Protein AF-0000000078835966 (afdb_homodimer)

Sequence (1156 aa):
MAERTQTQDAAPQRQFDAIAMEVFSNRMLSITENMAIHMMRSSYSAQIKERRDFSVGIFDAQGRLIAQGTHIPIHLGSLLGSVEALLARYRITDMVEGDAFICNDPYLAGGTHMPDVSIVTPVFIDGQVAAFAANIGHHSDLGGAVPGSISPDARSIFEEGLRLPIIRIARGGEIDEDLLNLIAANSRMPEERRLDLRVQVAVNVRGGDETRALFKRMGLANAQAAVEDVFAYTAERLRRRISALPAGEHTFRTWLDDDGAGSGPVPIVVTAKTGGNALHLDLEGTGPQAGGAFNVPASALRATVYYCVKALLDPELMPNSGMFEAVTISAPKGSIANPNYPAATGVRSNTCQKIAGAVFGAFRGLVPTDRQIASSHDLLPSFFFSGVNPETGRFYVCAETVGGGSGARENDDGADAIHVHITNSLNLPTEAMENEYPLLCEGYSLAVDSGGAGRQRGGLGIVRHVRALQDNTVFSARSDAYIHGAEGIYGGRTGGLSSVIRNAGRADEQVLPTKVPNLVLAAGESIRVQTPGGGGFGPCDERPLGEIARDLRDGIITQSAAERDYGAARVREALNLLMAERTQTQDAAPQRQFDAIAMEVFSNRMLSITENMAIHMMRSSYSAQIKERRDFSVGIFDAQGRLIAQGTHIPIHLGSLLGSVEALLARYRITDMVEGDAFICNDPYLAGGTHMPDVSIVTPVFIDGQVAAFAANIGHHSDLGGAVPGSISPDARSIFEEGLRLPIIRIARGGEIDEDLLNLIAANSRMPEERRLDLRVQVAVNVRGGDETRALFKRMGLANAQAAVEDVFAYTAERLRRRISALPAGEHTFRTWLDDDGAGSGPVPIVVTAKTGGNALHLDLEGTGPQAGGAFNVPASALRATVYYCVKALLDPELMPNSGMFEAVTISAPKGSIANPNYPAATGVRSNTCQKIAGAVFGAFRGLVPTDRQIASSHDLLPSFFFSGVNPETGRFYVCAETVGGGSGARENDDGADAIHVHITNSLNLPTEAMENEYPLLCEGYSLAVDSGGAGRQRGGLGIVRHVRALQDNTVFSARSDAYIHGAEGIYGGRTGGLSSVIRNAGRADEQVLPTKVPNLVLAAGESIRVQTPGGGGFGPCDERPLGEIARDLRDGIITQSAAERDYGAARVREALNLL

Structure (mmCIF, N/CA/C/O backbone):
data_AF-0000000078835966-model_v1
#
loop_
_entity.id
_entity.type
_entity.pdbx_description
1 polymer 'N-methylhydantoinase B/acetone carboxylase, alpha subunit'
#
loop_
_atom_site.group_PDB
_atom_site.id
_atom_site.type_symbol
_atom_site.label_atom_id
_atom_site.label_alt_id
_atom_site.label_comp_id
_atom_site.label_asym_id
_atom_site.label_entity_id
_atom_site.label_seq_id
_atom_site.pdbx_PDB_ins_code
_atom_site.Cartn_x
_atom_site.Cartn_y
_atom_site.Cartn_z
_atom_site.occupancy
_atom_site.B_iso_or_equiv
_atom_site.auth_seq_id
_atom_site.auth_comp_id
_atom_site.auth_asym_id
_atom_site.auth_atom_id
_atom_site.pdbx_PDB_model_num
ATOM 1 N N . MET A 1 1 ? -21.25 74.375 -13.195 1 23.72 1 MET A N 1
ATOM 2 C CA . MET A 1 1 ? -20.531 73.125 -13.086 1 23.72 1 MET A CA 1
ATOM 3 C C . MET A 1 1 ? -20.625 72.562 -11.672 1 23.72 1 MET A C 1
ATOM 5 O O . MET A 1 1 ? -19.844 72.938 -10.797 1 23.72 1 MET A O 1
ATOM 9 N N . ALA A 1 2 ? -21.953 72.375 -11.141 1 30.97 2 ALA A N 1
ATOM 10 C CA . ALA A 1 2 ? -22.5 71.938 -9.844 1 30.97 2 ALA A CA 1
ATOM 11 C C . ALA A 1 2 ? -21.969 70.625 -9.422 1 30.97 2 ALA A C 1
ATOM 13 O O . ALA A 1 2 ? -22.078 69.625 -10.156 1 30.97 2 ALA A O 1
ATOM 14 N N . GLU A 1 3 ? -20.906 70.562 -8.617 1 25.08 3 GLU A N 1
ATOM 15 C CA . GLU A 1 3 ? -20.172 69.5 -8.031 1 25.08 3 GLU A CA 1
ATOM 16 C C . GLU A 1 3 ? -21.078 68.625 -7.168 1 25.08 3 GLU A C 1
ATOM 18 O O . GLU A 1 3 ? -21.516 69 -6.102 1 25.08 3 GLU A O 1
ATOM 23 N N . ARG A 1 4 ? -22.094 67.875 -7.73 1 34.22 4 ARG A N 1
ATOM 24 C CA . ARG A 1 4 ? -22.906 66.875 -7.027 1 34.22 4 ARG A CA 1
ATOM 25 C C . ARG A 1 4 ? -22.031 65.938 -6.234 1 34.22 4 ARG A C 1
ATOM 27 O O . ARG A 1 4 ? -21.25 65.188 -6.816 1 34.22 4 ARG A O 1
ATOM 34 N N . THR A 1 5 ? -21.672 66.312 -5.055 1 30.84 5 THR A N 1
ATOM 35 C CA . THR A 1 5 ? -21.016 65.5 -4.039 1 30.84 5 THR A CA 1
ATOM 36 C C . THR A 1 5 ? -21.812 64.25 -3.764 1 30.84 5 THR A C 1
ATOM 38 O O . THR A 1 5 ? -22.938 64.312 -3.242 1 30.84 5 THR A O 1
ATOM 41 N N . GLN A 1 6 ? -21.891 63.281 -4.625 1 35.16 6 GLN A N 1
ATOM 42 C CA . GLN A 1 6 ? -22.484 61.969 -4.395 1 35.16 6 GLN A CA 1
ATOM 43 C C . GLN A 1 6 ? -21.969 61.375 -3.092 1 35.16 6 GLN A C 1
ATOM 45 O O . GLN A 1 6 ? -20.781 61.062 -2.969 1 35.16 6 GLN A O 1
ATOM 50 N N . THR A 1 7 ? -22.547 61.781 -1.972 1 33.16 7 THR A N 1
ATOM 51 C CA . THR A 1 7 ? -22.359 61.094 -0.689 1 33.16 7 THR A CA 1
ATOM 52 C C . THR A 1 7 ? -22.594 59.594 -0.823 1 33.16 7 THR A C 1
ATOM 54 O O . THR A 1 7 ? -23.672 59.156 -1.218 1 33.16 7 THR A O 1
ATOM 57 N N . GLN A 1 8 ? -21.609 58.875 -1.236 1 33.5 8 GLN A N 1
ATOM 58 C CA . GLN A 1 8 ? -21.578 57.406 -1.189 1 33.5 8 GLN A CA 1
ATOM 59 C C . GLN A 1 8 ? -22.109 56.906 0.147 1 33.5 8 GLN A C 1
ATOM 61 O O . GLN A 1 8 ? -21.516 57.188 1.197 1 33.5 8 GLN A O 1
ATOM 66 N N . ASP A 1 9 ? -23.375 56.844 0.334 1 35.56 9 ASP A N 1
ATOM 67 C CA . ASP A 1 9 ? -24.047 56.219 1.464 1 35.56 9 ASP A CA 1
ATOM 68 C C . ASP A 1 9 ? -23.391 54.906 1.844 1 35.56 9 ASP A C 1
ATOM 70 O O . ASP A 1 9 ? -23.266 54 1.014 1 35.56 9 ASP A O 1
ATOM 74 N N . ALA A 1 10 ? -22.5 54.906 2.746 1 37.78 10 ALA A N 1
ATOM 75 C CA . ALA A 1 10 ? -21.922 53.719 3.383 1 37.78 10 ALA A CA 1
ATOM 76 C C . ALA A 1 10 ? -22.969 52.656 3.65 1 37.78 10 ALA A C 1
ATOM 78 O O . ALA A 1 10 ? -24.047 52.969 4.168 1 37.78 10 ALA A O 1
ATOM 79 N N . ALA A 1 11 ? -22.953 51.688 3.062 1 45.34 11 ALA A N 1
ATOM 80 C CA . ALA A 1 11 ? -23.797 50.531 3.277 1 45.34 11 ALA A CA 1
ATOM 81 C C . ALA A 1 11 ? -24.125 50.344 4.758 1 45.34 11 ALA A C 1
ATOM 83 O O . ALA A 1 11 ? -23.25 50.469 5.609 1 45.34 11 ALA A O 1
ATOM 84 N N . PRO A 1 12 ? -25.359 50.375 5.34 1 41.16 12 PRO A N 1
ATOM 85 C CA . PRO A 1 12 ? -25.703 50.25 6.758 1 41.16 12 PRO A CA 1
ATOM 86 C C . PRO A 1 12 ? -24.891 49.188 7.484 1 41.16 12 PRO A C 1
ATOM 88 O O . PRO A 1 12 ? -24.625 48.125 6.926 1 41.16 12 PRO A O 1
ATOM 91 N N . GLN A 1 13 ? -23.984 49.531 8.469 1 46.75 13 GLN A N 1
ATOM 92 C CA . GLN A 1 13 ? -23.266 48.594 9.336 1 46.75 13 GLN A CA 1
ATOM 93 C C . GLN A 1 13 ? -24.219 47.625 10 1 46.75 13 GLN A C 1
ATOM 95 O O . GLN A 1 13 ? -25.219 48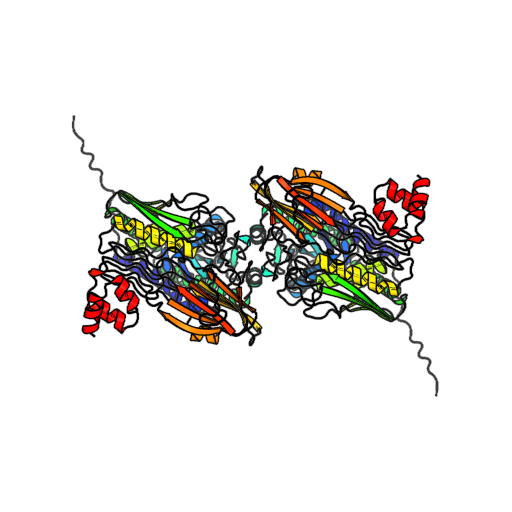 10.602 1 46.75 13 GLN A O 1
ATOM 100 N N . ARG A 1 14 ? -24.406 46.438 9.383 1 57.19 14 ARG A N 1
ATOM 101 C CA . ARG A 1 14 ? -25.219 45.406 10.016 1 57.19 14 ARG A CA 1
ATOM 102 C C . ARG A 1 14 ? -25.078 45.438 11.531 1 57.19 14 ARG A C 1
ATOM 104 O O . ARG A 1 14 ? -23.969 45.469 12.062 1 57.19 14 ARG A O 1
ATOM 111 N N . GLN A 1 15 ? -26 45.969 12.273 1 63.97 15 GLN A N 1
ATOM 112 C CA . GLN A 1 15 ? -26.031 46 13.727 1 63.97 15 GLN A CA 1
ATOM 113 C C . GLN A 1 15 ? -26.125 44.562 14.297 1 63.97 15 GLN A C 1
ATOM 115 O O . GLN A 1 15 ? -27.031 43.812 13.953 1 63.97 15 GLN A O 1
ATOM 120 N N . PHE A 1 16 ? -24.922 44.062 14.742 1 72.38 16 PHE A N 1
ATOM 121 C CA . PHE A 1 16 ? -24.859 42.719 15.352 1 72.38 16 PHE A CA 1
ATOM 122 C C . PHE A 1 16 ? -25.297 42.75 16.812 1 72.38 16 PHE A C 1
ATOM 124 O O . PHE A 1 16 ? -24.953 43.688 17.531 1 72.38 16 PHE A O 1
ATOM 131 N N . ASP A 1 17 ? -26.281 41.938 17.125 1 79.88 17 ASP A N 1
ATOM 132 C CA . ASP A 1 17 ? -26.469 41.688 18.562 1 79.88 17 ASP A CA 1
ATOM 133 C C . ASP A 1 17 ? -25.312 40.906 19.156 1 79.88 17 ASP A C 1
ATOM 135 O O . ASP A 1 17 ? -25.297 39.688 19.109 1 79.88 17 ASP A O 1
ATOM 139 N N . ALA A 1 18 ? -24.359 41.594 19.672 1 81.19 18 ALA A N 1
ATOM 140 C CA . ALA A 1 18 ? -23.109 41.031 20.141 1 81.19 18 ALA A CA 1
ATOM 141 C C . ALA A 1 18 ? -23.344 40 21.219 1 81.19 18 ALA A C 1
ATOM 143 O O . ALA A 1 18 ? -22.656 38.969 21.281 1 81.19 18 ALA A O 1
ATOM 144 N N . ILE A 1 19 ? -24.312 40.219 22 1 85 19 ILE A N 1
ATOM 145 C CA . ILE A 1 19 ? -24.594 39.312 23.109 1 85 19 ILE A CA 1
ATOM 146 C C . ILE A 1 19 ? -25.172 38 22.562 1 85 19 ILE A C 1
ATOM 148 O O . ILE A 1 19 ? -24.734 36.938 22.953 1 85 19 ILE A O 1
ATOM 152 N N . ALA A 1 20 ? -26.094 38.156 21.688 1 86.5 20 ALA A N 1
ATOM 153 C CA . ALA A 1 20 ? -26.703 36.969 21.094 1 86.5 20 ALA A CA 1
ATOM 154 C C . ALA A 1 20 ? -25.656 36.156 20.344 1 86.5 20 ALA A C 1
ATOM 156 O O . ALA A 1 20 ? -25.688 34.906 20.391 1 86.5 20 ALA A O 1
ATOM 157 N N . MET A 1 21 ? -24.828 36.781 19.75 1 88.19 21 MET A N 1
ATOM 158 C CA . MET A 1 21 ? -23.766 36.094 18.984 1 88.19 21 MET A CA 1
ATOM 159 C C . MET A 1 21 ? -22.812 35.375 19.906 1 88.19 21 MET A C 1
ATOM 161 O O . MET A 1 21 ? -22.406 34.25 19.609 1 88.19 21 MET A O 1
ATOM 165 N N . GLU A 1 22 ? -22.469 36.031 20.953 1 88.75 22 GLU A N 1
ATOM 166 C CA . GLU A 1 22 ? -21.562 35.406 21.922 1 88.75 22 GLU A CA 1
ATOM 167 C C . GLU A 1 22 ? -22.188 34.156 22.562 1 88.75 22 GLU A C 1
ATOM 169 O O . GLU A 1 22 ? -21.5 33.156 22.781 1 88.75 22 GLU A O 1
ATOM 174 N N . VAL A 1 23 ? -23.422 34.312 22.859 1 91.38 23 VAL A N 1
ATOM 175 C CA . VAL A 1 23 ? -24.125 33.188 23.469 1 91.38 23 VAL A CA 1
ATOM 176 C C . VAL A 1 23 ? -24.188 32.031 22.484 1 91.38 23 VAL A C 1
ATOM 178 O O . VAL A 1 23 ? -23.953 30.875 22.844 1 91.38 23 VAL A O 1
ATOM 181 N N . PHE A 1 24 ? -24.578 32.344 21.25 1 94.19 24 PHE A N 1
ATOM 182 C CA . PHE A 1 24 ? -24.641 31.328 20.219 1 94.19 24 PHE A CA 1
ATOM 183 C C . PHE A 1 24 ? -23.281 30.672 20.016 1 94.19 24 PHE A C 1
ATOM 185 O O . PHE A 1 24 ? -23.172 29.438 19.969 1 94.19 24 PHE A O 1
ATOM 192 N N . SER A 1 25 ? -22.25 31.406 19.938 1 92.69 25 SER A N 1
ATOM 193 C CA . SER A 1 25 ? -20.891 30.922 19.75 1 92.69 25 SER A CA 1
ATOM 194 C C . SER A 1 25 ? -20.469 30.016 20.891 1 92.69 25 SER A C 1
ATOM 196 O O . SER A 1 25 ? -19.859 28.953 20.656 1 92.69 25 SER A O 1
ATOM 198 N N . ASN A 1 26 ? -20.766 30.406 22.031 1 93.19 26 ASN A N 1
ATOM 199 C CA . ASN A 1 26 ? -20.391 29.609 23.203 1 93.19 26 ASN A CA 1
ATOM 200 C C . ASN A 1 26 ? -21.141 28.281 23.234 1 93.19 26 ASN A C 1
ATOM 202 O O . ASN A 1 26 ? -20.578 27.266 23.656 1 93.19 26 ASN A O 1
ATOM 206 N N . ARG A 1 27 ? -22.344 28.344 22.828 1 95.56 27 ARG A N 1
ATOM 207 C CA . ARG A 1 27 ? -23.109 27.094 22.766 1 95.56 27 ARG A CA 1
ATOM 208 C C . ARG A 1 27 ? -22.531 26.141 21.734 1 95.56 27 ARG A C 1
ATOM 210 O O . ARG A 1 27 ? -22.438 24.938 21.953 1 95.56 27 ARG A O 1
ATOM 217 N N . MET A 1 28 ? -22.188 26.688 20.609 1 95.56 28 MET A N 1
ATOM 218 C CA . MET A 1 28 ? -21.578 25.875 19.547 1 95.56 28 MET A CA 1
ATOM 219 C C . MET A 1 28 ? -20.25 25.297 20.016 1 95.56 28 MET A C 1
ATOM 221 O O . MET A 1 28 ? -19.969 24.125 19.75 1 95.56 28 MET A O 1
ATOM 225 N N . LEU A 1 29 ? -19.484 26.031 20.703 1 93.94 29 LEU A N 1
ATOM 226 C CA . LEU A 1 29 ? -18.203 25.578 21.234 1 93.94 29 LEU A CA 1
ATOM 227 C C . LEU A 1 29 ? -18.406 24.484 22.281 1 93.94 29 LEU A C 1
ATOM 229 O O . LEU A 1 29 ? -17.609 23.547 22.375 1 93.94 29 LEU A O 1
ATOM 233 N N . SER A 1 30 ? -19.391 24.672 23.047 1 95.56 30 SER A N 1
ATOM 234 C CA . SER A 1 30 ? -19.719 23.656 24.047 1 95.56 30 SER A CA 1
ATOM 235 C C . SER A 1 30 ? -20.047 22.312 23.391 1 95.56 30 SER A C 1
ATOM 237 O O . SER A 1 30 ? -19.688 21.266 23.922 1 95.56 30 SER A O 1
ATOM 239 N N . ILE A 1 31 ? -20.781 22.375 22.344 1 97.25 31 ILE A N 1
ATOM 240 C CA . ILE A 1 31 ? -21.109 21.156 21.609 1 97.25 31 ILE A CA 1
ATOM 241 C C . ILE A 1 31 ? -19.844 20.484 21.109 1 97.25 31 ILE A C 1
ATOM 243 O O . ILE A 1 31 ? -19.672 19.266 21.281 1 97.25 31 ILE A O 1
ATOM 247 N N . THR A 1 32 ? -18.938 21.219 20.547 1 96.19 32 THR A N 1
ATOM 248 C CA . THR A 1 32 ? -17.703 20.641 20.031 1 96.19 32 THR A CA 1
ATOM 249 C C . THR A 1 32 ? -16.828 20.125 21.172 1 96.19 32 THR A C 1
ATOM 251 O O . THR A 1 32 ? -16.141 19.109 21.016 1 96.19 32 THR A O 1
ATOM 254 N N . GLU A 1 33 ? -16.844 20.781 22.281 1 94.69 33 GLU A N 1
ATOM 255 C CA . GLU A 1 33 ? -16.125 20.297 23.453 1 94.69 33 GLU A CA 1
ATOM 256 C C . GLU A 1 33 ? -16.656 18.953 23.938 1 94.69 33 GLU A C 1
ATOM 258 O O . GLU A 1 33 ? -15.898 18.094 24.359 1 94.69 33 GLU A O 1
ATOM 263 N N . ASN A 1 34 ? -17.938 18.891 23.938 1 96.19 34 ASN A N 1
ATOM 264 C CA . ASN A 1 34 ? -18.562 17.625 24.312 1 96.19 34 ASN A CA 1
ATOM 265 C C . ASN A 1 34 ? -18.188 16.5 23.344 1 96.19 34 ASN A C 1
ATOM 267 O O . ASN A 1 34 ? -17.953 15.367 23.766 1 96.19 34 ASN A O 1
ATOM 271 N N . MET A 1 35 ? -18.219 16.797 22.094 1 96.81 35 MET A N 1
ATOM 272 C CA . MET A 1 35 ? -17.781 15.844 21.094 1 96.81 35 MET A CA 1
ATOM 273 C C . MET A 1 35 ? -16.344 15.383 21.375 1 96.81 35 MET A C 1
ATOM 275 O O . MET A 1 35 ? -16.047 14.188 21.328 1 96.81 35 MET A O 1
ATOM 279 N N . ALA A 1 36 ? -15.484 16.312 21.703 1 94.88 36 ALA A N 1
ATOM 280 C CA . ALA A 1 36 ? -14.07 16.016 21.953 1 94.88 36 ALA A CA 1
ATOM 281 C C . ALA A 1 36 ? -13.906 15.117 23.188 1 94.88 36 ALA A C 1
ATOM 283 O O . ALA A 1 36 ? -13.094 14.188 23.172 1 94.88 36 ALA A O 1
ATOM 284 N N . ILE A 1 37 ? -14.641 15.406 24.188 1 94.31 37 ILE A N 1
ATOM 285 C CA . ILE A 1 37 ? -14.586 14.617 25.422 1 94.31 37 ILE A CA 1
ATOM 286 C C . ILE A 1 37 ? -14.992 13.172 25.125 1 94.31 37 ILE A C 1
ATOM 288 O O . ILE A 1 37 ? -14.359 12.227 25.594 1 94.31 37 ILE A O 1
ATOM 292 N N . HIS A 1 38 ? -15.977 13.039 24.328 1 94.56 38 HIS A N 1
ATOM 293 C CA . HIS A 1 38 ? -16.438 11.703 23.984 1 94.56 38 HIS A CA 1
ATOM 294 C C . HIS A 1 38 ? -15.391 10.961 23.141 1 94.56 38 HIS A C 1
ATOM 296 O O . HIS A 1 38 ? -15.227 9.75 23.281 1 94.56 38 HIS A O 1
ATOM 302 N N . MET A 1 39 ? -14.766 11.672 22.25 1 93.81 39 MET A N 1
ATOM 303 C CA . MET A 1 39 ? -13.688 11.078 21.469 1 93.81 39 MET A CA 1
ATOM 304 C C . MET A 1 39 ? -12.586 10.539 22.391 1 93.81 39 MET A C 1
ATOM 306 O O . MET A 1 39 ? -12.117 9.414 22.203 1 93.81 39 MET A O 1
ATOM 310 N N . MET A 1 40 ? -12.172 11.266 23.359 1 90.75 40 MET A N 1
ATOM 311 C CA . MET A 1 40 ? -11.086 10.922 24.266 1 90.75 40 MET A CA 1
ATOM 312 C C . MET A 1 40 ? -11.469 9.742 25.141 1 90.75 40 MET A C 1
ATOM 314 O O . MET A 1 40 ? -10.664 8.828 25.359 1 90.75 40 MET A O 1
ATOM 318 N N . ARG A 1 41 ? -12.648 9.695 25.562 1 91.62 41 ARG A N 1
ATOM 319 C CA . ARG A 1 41 ? -13.062 8.719 26.562 1 91.62 41 ARG A CA 1
ATOM 320 C C . ARG A 1 41 ? -13.398 7.379 25.922 1 91.62 41 ARG A C 1
ATOM 322 O O . ARG A 1 41 ? -13.25 6.328 26.547 1 91.62 41 ARG A O 1
ATOM 329 N N . SER A 1 42 ? -13.789 7.473 24.719 1 91.19 42 SER A N 1
ATOM 330 C CA . SER A 1 42 ? -14.375 6.27 24.141 1 91.19 42 SER A CA 1
ATOM 331 C C . SER A 1 42 ? -13.414 5.605 23.156 1 91.19 42 SER A C 1
ATOM 333 O O . SER A 1 42 ? -13.594 4.441 22.781 1 91.19 42 SER A O 1
ATOM 335 N N . SER A 1 43 ? -12.438 6.316 22.719 1 89.56 43 SER A N 1
ATOM 336 C CA . SER A 1 43 ? -11.523 5.754 21.734 1 89.56 43 SER A CA 1
ATOM 337 C C . SER A 1 43 ? -10.617 4.699 22.359 1 89.56 43 SER A C 1
ATOM 339 O O . SER A 1 43 ? -10.438 4.664 23.578 1 89.56 43 SER A O 1
ATOM 341 N N . TYR A 1 44 ? -10.086 3.893 21.516 1 85.31 44 TYR A N 1
ATOM 342 C CA . TYR A 1 44 ? -9.281 2.76 21.953 1 85.31 44 TYR A CA 1
ATOM 343 C C . TYR A 1 44 ? -7.793 3.062 21.828 1 85.31 44 TYR A C 1
ATOM 345 O O . TYR A 1 44 ? -6.996 2.693 22.688 1 85.31 44 TYR A O 1
ATOM 353 N N . SER A 1 45 ? -7.426 3.652 20.797 1 83.38 45 SER A N 1
ATOM 354 C CA . SER A 1 45 ? -6.016 3.85 20.484 1 83.38 45 SER A CA 1
ATOM 355 C C . SER A 1 45 ? -5.402 4.934 21.375 1 83.38 45 SER A C 1
ATOM 357 O O . SER A 1 45 ? -6.035 5.957 21.641 1 83.38 45 SER A O 1
ATOM 359 N N . ALA A 1 46 ? -4.16 4.727 21.672 1 79.12 46 ALA A N 1
ATOM 360 C CA . ALA A 1 46 ? -3.414 5.707 22.453 1 79.12 46 ALA A CA 1
ATOM 361 C C . ALA A 1 46 ? -3.234 7.008 21.672 1 79.12 46 ALA A C 1
ATOM 363 O O . ALA A 1 46 ? -3.188 8.086 22.266 1 79.12 46 ALA A O 1
ATOM 364 N N . GLN A 1 47 ? -3.238 6.91 20.453 1 80.69 47 GLN A N 1
ATOM 365 C CA . GLN A 1 47 ? -3.061 8.086 19.609 1 80.69 47 GLN A CA 1
ATOM 366 C C . GLN A 1 47 ? -4.211 9.07 19.781 1 80.69 47 GLN A C 1
ATOM 368 O O . GLN A 1 47 ? -3.994 10.289 19.812 1 80.69 47 GLN A O 1
ATOM 373 N N . ILE A 1 48 ? -5.352 8.539 19.875 1 83.06 48 ILE A N 1
ATOM 374 C CA . ILE A 1 48 ? -6.527 9.398 20.016 1 83.06 48 ILE A CA 1
ATOM 375 C C . ILE A 1 48 ? -6.816 9.633 21.5 1 83.06 48 ILE A C 1
ATOM 377 O O . ILE A 1 48 ? -6.973 10.773 21.938 1 83.06 48 ILE A O 1
ATOM 381 N N . LYS A 1 49 ? -6.699 8.617 22.25 1 83.56 49 LYS A N 1
ATOM 382 C CA . LYS A 1 49 ? -7.102 8.664 23.656 1 83.56 49 LYS A CA 1
ATOM 383 C C . LYS A 1 49 ? -6.094 9.453 24.484 1 83.56 49 LYS A C 1
ATOM 385 O O . LYS A 1 49 ? -6.473 10.336 25.25 1 83.56 49 LYS A O 1
ATOM 390 N N . GLU A 1 50 ? -4.793 9.172 24.328 1 79.69 50 GLU A N 1
ATOM 391 C CA . GLU A 1 50 ? -3.754 9.734 25.188 1 79.69 50 GLU A CA 1
ATOM 392 C C . GLU A 1 50 ? -3.121 10.969 24.562 1 79.69 50 GLU A C 1
ATOM 394 O O . GLU A 1 50 ? -2.969 12 25.219 1 79.69 50 GLU A O 1
ATOM 399 N N . ARG A 1 51 ? -2.92 10.875 23.297 1 81.31 51 ARG A N 1
ATOM 400 C CA . ARG A 1 51 ? -2.184 11.953 22.656 1 81.31 51 ARG A CA 1
ATOM 401 C C . ARG A 1 51 ? -3.133 13.023 22.125 1 81.31 51 ARG A C 1
ATOM 403 O O . ARG A 1 51 ? -2.703 14.125 21.766 1 81.31 51 ARG A O 1
ATOM 410 N N . ARG A 1 52 ? -4.434 12.703 22.016 1 86.62 52 ARG A N 1
ATOM 411 C CA . ARG A 1 52 ? -5.484 13.617 21.578 1 86.62 52 ARG A CA 1
ATOM 412 C C . ARG A 1 52 ? -5.238 14.086 20.141 1 86.62 52 ARG A C 1
ATOM 414 O O . ARG A 1 52 ? -5.34 15.281 19.859 1 86.62 52 ARG A O 1
ATOM 421 N N . ASP A 1 53 ? -4.844 13.156 19.359 1 89.19 53 ASP A N 1
ATOM 422 C CA . ASP A 1 53 ? -4.586 13.438 17.953 1 89.19 53 ASP A CA 1
ATOM 423 C C . ASP A 1 53 ? -5.859 13.297 17.125 1 89.19 53 ASP A C 1
ATOM 425 O O . ASP A 1 53 ? -5.961 12.414 16.266 1 89.19 53 ASP A O 1
ATOM 429 N N . PHE A 1 54 ? -6.805 14.203 17.422 1 93.88 54 PHE A N 1
ATOM 430 C CA . PHE A 1 54 ? -8.102 14.258 16.75 1 93.88 54 PHE A CA 1
ATOM 431 C C . PHE A 1 54 ? -8.664 15.672 16.781 1 93.88 54 PHE A C 1
ATOM 433 O O . PHE A 1 54 ? -8.148 16.531 17.5 1 93.88 54 PHE A O 1
ATOM 440 N N . SER A 1 55 ? -9.617 15.961 15.938 1 95.38 55 SER A N 1
ATOM 441 C CA . SER A 1 55 ? -10.375 17.203 15.953 1 95.38 55 SER A CA 1
ATOM 442 C C . SER A 1 55 ? -11.836 16.969 15.586 1 95.38 55 SER A C 1
ATOM 444 O O . SER A 1 55 ? -12.18 15.938 15.016 1 95.38 55 SER A O 1
ATOM 446 N N . VAL A 1 56 ? -12.664 17.938 15.992 1 96.44 56 VAL A N 1
ATOM 447 C CA . VAL A 1 56 ? -14.094 17.859 15.711 1 96.44 56 VAL A CA 1
ATOM 448 C C . VAL A 1 56 ? -14.602 19.203 15.195 1 96.44 56 VAL A C 1
ATOM 450 O O . VAL A 1 56 ? -13.953 20.234 15.391 1 96.44 56 VAL A O 1
ATOM 453 N N . GLY A 1 57 ? -15.695 19.141 14.477 1 96.69 57 GLY A N 1
ATOM 454 C CA . GLY A 1 57 ? -16.266 20.375 13.953 1 96.69 57 GLY A CA 1
ATOM 455 C C . GLY A 1 57 ? -17.719 20.25 13.555 1 96.69 57 GLY A C 1
ATOM 456 O O . GLY A 1 57 ? -18.203 19.141 13.289 1 96.69 57 GLY A O 1
ATOM 457 N N . ILE A 1 58 ? -18.422 21.391 13.633 1 98.12 58 ILE A N 1
ATOM 458 C CA . ILE A 1 58 ? -19.781 21.516 13.148 1 98.12 58 ILE A CA 1
ATOM 459 C C . ILE A 1 58 ? -19.828 22.469 11.953 1 98.12 58 ILE A C 1
ATOM 461 O O . ILE A 1 58 ? -19.25 23.562 12.008 1 98.12 58 ILE A O 1
ATOM 465 N N . PHE A 1 59 ? -20.469 22.016 10.945 1 98.25 59 PHE A N 1
ATOM 466 C CA . PHE A 1 59 ? -20.594 22.781 9.703 1 98.25 59 PHE A CA 1
ATOM 467 C C . PHE A 1 59 ? -22.047 23.109 9.414 1 98.25 59 PHE A C 1
ATOM 469 O O . PHE A 1 59 ? -22.953 22.391 9.859 1 98.25 59 PHE A O 1
ATOM 476 N N . ASP A 1 60 ? -22.266 24.141 8.703 1 97.75 60 ASP A N 1
ATOM 477 C CA . ASP A 1 60 ? -23.641 24.422 8.273 1 97.75 60 ASP A CA 1
ATOM 478 C C . ASP A 1 60 ? -24 23.594 7.043 1 97.75 60 ASP A C 1
ATOM 480 O O . ASP A 1 60 ? -23.219 22.766 6.586 1 97.75 60 ASP A O 1
ATOM 484 N N . ALA A 1 61 ? -25.156 23.812 6.516 1 96.88 61 ALA A N 1
ATOM 485 C CA . ALA A 1 61 ? -25.688 22.969 5.434 1 96.88 61 ALA A CA 1
ATOM 486 C C . ALA A 1 61 ? -24.953 23.25 4.129 1 96.88 61 ALA A C 1
ATOM 4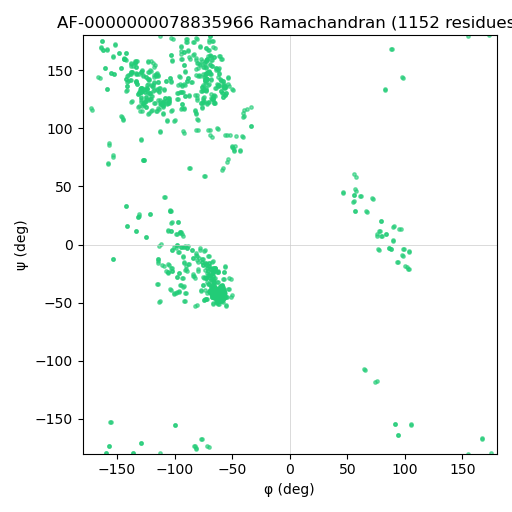88 O O . ALA A 1 61 ? -25.016 22.438 3.193 1 96.88 61 ALA A O 1
ATOM 489 N N . GLN A 1 62 ? -24.266 24.359 4.094 1 95.94 62 GLN A N 1
ATOM 490 C CA . GLN A 1 62 ? -23.516 24.719 2.896 1 95.94 62 GLN A CA 1
ATOM 491 C C . GLN A 1 62 ? -22.062 24.25 2.998 1 95.94 62 GLN A C 1
ATOM 493 O O . GLN A 1 62 ? -21.281 24.422 2.064 1 95.94 62 GLN A O 1
ATOM 498 N N . GLY A 1 63 ? -21.734 23.656 4.125 1 96.94 63 GLY A N 1
ATOM 499 C CA . GLY A 1 63 ? -20.406 23.125 4.301 1 96.94 63 GLY A CA 1
ATOM 500 C C . GLY A 1 63 ? -19.422 24.109 4.895 1 96.94 63 GLY A C 1
ATOM 501 O O . GLY A 1 63 ? -18.203 23.922 4.816 1 96.94 63 GLY A O 1
ATOM 502 N N . ARG A 1 64 ? -19.938 25.156 5.441 1 96.75 64 ARG A N 1
ATOM 503 C CA . ARG A 1 64 ? -19.078 26.141 6.078 1 96.75 64 ARG A CA 1
ATOM 504 C C . ARG A 1 64 ? -18.891 25.828 7.562 1 96.75 64 ARG A C 1
ATOM 506 O O . ARG A 1 64 ? -19.844 25.453 8.242 1 96.75 64 ARG A O 1
ATOM 513 N N . LEU A 1 65 ? -17.625 25.969 7.996 1 96.69 65 LEU A N 1
ATOM 514 C CA . LEU A 1 65 ? -17.297 25.641 9.375 1 96.69 65 LEU A CA 1
ATOM 515 C C . LEU A 1 65 ? -17.891 26.656 10.344 1 96.69 65 LEU A C 1
ATOM 517 O O . LEU A 1 65 ? -17.609 27.844 10.25 1 96.69 65 LEU A O 1
ATOM 521 N N . ILE A 1 66 ? -18.703 26.188 11.289 1 96.38 66 ILE A N 1
ATOM 522 C CA . ILE A 1 66 ? -19.312 27.047 12.305 1 96.38 66 ILE A CA 1
ATOM 523 C C . ILE A 1 66 ? -18.406 27.109 13.531 1 96.38 66 ILE A C 1
ATOM 525 O O . ILE A 1 66 ? -18.109 28.188 14.039 1 96.38 66 ILE A O 1
ATOM 529 N N . ALA A 1 67 ? -18 25.938 13.945 1 94.31 67 ALA A N 1
ATOM 530 C CA . ALA A 1 67 ? -17.172 25.828 15.148 1 94.31 67 ALA A CA 1
ATOM 531 C C . ALA A 1 67 ? -16.281 24.594 15.094 1 94.31 67 ALA A C 1
ATOM 533 O O . ALA A 1 67 ? -16.656 23.578 14.523 1 94.31 67 ALA A O 1
ATOM 534 N N . GLN A 1 68 ? -15.188 24.781 15.664 1 91.94 68 GLN A N 1
ATOM 535 C CA . GLN A 1 68 ? -14.219 23.688 15.727 1 91.94 68 GLN A CA 1
ATOM 536 C C . GLN A 1 68 ? -13.727 23.469 17.156 1 91.94 68 GLN A C 1
ATOM 538 O O . GLN A 1 68 ? -13.5 24.422 17.891 1 91.94 68 GLN A O 1
ATOM 543 N N . GLY A 1 69 ? -13.758 22.234 17.562 1 80.94 69 GLY A N 1
ATOM 544 C CA . GLY A 1 69 ? -13.07 21.875 18.781 1 80.94 69 GLY A CA 1
ATOM 545 C C . GLY A 1 69 ? -11.641 21.406 18.562 1 80.94 69 GLY A C 1
ATOM 546 O O . GLY A 1 69 ? -11.422 20.328 18 1 80.94 69 GLY A O 1
ATOM 547 N N . THR A 1 70 ? -10.789 22.516 18.766 1 63.69 70 THR A N 1
ATOM 548 C CA . THR A 1 70 ? -9.469 22.375 18.172 1 63.69 70 THR A CA 1
ATOM 549 C C . THR A 1 70 ? -8.469 21.812 19.188 1 63.69 70 THR A C 1
ATOM 551 O O . THR A 1 70 ? -8.234 22.422 20.234 1 63.69 70 THR A O 1
ATOM 554 N N . HIS A 1 71 ? -8.039 20.656 18.75 1 65.81 71 HIS A N 1
ATOM 555 C CA . HIS A 1 71 ? -6.82 20.25 19.438 1 65.81 71 HIS A CA 1
ATOM 556 C C . HIS A 1 71 ? -5.621 20.297 18.5 1 65.81 71 HIS A C 1
ATOM 558 O O . HIS A 1 71 ? -4.492 20.531 18.938 1 65.81 71 HIS A O 1
ATOM 564 N N . ILE A 1 72 ? -5.855 20.328 17.188 1 85 72 ILE A N 1
ATOM 565 C CA . ILE A 1 72 ? -4.75 20.266 16.234 1 85 72 ILE A CA 1
ATOM 566 C C . ILE A 1 72 ? -5.078 21.094 15 1 85 72 ILE A C 1
ATOM 568 O O . ILE A 1 72 ? -5.871 20.688 14.148 1 85 72 ILE A O 1
ATOM 572 N N . PRO A 1 73 ? -4.461 22.188 14.75 1 87.44 73 PRO A N 1
ATOM 573 C CA . PRO A 1 73 ? -4.82 23.141 13.695 1 87.44 73 PRO A CA 1
ATOM 574 C C . PRO A 1 73 ? -4.766 22.516 12.297 1 87.44 73 PRO A C 1
ATOM 576 O O . PRO A 1 73 ? -5.609 22.828 11.453 1 87.44 73 PRO A O 1
ATOM 579 N N . ILE A 1 74 ? -3.834 21.672 12.031 1 90.56 74 ILE A N 1
ATOM 580 C CA . ILE A 1 74 ? -3.676 21.141 10.688 1 90.56 74 ILE A CA 1
ATOM 581 C C . ILE A 1 74 ? -4.879 20.266 10.336 1 90.56 74 ILE A C 1
ATOM 583 O O . ILE A 1 74 ? -5.18 20.062 9.156 1 90.56 74 ILE A O 1
ATOM 587 N N . HIS A 1 75 ? -5.582 19.781 11.305 1 91.31 75 HIS A N 1
ATOM 588 C CA . HIS A 1 75 ? -6.754 18.953 11.078 1 91.31 75 HIS A CA 1
ATOM 589 C C . HIS A 1 75 ? -7.879 19.75 10.43 1 91.31 75 HIS A C 1
ATOM 591 O O . HIS A 1 75 ? -8.789 19.172 9.828 1 91.31 75 HIS A O 1
ATOM 597 N N . LEU A 1 76 ? -7.816 21.062 10.641 1 88.5 76 LEU A N 1
ATOM 598 C CA . LEU A 1 76 ? -8.805 21.922 10 1 88.5 76 LEU A CA 1
ATOM 599 C C . LEU A 1 76 ? -8.844 21.656 8.492 1 88.5 76 LEU A C 1
ATOM 601 O O . LEU A 1 76 ? -9.914 21.703 7.883 1 88.5 76 LEU A O 1
ATOM 605 N N . GLY A 1 77 ? -7.672 21.438 7.969 1 88 77 GLY A N 1
ATOM 606 C CA . GLY A 1 77 ? -7.605 21.141 6.543 1 88 77 GLY A CA 1
ATOM 607 C C . GLY A 1 77 ? -8.406 19.922 6.145 1 88 77 GLY A C 1
ATOM 608 O O . GLY A 1 77 ? -9.164 19.953 5.176 1 88 77 GLY A O 1
ATOM 609 N N . SER A 1 78 ? -8.234 18.922 6.879 1 91.44 78 SER A N 1
ATOM 610 C CA . SER A 1 78 ? -8.938 17.672 6.582 1 91.44 78 SER A CA 1
ATOM 611 C C . SER A 1 78 ? -10.438 17.828 6.809 1 91.44 78 SER A C 1
ATOM 613 O O . SER A 1 78 ? -11.242 17.25 6.062 1 91.44 78 SER A O 1
ATOM 615 N N . LEU A 1 79 ? -10.812 18.516 7.84 1 94.38 79 LEU A N 1
ATOM 616 C CA . LEU A 1 79 ? -12.227 18.719 8.125 1 94.38 79 LEU A CA 1
ATOM 617 C C . LEU A 1 79 ? -12.898 19.5 7 1 94.38 79 LEU A C 1
ATOM 619 O O . LEU A 1 79 ? -13.914 19.062 6.457 1 94.38 79 LEU A O 1
ATOM 623 N N . LEU A 1 80 ? -12.281 20.609 6.66 1 94.94 80 LEU A N 1
ATOM 624 C CA . LEU A 1 80 ? -12.812 21.422 5.57 1 94.94 80 LEU A CA 1
ATOM 625 C C . LEU A 1 80 ? -12.852 20.641 4.266 1 94.94 80 LEU A C 1
ATOM 627 O O . LEU A 1 80 ? -13.867 20.625 3.572 1 94.94 80 LEU A O 1
ATOM 631 N N . GLY A 1 81 ? -11.734 19.984 4.023 1 96.44 81 GLY A N 1
ATOM 632 C CA . GLY A 1 81 ? -11.617 19.234 2.785 1 96.44 81 GLY A CA 1
ATOM 633 C C . GLY A 1 81 ? -12.625 18.094 2.674 1 96.44 81 GLY A C 1
ATOM 634 O O . GLY A 1 81 ? -13.164 17.844 1.595 1 96.44 81 GLY A O 1
ATOM 635 N N . SER A 1 82 ? -12.875 17.422 3.711 1 97.88 82 SER A N 1
ATOM 636 C CA . SER A 1 82 ? -13.789 16.281 3.695 1 97.88 82 SER A CA 1
ATOM 637 C C . SER A 1 82 ? -15.219 16.719 3.414 1 97.88 82 SER A C 1
ATOM 639 O O . SER A 1 82 ? -15.938 16.062 2.652 1 97.88 82 SER A O 1
ATOM 641 N N . VAL A 1 83 ? -15.664 17.797 4.039 1 98.19 83 VAL A N 1
ATOM 642 C CA . VAL A 1 83 ? -17.031 18.281 3.832 1 98.19 83 VAL A CA 1
ATOM 643 C C . VAL A 1 83 ? -17.172 18.812 2.404 1 98.19 83 VAL A C 1
ATOM 645 O O . VAL A 1 83 ? -18.203 18.562 1.754 1 98.19 83 VAL A O 1
ATOM 648 N N . GLU A 1 84 ? -16.141 19.484 1.968 1 97.31 84 GLU A N 1
ATOM 649 C CA . GLU A 1 84 ? -16.141 19.938 0.582 1 97.31 84 GLU A CA 1
ATOM 650 C C . GLU A 1 84 ? -16.25 18.766 -0.388 1 97.31 84 GLU A C 1
ATOM 652 O O . GLU A 1 84 ? -17.016 18.812 -1.354 1 97.31 84 GLU A O 1
ATOM 657 N N . ALA A 1 85 ? -15.461 17.766 -0.124 1 97.19 85 ALA A N 1
ATOM 658 C CA . ALA A 1 85 ? -15.469 16.578 -0.971 1 97.19 85 ALA A CA 1
ATOM 659 C C . ALA A 1 85 ? -16.828 15.883 -0.936 1 97.19 85 ALA A C 1
ATOM 661 O O . ALA A 1 85 ? -17.312 15.391 -1.959 1 97.19 85 ALA A O 1
ATOM 662 N N . LEU A 1 86 ? -17.422 15.82 0.218 1 98.06 86 LEU A N 1
ATOM 663 C CA . LEU A 1 86 ? -18.734 15.203 0.378 1 98.06 86 LEU A CA 1
ATOM 664 C C . LEU A 1 86 ? -19.766 15.914 -0.481 1 98.06 86 LEU A C 1
ATOM 666 O O . LEU A 1 86 ? -20.5 15.273 -1.229 1 98.06 86 LEU A O 1
ATOM 670 N N . LEU A 1 87 ? -19.781 17.203 -0.386 1 98.12 87 LEU A N 1
ATOM 671 C CA . LEU A 1 87 ? -20.797 18 -1.07 1 98.12 87 LEU A CA 1
ATOM 672 C C . LEU A 1 87 ? -20.547 18.016 -2.574 1 98.12 87 LEU A C 1
ATOM 674 O O . LEU A 1 87 ? -21.484 18.234 -3.357 1 98.12 87 LEU A O 1
ATOM 678 N N . ALA A 1 88 ? -19.328 17.797 -2.965 1 96.94 88 ALA A N 1
ATOM 679 C CA . ALA A 1 88 ? -19.016 17.703 -4.387 1 96.94 88 ALA A CA 1
ATOM 680 C C . ALA A 1 88 ? -19.484 16.375 -4.969 1 96.94 88 ALA A C 1
ATOM 682 O O . ALA A 1 88 ? -19.859 16.297 -6.141 1 96.94 88 ALA A O 1
ATOM 683 N N . ARG A 1 89 ? -19.516 15.391 -4.137 1 95.88 89 ARG A N 1
ATOM 684 C CA . ARG A 1 89 ? -19.781 14.039 -4.637 1 95.88 89 ARG A CA 1
ATOM 685 C C . ARG A 1 89 ? -21.25 13.664 -4.465 1 95.88 89 ARG A C 1
ATOM 687 O O . ARG A 1 89 ? -21.812 12.969 -5.305 1 95.88 89 ARG A O 1
ATOM 694 N N . TYR A 1 90 ? -21.797 14.023 -3.344 1 96.25 90 TYR A N 1
ATOM 695 C CA . TYR A 1 90 ? -23.156 13.633 -3.021 1 96.25 90 TYR A CA 1
ATOM 696 C C . TYR A 1 90 ? -24.078 14.852 -2.979 1 96.25 90 TYR A C 1
ATOM 698 O O . TYR A 1 90 ? -23.766 15.852 -2.338 1 96.25 90 TYR A O 1
ATOM 706 N N . ARG A 1 91 ? -25.297 14.742 -3.609 1 95.19 91 ARG A N 1
ATOM 707 C CA . ARG A 1 91 ? -26.328 15.766 -3.436 1 95.19 91 ARG A CA 1
ATOM 708 C C . ARG A 1 91 ? -26.953 15.688 -2.047 1 95.19 91 ARG A C 1
ATOM 710 O O . ARG A 1 91 ? -27.234 14.594 -1.549 1 95.19 91 ARG A O 1
ATOM 717 N N . ILE A 1 92 ? -27.047 16.797 -1.485 1 96.31 92 ILE A N 1
ATOM 718 C CA . ILE A 1 92 ? -27.625 16.875 -0.148 1 96.31 92 ILE A CA 1
ATOM 719 C C . ILE A 1 92 ? -28.969 16.156 -0.121 1 96.31 92 ILE A C 1
ATOM 721 O O . ILE A 1 92 ? -29.328 15.539 0.887 1 96.31 92 ILE A O 1
ATOM 725 N N . THR A 1 93 ? -29.719 16.094 -1.237 1 94.69 93 THR A N 1
ATOM 726 C CA . THR A 1 93 ? -31.047 15.492 -1.337 1 94.69 93 THR A CA 1
ATOM 727 C C . THR A 1 93 ? -30.953 13.969 -1.332 1 94.69 93 THR A C 1
ATOM 729 O O . THR A 1 93 ? -31.938 13.281 -1.093 1 94.69 93 THR A O 1
ATOM 732 N N . ASP A 1 94 ? -29.766 13.477 -1.599 1 94.06 94 ASP A N 1
ATOM 733 C CA . ASP A 1 94 ? -29.594 12.023 -1.66 1 94.06 94 ASP A CA 1
ATOM 734 C C . ASP A 1 94 ? -29.172 11.461 -0.3 1 94.06 94 ASP A C 1
ATOM 736 O O . ASP A 1 94 ? -29.094 10.25 -0.127 1 94.06 94 ASP A O 1
ATOM 740 N N . MET A 1 95 ? -29 12.32 0.636 1 96.94 95 MET A N 1
ATOM 741 C CA . MET A 1 95 ? -28.609 11.883 1.975 1 96.94 95 MET A CA 1
ATOM 742 C C . MET A 1 95 ? -29.828 11.555 2.82 1 96.94 95 MET A C 1
ATOM 744 O O . MET A 1 95 ? -30.891 12.156 2.646 1 96.94 95 MET A O 1
ATOM 748 N N . VAL A 1 96 ? -29.688 10.57 3.613 1 96.44 96 VAL A N 1
ATOM 749 C CA . VAL A 1 96 ? -30.766 10.195 4.523 1 96.44 96 VAL A CA 1
ATOM 750 C C . VAL A 1 96 ? -30.266 10.258 5.969 1 96.44 96 VAL A C 1
ATOM 752 O O . VAL A 1 96 ? -29.062 10.141 6.223 1 96.44 96 VAL A O 1
ATOM 755 N N . GLU A 1 97 ? -31.234 10.562 6.895 1 97.12 97 GLU A N 1
ATOM 756 C CA . GLU A 1 97 ? -30.875 10.633 8.312 1 97.12 97 GLU A CA 1
ATOM 757 C C . GLU A 1 97 ? -30.234 9.328 8.781 1 97.12 97 GLU A C 1
ATOM 759 O O . GLU A 1 97 ? -30.734 8.242 8.508 1 97.12 97 GLU A O 1
ATOM 764 N N . GLY A 1 98 ? -29.078 9.484 9.406 1 97.31 98 GLY A N 1
ATOM 765 C CA . GLY A 1 98 ? -28.344 8.32 9.875 1 97.31 98 GLY A CA 1
ATOM 766 C C . GLY A 1 98 ? -27.172 7.965 9 1 97.31 98 GLY A C 1
ATOM 767 O O . GLY A 1 98 ? -26.312 7.156 9.383 1 97.31 98 GLY A O 1
ATOM 768 N N . ASP A 1 99 ? -27.031 8.648 7.891 1 98 99 ASP A N 1
ATOM 769 C CA . ASP A 1 99 ? -25.875 8.43 7.023 1 98 99 ASP A CA 1
ATOM 770 C C . ASP A 1 99 ? -24.594 8.953 7.672 1 98 99 ASP A C 1
ATOM 772 O O . ASP A 1 99 ? -24.641 9.891 8.477 1 98 99 ASP A O 1
ATOM 776 N N . ALA A 1 100 ? -23.547 8.359 7.395 1 98.69 100 ALA A N 1
ATOM 777 C CA . ALA A 1 100 ? -22.203 8.852 7.703 1 98.69 100 ALA A CA 1
ATOM 778 C C . ALA A 1 100 ? -21.234 8.555 6.562 1 98.69 100 ALA A C 1
ATOM 780 O O . ALA A 1 100 ? -21.359 7.531 5.887 1 98.69 100 ALA A O 1
ATOM 781 N N . PHE A 1 101 ? -20.328 9.406 6.344 1 98.62 101 PHE A N 1
ATOM 782 C CA . PHE A 1 101 ? -19.375 9.305 5.246 1 98.62 101 PHE A CA 1
ATOM 783 C C . PHE A 1 101 ? -17.953 9.32 5.766 1 98.62 101 PHE A C 1
ATOM 785 O O . PHE A 1 101 ? -17.641 10.039 6.719 1 98.62 101 PHE A O 1
ATOM 792 N N . ILE A 1 102 ? -17.078 8.539 5.164 1 98.75 102 ILE A N 1
ATOM 793 C CA . ILE A 1 102 ? -15.695 8.406 5.613 1 98.75 102 ILE A CA 1
ATOM 794 C C . ILE A 1 102 ? -14.742 8.719 4.457 1 98.75 102 ILE A C 1
ATOM 796 O O . ILE A 1 102 ? -15.047 8.43 3.299 1 98.75 102 ILE A O 1
ATOM 800 N N . CYS A 1 103 ? -13.586 9.359 4.715 1 98.62 103 CYS A N 1
ATOM 801 C CA . CYS A 1 103 ? -12.555 9.617 3.711 1 98.62 103 CYS A CA 1
ATOM 802 C C . CYS A 1 103 ? -11.219 9.945 4.367 1 98.62 103 CYS A C 1
ATOM 804 O O . CYS A 1 103 ? -11.156 10.164 5.582 1 98.62 103 CYS A O 1
ATOM 806 N N . ASN A 1 104 ? -10.133 9.945 3.592 1 98.31 104 ASN A N 1
ATOM 807 C CA . ASN A 1 104 ? -8.844 10.352 4.148 1 98.31 104 ASN A CA 1
ATOM 808 C C . ASN A 1 104 ? -7.918 10.898 3.066 1 98.31 104 ASN A C 1
ATOM 810 O O . ASN A 1 104 ? -6.906 11.531 3.375 1 98.31 104 ASN A O 1
ATOM 814 N N . ASP A 1 105 ? -8.164 10.766 1.815 1 98.25 105 ASP A N 1
ATOM 815 C CA . ASP A 1 105 ? -7.207 10.953 0.729 1 98.25 105 ASP A CA 1
ATOM 816 C C . ASP A 1 105 ? -6.961 12.438 0.469 1 98.25 105 ASP A C 1
ATOM 818 O O . ASP A 1 105 ? -7.902 13.203 0.257 1 98.25 105 ASP A O 1
ATOM 822 N N . PRO A 1 106 ? -5.719 12.82 0.367 1 97.81 106 PRO A N 1
ATOM 823 C CA . PRO A 1 106 ? -5.383 14.234 0.151 1 97.81 106 PRO A CA 1
ATOM 824 C C . PRO A 1 106 ? -5.809 14.734 -1.227 1 97.81 106 PRO A C 1
ATOM 826 O O . PRO A 1 106 ? -6.113 15.922 -1.389 1 97.81 106 PRO A O 1
ATOM 829 N N . TYR A 1 107 ? -5.816 13.883 -2.211 1 97.31 107 TYR A N 1
ATOM 830 C CA . TYR A 1 107 ? -6.059 14.312 -3.584 1 97.31 107 TYR A CA 1
ATOM 831 C C . TYR A 1 107 ? -7.512 14.086 -3.979 1 97.31 107 TYR A C 1
ATOM 833 O O . TYR A 1 107 ? -8.086 14.883 -4.727 1 97.31 107 TYR A O 1
ATOM 841 N N . LEU A 1 108 ? -8.148 13.109 -3.375 1 96.25 108 LEU A N 1
ATOM 842 C CA . LEU A 1 108 ? -9.477 12.711 -3.826 1 96.25 108 LEU A CA 1
ATOM 843 C C . LEU A 1 108 ? -10.555 13.258 -2.896 1 96.25 108 LEU A C 1
ATOM 845 O O . LEU A 1 108 ? -11.711 13.406 -3.297 1 96.25 108 LEU A O 1
ATOM 849 N N . ALA A 1 109 ? -10.148 13.547 -1.656 1 97.12 109 ALA A N 1
ATOM 850 C CA . ALA A 1 109 ? -11.219 13.797 -0.692 1 97.12 109 ALA A CA 1
ATOM 851 C C . ALA A 1 109 ? -10.844 14.938 0.254 1 97.12 109 ALA A C 1
ATOM 853 O O . ALA A 1 109 ? -11.352 15.016 1.373 1 97.12 109 ALA A O 1
ATOM 854 N N . GLY A 1 110 ? -9.867 15.688 -0.108 1 95.81 110 GLY A N 1
ATOM 855 C CA . GLY A 1 110 ? -9.555 16.891 0.639 1 95.81 110 GLY A CA 1
ATOM 856 C C . GLY A 1 110 ? -8.805 16.625 1.931 1 95.81 110 GLY A C 1
ATOM 857 O O . GLY A 1 110 ? -8.68 17.5 2.781 1 95.81 110 GLY A O 1
ATOM 858 N N . GLY A 1 111 ? -8.312 15.414 2.137 1 96.88 111 GLY A N 1
ATOM 859 C CA . GLY A 1 111 ? -7.48 15.117 3.289 1 96.88 111 GLY A CA 1
ATOM 860 C C . GLY A 1 111 ? -6.117 15.781 3.229 1 96.88 111 GLY A C 1
ATOM 861 O O . GLY A 1 111 ? -5.816 16.516 2.277 1 96.88 111 GLY A O 1
ATOM 862 N N . THR A 1 112 ? -5.355 15.539 4.266 1 96.94 112 THR A N 1
ATOM 863 C CA . THR A 1 112 ? -4.012 16.109 4.285 1 96.94 112 THR A CA 1
ATOM 864 C C . THR A 1 112 ? -2.957 15.008 4.242 1 96.94 112 THR A C 1
ATOM 866 O O . THR A 1 112 ? -1.845 15.227 3.756 1 96.94 112 THR A O 1
ATOM 869 N N . HIS A 1 113 ? -3.195 13.891 4.836 1 96.94 113 HIS A N 1
ATOM 870 C CA . HIS A 1 113 ? -2.414 12.664 4.703 1 96.94 113 HIS A CA 1
ATOM 871 C C . HIS A 1 113 ? -3.234 11.445 5.102 1 96.94 113 HIS A C 1
ATOM 873 O O . HIS A 1 113 ? -4.297 11.578 5.719 1 96.94 113 HIS A O 1
ATOM 879 N N . MET A 1 114 ? -2.818 10.328 4.848 1 96.06 114 MET A N 1
ATOM 880 C CA . MET A 1 114 ? -3.619 9.109 4.816 1 96.06 114 MET A CA 1
ATOM 881 C C . MET A 1 114 ? -4.062 8.719 6.219 1 96.06 114 MET A C 1
ATOM 883 O O . MET A 1 114 ? -5.211 8.305 6.422 1 96.06 114 MET A O 1
ATOM 887 N N . PRO A 1 115 ? -3.275 8.828 7.234 1 96.19 115 PRO A N 1
ATOM 888 C CA . PRO A 1 115 ? -3.668 8.32 8.555 1 96.19 115 PRO A CA 1
ATOM 889 C C . PRO A 1 115 ? -4.777 9.148 9.195 1 96.19 115 PRO A C 1
ATOM 891 O O . PRO A 1 115 ? -5.379 8.719 10.18 1 96.19 115 PRO A O 1
ATOM 894 N N . ASP A 1 116 ? -4.949 10.344 8.711 1 96.5 116 ASP A N 1
ATOM 895 C CA . ASP A 1 116 ? -6.051 11.164 9.203 1 96.5 116 ASP A CA 1
ATOM 896 C C . ASP A 1 116 ? -7.367 10.766 8.539 1 96.5 116 ASP A C 1
ATOM 898 O O . ASP A 1 116 ? -7.641 11.148 7.402 1 96.5 116 ASP A O 1
ATOM 902 N N . VAL A 1 117 ? -8.188 10.125 9.289 1 98.12 117 VAL A N 1
ATOM 903 C CA . VAL A 1 117 ? -9.453 9.648 8.734 1 98.12 117 VAL A CA 1
ATOM 904 C C . VAL A 1 117 ? -10.602 10.539 9.227 1 98.12 117 VAL A C 1
ATOM 906 O O . VAL A 1 117 ? -10.781 10.711 10.43 1 98.12 117 VAL A O 1
ATOM 909 N N . SER A 1 118 ? -11.352 11.055 8.305 1 98.44 118 SER A N 1
ATOM 910 C CA . SER A 1 118 ? -12.477 11.938 8.617 1 98.44 118 SER A CA 1
ATOM 911 C C . SER A 1 118 ? -13.805 11.203 8.469 1 98.44 118 SER A C 1
ATOM 913 O O . SER A 1 118 ? -13.969 10.375 7.574 1 98.44 118 SER A O 1
ATOM 915 N N . ILE A 1 119 ? -14.695 11.516 9.312 1 98.75 119 ILE A N 1
ATOM 916 C CA . ILE A 1 119 ? -16.078 11.078 9.195 1 98.75 119 ILE A CA 1
ATOM 917 C C . ILE A 1 119 ? -17 12.297 9.234 1 98.75 119 ILE A C 1
ATOM 919 O O . ILE A 1 119 ? -16.844 13.172 10.086 1 98.75 119 ILE A O 1
ATOM 923 N N . VAL A 1 120 ? -17.922 12.398 8.32 1 98.81 120 VAL A N 1
ATOM 924 C CA . VAL A 1 120 ? -18.891 13.484 8.219 1 98.81 120 VAL A CA 1
ATOM 925 C C . VAL A 1 120 ? -20.297 12.93 8.289 1 98.81 120 VAL A C 1
ATOM 927 O O . VAL A 1 120 ? -20.656 12 7.551 1 98.81 120 VAL A O 1
ATOM 930 N N . THR A 1 121 ? -21.125 13.469 9.102 1 98.81 121 THR A N 1
ATOM 931 C CA . THR A 1 121 ? -22.5 13.008 9.32 1 98.81 121 THR A CA 1
ATOM 932 C C . THR A 1 121 ? -23.484 14.164 9.164 1 98.81 121 THR A C 1
ATOM 934 O O . THR A 1 121 ? -23.406 15.148 9.891 1 98.81 121 THR A O 1
ATOM 937 N N . PRO A 1 122 ? -24.422 14.031 8.25 1 98.75 122 PRO A N 1
ATOM 938 C CA . PRO A 1 122 ? -25.453 15.078 8.125 1 98.75 122 PRO A CA 1
ATOM 939 C C . PRO A 1 122 ? -26.391 15.125 9.328 1 98.75 122 PRO A C 1
ATOM 941 O O . PRO A 1 122 ? -26.75 14.078 9.867 1 98.75 122 PRO A O 1
ATOM 944 N N . VAL A 1 123 ? -26.75 16.312 9.719 1 98.62 123 VAL A N 1
ATOM 945 C CA . VAL A 1 123 ? -27.719 16.562 10.789 1 98.62 123 VAL A CA 1
ATOM 946 C C . VAL A 1 123 ? -29.047 17.016 10.203 1 98.62 123 VAL A C 1
ATOM 948 O O . VAL A 1 123 ? -29.109 18.062 9.555 1 98.62 123 VAL A O 1
ATOM 951 N N . PHE A 1 124 ? -30.062 16.281 10.508 1 98.19 124 PHE A N 1
ATOM 952 C CA . PHE A 1 124 ? -31.359 16.547 9.891 1 98.19 124 PHE A CA 1
ATOM 953 C C . PHE A 1 124 ? -32.281 17.266 10.867 1 98.19 124 PHE A C 1
ATOM 955 O O . PHE A 1 124 ? -32.281 16.953 12.062 1 98.19 124 PHE A O 1
ATOM 962 N N . ILE A 1 125 ? -33 18.188 10.383 1 97.56 125 ILE A N 1
ATOM 963 C CA . ILE A 1 125 ? -34.156 18.812 11.039 1 97.56 125 ILE A CA 1
ATOM 964 C C . ILE A 1 125 ? -35.344 18.859 10.086 1 97.56 125 ILE A C 1
ATOM 966 O O . ILE A 1 125 ? -35.25 19.453 9.008 1 97.56 125 ILE A O 1
ATOM 970 N N . ASP A 1 126 ? -36.438 18.203 10.453 1 95.06 126 ASP A N 1
ATOM 971 C CA . ASP A 1 126 ? -37.656 18.156 9.664 1 95.06 126 ASP A CA 1
ATOM 972 C C . ASP A 1 126 ? -37.375 17.641 8.25 1 95.06 126 ASP A C 1
ATOM 974 O O . ASP A 1 126 ? -37.781 18.266 7.27 1 95.06 126 ASP A O 1
ATOM 978 N N . GLY A 1 127 ? -36.5 16.703 8.102 1 94.88 127 GLY A N 1
ATOM 979 C CA . GLY A 1 127 ? -36.281 15.992 6.855 1 94.88 127 GLY A CA 1
ATOM 980 C C . GLY A 1 127 ? -35.25 16.656 5.961 1 94.88 127 GLY A C 1
ATOM 981 O O . GLY A 1 127 ? -34.938 16.156 4.875 1 94.88 127 GLY A O 1
ATOM 982 N N . GLN A 1 128 ? -34.656 17.734 6.445 1 95.88 128 GLN A N 1
ATOM 983 C CA . GLN A 1 128 ? -33.656 18.438 5.656 1 95.88 128 GLN A CA 1
ATOM 984 C C . GLN A 1 128 ? -32.344 18.516 6.41 1 95.88 128 GLN A C 1
ATOM 986 O O . GLN A 1 128 ? -32.312 18.609 7.637 1 95.88 128 GLN A O 1
ATOM 991 N N . VAL A 1 129 ? -31.281 18.516 5.621 1 98.19 129 VAL A N 1
ATOM 992 C CA . VAL A 1 129 ? -29.969 18.672 6.238 1 98.19 129 VAL A CA 1
ATOM 993 C C . VAL A 1 129 ? -29.797 20.109 6.727 1 98.19 129 VAL A C 1
ATOM 995 O O . VAL A 1 129 ? -29.891 21.062 5.945 1 98.19 129 VAL A O 1
ATOM 998 N N . ALA A 1 130 ? -29.562 20.281 7.988 1 98.06 130 ALA A N 1
ATOM 999 C CA . ALA A 1 130 ? -29.422 21.594 8.594 1 98.06 130 ALA A CA 1
ATOM 1000 C C . ALA A 1 130 ? -27.969 21.906 8.922 1 98.06 130 ALA A C 1
ATOM 1002 O O . ALA A 1 130 ? -27.578 23.078 9.039 1 98.06 130 ALA A O 1
ATOM 1003 N N . ALA A 1 131 ? -27.203 20.875 9.094 1 98.56 131 ALA A N 1
ATOM 1004 C CA . ALA A 1 131 ? -25.797 20.984 9.461 1 98.56 131 ALA A CA 1
ATOM 1005 C C . ALA A 1 131 ? -25.047 19.688 9.203 1 98.56 131 ALA A C 1
ATOM 1007 O O . ALA A 1 131 ? -25.641 18.703 8.727 1 98.56 131 ALA A O 1
ATOM 1008 N N . PHE A 1 132 ? -23.797 19.703 9.406 1 98.81 132 PHE A N 1
ATOM 1009 C CA . PHE A 1 132 ? -22.953 18.516 9.398 1 98.81 132 PHE A CA 1
ATOM 1010 C C . PHE A 1 132 ? -22.094 18.453 10.656 1 98.81 132 PHE A C 1
ATOM 1012 O O . PHE A 1 132 ? -21.562 19.469 11.102 1 98.81 132 PHE A O 1
ATOM 1019 N N . ALA A 1 133 ? -22.094 17.328 11.289 1 98.69 133 ALA A N 1
ATOM 1020 C CA . ALA A 1 133 ? -21.078 17.016 12.305 1 98.69 133 ALA A CA 1
ATOM 1021 C C . ALA A 1 133 ? -19.922 16.234 11.711 1 98.69 133 ALA A C 1
ATOM 1023 O O . ALA A 1 133 ? -20.125 15.281 10.953 1 98.69 133 ALA A O 1
ATOM 1024 N N . ALA A 1 134 ? -18.734 16.672 11.984 1 98.31 134 ALA A N 1
ATOM 1025 C CA . ALA A 1 134 ? -17.562 16.016 11.414 1 98.31 134 ALA A CA 1
ATOM 1026 C C . ALA A 1 134 ? -16.453 15.852 12.461 1 98.31 134 ALA A C 1
ATOM 1028 O O . ALA A 1 134 ? -16.391 16.625 13.422 1 98.31 134 ALA A O 1
ATOM 1029 N N . ASN A 1 135 ? -15.703 14.805 12.32 1 97.62 135 ASN A N 1
ATOM 1030 C CA . ASN A 1 135 ? -14.492 14.633 13.109 1 97.62 135 ASN A CA 1
ATOM 1031 C C . ASN A 1 135 ? -13.383 13.969 12.305 1 97.62 135 ASN A C 1
ATOM 1033 O O . ASN A 1 135 ? -13.633 13.422 11.227 1 97.62 135 ASN A O 1
ATOM 1037 N N . ILE A 1 136 ? -12.195 14.141 12.758 1 96.94 136 ILE A N 1
ATOM 1038 C CA . ILE A 1 136 ? -10.992 13.531 12.195 1 96.94 136 ILE A CA 1
ATOM 1039 C C . ILE A 1 136 ? -10.188 12.867 13.305 1 96.94 136 ILE A C 1
ATOM 1041 O O . ILE A 1 136 ? -10.062 13.406 14.406 1 96.94 136 ILE A O 1
ATOM 1045 N N . GLY A 1 137 ? -9.773 11.641 13.078 1 95.44 137 GLY A N 1
ATOM 1046 C CA . GLY A 1 137 ? -8.867 10.93 13.953 1 95.44 137 GLY A CA 1
ATOM 1047 C C . GLY A 1 137 ? -7.613 10.438 13.242 1 95.44 137 GLY A C 1
ATOM 1048 O O . GLY A 1 137 ? -7.68 9.992 12.094 1 95.44 137 GLY A O 1
ATOM 1049 N N . HIS A 1 138 ? -6.496 10.617 13.953 1 94.62 138 HIS A N 1
ATOM 1050 C CA . HIS A 1 138 ? -5.262 10.055 13.422 1 94.62 138 HIS A CA 1
ATOM 1051 C C . HIS A 1 138 ? -5.152 8.562 13.75 1 94.62 138 HIS A C 1
ATOM 1053 O O . HIS A 1 138 ? -5.027 8.188 14.914 1 94.62 138 HIS A O 1
ATOM 1059 N N . HIS A 1 139 ? -5.203 7.77 12.75 1 95.31 139 HIS A N 1
ATOM 1060 C CA . HIS A 1 139 ? -5.062 6.324 12.898 1 95.31 139 HIS A CA 1
ATOM 1061 C C . HIS A 1 139 ? -3.615 5.891 12.695 1 95.31 139 HIS A C 1
ATOM 1063 O O . HIS A 1 139 ? -2.992 6.234 11.695 1 95.31 139 HIS A O 1
ATOM 1069 N N . SER A 1 140 ? -3.092 5.094 13.594 1 90.44 140 SER A N 1
ATOM 1070 C CA . SER A 1 140 ? -1.669 4.789 13.703 1 90.44 140 SER A CA 1
ATOM 1071 C C . SER A 1 140 ? -1.188 3.959 12.516 1 90.44 140 SER A C 1
ATOM 1073 O O . SER A 1 140 ? 0.014 3.881 12.25 1 90.44 140 SER A O 1
ATOM 1075 N N . ASP A 1 141 ? -2.154 3.316 11.867 1 94.5 141 ASP A N 1
ATOM 1076 C CA . ASP A 1 141 ? -1.763 2.486 10.734 1 94.5 141 ASP A CA 1
ATOM 1077 C C . ASP A 1 141 ? -2.943 2.246 9.789 1 94.5 141 ASP A C 1
ATOM 1079 O O . ASP A 1 141 ? -4.043 1.912 10.242 1 94.5 141 ASP A O 1
ATOM 1083 N N . LEU A 1 142 ? -2.662 2.408 8.531 1 96.31 142 LEU A N 1
ATOM 1084 C CA . LEU A 1 142 ? -3.646 2.104 7.5 1 96.31 142 LEU A CA 1
ATOM 1085 C C . LEU A 1 142 ? -3.029 1.254 6.395 1 96.31 142 LEU A C 1
ATOM 1087 O O . LEU A 1 142 ? -3.473 1.308 5.242 1 96.31 142 LEU A O 1
ATOM 1091 N N . GLY A 1 143 ? -1.98 0.565 6.754 1 95.44 143 GLY A N 1
ATOM 1092 C CA . GLY A 1 143 ? -1.29 -0.269 5.785 1 95.44 143 GLY A CA 1
ATOM 1093 C C . GLY A 1 143 ? -0.169 0.456 5.066 1 95.44 143 GLY A C 1
ATOM 1094 O O . GLY A 1 143 ? 0.524 1.284 5.66 1 95.44 143 GLY A O 1
ATOM 1095 N N . GLY A 1 144 ? 0.191 0.022 3.84 1 93.75 144 GLY A N 1
ATOM 1096 C CA . GLY A 1 144 ? 1.243 0.654 3.059 1 93.75 144 GLY A CA 1
ATOM 1097 C C . GLY A 1 144 ? 2.6 0.002 3.25 1 93.75 144 GLY A C 1
ATOM 1098 O O . GLY A 1 144 ? 2.688 -1.132 3.725 1 93.75 144 GLY A O 1
ATOM 1099 N N . ALA A 1 145 ? 3.621 0.704 2.844 1 92.19 145 ALA A N 1
ATOM 1100 C CA . ALA A 1 145 ? 4.961 0.144 2.693 1 92.19 145 ALA A CA 1
ATOM 1101 C C . ALA A 1 145 ? 5.609 -0.103 4.055 1 92.19 145 ALA A C 1
ATOM 1103 O O . ALA A 1 145 ? 6.434 -1.009 4.199 1 92.19 145 ALA A O 1
ATOM 1104 N N . VAL A 1 146 ? 5.199 0.726 5.082 1 92.06 146 VAL A N 1
ATOM 1105 C CA . VAL A 1 146 ? 5.84 0.591 6.383 1 92.06 146 VAL A CA 1
ATOM 1106 C C . VAL A 1 146 ? 4.789 0.671 7.488 1 92.06 146 VAL A C 1
ATOM 1108 O O . VAL A 1 146 ? 3.727 1.268 7.301 1 92.06 146 VAL A O 1
ATOM 1111 N N . PRO A 1 147 ? 5.152 0.058 8.672 1 91.94 147 PRO A N 1
ATOM 1112 C CA . PRO A 1 147 ? 4.262 0.276 9.812 1 91.94 147 PRO A CA 1
ATOM 1113 C C . PRO A 1 147 ? 4.062 1.756 10.133 1 91.94 147 PRO A C 1
ATOM 1115 O O . PRO A 1 147 ? 5.016 2.537 10.07 1 91.94 147 PRO A O 1
ATOM 1118 N N . GLY A 1 148 ? 2.799 2.115 10.367 1 91.31 148 GLY A N 1
ATOM 1119 C CA . GLY A 1 148 ? 2.484 3.516 10.617 1 91.31 148 GLY A CA 1
ATOM 1120 C C . GLY A 1 148 ? 2.064 4.258 9.359 1 91.31 148 GLY A C 1
ATOM 1121 O O . GLY A 1 148 ? 1.554 5.379 9.438 1 91.31 148 GLY A O 1
ATOM 1122 N N . SER A 1 149 ? 2.312 3.682 8.172 1 92.81 149 SER A N 1
ATOM 1123 C CA . SER A 1 149 ? 1.821 4.113 6.867 1 92.81 149 SER A CA 1
ATOM 1124 C C . SER A 1 149 ? 2.604 5.316 6.352 1 92.81 149 SER A C 1
ATOM 1126 O O . SER A 1 149 ? 2.375 5.777 5.234 1 92.81 149 SER A O 1
ATOM 1128 N N . ILE A 1 150 ? 3.512 5.863 7.141 1 94.38 150 ILE A N 1
ATOM 1129 C CA . ILE A 1 150 ? 4.234 7.074 6.766 1 94.38 150 ILE A CA 1
ATOM 1130 C C . ILE A 1 150 ? 5.734 6.785 6.719 1 94.38 150 ILE A C 1
ATOM 1132 O O . ILE A 1 150 ? 6.34 6.441 7.734 1 94.38 150 ILE A O 1
AT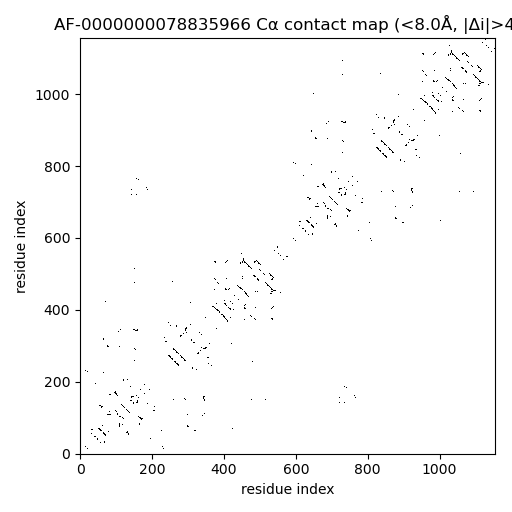OM 1136 N N . SER A 1 151 ? 6.277 6.883 5.59 1 94.44 151 SER A N 1
ATOM 1137 C CA . SER A 1 151 ? 7.719 6.797 5.391 1 94.44 151 SER A CA 1
ATOM 1138 C C . SER A 1 151 ? 8.273 8.086 4.789 1 94.44 151 SER A C 1
ATOM 1140 O O . SER A 1 151 ? 7.691 8.633 3.854 1 94.44 151 SER A O 1
ATOM 1142 N N . PRO A 1 152 ? 9.383 8.531 5.344 1 95.81 152 PRO A N 1
ATOM 1143 C CA . PRO A 1 152 ? 9.922 9.781 4.793 1 95.81 152 PRO A CA 1
ATOM 1144 C C . PRO A 1 152 ? 10.312 9.664 3.324 1 95.81 152 PRO A C 1
ATOM 1146 O O . PRO A 1 152 ? 10.289 10.656 2.592 1 95.81 152 PRO A O 1
ATOM 1149 N N . ASP A 1 153 ? 10.586 8.43 2.887 1 94.62 153 ASP A N 1
ATOM 1150 C CA . ASP A 1 153 ? 11.094 8.25 1.527 1 94.62 153 ASP A CA 1
ATOM 1151 C C . ASP A 1 153 ? 10.008 7.68 0.614 1 94.62 153 ASP A C 1
ATOM 1153 O O . ASP A 1 153 ? 10.305 7.172 -0.47 1 94.62 153 ASP A O 1
ATOM 1157 N N . ALA A 1 154 ? 8.766 7.664 1.073 1 96.12 154 ALA A N 1
ATOM 1158 C CA . ALA A 1 154 ? 7.703 7.203 0.185 1 96.12 154 ALA A CA 1
ATOM 1159 C C . ALA A 1 154 ? 7.684 8.008 -1.11 1 96.12 154 ALA A C 1
ATOM 1161 O O . ALA A 1 154 ? 7.723 9.242 -1.082 1 96.12 154 ALA A O 1
ATOM 1162 N N . ARG A 1 155 ? 7.543 7.453 -2.279 1 93.75 155 ARG A N 1
ATOM 1163 C CA . ARG A 1 155 ? 7.699 8.102 -3.576 1 93.75 155 ARG A CA 1
ATOM 1164 C C . ARG A 1 155 ? 6.352 8.555 -4.125 1 93.75 155 ARG A C 1
ATOM 1166 O O . ARG A 1 155 ? 6.289 9.461 -4.965 1 93.75 155 ARG A O 1
ATOM 1173 N N . SER A 1 156 ? 5.32 7.875 -3.652 1 95.19 156 SER A N 1
ATOM 1174 C CA . SER A 1 156 ? 3.973 8.148 -4.133 1 95.19 156 SER A CA 1
ATOM 1175 C C . SER A 1 156 ? 2.934 7.906 -3.045 1 95.19 156 SER A C 1
ATOM 1177 O O . SER A 1 156 ? 3.225 7.262 -2.035 1 95.19 156 SER A O 1
ATOM 1179 N N . ILE A 1 157 ? 1.735 8.43 -3.32 1 97.44 157 ILE A N 1
ATOM 1180 C CA . ILE A 1 157 ? 0.628 8.289 -2.379 1 97.44 157 ILE A CA 1
ATOM 1181 C C . ILE A 1 157 ? 0.243 6.82 -2.244 1 97.44 157 ILE A C 1
ATOM 1183 O O . ILE A 1 157 ? -0.304 6.406 -1.219 1 97.44 157 ILE A O 1
ATOM 1187 N N . PHE A 1 158 ? 0.58 5.926 -3.182 1 96.56 158 PHE A N 1
ATOM 1188 C CA . PHE A 1 158 ? 0.202 4.52 -3.189 1 96.56 158 PHE A CA 1
ATOM 1189 C C . PHE A 1 158 ? 1.037 3.727 -2.189 1 96.56 158 PHE A C 1
ATOM 1191 O O . PHE A 1 158 ? 0.689 2.598 -1.84 1 96.56 158 PHE A O 1
ATOM 1198 N N . GLU A 1 159 ? 2.096 4.305 -1.74 1 95.94 159 GLU A N 1
ATOM 1199 C CA . GLU A 1 159 ? 2.941 3.641 -0.752 1 95.94 159 GLU A CA 1
ATOM 1200 C C . GLU A 1 159 ? 2.486 3.961 0.668 1 95.94 159 GLU A C 1
ATOM 1202 O O . GLU A 1 159 ? 3.02 3.412 1.635 1 95.94 159 GLU A O 1
ATOM 1207 N N . GLU A 1 160 ? 1.466 4.824 0.811 1 96.81 160 GLU A N 1
ATOM 1208 C CA . GLU A 1 160 ? 1.135 5.383 2.119 1 96.81 160 GLU A CA 1
ATOM 1209 C C . GLU A 1 160 ? -0.097 4.703 2.713 1 96.81 160 GLU A C 1
ATOM 1211 O O . GLU A 1 160 ? -0.66 5.18 3.699 1 96.81 160 GLU A O 1
ATOM 1216 N N . GLY A 1 161 ? -0.52 3.605 2.119 1 96.38 161 GLY A N 1
ATOM 1217 C CA . GLY A 1 161 ? -1.596 2.826 2.713 1 96.38 161 GLY A CA 1
ATOM 1218 C C . GLY A 1 161 ? -2.916 2.982 1.985 1 96.38 161 GLY A C 1
ATOM 1219 O O . GLY A 1 161 ? -2.941 3.279 0.789 1 96.38 161 GLY A O 1
ATOM 1220 N N . LEU A 1 162 ? -4.039 2.758 2.68 1 98.12 162 LEU A N 1
ATOM 1221 C CA . LEU A 1 162 ? -5.371 2.684 2.09 1 98.12 162 LEU A CA 1
ATOM 1222 C C . LEU A 1 162 ? -5.898 4.078 1.76 1 98.12 162 LEU A C 1
ATOM 1224 O O . LEU A 1 162 ? -6.012 4.93 2.646 1 98.12 162 LEU A O 1
ATOM 1228 N N . ARG A 1 163 ? -6.203 4.266 0.545 1 98.06 163 ARG A N 1
ATOM 1229 C CA . ARG A 1 163 ? -6.801 5.512 0.078 1 98.06 163 ARG A CA 1
ATOM 1230 C C . ARG A 1 163 ? -8.328 5.438 0.112 1 98.06 163 ARG A C 1
ATOM 1232 O O . ARG A 1 163 ? -8.922 4.59 -0.551 1 98.06 163 ARG A O 1
ATOM 1239 N N . LEU A 1 164 ? -8.945 6.234 0.877 1 98.38 164 LEU A N 1
ATOM 1240 C CA . LEU A 1 164 ? -10.398 6.309 0.961 1 98.38 164 LEU A CA 1
ATOM 1241 C C . LEU A 1 164 ? -10.914 7.574 0.284 1 98.38 164 LEU A C 1
ATOM 1243 O O . LEU A 1 164 ? -10.766 8.68 0.816 1 98.38 164 LEU A O 1
ATOM 1247 N N . PRO A 1 165 ? -11.453 7.266 -0.783 1 97.44 165 PRO A N 1
ATOM 1248 C CA . PRO A 1 165 ? -12.258 8.398 -1.249 1 97.44 165 PRO A CA 1
ATOM 1249 C C . PRO A 1 165 ? -13.492 8.641 -0.389 1 97.44 165 PRO A C 1
ATOM 1251 O O . PRO A 1 165 ? -13.719 7.93 0.592 1 97.44 165 PRO A O 1
ATOM 1254 N N . ILE A 1 166 ? -14.32 9.703 -0.608 1 97.06 166 ILE A N 1
ATOM 1255 C CA . ILE A 1 166 ? -15.539 9.875 0.177 1 97.06 166 ILE A CA 1
ATOM 1256 C C . ILE A 1 166 ? -16.516 8.742 -0.13 1 97.06 166 ILE A C 1
ATOM 1258 O O . ILE A 1 166 ? -16.812 8.477 -1.296 1 97.06 166 ILE A O 1
ATOM 1262 N N . ILE A 1 167 ? -16.922 7.957 0.923 1 97.5 167 ILE A N 1
ATOM 1263 C CA . ILE A 1 167 ? -17.828 6.824 0.771 1 97.5 167 ILE A CA 1
ATOM 1264 C C . ILE A 1 167 ? -18.703 6.691 2.016 1 97.5 167 ILE A C 1
ATOM 1266 O O . ILE A 1 167 ? -18.297 7.078 3.113 1 97.5 167 ILE A O 1
ATOM 1270 N N . ARG A 1 168 ? -19.875 6.164 1.866 1 97.31 168 ARG A N 1
ATOM 1271 C CA . ARG A 1 168 ? -20.812 5.992 2.975 1 97.31 168 ARG A CA 1
ATOM 1272 C C . ARG A 1 168 ? -20.391 4.828 3.867 1 97.31 168 ARG A C 1
ATOM 1274 O O . ARG A 1 168 ? -20.281 3.693 3.402 1 97.31 168 ARG A O 1
ATOM 1281 N N . ILE A 1 169 ? -20.188 5.082 5.125 1 97.88 169 ILE A N 1
ATOM 1282 C CA . ILE A 1 169 ? -19.781 4.043 6.062 1 97.88 169 ILE A CA 1
ATOM 1283 C C . ILE A 1 169 ? -20.984 3.623 6.914 1 97.88 169 ILE A C 1
ATOM 1285 O O . ILE A 1 169 ? -20.969 2.549 7.52 1 97.88 169 ILE A O 1
ATOM 1289 N N . ALA A 1 170 ? -21.953 4.453 6.98 1 97.94 170 ALA A N 1
ATOM 1290 C CA . ALA A 1 170 ? -23.219 4.117 7.633 1 97.94 170 ALA A CA 1
ATOM 1291 C C . ALA A 1 170 ? -24.406 4.527 6.77 1 97.94 170 ALA A C 1
ATOM 1293 O O . ALA A 1 170 ? -24.375 5.582 6.125 1 97.94 170 ALA A O 1
ATOM 1294 N N . ARG A 1 171 ? -25.391 3.717 6.746 1 94.88 171 ARG A N 1
ATOM 1295 C CA . ARG A 1 171 ? -26.625 3.957 6 1 94.88 171 ARG A CA 1
ATOM 1296 C C . ARG A 1 171 ? -27.844 3.877 6.91 1 94.88 171 ARG A C 1
ATOM 1298 O O . ARG A 1 171 ? -28.156 2.816 7.461 1 94.88 171 ARG A O 1
ATOM 1305 N N . GLY A 1 172 ? -28.562 4.973 7.016 1 94.88 172 GLY A N 1
ATOM 1306 C CA . GLY A 1 172 ? -29.75 4.992 7.848 1 94.88 172 GLY A CA 1
ATOM 1307 C C . GLY A 1 172 ? -29.484 4.594 9.289 1 94.88 172 GLY A C 1
ATOM 1308 O O . GLY A 1 172 ? -30.281 3.904 9.906 1 94.88 172 GLY A O 1
ATOM 1309 N N . GLY A 1 173 ? -28.375 4.824 9.719 1 95.62 173 GLY A N 1
ATOM 1310 C CA . GLY A 1 173 ? -28.047 4.574 11.117 1 95.62 173 GLY A CA 1
ATOM 1311 C C . GLY A 1 173 ? -27.312 3.258 11.32 1 95.62 173 GLY A C 1
ATOM 1312 O O . GLY A 1 173 ? -26.812 2.982 12.414 1 95.62 173 GLY A O 1
ATOM 1313 N N . GLU A 1 174 ? -27.156 2.516 10.273 1 96.38 174 GLU A N 1
ATOM 1314 C CA . GLU A 1 174 ? -26.484 1.223 10.375 1 96.38 174 GLU A CA 1
ATOM 1315 C C . GLU A 1 174 ? -25.109 1.267 9.742 1 96.38 174 GLU A C 1
ATOM 1317 O O . GLU A 1 174 ? -24.969 1.586 8.555 1 96.38 174 GLU A O 1
ATOM 1322 N N . ILE A 1 175 ? -24.125 0.874 10.516 1 97.38 175 ILE A N 1
ATOM 1323 C CA . ILE A 1 175 ? -22.75 0.857 10.016 1 97.38 175 ILE A CA 1
ATOM 1324 C C . ILE A 1 175 ? -22.578 -0.287 9.023 1 97.38 175 ILE A C 1
ATOM 1326 O O . ILE A 1 175 ? -23.078 -1.396 9.25 1 97.38 175 ILE A O 1
ATOM 1330 N N . ASP A 1 176 ? -22.016 -0.023 7.918 1 96 176 ASP A N 1
ATOM 1331 C CA . ASP A 1 176 ? -21.656 -1.038 6.93 1 96 176 ASP A CA 1
ATOM 1332 C C . ASP A 1 176 ? -20.516 -1.914 7.426 1 96 176 ASP A C 1
ATOM 1334 O O . ASP A 1 176 ? -19.344 -1.596 7.203 1 96 176 ASP A O 1
ATOM 1338 N N . GLU A 1 177 ? -20.812 -3.059 7.941 1 95.19 177 GLU A N 1
ATOM 1339 C CA . GLU A 1 177 ? -19.828 -3.941 8.562 1 95.19 177 GLU A CA 1
ATOM 1340 C C . GLU A 1 177 ? -18.828 -4.465 7.535 1 95.19 177 GLU A C 1
ATOM 1342 O O . GLU A 1 177 ? -17.656 -4.695 7.855 1 95.19 177 GLU A O 1
ATOM 1347 N N . ASP A 1 178 ? -19.25 -4.66 6.328 1 95.12 178 ASP A N 1
ATOM 1348 C CA . ASP A 1 178 ? -18.359 -5.152 5.281 1 95.12 178 ASP A CA 1
ATOM 1349 C C . ASP A 1 178 ? -17.297 -4.117 4.93 1 95.12 178 ASP A C 1
ATOM 1351 O O . ASP A 1 178 ? -16.125 -4.453 4.777 1 95.12 178 ASP A O 1
ATOM 1355 N N . LEU A 1 179 ? -17.781 -2.922 4.793 1 96.81 179 LEU A N 1
ATOM 1356 C CA . LEU A 1 179 ? -16.828 -1.854 4.496 1 96.81 179 LEU A CA 1
ATOM 1357 C C . LEU A 1 179 ? -15.883 -1.63 5.664 1 96.81 179 LEU A C 1
ATOM 1359 O O . LEU A 1 179 ? -14.68 -1.443 5.465 1 96.81 179 LEU A O 1
ATOM 1363 N N . LEU A 1 180 ? -16.422 -1.636 6.863 1 97.75 180 LEU A N 1
ATOM 1364 C CA . LEU A 1 180 ? -15.602 -1.503 8.055 1 97.75 180 LEU A CA 1
ATOM 1365 C C . LEU A 1 180 ? -14.539 -2.6 8.109 1 97.75 180 LEU A C 1
ATOM 1367 O O . LEU A 1 180 ? -13.391 -2.338 8.461 1 97.75 180 LEU A O 1
ATOM 1371 N N . ASN A 1 181 ? -14.914 -3.781 7.766 1 96.62 181 ASN A N 1
ATOM 1372 C CA . ASN A 1 181 ? -13.992 -4.91 7.738 1 96.62 181 ASN A CA 1
ATOM 1373 C C . ASN A 1 181 ? -12.906 -4.723 6.684 1 96.62 181 ASN A C 1
ATOM 1375 O O . ASN A 1 181 ? -11.75 -5.086 6.902 1 96.62 181 ASN A O 1
ATOM 1379 N N . LEU A 1 182 ? -13.289 -4.246 5.543 1 97.88 182 LEU A N 1
ATOM 1380 C CA . LEU A 1 182 ? -12.32 -3.961 4.496 1 97.88 182 LEU A CA 1
ATOM 1381 C C . LEU A 1 182 ? -11.273 -2.963 4.984 1 97.88 182 LEU A C 1
ATOM 1383 O O . LEU A 1 182 ? -10.07 -3.182 4.812 1 97.88 182 LEU A O 1
ATOM 1387 N N . ILE A 1 183 ? -11.742 -1.898 5.605 1 98.19 183 ILE A N 1
ATOM 1388 C CA . ILE A 1 183 ? -10.836 -0.863 6.098 1 98.19 183 ILE A CA 1
ATOM 1389 C C . ILE A 1 183 ? -9.922 -1.444 7.176 1 98.19 183 ILE A C 1
ATOM 1391 O O . ILE A 1 183 ? -8.703 -1.255 7.133 1 98.19 183 ILE A O 1
ATOM 1395 N N . ALA A 1 184 ? -10.477 -2.195 8.078 1 97.44 184 ALA A N 1
ATOM 1396 C CA . ALA A 1 184 ? -9.719 -2.783 9.18 1 97.44 184 ALA A CA 1
ATOM 1397 C C . ALA A 1 184 ? -8.695 -3.791 8.664 1 97.44 184 ALA A C 1
ATOM 1399 O O . ALA A 1 184 ? -7.57 -3.861 9.172 1 97.44 184 ALA A O 1
ATOM 1400 N N . ALA A 1 185 ? -9.055 -4.547 7.648 1 96.56 185 ALA A N 1
ATOM 1401 C CA . ALA A 1 185 ? -8.195 -5.59 7.098 1 96.56 185 ALA A CA 1
ATOM 1402 C C . ALA A 1 185 ? -6.953 -4.988 6.441 1 96.56 185 ALA A C 1
ATOM 1404 O O . ALA A 1 185 ? -5.941 -5.672 6.262 1 96.56 185 ALA A O 1
ATOM 1405 N N . ASN A 1 186 ? -7.016 -3.756 6.113 1 98.12 186 ASN A N 1
ATOM 1406 C CA . ASN A 1 186 ? -5.887 -3.109 5.453 1 98.12 186 ASN A CA 1
ATOM 1407 C C . ASN A 1 186 ? -4.996 -2.379 6.453 1 98.12 186 ASN A C 1
ATOM 1409 O O . ASN A 1 186 ? -4.125 -1.599 6.059 1 98.12 186 ASN A O 1
ATOM 1413 N N . SER A 1 187 ? -5.203 -2.594 7.699 1 97.19 187 SER A N 1
ATOM 1414 C CA . SER A 1 187 ? -4.359 -2.096 8.781 1 97.19 187 SER A CA 1
ATOM 1415 C C . SER A 1 187 ? -3.68 -3.24 9.523 1 97.19 187 SER A C 1
ATOM 1417 O O . SER A 1 187 ? -4.258 -4.316 9.68 1 97.19 187 SER A O 1
ATOM 1419 N N . ARG A 1 188 ? -2.459 -3.002 9.977 1 95.5 188 ARG A N 1
ATOM 1420 C CA . ARG A 1 188 ? -1.74 -3.986 10.781 1 95.5 188 ARG A CA 1
ATOM 1421 C C . ARG A 1 188 ? -2.357 -4.121 12.172 1 95.5 188 ARG A C 1
ATOM 1423 O O . ARG A 1 188 ? -2.018 -5.039 12.922 1 95.5 188 ARG A O 1
ATOM 1430 N N . MET A 1 189 ? -3.285 -3.201 12.484 1 94 189 MET A N 1
ATOM 1431 C CA . MET A 1 189 ? -4.004 -3.199 13.75 1 94 189 MET A CA 1
ATOM 1432 C C . MET A 1 189 ? -5.512 -3.148 13.523 1 94 189 MET A C 1
ATOM 1434 O O . MET A 1 189 ? -6.168 -2.178 13.898 1 94 189 MET A O 1
ATOM 1438 N N . PRO A 1 190 ? -6.105 -4.211 13.086 1 95 190 PRO A N 1
ATOM 1439 C CA . PRO A 1 190 ? -7.492 -4.188 12.617 1 95 190 PRO A CA 1
ATOM 1440 C C . PRO A 1 190 ? -8.492 -3.941 13.742 1 95 190 PRO A C 1
ATOM 1442 O O . PRO A 1 190 ? -9.492 -3.252 13.547 1 95 190 PRO A O 1
ATOM 1445 N N . GLU A 1 191 ? -8.289 -4.445 14.898 1 94 191 GLU A N 1
ATOM 1446 C CA . GLU A 1 191 ? -9.234 -4.285 16 1 94 191 GLU A CA 1
ATOM 1447 C C . GLU A 1 191 ? -9.32 -2.828 16.438 1 94 191 GLU A C 1
ATOM 1449 O O . GLU A 1 191 ? -10.422 -2.312 16.672 1 94 191 GLU A O 1
ATOM 1454 N N . GLU A 1 192 ? -8.211 -2.229 16.516 1 92.56 192 GLU A N 1
ATOM 1455 C CA . GLU A 1 192 ? -8.18 -0.818 16.891 1 92.56 192 GLU A CA 1
ATOM 1456 C C . GLU A 1 192 ? -8.898 0.039 15.852 1 92.56 192 GLU A C 1
ATOM 1458 O O . GLU A 1 192 ? -9.602 0.991 16.203 1 92.56 192 GLU A O 1
ATOM 1463 N N . ARG A 1 193 ? -8.727 -0.272 14.617 1 94.94 193 ARG A N 1
ATOM 1464 C CA . ARG A 1 193 ? -9.398 0.462 13.539 1 94.94 193 ARG A CA 1
ATOM 1465 C C . ARG A 1 193 ? -10.914 0.353 13.664 1 94.94 193 ARG A C 1
ATOM 1467 O O . ARG A 1 193 ? -11.617 1.357 13.578 1 94.94 193 ARG A O 1
ATOM 1474 N N . ARG A 1 194 ? -11.383 -0.831 13.898 1 96.31 194 ARG A N 1
ATOM 1475 C CA . ARG A 1 194 ? -12.82 -1.068 13.984 1 96.31 194 ARG A CA 1
ATOM 1476 C C . ARG A 1 194 ? -13.438 -0.266 15.125 1 96.31 194 ARG A C 1
ATOM 1478 O O . ARG A 1 194 ? -14.477 0.368 14.945 1 96.31 194 ARG A O 1
ATOM 1485 N N . LEU A 1 195 ? -12.773 -0.283 16.188 1 95.75 195 LEU A N 1
ATOM 1486 C CA . LEU A 1 195 ? -13.32 0.345 17.391 1 95.75 195 LEU A CA 1
ATOM 1487 C C . LEU A 1 195 ? -13.266 1.865 17.281 1 95.75 195 LEU A C 1
ATOM 1489 O O . LEU A 1 195 ? -14.258 2.547 17.547 1 95.75 195 LEU A O 1
ATOM 1493 N N . ASP A 1 196 ? -12.18 2.391 16.875 1 96.69 196 ASP A N 1
ATOM 1494 C CA . ASP A 1 196 ? -12.023 3.84 16.797 1 96.69 196 ASP A CA 1
ATOM 1495 C C . ASP A 1 196 ? -12.953 4.43 15.742 1 96.69 196 ASP A C 1
ATOM 1497 O O . ASP A 1 196 ? -13.477 5.535 15.914 1 96.69 196 ASP A O 1
ATOM 1501 N N . LEU A 1 197 ? -13.164 3.736 14.641 1 98.06 197 LEU A N 1
ATOM 1502 C CA . LEU A 1 197 ? -14.055 4.238 13.594 1 98.06 197 LEU A CA 1
ATOM 1503 C C . LEU A 1 197 ? -15.5 4.254 14.078 1 98.06 197 LEU A C 1
ATOM 1505 O O . LEU A 1 197 ? -16.25 5.172 13.75 1 98.06 197 LEU A O 1
ATOM 1509 N N . ARG A 1 198 ? -15.875 3.271 14.852 1 97.81 198 ARG A N 1
ATOM 1510 C CA . ARG A 1 198 ? -17.203 3.248 15.438 1 97.81 198 ARG A CA 1
ATOM 1511 C C . ARG A 1 198 ? -17.406 4.418 16.391 1 97.81 198 ARG A C 1
ATOM 1513 O O . ARG A 1 198 ? -18.484 5.016 16.438 1 97.81 198 ARG A O 1
ATOM 1520 N N . VAL A 1 199 ? -16.359 4.68 17.141 1 97.69 199 VAL A N 1
ATOM 1521 C CA . VAL A 1 199 ? -16.422 5.801 18.078 1 97.69 199 VAL A CA 1
ATOM 1522 C C . VAL A 1 199 ? -16.594 7.105 17.297 1 97.69 199 VAL A C 1
ATOM 1524 O O . VAL A 1 199 ? -17.359 7.977 17.703 1 97.69 199 VAL A O 1
ATOM 1527 N N . GLN A 1 200 ? -15.891 7.234 16.25 1 98.19 200 GLN A N 1
ATOM 1528 C CA . GLN A 1 200 ? -15.992 8.445 15.453 1 98.19 200 GLN A CA 1
ATOM 1529 C C . GLN A 1 200 ? -17.406 8.656 14.938 1 98.19 200 GLN A C 1
ATOM 1531 O O . GLN A 1 200 ? -17.922 9.773 14.945 1 98.19 200 GLN A O 1
ATOM 1536 N N . VAL A 1 201 ? -18.031 7.594 14.461 1 98.5 201 VAL A N 1
ATOM 1537 C CA . VAL A 1 201 ? -19.406 7.688 13.992 1 98.5 201 VAL A CA 1
ATOM 1538 C C . VAL A 1 201 ? -20.312 8.094 15.148 1 98.5 201 VAL A C 1
ATOM 1540 O O . VAL A 1 201 ? -21.156 8.984 15 1 98.5 201 VAL A O 1
ATOM 1543 N N . ALA A 1 202 ? -20.141 7.5 16.266 1 98.12 202 ALA A N 1
ATOM 1544 C CA . ALA A 1 202 ? -20.969 7.754 17.438 1 98.12 202 ALA A CA 1
ATOM 1545 C C . ALA A 1 202 ? -20.812 9.203 17.922 1 98.12 202 ALA A C 1
ATOM 1547 O O . ALA A 1 202 ? -21.797 9.82 18.328 1 98.12 202 ALA A O 1
ATOM 1548 N N . VAL A 1 203 ? -19.625 9.688 17.906 1 97.88 203 VAL A N 1
ATOM 1549 C CA . VAL A 1 203 ? -19.344 11.055 18.344 1 97.88 203 VAL A CA 1
ATOM 1550 C C . VAL A 1 203 ? -20.094 12.047 17.453 1 97.88 203 VAL A C 1
ATOM 1552 O O . VAL A 1 203 ? -20.656 13.023 17.938 1 97.88 203 VAL A O 1
ATOM 1555 N N . ASN A 1 204 ? -20.078 11.812 16.156 1 98.56 204 ASN A N 1
ATOM 1556 C CA . ASN A 1 204 ? -20.812 12.688 15.234 1 98.56 204 ASN A CA 1
ATOM 1557 C C . ASN A 1 204 ? -22.312 12.641 15.492 1 98.56 204 ASN A C 1
ATOM 1559 O O . ASN A 1 204 ? -23 13.656 15.367 1 98.56 204 ASN A O 1
ATOM 1563 N N . VAL A 1 205 ? -22.828 11.453 15.812 1 98.19 205 VAL A N 1
ATOM 1564 C CA . VAL A 1 205 ? -24.25 11.328 16.109 1 98.19 205 VAL A CA 1
ATOM 1565 C C . VAL A 1 205 ? -24.594 12.164 17.344 1 98.19 205 VAL A C 1
ATOM 1567 O O . VAL A 1 205 ? -25.562 12.922 17.328 1 98.19 205 VAL A O 1
ATOM 1570 N N . ARG A 1 206 ? -23.828 12.125 18.328 1 97.5 206 ARG A N 1
ATOM 1571 C CA . ARG A 1 206 ? -24.062 12.875 19.562 1 97.5 206 ARG A CA 1
ATOM 1572 C C . ARG A 1 206 ? -23.953 14.375 19.312 1 97.5 206 ARG A C 1
ATOM 1574 O O . ARG A 1 206 ? -24.812 15.141 19.75 1 97.5 206 ARG A O 1
ATOM 1581 N N . GLY A 1 207 ? -22.859 14.781 18.688 1 98 207 GLY A N 1
ATOM 1582 C CA . GLY A 1 207 ? -22.734 16.188 18.344 1 98 207 GLY A CA 1
ATOM 1583 C C . GLY A 1 207 ? -23.859 16.703 17.469 1 98 207 GLY A C 1
ATOM 1584 O O . GLY A 1 207 ? -24.312 17.828 17.641 1 98 207 GLY A O 1
ATOM 1585 N N . GLY A 1 208 ? -24.266 15.883 16.531 1 98.38 208 GLY A N 1
ATOM 1586 C CA . GLY A 1 208 ? -25.391 16.219 15.695 1 98.38 208 GLY A CA 1
ATOM 1587 C C . GLY A 1 208 ? -26.688 16.391 16.469 1 98.38 208 GLY A C 1
ATOM 1588 O O . GLY A 1 208 ? -27.469 17.312 16.203 1 98.38 208 GLY A O 1
ATOM 1589 N N . ASP A 1 209 ? -26.938 15.531 17.422 1 98.25 209 ASP A N 1
ATOM 1590 C CA . ASP A 1 209 ? -28.125 15.617 18.25 1 98.25 209 ASP A CA 1
ATOM 1591 C C . ASP A 1 209 ? -28.156 16.922 19.047 1 98.25 209 ASP A C 1
ATOM 1593 O O . ASP A 1 209 ? -29.188 17.578 19.141 1 98.25 209 ASP A O 1
ATOM 1597 N N . GLU A 1 210 ? -27.047 17.234 19.625 1 98.44 210 GLU A N 1
ATOM 1598 C CA . GLU A 1 210 ? -26.953 18.469 20.406 1 98.44 210 GLU A CA 1
ATOM 1599 C C . GLU A 1 210 ? -27.141 19.703 19.5 1 98.44 210 GLU A C 1
ATOM 1601 O O . GLU A 1 210 ? -27.797 20.672 19.906 1 98.44 210 GLU A O 1
ATOM 1606 N N . THR A 1 211 ? -26.578 19.641 18.344 1 98.56 211 THR A N 1
ATOM 1607 C CA . THR A 1 211 ? -26.734 20.719 17.375 1 98.56 211 THR A CA 1
ATOM 1608 C C . THR A 1 211 ? -28.203 20.859 16.953 1 98.56 211 THR A C 1
ATOM 1610 O O . THR A 1 211 ? -28.734 21.969 16.906 1 98.56 211 THR A O 1
ATOM 1613 N N . ARG A 1 212 ? -28.797 19.734 16.641 1 98.31 212 ARG A N 1
ATOM 1614 C CA . ARG A 1 212 ? -30.203 19.719 16.281 1 98.31 212 ARG A CA 1
ATOM 1615 C C . ARG A 1 212 ? -31.062 20.312 17.375 1 98.31 212 ARG A C 1
ATOM 1617 O O . ARG A 1 212 ? -31.953 21.125 17.109 1 98.31 212 ARG A O 1
ATOM 1624 N N . ALA A 1 213 ? -30.812 19.953 18.562 1 98.25 213 ALA A N 1
ATOM 1625 C CA . ALA A 1 213 ? -31.578 20.453 19.703 1 98.25 213 ALA A CA 1
ATOM 1626 C C . ALA A 1 213 ? -31.438 21.969 19.812 1 98.25 213 ALA A C 1
ATOM 1628 O O . ALA A 1 213 ? -32.438 22.672 20.047 1 98.25 213 ALA A O 1
ATOM 1629 N N . LEU A 1 214 ? -30.266 22.453 19.703 1 98.06 214 LEU A N 1
ATOM 1630 C CA . LEU A 1 214 ? -30.016 23.891 19.781 1 98.06 214 LEU A CA 1
ATOM 1631 C C . LEU A 1 214 ? -30.734 24.625 18.672 1 98.06 214 LEU A C 1
ATOM 1633 O O . LEU A 1 214 ? -31.406 25.641 18.922 1 98.06 214 LEU A O 1
ATOM 1637 N N . PHE A 1 215 ? -30.625 24.156 17.422 1 98.19 215 PHE A N 1
ATOM 1638 C CA . PHE A 1 215 ? -31.234 24.797 16.266 1 98.19 215 PHE A CA 1
ATOM 1639 C C . PHE A 1 215 ? -32.75 24.797 16.359 1 98.19 215 PHE A C 1
ATOM 1641 O O . PHE A 1 215 ? -33.406 25.766 16.016 1 98.19 215 PHE A O 1
ATOM 1648 N N . LYS A 1 216 ? -33.281 23.672 16.859 1 97.62 216 LYS A N 1
ATOM 1649 C CA . LYS A 1 216 ? -34.719 23.578 17.031 1 97.62 216 LYS A CA 1
ATOM 1650 C C . LYS A 1 216 ? -35.219 24.562 18.094 1 97.62 216 LYS A C 1
ATOM 1652 O O . LYS A 1 216 ? -36.219 25.234 17.906 1 97.62 216 LYS A O 1
ATOM 1657 N N . ARG A 1 217 ? -34.531 24.609 19.188 1 96.94 217 ARG A N 1
ATOM 1658 C CA . ARG A 1 217 ? -34.875 25.516 20.266 1 96.94 217 ARG A CA 1
ATOM 1659 C C . ARG A 1 217 ? -34.875 26.953 19.797 1 96.94 217 ARG A C 1
ATOM 1661 O O . ARG A 1 217 ? -35.719 27.75 20.188 1 96.94 217 ARG A O 1
ATOM 1668 N N . MET A 1 218 ? -33.938 27.312 18.969 1 95.69 218 MET A N 1
ATOM 1669 C CA . MET A 1 218 ? -33.812 28.672 18.453 1 95.69 218 MET A CA 1
ATOM 1670 C C . MET A 1 218 ? -34.781 28.922 17.312 1 95.69 218 MET A C 1
ATOM 1672 O O . MET A 1 218 ? -35.188 30.062 17.062 1 95.69 218 MET A O 1
ATOM 1676 N N . GLY A 1 219 ? -35.25 27.906 16.688 1 96.19 219 GLY A N 1
ATOM 1677 C CA . GLY A 1 219 ? -35.844 28 15.367 1 96.19 219 GLY A CA 1
ATOM 1678 C C . GLY A 1 219 ? -34.812 28 14.25 1 96.19 219 GLY A C 1
ATOM 1679 O O . GLY A 1 219 ? -33.812 28.703 14.328 1 96.19 219 GLY A O 1
ATOM 1680 N N . LEU A 1 220 ? -35.062 27.219 13.273 1 96.06 220 LEU A N 1
ATOM 1681 C CA . LEU A 1 220 ? -34.094 27 12.227 1 96.06 220 LEU A CA 1
ATOM 1682 C C . LEU A 1 220 ? -33.688 28.312 11.555 1 96.06 220 LEU A C 1
ATOM 1684 O O . LEU A 1 220 ? -32.531 28.547 11.281 1 96.06 220 LEU A O 1
ATOM 1688 N N . ALA A 1 221 ? -34.594 29.156 11.289 1 95.5 221 ALA A N 1
ATOM 1689 C CA . ALA A 1 221 ? -34.344 30.438 10.641 1 95.5 221 ALA A CA 1
ATOM 1690 C C . ALA A 1 221 ? -33.438 31.312 11.508 1 95.5 221 ALA A C 1
ATOM 1692 O O . ALA A 1 221 ? -32.5 31.969 11 1 95.5 221 ALA A O 1
ATOM 1693 N N . ASN A 1 222 ? -33.75 31.328 12.781 1 94.75 222 ASN A N 1
ATOM 1694 C CA . ASN A 1 222 ? -32.938 32.094 13.711 1 94.75 222 ASN A CA 1
ATOM 1695 C C . ASN A 1 222 ? -31.531 31.531 13.844 1 94.75 222 ASN A C 1
ATOM 1697 O O . ASN A 1 222 ? -30.562 32.281 13.961 1 94.75 222 ASN A O 1
ATOM 1701 N N . ALA A 1 223 ? -31.484 30.25 13.859 1 95.69 223 ALA A N 1
ATOM 1702 C CA . ALA A 1 223 ? -30.188 29.609 13.922 1 95.69 223 ALA A CA 1
ATOM 1703 C C . ALA A 1 223 ? -29.328 29.953 12.711 1 95.69 223 ALA A C 1
ATOM 1705 O O . ALA A 1 223 ? -28.156 30.266 12.844 1 95.69 223 ALA A O 1
ATOM 1706 N N . GLN A 1 224 ? -29.922 29.922 11.57 1 95.75 224 GLN A N 1
ATOM 1707 C CA . GLN A 1 224 ? -29.219 30.25 10.336 1 95.75 224 GLN A CA 1
ATOM 1708 C C . GLN A 1 224 ? -28.766 31.719 10.336 1 95.75 224 GLN A C 1
ATOM 1710 O O . GLN A 1 224 ? -27.656 32.031 9.891 1 95.75 224 GLN A O 1
ATOM 1715 N N . ALA A 1 225 ? -29.594 32.531 10.812 1 94.81 225 ALA A N 1
ATOM 1716 C CA . ALA A 1 225 ? -29.234 33.938 10.914 1 94.81 225 ALA A CA 1
ATOM 1717 C C . ALA A 1 225 ? -28.062 34.125 11.875 1 94.81 225 ALA A C 1
ATOM 1719 O O . ALA A 1 225 ? -27.188 34.969 11.625 1 94.81 225 ALA A O 1
ATOM 1720 N N . ALA A 1 226 ? -28.172 33.438 12.961 1 95.12 226 ALA A N 1
ATOM 1721 C CA . ALA A 1 226 ? -27.078 33.531 13.93 1 95.12 226 ALA A CA 1
ATOM 1722 C C . ALA A 1 226 ? -25.75 33.062 13.32 1 95.12 226 ALA A C 1
ATOM 1724 O O . ALA A 1 226 ? -24.703 33.656 13.586 1 95.12 226 ALA A O 1
ATOM 1725 N N . VAL A 1 227 ? -25.75 32.062 12.508 1 96.06 227 VAL A N 1
ATOM 1726 C CA . VAL A 1 227 ? -24.562 31.547 11.828 1 96.06 227 VAL A CA 1
ATOM 1727 C C . VAL A 1 227 ? -24 32.625 10.906 1 96.06 227 VAL A C 1
ATOM 1729 O O . VAL A 1 227 ? -22.797 32.906 10.914 1 96.06 227 VAL A O 1
ATOM 1732 N N . GLU A 1 228 ? -24.891 33.25 10.172 1 95.25 228 GLU A N 1
ATOM 1733 C CA . GLU A 1 228 ? -24.469 34.312 9.266 1 95.25 228 GLU A CA 1
ATOM 1734 C C . GLU A 1 228 ? -23.844 35.469 10.031 1 95.25 228 GLU A C 1
ATOM 1736 O O . GLU A 1 228 ? -22.875 36.062 9.57 1 95.25 228 GLU A O 1
ATOM 1741 N N . ASP A 1 229 ? -24.406 35.75 11.102 1 94.19 229 ASP A N 1
ATOM 1742 C CA . ASP A 1 229 ? -23.891 36.844 11.93 1 94.19 229 ASP A CA 1
ATOM 1743 C C . ASP A 1 229 ? -22.484 36.531 12.43 1 94.19 229 ASP A C 1
ATOM 1745 O O . ASP A 1 229 ? -21.625 37.406 12.43 1 94.19 229 ASP A O 1
ATOM 1749 N N . VAL A 1 230 ? -22.328 35.344 12.859 1 93.19 230 VAL A N 1
ATOM 1750 C CA . VAL A 1 230 ? -21.031 34.938 13.375 1 93.19 230 VAL A CA 1
ATOM 1751 C C . VAL A 1 230 ? -19.984 35 12.266 1 93.19 230 VAL A C 1
ATOM 1753 O O . VAL A 1 230 ? -18.859 35.469 12.5 1 93.19 230 VAL A O 1
ATOM 1756 N N . PHE A 1 231 ? -20.328 34.562 11.047 1 95.06 231 PHE A N 1
ATOM 1757 C CA . PHE A 1 231 ? -19.406 34.625 9.922 1 95.06 231 PHE A CA 1
ATOM 1758 C C . PHE A 1 231 ? -19.047 36.062 9.586 1 95.06 231 PHE A C 1
ATOM 1760 O O . PHE A 1 231 ? -17.875 36.406 9.406 1 95.06 231 PHE A O 1
ATOM 1767 N N . ALA A 1 232 ? -20.047 36.875 9.531 1 93.44 232 ALA A N 1
ATOM 1768 C CA . ALA A 1 232 ? -19.844 38.281 9.18 1 93.44 232 ALA A CA 1
ATOM 1769 C C . ALA A 1 232 ? -18.984 39 10.219 1 93.44 232 ALA A C 1
ATOM 1771 O O . ALA A 1 232 ? -18.125 39.812 9.875 1 93.44 232 ALA A O 1
ATOM 1772 N N . TYR A 1 233 ? -19.297 38.656 11.398 1 91.75 233 TYR A N 1
ATOM 1773 C CA . TYR A 1 233 ? -18.531 39.25 12.492 1 91.75 233 TYR A CA 1
ATOM 1774 C C . TYR A 1 233 ? -17.062 38.875 12.406 1 91.75 233 TYR A C 1
ATOM 1776 O O . TYR A 1 233 ? -16.188 39.719 12.523 1 91.75 233 TYR A O 1
ATOM 1784 N N . THR A 1 234 ? -16.812 37.625 12.273 1 92.5 234 THR A N 1
ATOM 1785 C CA . THR A 1 234 ? -15.453 37.125 12.172 1 92.5 234 THR A CA 1
ATOM 1786 C C . THR A 1 234 ? -14.719 37.75 10.992 1 92.5 234 THR A C 1
ATOM 1788 O O . THR A 1 234 ? -13.562 38.125 11.109 1 92.5 234 THR A O 1
ATOM 1791 N N . ALA A 1 235 ? -15.375 37.844 9.859 1 94.12 235 ALA A N 1
ATOM 1792 C CA . ALA A 1 235 ? -14.781 38.406 8.648 1 94.12 235 ALA A CA 1
ATOM 1793 C C . ALA A 1 235 ? -14.414 39.875 8.867 1 94.12 235 ALA A C 1
ATOM 1795 O O . ALA A 1 235 ? -13.312 40.312 8.5 1 94.12 235 ALA A O 1
ATOM 1796 N N . GLU A 1 236 ? -15.312 40.594 9.438 1 93 236 GLU A N 1
ATOM 1797 C CA . GLU A 1 236 ? -15.086 42.031 9.68 1 93 236 GLU A CA 1
ATOM 1798 C C . GLU A 1 236 ? -13.953 42.219 10.68 1 93 236 GLU A C 1
ATOM 1800 O O . GLU A 1 236 ? -13.141 43.156 10.523 1 93 236 GLU A O 1
ATOM 1805 N N . ARG A 1 237 ? -14.031 41.438 11.68 1 92.12 237 ARG A N 1
ATOM 1806 C CA . ARG A 1 237 ? -13.008 41.562 12.711 1 92.12 237 ARG A CA 1
ATOM 1807 C C . ARG A 1 237 ? -11.617 41.281 12.125 1 92.12 237 ARG A C 1
ATOM 1809 O O . ARG A 1 237 ? -10.672 42 12.414 1 92.12 237 ARG A O 1
ATOM 1816 N N . LEU A 1 238 ? -11.461 40.312 11.297 1 94.12 238 LEU A N 1
ATOM 1817 C CA . LEU A 1 238 ? -10.18 40 10.688 1 94.12 238 LEU A CA 1
ATOM 1818 C C . LEU A 1 238 ? -9.75 41.062 9.703 1 94.12 238 LEU A C 1
ATOM 1820 O O . LEU A 1 238 ? -8.578 41.438 9.664 1 94.12 238 LEU A O 1
ATOM 1824 N N . ARG A 1 239 ? -10.672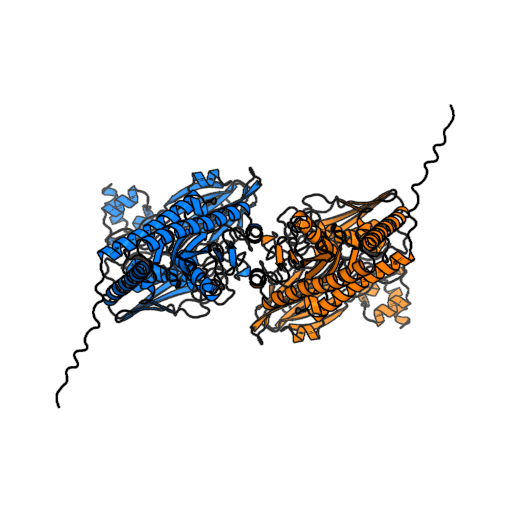 41.594 8.945 1 95 239 ARG A N 1
ATOM 1825 C CA . ARG A 1 239 ? -10.375 42.656 7.996 1 95 239 ARG A CA 1
ATOM 1826 C C . ARG A 1 239 ? -9.844 43.906 8.711 1 95 239 ARG A C 1
ATOM 1828 O O . ARG A 1 239 ? -8.953 44.562 8.203 1 95 239 ARG A O 1
ATOM 1835 N N . ARG A 1 240 ? -10.438 44.125 9.812 1 94.06 240 ARG A N 1
ATOM 1836 C CA . ARG A 1 240 ? -9.977 45.281 10.602 1 94.06 240 ARG A CA 1
ATOM 1837 C C . ARG A 1 240 ? -8.539 45.062 11.07 1 94.06 240 ARG A C 1
ATOM 1839 O O . ARG A 1 240 ? -7.73 46 11.055 1 94.06 240 ARG A O 1
ATOM 1846 N N . ARG A 1 241 ? -8.258 43.875 11.562 1 94.25 241 ARG A N 1
ATOM 1847 C CA . ARG A 1 241 ? -6.898 43.562 12 1 94.25 241 ARG A CA 1
ATOM 1848 C C . ARG A 1 241 ? -5.91 43.656 10.844 1 94.25 241 ARG A C 1
ATOM 1850 O O . ARG A 1 241 ? -4.793 44.156 11.016 1 94.25 241 ARG A O 1
ATOM 1857 N N . ILE A 1 242 ? -6.301 43.219 9.68 1 95.19 242 ILE A N 1
ATOM 1858 C CA . ILE A 1 242 ? -5.445 43.25 8.5 1 95.19 242 ILE A CA 1
ATOM 1859 C C . ILE A 1 242 ? -5.211 44.719 8.078 1 95.19 242 ILE A C 1
ATOM 1861 O O . ILE A 1 242 ? -4.094 45.094 7.727 1 95.19 242 ILE A O 1
ATOM 1865 N N . SER A 1 243 ? -6.254 45.5 8.188 1 94.94 243 SER A N 1
ATOM 1866 C CA . SER A 1 243 ? -6.18 46.906 7.77 1 94.94 243 SER A CA 1
ATOM 1867 C C . SER A 1 243 ? -5.246 47.719 8.68 1 94.94 243 SER A C 1
ATOM 1869 O O . SER A 1 243 ? -4.703 48.719 8.273 1 94.94 243 SER A O 1
ATOM 1871 N N . ALA A 1 244 ? -5.113 47.188 9.82 1 93.88 244 ALA A N 1
ATOM 1872 C CA . ALA A 1 244 ? -4.258 47.875 10.797 1 93.88 244 ALA A CA 1
ATOM 1873 C C . ALA A 1 244 ? -2.783 47.562 10.523 1 93.88 244 ALA A C 1
ATOM 1875 O O . ALA A 1 244 ? -1.903 48.25 11.039 1 93.88 244 ALA A O 1
ATOM 1876 N N . LEU A 1 245 ? -2.48 46.688 9.711 1 94.81 245 LEU A N 1
ATOM 1877 C CA . LEU A 1 245 ? -1.103 46.375 9.352 1 94.81 245 LEU A CA 1
ATOM 1878 C C . LEU A 1 245 ? -0.564 47.375 8.344 1 94.81 245 LEU A C 1
ATOM 1880 O O . LEU A 1 245 ? -1.316 47.906 7.516 1 94.81 245 LEU A O 1
ATOM 1884 N N . PRO A 1 246 ? 0.703 47.688 8.438 1 93.88 246 PRO A N 1
ATOM 1885 C CA . PRO A 1 246 ? 1.278 48.531 7.379 1 93.88 246 PRO A CA 1
ATOM 1886 C C . PRO A 1 246 ? 1.215 47.844 6.004 1 93.88 246 PRO A C 1
ATOM 1888 O O . PRO A 1 246 ? 1.381 46.625 5.891 1 93.88 246 PRO A O 1
ATOM 1891 N N . ALA A 1 247 ? 0.979 48.656 4.977 1 93.94 247 ALA A N 1
ATOM 1892 C CA . ALA A 1 247 ? 0.975 48.125 3.613 1 93.94 247 ALA A CA 1
ATOM 1893 C C . ALA A 1 247 ? 2.389 47.812 3.15 1 93.94 247 ALA A C 1
ATOM 1895 O O . ALA A 1 247 ? 3.34 48.531 3.471 1 93.94 247 ALA A O 1
ATOM 1896 N N . GLY A 1 248 ? 2.508 46.656 2.42 1 93.69 248 GLY A N 1
ATOM 1897 C CA . GLY A 1 248 ? 3.812 46.281 1.892 1 93.69 248 GLY A CA 1
ATOM 1898 C C . GLY A 1 248 ? 3.967 44.781 1.655 1 93.69 248 GLY A C 1
ATOM 1899 O O . GLY A 1 248 ? 2.988 44.031 1.712 1 93.69 248 GLY A O 1
ATOM 1900 N N . GLU A 1 249 ? 5.145 44.5 1.189 1 96.81 249 GLU A N 1
ATOM 1901 C CA . GLU A 1 249 ? 5.527 43.125 0.939 1 96.81 249 GLU A CA 1
ATOM 1902 C C . GLU A 1 249 ? 6.75 42.719 1.762 1 96.81 249 GLU A C 1
ATOM 1904 O O . GLU A 1 249 ? 7.754 43.438 1.769 1 96.81 249 GLU A O 1
ATOM 1909 N N . HIS A 1 250 ? 6.629 41.656 2.463 1 97.81 250 HIS A N 1
ATOM 1910 C CA . HIS A 1 250 ? 7.73 41.156 3.266 1 97.81 250 HIS A CA 1
ATOM 1911 C C . HIS A 1 250 ? 7.953 39.656 3.01 1 97.81 250 HIS A C 1
ATOM 1913 O O . HIS A 1 250 ? 7.004 38.875 3.033 1 97.81 250 HIS A O 1
ATOM 1919 N N . THR A 1 251 ? 9.195 39.312 2.768 1 98.25 251 THR A N 1
ATOM 1920 C CA . THR A 1 251 ? 9.539 37.938 2.41 1 98.25 251 THR A CA 1
ATOM 1921 C C . THR A 1 251 ? 10.445 37.312 3.471 1 98.25 251 THR A C 1
ATOM 1923 O O . THR A 1 251 ? 11.266 38 4.078 1 98.25 251 THR A O 1
ATOM 1926 N N . PHE A 1 252 ? 10.281 36.062 3.701 1 98.44 252 PHE A N 1
ATOM 1927 C CA . PHE A 1 252 ? 11.164 35.25 4.562 1 98.44 252 PHE A CA 1
ATOM 1928 C C . PHE A 1 252 ? 11.445 33.906 3.947 1 98.44 252 PHE A C 1
ATOM 1930 O O . PHE A 1 252 ? 10.57 33.312 3.328 1 98.44 252 PHE A O 1
ATOM 1937 N N . ARG A 1 253 ? 12.648 33.469 4.102 1 98.12 253 ARG A N 1
ATOM 1938 C CA . ARG A 1 253 ? 13.094 32.188 3.58 1 98.12 253 ARG A CA 1
ATOM 1939 C C . ARG A 1 253 ? 13.641 31.297 4.699 1 98.12 253 ARG A C 1
ATOM 1941 O O . ARG A 1 253 ? 14.359 31.766 5.578 1 98.12 253 ARG A O 1
ATOM 1948 N N . THR A 1 254 ? 13.227 30.125 4.781 1 97.81 254 THR A N 1
ATOM 1949 C CA . THR A 1 254 ? 13.805 29.062 5.605 1 97.81 254 THR A CA 1
ATOM 1950 C C . THR A 1 254 ? 14.055 27.797 4.781 1 97.81 254 THR A C 1
ATOM 1952 O O . THR A 1 254 ? 14.023 27.844 3.551 1 97.81 254 THR A O 1
ATOM 1955 N N . TRP A 1 255 ? 14.422 26.641 5.508 1 97.62 255 TRP A N 1
ATOM 1956 C CA . TRP A 1 255 ? 14.883 25.5 4.73 1 97.62 255 TRP A CA 1
ATOM 1957 C C . TRP A 1 255 ? 14.375 24.188 5.328 1 97.62 255 TRP A C 1
ATOM 1959 O O . TRP A 1 255 ? 14.352 24.031 6.551 1 97.62 255 TRP A O 1
ATOM 1969 N N . LEU A 1 256 ? 13.93 23.328 4.496 1 98 256 LEU A N 1
ATOM 1970 C CA . LEU A 1 256 ? 13.93 21.891 4.781 1 98 256 LEU A CA 1
ATOM 1971 C C . LEU A 1 256 ? 15.25 21.266 4.371 1 98 256 LEU A C 1
ATOM 1973 O O . LEU A 1 256 ? 15.688 21.406 3.225 1 98 256 LEU A O 1
ATOM 1977 N N . ASP A 1 257 ? 15.906 20.547 5.199 1 97.75 257 ASP A N 1
ATOM 1978 C CA . ASP A 1 257 ? 17.297 20.156 4.988 1 97.75 257 ASP A CA 1
ATOM 1979 C C . ASP A 1 257 ? 17.406 19.125 3.861 1 97.75 257 ASP A C 1
ATOM 1981 O O . ASP A 1 257 ? 18.484 18.969 3.268 1 97.75 257 ASP A O 1
ATOM 1985 N N . ASP A 1 258 ? 16.391 18.375 3.623 1 96.88 258 ASP A N 1
ATOM 1986 C CA . ASP A 1 258 ? 16.266 17.5 2.457 1 96.88 258 ASP A CA 1
ATOM 1987 C C . ASP A 1 258 ? 14.82 17.062 2.25 1 96.88 258 ASP A C 1
ATOM 1989 O O . ASP A 1 258 ? 13.961 17.328 3.094 1 96.88 258 ASP A O 1
ATOM 1993 N N . ASP A 1 259 ? 14.555 16.453 1.138 1 95.75 259 ASP A N 1
ATOM 1994 C CA . ASP A 1 259 ? 13.172 16.156 0.789 1 95.75 259 ASP A CA 1
ATOM 1995 C C . ASP A 1 259 ? 12.82 14.703 1.127 1 95.75 259 ASP A C 1
ATOM 1997 O O . ASP A 1 259 ? 11.82 14.172 0.649 1 95.75 259 ASP A O 1
ATOM 2001 N N . GLY A 1 260 ? 13.695 13.984 1.83 1 94.25 260 GLY A N 1
ATOM 2002 C CA . GLY A 1 260 ? 13.469 12.602 2.232 1 94.25 260 GLY A CA 1
ATOM 2003 C C . GLY A 1 260 ? 13.914 11.594 1.188 1 94.25 260 GLY A C 1
ATOM 2004 O O . GLY A 1 260 ? 13.883 10.391 1.432 1 94.25 260 GLY A O 1
ATOM 2005 N N . ALA A 1 261 ? 14.359 12.047 0.056 1 92.75 261 ALA A N 1
ATOM 2006 C CA . ALA A 1 261 ? 14.727 11.156 -1.038 1 92.75 261 ALA A CA 1
ATOM 2007 C C . ALA A 1 261 ? 16.109 11.508 -1.597 1 92.75 261 ALA A C 1
ATOM 2009 O O . ALA A 1 261 ? 16.359 11.344 -2.793 1 92.75 261 ALA A O 1
ATOM 2010 N N . GLY A 1 262 ? 16.953 12.125 -0.809 1 88.25 262 GLY A N 1
ATOM 2011 C CA . GLY A 1 262 ? 18.344 12.32 -1.172 1 88.25 262 GLY A CA 1
ATOM 2012 C C . GLY A 1 262 ? 18.609 13.68 -1.787 1 88.25 262 GLY A C 1
ATOM 2013 O O . GLY A 1 262 ? 19.672 13.891 -2.393 1 88.25 262 GLY A O 1
ATOM 2014 N N . SER A 1 263 ? 17.703 14.57 -1.686 1 91.56 263 SER A N 1
ATOM 2015 C CA . SER A 1 263 ? 17.922 15.906 -2.223 1 91.56 263 SER A CA 1
ATOM 2016 C C . SER A 1 263 ? 18.812 16.734 -1.299 1 91.56 263 SER A C 1
ATOM 2018 O O . SER A 1 263 ? 19.109 16.328 -0.179 1 91.56 263 SER A O 1
ATOM 2020 N N . GLY A 1 264 ? 19.219 17.875 -1.818 1 94.69 264 GLY A N 1
ATOM 2021 C CA . GLY A 1 264 ? 19.734 18.906 -0.937 1 94.69 264 GLY A CA 1
ATOM 2022 C C . GLY A 1 264 ? 18.656 19.734 -0.277 1 94.69 264 GLY A C 1
ATOM 2023 O O . GLY A 1 264 ? 17.469 19.422 -0.412 1 94.69 264 GLY A O 1
ATOM 2024 N N . PRO A 1 265 ? 19.078 20.766 0.427 1 97.56 265 PRO A N 1
ATOM 2025 C CA . PRO A 1 265 ? 18.094 21.594 1.115 1 97.56 265 PRO A CA 1
ATOM 2026 C C . PRO A 1 265 ? 17.062 22.188 0.167 1 97.56 265 PRO A C 1
ATOM 2028 O O . PRO A 1 265 ? 17.391 22.562 -0.958 1 97.56 265 PRO A O 1
ATOM 2031 N N . VAL A 1 266 ? 15.828 22.172 0.571 1 98.31 266 VAL A N 1
ATOM 2032 C CA . VAL A 1 266 ? 14.695 22.719 -0.181 1 98.31 266 VAL A CA 1
ATOM 2033 C C . VAL A 1 266 ? 14.234 24.031 0.451 1 98.31 266 VAL A C 1
ATOM 2035 O O . VAL A 1 266 ? 13.797 24.047 1.604 1 98.31 266 VAL A O 1
ATOM 2038 N N . PRO A 1 267 ? 14.242 25.078 -0.272 1 98.56 267 PRO A N 1
ATOM 2039 C CA . PRO A 1 267 ? 13.82 26.344 0.308 1 98.56 267 PRO A CA 1
ATOM 2040 C C . PRO A 1 267 ? 12.305 26.438 0.512 1 98.56 267 PRO A C 1
ATOM 2042 O O . PRO A 1 267 ? 11.539 25.938 -0.32 1 98.56 267 PRO A O 1
ATOM 2045 N N . ILE A 1 268 ? 11.938 27.016 1.577 1 98.75 268 ILE A N 1
ATOM 2046 C CA . ILE A 1 268 ? 10.57 27.406 1.872 1 98.75 268 ILE A CA 1
ATOM 2047 C C . ILE A 1 268 ? 10.477 28.938 1.974 1 98.75 268 ILE A C 1
ATOM 2049 O O . ILE A 1 268 ? 11.047 29.531 2.891 1 98.75 268 ILE A O 1
ATOM 2053 N N . VAL A 1 269 ? 9.734 29.5 1.031 1 98.81 269 VAL A N 1
ATOM 2054 C CA . VAL A 1 269 ? 9.695 30.953 0.934 1 98.81 269 VAL A CA 1
ATOM 2055 C C . VAL A 1 269 ? 8.25 31.438 1.026 1 98.81 269 VAL A C 1
ATOM 2057 O O . VAL A 1 269 ? 7.355 30.875 0.385 1 98.81 269 VAL A O 1
ATOM 2060 N N . VAL A 1 270 ? 8.016 32.469 1.836 1 98.75 270 VAL A N 1
ATOM 2061 C CA . VAL A 1 270 ? 6.695 33.094 1.924 1 98.75 270 VAL A CA 1
ATOM 2062 C C . VAL A 1 270 ? 6.832 34.594 1.822 1 98.75 270 VAL A C 1
ATOM 2064 O O . VAL A 1 270 ? 7.707 35.188 2.455 1 98.75 270 VAL A O 1
ATOM 2067 N N . THR A 1 271 ? 6.055 35.156 0.954 1 98.75 271 THR A N 1
ATOM 2068 C CA . THR A 1 271 ? 5.898 36.594 0.883 1 98.75 271 THR A CA 1
ATOM 2069 C C . THR A 1 271 ? 4.504 37 1.348 1 98.75 271 THR A C 1
ATOM 2071 O O . THR A 1 271 ? 3.5 36.594 0.777 1 98.75 271 THR A O 1
ATOM 2074 N N . ALA A 1 272 ? 4.461 37.812 2.389 1 98.31 272 ALA A N 1
ATOM 2075 C CA . ALA A 1 272 ? 3.205 38.375 2.873 1 98.31 272 ALA A CA 1
ATOM 2076 C C . ALA A 1 272 ? 2.947 39.75 2.248 1 98.31 272 ALA A C 1
ATOM 2078 O O . ALA A 1 272 ? 3.777 40.656 2.357 1 98.31 272 ALA A O 1
ATOM 2079 N N . LYS A 1 273 ? 1.818 39.812 1.572 1 97.19 273 LYS A N 1
ATOM 2080 C CA . LYS A 1 273 ? 1.404 41.062 0.936 1 97.19 273 LYS A CA 1
ATOM 2081 C C . LYS A 1 273 ? 0.165 41.625 1.615 1 97.19 273 LYS A C 1
ATOM 2083 O O . LYS A 1 273 ? -0.865 40.969 1.713 1 97.19 273 LYS A O 1
ATOM 2088 N N . THR A 1 274 ? 0.365 42.781 2.078 1 94.38 274 THR A N 1
ATOM 2089 C CA . THR A 1 274 ? -0.742 43.469 2.732 1 94.38 274 THR A CA 1
ATOM 2090 C C . THR A 1 274 ? -1.099 44.75 1.982 1 94.38 274 THR A C 1
ATOM 2092 O O . THR A 1 274 ? -0.232 45.375 1.374 1 94.38 274 THR A O 1
ATOM 2095 N N . GLY A 1 275 ? -2.396 45.062 1.835 1 85.69 275 GLY A N 1
ATOM 2096 C CA . GLY A 1 275 ? -2.969 46.25 1.222 1 85.69 275 GLY A CA 1
ATOM 2097 C C . GLY A 1 275 ? -4.469 46.344 1.402 1 85.69 275 GLY A C 1
ATOM 2098 O O . GLY A 1 275 ? -5.215 45.469 0.961 1 85.69 275 GLY A O 1
ATOM 2099 N N . GLY A 1 276 ? -4.859 47.344 2.062 1 87.31 276 GLY A N 1
ATOM 2100 C CA . GLY A 1 276 ? -6.281 47.5 2.328 1 87.31 276 GLY A CA 1
ATOM 2101 C C . GLY A 1 276 ? -6.789 46.531 3.398 1 87.31 276 GLY A C 1
ATOM 2102 O O . GLY A 1 276 ? -6.234 46.5 4.496 1 87.31 276 GLY A O 1
ATOM 2103 N N . ASN A 1 277 ? -7.742 45.656 2.961 1 89.75 277 ASN A N 1
ATOM 2104 C CA . ASN A 1 277 ? -8.359 44.781 3.943 1 89.75 277 ASN A CA 1
ATOM 2105 C C . ASN A 1 277 ? -8.156 43.312 3.578 1 89.75 277 ASN A C 1
ATOM 2107 O O . ASN A 1 277 ? -8.977 42.469 3.939 1 89.75 277 ASN A O 1
ATOM 2111 N N . ALA A 1 278 ? -7.035 43.156 2.824 1 93.25 278 ALA A N 1
ATOM 2112 C CA . ALA A 1 278 ? -6.781 41.781 2.406 1 93.25 278 ALA A CA 1
ATOM 2113 C C . ALA A 1 278 ? -5.32 41.375 2.635 1 93.25 278 ALA A C 1
ATOM 2115 O O . ALA A 1 278 ? -4.434 42.25 2.578 1 93.25 278 ALA A O 1
ATOM 2116 N N . LEU A 1 279 ? -5.109 40.094 2.955 1 96.88 279 LEU A N 1
ATOM 2117 C CA . LEU A 1 279 ? -3.785 39.5 3.146 1 96.88 279 LEU A CA 1
ATOM 2118 C C . LEU A 1 279 ? -3.523 38.406 2.119 1 96.88 279 LEU A C 1
ATOM 2120 O O . LEU A 1 279 ? -4.344 37.5 1.945 1 96.88 279 LEU A O 1
ATOM 2124 N N . HIS A 1 280 ? -2.49 38.562 1.36 1 97.88 280 HIS A N 1
ATOM 2125 C CA . HIS A 1 280 ? -2.096 37.531 0.402 1 97.88 280 HIS A CA 1
ATOM 2126 C C . HIS A 1 280 ? -0.771 36.906 0.798 1 97.88 280 HIS A C 1
ATOM 2128 O O . HIS A 1 280 ? 0.222 37.594 1.018 1 97.88 280 HIS A O 1
ATOM 2134 N N . LEU A 1 281 ? -0.771 35.625 0.979 1 98.44 281 LEU A N 1
ATOM 2135 C CA . LEU A 1 281 ? 0.454 34.875 1.223 1 98.44 281 LEU A CA 1
ATOM 2136 C C . LEU A 1 281 ? 0.897 34.125 -0.035 1 98.44 281 LEU A C 1
ATOM 2138 O O . LEU A 1 281 ? 0.204 33.219 -0.505 1 98.44 281 LEU A O 1
ATOM 2142 N N . ASP A 1 282 ? 2.031 34.5 -0.567 1 98.5 282 ASP A N 1
ATOM 2143 C CA . ASP A 1 282 ? 2.602 33.969 -1.811 1 98.5 282 ASP A CA 1
ATOM 2144 C C . ASP A 1 282 ? 3.826 33.094 -1.536 1 98.5 282 ASP A C 1
ATOM 2146 O O . ASP A 1 282 ? 4.805 33.562 -0.949 1 98.5 282 ASP A O 1
ATOM 2150 N N . LEU A 1 283 ? 3.793 31.891 -1.99 1 98.81 283 LEU A N 1
ATOM 2151 C CA . LEU A 1 283 ? 4.891 30.969 -1.713 1 98.81 283 LEU A CA 1
ATOM 2152 C C . LEU A 1 283 ? 5.797 30.812 -2.93 1 98.81 283 LEU A C 1
ATOM 2154 O O . LEU A 1 283 ? 6.52 29.828 -3.055 1 98.81 283 LEU A O 1
ATOM 2158 N N . GLU A 1 284 ? 5.723 31.719 -3.82 1 98.25 284 GLU A N 1
ATOM 2159 C CA . GLU A 1 284 ? 6.695 31.75 -4.91 1 98.25 284 GLU A CA 1
ATOM 2160 C C . GLU A 1 284 ? 8.125 31.719 -4.371 1 98.25 284 GLU A C 1
ATOM 2162 O O . GLU A 1 284 ? 8.445 32.406 -3.404 1 98.25 284 GLU A O 1
ATOM 2167 N N . GLY A 1 285 ? 8.938 30.906 -5.012 1 98.25 285 GLY A N 1
ATOM 2168 C CA . GLY A 1 285 ? 10.305 30.75 -4.543 1 98.25 285 GLY A CA 1
ATOM 2169 C C . GLY A 1 285 ? 10.508 29.469 -3.75 1 98.25 285 GLY A C 1
ATOM 2170 O O . GLY A 1 285 ? 11.648 29.031 -3.543 1 98.25 285 GLY A O 1
ATOM 2171 N N . THR A 1 286 ? 9.469 28.922 -3.283 1 98.62 286 THR A N 1
ATOM 2172 C CA . THR A 1 286 ? 9.539 27.625 -2.602 1 98.62 286 THR A CA 1
ATOM 2173 C C . THR A 1 286 ? 10.047 26.547 -3.547 1 98.62 286 THR A C 1
ATOM 2175 O O . THR A 1 286 ? 9.805 26.609 -4.754 1 98.62 286 THR A O 1
ATOM 2178 N N . GLY A 1 287 ? 10.781 25.578 -3.027 1 98.38 287 GLY A N 1
ATOM 2179 C CA . GLY A 1 287 ? 11.461 24.562 -3.803 1 98.38 287 GLY A CA 1
ATOM 2180 C C . GLY A 1 287 ? 10.516 23.609 -4.516 1 98.38 287 GLY A C 1
ATOM 2181 O O . GLY A 1 287 ? 9.297 23.703 -4.352 1 98.38 287 GLY A O 1
ATOM 2182 N N . PRO A 1 288 ? 11.102 22.734 -5.312 1 97.81 288 PRO A N 1
ATOM 2183 C CA . PRO A 1 288 ? 10.305 21.812 -6.117 1 97.81 288 PRO A CA 1
ATOM 2184 C C . PRO A 1 288 ? 9.633 20.734 -5.277 1 97.81 288 PRO A C 1
ATOM 2186 O O . PRO A 1 288 ? 9.953 20.578 -4.094 1 97.81 288 PRO A O 1
ATOM 2189 N N . GLN A 1 289 ? 8.727 20.078 -5.93 1 97.81 289 GLN A N 1
ATOM 2190 C CA . GLN A 1 289 ? 8.086 18.891 -5.344 1 97.81 289 GLN A CA 1
ATOM 2191 C C . GLN A 1 289 ? 9.125 17.922 -4.797 1 97.81 289 GLN A C 1
ATOM 2193 O O . GLN A 1 289 ? 10.141 17.656 -5.449 1 97.81 289 GLN A O 1
ATOM 2198 N N . ALA A 1 290 ? 8.875 17.469 -3.578 1 98.19 290 ALA A N 1
ATOM 2199 C CA . ALA A 1 290 ? 9.773 16.516 -2.945 1 98.19 290 ALA A CA 1
ATOM 2200 C C . ALA A 1 290 ? 9.648 15.133 -3.586 1 98.19 290 ALA A C 1
ATOM 2202 O O . ALA A 1 290 ? 8.539 14.695 -3.924 1 98.19 290 ALA A O 1
ATOM 2203 N N . GLY A 1 291 ? 10.805 14.445 -3.727 1 96.19 291 GLY A N 1
ATOM 2204 C CA . GLY A 1 291 ? 10.773 13.047 -4.117 1 96.19 291 GLY A CA 1
ATOM 2205 C C . GLY A 1 291 ? 10.25 12.133 -3.029 1 96.19 291 GLY A C 1
ATOM 2206 O O . GLY A 1 291 ? 9.742 11.047 -3.316 1 96.19 291 GLY A O 1
ATOM 2207 N N . GLY A 1 292 ? 10.359 12.625 -1.822 1 97.06 292 GLY A N 1
ATOM 2208 C CA . GLY A 1 292 ? 9.844 11.891 -0.675 1 97.06 292 GLY A CA 1
ATOM 2209 C C . GLY A 1 292 ? 8.484 12.383 -0.212 1 97.06 292 GLY A C 1
ATOM 2210 O O . GLY A 1 292 ? 7.73 12.961 -0.996 1 97.06 292 GLY A O 1
ATOM 2211 N N . ALA A 1 293 ? 8.156 12.172 1.033 1 97.81 293 ALA A N 1
ATOM 2212 C CA . ALA A 1 293 ? 6.781 12.281 1.513 1 97.81 293 ALA A CA 1
ATOM 2213 C C . ALA A 1 293 ? 6.523 13.648 2.139 1 97.81 293 ALA A C 1
ATOM 2215 O O . ALA A 1 293 ? 5.539 13.836 2.857 1 97.81 293 ALA A O 1
ATOM 2216 N N . PHE A 1 294 ? 7.297 14.664 1.891 1 98.44 294 PHE A N 1
ATOM 2217 C CA . PHE A 1 294 ? 7.25 15.93 2.609 1 98.44 294 PHE A CA 1
ATOM 2218 C C . PHE A 1 294 ? 6.371 16.938 1.876 1 98.44 294 PHE A C 1
ATOM 2220 O O . PHE A 1 294 ? 6.387 18.125 2.191 1 98.44 294 PHE A O 1
ATOM 2227 N N . ASN A 1 295 ? 5.617 16.484 0.863 1 98.75 295 ASN A N 1
ATOM 2228 C CA . ASN A 1 295 ? 4.781 17.359 0.058 1 98.75 295 ASN A CA 1
ATOM 2229 C C . ASN A 1 295 ? 3.529 17.797 0.817 1 98.75 295 ASN A C 1
ATOM 2231 O O . ASN A 1 295 ? 2.955 17.016 1.573 1 98.75 295 ASN A O 1
ATOM 2235 N N . VAL A 1 296 ? 3.135 19.016 0.579 1 98.62 296 VAL A N 1
ATOM 2236 C CA . VAL A 1 296 ? 2.004 19.609 1.291 1 98.62 296 VAL A CA 1
ATOM 2237 C C . VAL A 1 296 ? 0.822 19.781 0.339 1 98.62 296 VAL A C 1
ATOM 2239 O O . VAL A 1 296 ? 0.841 20.641 -0.542 1 98.62 296 VAL A O 1
ATOM 2242 N N . PRO A 1 297 ? -0.233 19.031 0.553 1 97.94 297 PRO A N 1
ATOM 2243 C CA . PRO A 1 297 ? -1.417 19.219 -0.286 1 97.94 297 PRO A CA 1
ATOM 2244 C C . PRO A 1 297 ? -2.158 20.516 0.037 1 97.94 297 PRO A C 1
ATOM 2246 O O . PRO A 1 297 ? -1.886 21.156 1.062 1 97.94 297 PRO A O 1
ATOM 2249 N N . ALA A 1 298 ? -3.07 20.859 -0.783 1 97.06 298 ALA A N 1
ATOM 2250 C CA . ALA A 1 298 ? -3.754 22.156 -0.727 1 97.06 298 ALA A CA 1
ATOM 2251 C C . ALA A 1 298 ? -4.469 22.344 0.608 1 97.06 298 ALA A C 1
ATOM 2253 O O . ALA A 1 298 ? -4.438 23.422 1.189 1 97.06 298 ALA A O 1
ATOM 2254 N N . SER A 1 299 ? -5.148 21.328 1.051 1 96.56 299 SER A N 1
ATOM 2255 C CA . SER A 1 299 ? -5.898 21.422 2.299 1 96.56 299 SER A CA 1
ATOM 2256 C C . SER A 1 299 ? -4.969 21.688 3.482 1 96.56 299 SER A C 1
ATOM 2258 O O . SER A 1 299 ? -5.305 22.453 4.379 1 96.56 299 SER A O 1
ATOM 2260 N N . ALA A 1 300 ? -3.816 21.094 3.506 1 97.75 300 ALA A N 1
ATOM 2261 C CA . ALA A 1 300 ? -2.848 21.297 4.578 1 97.75 300 ALA A CA 1
ATOM 2262 C C . ALA A 1 300 ? -2.254 22.703 4.531 1 97.75 300 ALA A C 1
ATOM 2264 O O . ALA A 1 300 ? -2.012 23.312 5.574 1 97.75 300 ALA A O 1
ATOM 2265 N N . LEU A 1 301 ? -1.996 23.156 3.34 1 98.19 301 LEU A N 1
ATOM 2266 C CA . LEU A 1 301 ? -1.47 24.516 3.191 1 98.19 301 LEU A CA 1
ATOM 2267 C C . LEU A 1 301 ? -2.459 25.547 3.723 1 98.19 301 LEU A C 1
ATOM 2269 O O . LEU A 1 301 ? -2.078 26.453 4.469 1 98.19 301 LEU A O 1
ATOM 2273 N N . ARG A 1 302 ? -3.689 25.375 3.355 1 96.12 302 ARG A N 1
ATOM 2274 C CA . ARG A 1 302 ? -4.73 26.281 3.826 1 96.12 302 ARG A CA 1
ATOM 2275 C C . ARG A 1 302 ? -4.812 26.281 5.348 1 96.12 302 ARG A C 1
ATOM 2277 O O . ARG A 1 302 ? -4.863 27.344 5.973 1 96.12 302 ARG A O 1
ATOM 2284 N N . ALA A 1 303 ? -4.852 25.094 5.875 1 95.75 303 ALA A N 1
ATOM 2285 C CA . ALA A 1 303 ? -4.938 24.984 7.328 1 95.75 303 ALA A CA 1
ATOM 2286 C C . ALA A 1 303 ? -3.752 25.656 8.008 1 95.75 303 ALA A C 1
ATOM 2288 O O . ALA A 1 303 ? -3.91 26.312 9.039 1 95.75 303 ALA A O 1
ATOM 2289 N N . THR A 1 304 ? -2.557 25.5 7.465 1 97.31 304 THR A N 1
ATOM 2290 C CA . THR A 1 304 ? -1.343 26.078 8.031 1 97.31 304 THR A CA 1
ATOM 2291 C C . THR A 1 304 ? -1.415 27.594 8 1 97.31 304 THR A C 1
ATOM 2293 O O . THR A 1 304 ? -1.097 28.266 8.992 1 97.31 304 THR A O 1
ATOM 2296 N N . VAL A 1 305 ? -1.882 28.125 6.926 1 96.69 305 VAL A N 1
ATOM 2297 C CA . VAL A 1 305 ? -1.982 29.578 6.758 1 96.69 305 VAL A CA 1
ATOM 2298 C C . VAL A 1 305 ? -3.031 30.141 7.719 1 96.69 305 VAL A C 1
ATOM 2300 O O . VAL A 1 305 ? -2.799 31.156 8.375 1 96.69 305 VAL A O 1
ATOM 2303 N N . TYR A 1 306 ? -4.109 29.469 7.801 1 94.5 306 TYR A N 1
ATOM 2304 C CA . TYR A 1 306 ? -5.18 29.953 8.664 1 94.5 306 TYR A CA 1
ATOM 2305 C C . TYR A 1 306 ? -4.75 29.938 10.125 1 94.5 306 TYR A C 1
ATOM 2307 O O . TYR A 1 306 ? -5.098 30.828 10.898 1 94.5 306 TYR A O 1
ATOM 2315 N N . TYR A 1 307 ? -4.051 28.953 10.477 1 94.81 307 TYR A N 1
ATOM 2316 C CA . TYR A 1 307 ? -3.465 28.938 11.812 1 94.81 307 TYR A CA 1
ATOM 2317 C C . TYR A 1 307 ? -2.611 30.188 12.047 1 94.81 307 TYR A C 1
ATOM 2319 O O . TYR A 1 307 ? -2.748 30.859 13.07 1 94.81 307 TYR A O 1
ATOM 2327 N N . CYS A 1 308 ? -1.716 30.422 11.141 1 96 308 CYS A N 1
ATOM 2328 C CA . CYS A 1 308 ? -0.785 31.531 11.289 1 96 308 CYS A CA 1
ATOM 2329 C C . CYS A 1 308 ? -1.533 32.875 11.422 1 96 308 CYS A C 1
ATOM 2331 O O . CYS A 1 308 ? -1.191 33.688 12.266 1 96 308 CYS A O 1
ATOM 2333 N N . VAL A 1 309 ? -2.537 33 10.586 1 92.75 309 VAL A N 1
ATOM 2334 C CA . VAL A 1 309 ? -3.314 34.25 10.578 1 92.75 309 VAL A CA 1
ATOM 2335 C C . VAL A 1 309 ? -4.012 34.438 11.922 1 92.75 309 VAL A C 1
ATOM 2337 O O . VAL A 1 309 ? -3.992 35.531 12.492 1 92.75 309 VAL A O 1
ATOM 2340 N N . LYS A 1 310 ? -4.566 33.375 12.367 1 93.12 310 LYS A N 1
ATOM 2341 C CA . LYS A 1 310 ? -5.227 33.438 13.672 1 93.12 310 LYS A CA 1
ATOM 2342 C C . LYS A 1 310 ? -4.223 33.75 14.781 1 93.12 310 LYS A C 1
ATOM 2344 O O . LYS A 1 310 ? -4.465 34.625 15.625 1 93.12 310 LYS A O 1
ATOM 2349 N N . ALA A 1 311 ? -3.117 33.094 14.797 1 93 311 ALA A N 1
ATOM 2350 C CA . ALA A 1 311 ? -2.109 33.219 15.852 1 93 311 ALA A CA 1
ATOM 2351 C C . ALA A 1 311 ? -1.485 34.594 15.852 1 93 311 ALA A C 1
ATOM 2353 O O . ALA A 1 311 ? -1.201 35.156 16.906 1 93 311 ALA A O 1
ATOM 2354 N N . LEU A 1 312 ? -1.335 35.188 14.688 1 93.94 312 LEU A N 1
ATOM 2355 C CA . LEU A 1 312 ? -0.589 36.438 14.547 1 93.94 312 LEU A CA 1
ATOM 2356 C C . LEU A 1 312 ? -1.516 37.625 14.664 1 93.94 312 LEU A C 1
ATOM 2358 O O . LEU A 1 312 ? -1.127 38.656 15.219 1 93.94 312 LEU A O 1
ATOM 2362 N N . LEU A 1 313 ? -2.709 37.469 14.156 1 92.81 313 LEU A N 1
ATOM 2363 C CA . LEU A 1 313 ? -3.547 38.656 14.008 1 92.81 313 LEU A CA 1
ATOM 2364 C C . LEU A 1 313 ? -4.621 38.719 15.094 1 92.81 313 LEU A C 1
ATOM 2366 O O . LEU A 1 313 ? -4.984 39.781 15.57 1 92.81 313 LEU A O 1
ATOM 2370 N N . ASP A 1 314 ? -5.188 37.5 15.406 1 91.75 314 ASP A N 1
ATOM 2371 C CA . ASP A 1 314 ? -6.258 37.469 16.406 1 91.75 314 ASP A CA 1
ATOM 2372 C C . ASP A 1 314 ? -6.387 36.094 17.047 1 91.75 314 ASP A C 1
ATOM 2374 O O . ASP A 1 314 ? -7.27 35.312 16.688 1 91.75 314 ASP A O 1
ATOM 2378 N N . PRO A 1 315 ? -5.613 35.844 18.109 1 89.12 315 PRO A N 1
ATOM 2379 C CA . PRO A 1 315 ? -5.625 34.531 18.75 1 89.12 315 PRO A CA 1
ATOM 2380 C C . PRO A 1 315 ? -6.953 34.219 19.438 1 89.12 315 PRO A C 1
ATOM 2382 O O . PRO A 1 315 ? -7.25 33.062 19.719 1 89.12 315 PRO A O 1
ATOM 2385 N N . GLU A 1 316 ? -7.797 35.188 19.656 1 84.94 316 GLU A N 1
ATOM 2386 C CA . GLU A 1 316 ? -9.047 34.969 20.375 1 84.94 316 GLU A CA 1
ATOM 2387 C C . GLU A 1 316 ? -10.211 34.75 19.422 1 84.94 316 GLU A C 1
ATOM 2389 O O . GLU A 1 316 ? -11.312 34.375 19.844 1 84.94 316 GLU A O 1
ATOM 2394 N N . LEU A 1 317 ? -9.961 34.906 18.234 1 83.56 317 LEU A N 1
ATOM 2395 C CA . LEU A 1 317 ? -10.992 34.688 17.219 1 83.56 317 LEU A CA 1
ATOM 2396 C C . LEU A 1 317 ? -11.438 33.25 17.172 1 83.56 317 LEU A C 1
ATOM 2398 O O . LEU A 1 317 ? -10.602 32.344 17.188 1 83.56 317 LEU A O 1
ATOM 2402 N N . MET A 1 318 ? -12.719 33.062 17.25 1 83.12 318 MET A N 1
ATOM 2403 C CA . MET A 1 318 ? -13.227 31.703 17.031 1 83.12 318 MET A CA 1
ATOM 2404 C C . MET A 1 318 ? -13.031 31.281 15.578 1 83.12 318 MET A C 1
ATOM 2406 O O . MET A 1 318 ? -13.477 31.953 14.656 1 83.12 318 MET A O 1
ATOM 2410 N N . PRO A 1 319 ? -12.383 30.141 15.445 1 86.56 319 PRO A N 1
ATOM 2411 C CA . PRO A 1 319 ? -12.164 29.703 14.055 1 86.56 319 PRO A CA 1
ATOM 2412 C C . PRO A 1 319 ? -13.461 29.328 13.352 1 86.56 319 PRO A C 1
ATOM 2414 O O . PRO A 1 319 ? -14.234 28.516 13.867 1 86.56 319 PRO A O 1
ATOM 2417 N N . ASN A 1 320 ? -13.742 29.906 12.25 1 91.5 320 ASN A N 1
ATOM 2418 C CA . ASN A 1 320 ? -14.867 29.594 11.375 1 91.5 320 ASN A CA 1
ATOM 2419 C C . ASN A 1 320 ? -14.633 30.109 9.953 1 91.5 320 ASN A C 1
ATOM 2421 O O . ASN A 1 320 ? -13.555 30.625 9.648 1 91.5 320 ASN A O 1
ATOM 2425 N N . SER A 1 321 ? -15.547 29.906 9.125 1 92.44 321 SER A N 1
ATOM 2426 C CA . SER A 1 321 ? -15.352 30.156 7.699 1 92.44 321 SER A CA 1
ATOM 2427 C C . SER A 1 321 ? -15.25 31.641 7.41 1 92.44 321 SER A C 1
ATOM 2429 O O . SER A 1 321 ? -14.781 32.031 6.34 1 92.44 321 SER A O 1
ATOM 2431 N N . GLY A 1 322 ? -15.625 32.5 8.266 1 90.69 322 GLY A N 1
ATOM 2432 C CA . GLY A 1 322 ? -15.492 33.938 8.078 1 90.69 322 GLY A CA 1
ATOM 2433 C C . GLY A 1 322 ? -14.047 34.375 7.957 1 90.69 322 GLY A C 1
ATOM 2434 O O . GLY A 1 322 ? -13.766 35.438 7.391 1 90.69 322 GLY A O 1
ATOM 2435 N N . MET A 1 323 ? -13.188 33.562 8.484 1 88.88 323 MET A N 1
ATOM 2436 C CA . MET A 1 323 ? -11.766 33.906 8.508 1 88.88 323 MET A CA 1
ATOM 2437 C C . MET A 1 323 ? -11.148 33.781 7.117 1 88.88 323 MET A C 1
ATOM 2439 O O . MET A 1 323 ? -10.094 34.344 6.844 1 88.88 323 MET A O 1
ATOM 2443 N N . PHE A 1 324 ? -11.766 33.125 6.172 1 89.81 324 PHE A N 1
ATOM 2444 C CA . PHE A 1 324 ? -11.109 32.656 4.953 1 89.81 324 PHE A CA 1
ATOM 2445 C C . PHE A 1 324 ? -11.227 33.719 3.85 1 89.81 324 PHE A C 1
ATOM 2447 O O . PHE A 1 324 ? -10.406 33.75 2.932 1 89.81 324 PHE A O 1
ATOM 2454 N N . GLU A 1 325 ? -12.172 34.562 3.994 1 88.44 325 GLU A N 1
ATOM 2455 C CA . GLU A 1 325 ? -12.5 35.469 2.902 1 88.44 325 GLU A CA 1
ATOM 2456 C C . GLU A 1 325 ? -11.406 36.531 2.709 1 88.44 325 GLU A C 1
ATOM 2458 O O . GLU A 1 325 ? -11.125 36.938 1.58 1 88.44 325 GLU A O 1
ATOM 2463 N N . ALA A 1 326 ? -10.828 36.906 3.752 1 93.31 326 ALA A N 1
ATOM 2464 C CA . ALA A 1 326 ? -9.883 38 3.695 1 93.31 326 ALA A CA 1
ATOM 2465 C C . ALA A 1 326 ? -8.469 37.531 3.391 1 93.31 326 ALA A C 1
ATOM 2467 O O . ALA A 1 326 ? -7.551 38.344 3.232 1 93.31 326 ALA A O 1
ATOM 2468 N N . VAL A 1 327 ? -8.266 36.25 3.248 1 95.94 327 VAL A N 1
ATOM 2469 C CA . VAL A 1 327 ? -6.93 35.688 3.082 1 95.94 327 VAL A CA 1
ATOM 2470 C C . VAL A 1 327 ? -6.855 34.906 1.77 1 95.94 327 VAL A C 1
ATOM 2472 O O . VAL A 1 327 ? -7.699 34.062 1.499 1 95.94 327 VAL A O 1
ATOM 2475 N N . THR A 1 328 ? -5.941 35.219 0.924 1 96.81 328 THR A N 1
ATOM 2476 C CA . THR A 1 328 ? -5.688 34.438 -0.293 1 96.81 328 THR A CA 1
ATOM 2477 C C . THR A 1 328 ? -4.297 33.812 -0.257 1 96.81 328 THR A C 1
ATOM 2479 O O . THR A 1 328 ? -3.381 34.344 0.366 1 96.81 328 THR A O 1
ATOM 2482 N N . ILE A 1 329 ? -4.145 32.656 -0.847 1 98 329 ILE A N 1
ATOM 2483 C CA . ILE A 1 329 ? -2.916 31.859 -0.814 1 98 329 ILE A CA 1
ATOM 2484 C C . ILE A 1 329 ? -2.525 31.453 -2.234 1 98 329 ILE A C 1
ATOM 2486 O O . ILE A 1 329 ? -3.381 31.062 -3.033 1 98 329 ILE A O 1
ATOM 2490 N N . SER A 1 330 ? -1.294 31.578 -2.6 1 98.19 330 SER A N 1
ATOM 2491 C CA . SER A 1 330 ? -0.788 31.062 -3.863 1 98.19 330 SER A CA 1
ATOM 2492 C C . SER A 1 330 ? 0.514 30.297 -3.662 1 98.19 330 SER A C 1
ATOM 2494 O O . SER A 1 330 ? 1.343 30.672 -2.832 1 98.19 330 SER A O 1
ATOM 2496 N N . ALA A 1 331 ? 0.682 29.25 -4.258 1 98.56 331 ALA A N 1
ATOM 2497 C CA . ALA A 1 331 ? 1.881 28.422 -4.297 1 98.56 331 ALA A CA 1
ATOM 2498 C C . ALA A 1 331 ? 2.104 27.844 -5.691 1 98.56 331 ALA A C 1
ATOM 2500 O O . ALA A 1 331 ? 1.15 27.438 -6.363 1 98.56 331 ALA A O 1
ATOM 2501 N N . PRO A 1 332 ? 3.332 27.781 -6.18 1 98.38 332 PRO A N 1
ATOM 2502 C CA . PRO A 1 332 ? 3.574 27.266 -7.527 1 98.38 332 PRO A CA 1
ATOM 2503 C C . PRO A 1 332 ? 3.191 25.781 -7.672 1 98.38 332 PRO A C 1
ATOM 2505 O O . PRO A 1 332 ? 3.527 24.969 -6.809 1 98.38 332 PRO A O 1
ATOM 2508 N N . LYS A 1 333 ? 2.512 25.5 -8.758 1 97.75 333 LYS A N 1
ATOM 2509 C CA . LYS A 1 333 ? 2.195 24.094 -9.039 1 97.75 333 LYS A CA 1
ATOM 2510 C C . LYS A 1 333 ? 3.467 23.266 -9.234 1 97.75 333 LYS A C 1
ATOM 2512 O O . LYS A 1 333 ? 4.406 23.719 -9.898 1 97.75 333 LYS A O 1
ATOM 2517 N N . GLY A 1 334 ? 3.529 22.078 -8.672 1 97.69 334 GLY A N 1
ATOM 2518 C CA . GLY A 1 334 ? 4.707 21.234 -8.773 1 97.69 334 GLY A CA 1
ATOM 2519 C C . GLY A 1 334 ? 5.77 21.562 -7.746 1 97.69 334 GLY A C 1
ATOM 2520 O O . GLY A 1 334 ? 6.895 21.078 -7.828 1 97.69 334 GLY A O 1
ATOM 2521 N N . SER A 1 335 ? 5.414 22.406 -6.832 1 98.62 335 SER A N 1
ATOM 2522 C CA . SER A 1 335 ? 6.312 22.703 -5.715 1 98.62 335 SER A CA 1
ATOM 2523 C C . SER A 1 335 ? 5.988 21.828 -4.508 1 98.62 335 SER A C 1
ATOM 2525 O O . SER A 1 335 ? 4.953 21.156 -4.48 1 98.62 335 SER A O 1
ATOM 2527 N N . ILE A 1 336 ? 6.863 21.875 -3.531 1 98.69 336 ILE A N 1
ATOM 2528 C CA . ILE A 1 336 ? 6.699 21.094 -2.311 1 98.69 336 ILE A CA 1
ATOM 2529 C C . ILE A 1 336 ? 5.461 21.562 -1.554 1 98.69 336 ILE A C 1
ATOM 2531 O O . ILE A 1 336 ? 4.879 20.828 -0.767 1 98.69 336 ILE A O 1
ATOM 2535 N N . ALA A 1 337 ? 4.973 22.797 -1.79 1 98.81 337 ALA A N 1
ATOM 2536 C CA . ALA A 1 337 ? 3.805 23.375 -1.129 1 98.81 337 ALA A CA 1
ATOM 2537 C C . ALA A 1 337 ? 2.557 23.234 -1.993 1 98.81 337 ALA A C 1
ATOM 2539 O O . ALA A 1 337 ? 1.474 23.688 -1.611 1 98.81 337 ALA A O 1
ATOM 2540 N N . ASN A 1 338 ? 2.617 22.672 -3.154 1 98.5 338 ASN A N 1
ATOM 2541 C CA . ASN A 1 338 ? 1.544 22.453 -4.117 1 98.5 338 ASN A CA 1
ATOM 2542 C C . ASN A 1 338 ? 1.879 21.312 -5.082 1 98.5 338 ASN A C 1
ATOM 2544 O O . ASN A 1 338 ? 2.051 21.547 -6.277 1 98.5 338 ASN A O 1
ATOM 2548 N N . PRO A 1 339 ? 1.896 20.109 -4.574 1 98.38 339 PRO A N 1
ATOM 2549 C CA . PRO A 1 339 ? 2.393 18.984 -5.348 1 98.38 339 PRO A CA 1
ATOM 2550 C C . PRO A 1 339 ? 1.393 18.5 -6.395 1 98.38 339 PRO A C 1
ATOM 2552 O O . PRO A 1 339 ? 0.196 18.766 -6.285 1 98.38 339 PRO A O 1
ATOM 2555 N N . ASN A 1 340 ? 1.967 17.797 -7.367 1 96.38 340 ASN A N 1
ATOM 2556 C CA . ASN A 1 340 ? 1.154 17.078 -8.344 1 96.38 340 ASN A CA 1
ATOM 2557 C C . ASN A 1 340 ? 0.847 15.664 -7.879 1 96.38 340 ASN A C 1
ATOM 2559 O O . ASN A 1 340 ? 1.7 15 -7.285 1 96.38 340 ASN A O 1
ATOM 2563 N N . TYR A 1 341 ? -0.379 15.25 -8.156 1 95.5 341 TYR A N 1
ATOM 2564 C CA . TYR A 1 341 ? -0.71 13.836 -8.008 1 95.5 341 TYR A CA 1
ATOM 2565 C C . TYR A 1 341 ? 0.202 12.969 -8.875 1 95.5 341 TYR A C 1
ATOM 2567 O O . TYR A 1 341 ? 0.496 13.32 -10.016 1 95.5 341 TYR A O 1
ATOM 2575 N N . PRO A 1 342 ? 0.672 11.883 -8.281 1 95.94 342 PRO A N 1
ATOM 2576 C CA . PRO A 1 342 ? 0.37 11.195 -7.023 1 95.94 342 PRO A CA 1
ATOM 2577 C C . PRO A 1 342 ? 1.485 11.344 -5.988 1 95.94 342 PRO A C 1
ATOM 2579 O O . PRO A 1 342 ? 1.791 10.398 -5.266 1 95.94 342 PRO A O 1
ATOM 2582 N N . ALA A 1 343 ? 2.117 12.484 -5.809 1 97.69 343 ALA A N 1
ATOM 2583 C CA . ALA A 1 343 ? 3.197 12.695 -4.848 1 97.69 343 ALA A CA 1
ATOM 2584 C C . ALA A 1 343 ? 2.775 12.266 -3.445 1 97.69 343 ALA A C 1
ATOM 2586 O O . ALA A 1 343 ? 1.616 12.43 -3.062 1 97.69 343 ALA A O 1
ATOM 2587 N N . ALA A 1 344 ? 3.715 11.703 -2.715 1 98 344 ALA A N 1
ATOM 2588 C CA . ALA A 1 344 ? 3.459 11.305 -1.332 1 98 344 ALA A CA 1
ATOM 2589 C C . ALA A 1 344 ? 3.326 12.523 -0.427 1 98 344 ALA A C 1
ATOM 2591 O O . ALA A 1 344 ? 3.971 13.555 -0.658 1 98 344 ALA A O 1
ATOM 2592 N N . THR A 1 345 ? 2.488 12.398 0.634 1 98.31 345 THR A N 1
ATOM 2593 C CA . THR A 1 345 ? 2.217 13.547 1.492 1 98.31 345 THR A CA 1
ATOM 2594 C C . THR A 1 345 ? 2.318 13.164 2.965 1 98.31 345 THR A C 1
ATOM 2596 O O . THR A 1 345 ? 1.919 13.93 3.844 1 98.31 345 THR A O 1
ATOM 2599 N N . GLY A 1 346 ? 2.83 12.023 3.281 1 97.38 346 GLY A N 1
ATOM 2600 C CA . GLY A 1 346 ? 2.781 11.453 4.617 1 97.38 346 GLY A CA 1
ATOM 2601 C C . GLY A 1 346 ? 3.422 12.344 5.668 1 97.38 346 GLY A C 1
ATOM 2602 O O . GLY A 1 346 ? 2.934 12.43 6.797 1 97.38 346 GLY A O 1
ATOM 2603 N N . VAL A 1 347 ? 4.535 13.008 5.375 1 97.5 347 VAL A N 1
ATOM 2604 C CA . VAL A 1 347 ? 5.301 13.789 6.336 1 97.5 347 VAL A CA 1
ATOM 2605 C C . VAL A 1 347 ? 5.035 15.281 6.117 1 97.5 347 VAL A C 1
ATOM 2607 O O . VAL A 1 347 ? 5.895 16.125 6.391 1 97.5 347 VAL A O 1
ATOM 2610 N N . ARG A 1 348 ? 3.867 15.594 5.621 1 97.44 348 ARG A N 1
ATOM 2611 C CA . ARG A 1 348 ? 3.533 16.984 5.305 1 97.44 348 ARG A CA 1
ATOM 2612 C C . ARG A 1 348 ? 3.67 17.875 6.535 1 97.44 348 ARG A C 1
ATOM 2614 O O . ARG A 1 348 ? 3.92 19.078 6.41 1 97.44 348 ARG A O 1
ATOM 2621 N N . SER A 1 349 ? 3.588 17.344 7.699 1 96.69 349 SER A N 1
ATOM 2622 C CA . SER A 1 349 ? 3.564 18.125 8.938 1 96.69 349 SER A CA 1
ATOM 2623 C C . SER A 1 349 ? 4.855 18.906 9.109 1 96.69 349 SER A C 1
ATOM 2625 O O . SER A 1 349 ? 4.824 20.078 9.531 1 96.69 349 SER A O 1
ATOM 2627 N N . ASN A 1 350 ? 5.961 18.312 8.828 1 97.81 350 ASN A N 1
ATOM 2628 C CA . ASN A 1 350 ? 7.234 19 8.977 1 97.81 350 ASN A CA 1
ATOM 2629 C C . ASN A 1 350 ? 7.328 20.188 8.016 1 97.81 350 ASN A C 1
ATOM 2631 O O . ASN A 1 350 ? 7.797 21.266 8.398 1 97.81 350 ASN A O 1
ATOM 2635 N N . THR A 1 351 ? 6.906 19.984 6.84 1 98.38 351 THR A N 1
ATOM 2636 C CA . THR A 1 351 ? 6.93 21.062 5.867 1 98.38 351 THR A CA 1
ATOM 2637 C C . THR A 1 351 ? 5.93 22.156 6.25 1 98.38 351 THR A C 1
ATOM 2639 O O . THR A 1 351 ? 6.203 23.344 6.078 1 98.38 351 THR A O 1
ATOM 2642 N N . CYS A 1 352 ? 4.754 21.734 6.738 1 98.38 352 CYS A N 1
ATOM 2643 C CA . CYS A 1 352 ? 3.783 22.719 7.219 1 98.38 352 CYS A CA 1
ATOM 2644 C C . CYS A 1 352 ? 4.367 23.562 8.352 1 98.38 352 CYS A C 1
ATOM 2646 O O . CYS A 1 352 ? 4.125 24.766 8.414 1 98.38 352 CYS A O 1
ATOM 2648 N N . GLN A 1 353 ? 5.109 22.953 9.219 1 98.06 353 GLN A N 1
ATOM 2649 C CA . GLN A 1 353 ? 5.77 23.672 10.305 1 98.06 353 GLN A CA 1
ATOM 2650 C C . GLN A 1 353 ? 6.762 24.688 9.758 1 98.06 353 GLN A C 1
ATOM 2652 O O . GLN A 1 353 ? 6.828 25.828 10.25 1 98.06 353 GLN A O 1
ATOM 2657 N N . LYS A 1 354 ? 7.5 24.281 8.789 1 98.56 354 LYS A N 1
ATOM 2658 C CA . LYS A 1 354 ? 8.445 25.188 8.156 1 98.56 354 LYS A CA 1
ATOM 2659 C C . LYS A 1 354 ? 7.719 26.359 7.484 1 98.56 354 LYS A C 1
ATOM 2661 O O . LYS A 1 354 ? 8.195 27.484 7.508 1 98.56 354 LYS A O 1
ATOM 2666 N N . ILE A 1 355 ? 6.613 26.047 6.852 1 98.69 355 ILE A N 1
ATOM 2667 C CA . ILE A 1 355 ? 5.812 27.094 6.223 1 98.69 355 ILE A CA 1
ATOM 2668 C C . ILE A 1 355 ? 5.301 28.062 7.285 1 98.69 355 ILE A C 1
ATOM 2670 O O . ILE A 1 355 ? 5.355 29.281 7.098 1 98.69 355 ILE A O 1
ATOM 2674 N N . ALA A 1 356 ? 4.793 27.531 8.375 1 98.38 356 ALA A N 1
ATOM 2675 C CA . ALA A 1 356 ? 4.363 28.375 9.469 1 98.38 356 ALA A CA 1
ATOM 2676 C C . ALA A 1 356 ? 5.5 29.281 9.945 1 98.38 356 ALA A C 1
ATOM 2678 O O . ALA A 1 356 ? 5.305 30.484 10.148 1 98.38 356 ALA A O 1
ATOM 2679 N N . GLY A 1 357 ? 6.707 28.688 10.094 1 98.19 357 GLY A N 1
ATOM 2680 C CA . GLY A 1 357 ? 7.871 29.484 10.453 1 98.19 357 GLY A CA 1
ATOM 2681 C C . GLY A 1 357 ? 8.164 30.594 9.469 1 98.19 357 GLY A C 1
ATOM 2682 O O . GLY A 1 357 ? 8.539 31.703 9.867 1 98.19 357 GLY A O 1
ATOM 2683 N N . ALA A 1 358 ? 7.984 30.281 8.258 1 98.56 358 ALA A N 1
ATOM 2684 C CA . ALA A 1 358 ? 8.242 31.266 7.215 1 98.56 358 ALA A CA 1
ATOM 2685 C C . ALA A 1 358 ? 7.207 32.375 7.254 1 98.56 358 ALA A C 1
ATOM 2687 O O . ALA A 1 358 ? 7.535 33.531 7 1 98.56 358 ALA A O 1
ATOM 2688 N N . VAL A 1 359 ? 5.953 32.031 7.473 1 98.38 359 VAL A N 1
ATOM 2689 C CA . VAL A 1 359 ? 4.91 33.062 7.59 1 98.38 359 VAL A CA 1
ATOM 2690 C C . VAL A 1 359 ? 5.219 33.969 8.766 1 98.38 359 VAL A C 1
ATOM 2692 O O . VAL A 1 359 ? 5.164 35.219 8.633 1 98.38 359 VAL A O 1
ATOM 2695 N N . PHE A 1 360 ? 5.531 33.438 9.906 1 98.06 360 PHE A N 1
ATOM 2696 C CA . PHE A 1 360 ? 5.898 34.219 11.07 1 98.06 360 PHE A CA 1
ATOM 2697 C C . PHE A 1 360 ? 7.094 35.125 10.758 1 98.06 360 PHE A C 1
ATOM 2699 O O . PHE A 1 360 ? 7.148 36.281 11.195 1 98.06 360 PHE A O 1
ATOM 2706 N N . GLY A 1 361 ? 8.078 34.531 10.039 1 98.06 361 GLY A N 1
ATOM 2707 C CA . GLY A 1 361 ? 9.227 35.312 9.617 1 98.06 361 GLY A CA 1
ATOM 2708 C C . GLY A 1 361 ? 8.852 36.5 8.75 1 98.06 361 GLY A C 1
ATOM 2709 O O . GLY A 1 361 ? 9.367 37.594 8.945 1 98.06 361 GLY A O 1
ATOM 2710 N N . ALA A 1 362 ? 8.008 36.281 7.812 1 98.06 362 ALA A N 1
ATOM 2711 C CA . ALA A 1 362 ? 7.57 37.375 6.918 1 98.06 362 ALA A CA 1
ATOM 2712 C C . ALA A 1 362 ? 6.836 38.469 7.688 1 98.06 362 ALA A C 1
ATOM 2714 O O . ALA A 1 362 ? 6.922 39.625 7.336 1 98.06 362 ALA A O 1
ATOM 2715 N N . PHE A 1 363 ? 6.145 38.125 8.727 1 97.25 363 PHE A N 1
ATOM 2716 C CA . PHE A 1 363 ? 5.348 39.062 9.5 1 97.25 363 PHE A CA 1
ATOM 2717 C C . PHE A 1 363 ? 6.234 39.938 10.391 1 97.25 363 PHE A C 1
ATOM 2719 O O . PHE A 1 363 ? 5.781 40.938 10.953 1 97.25 363 PHE A O 1
ATOM 2726 N N . ARG A 1 364 ? 7.508 39.562 10.539 1 95.56 364 ARG A N 1
ATOM 2727 C CA . ARG A 1 364 ? 8.43 40.344 11.344 1 95.56 364 ARG A CA 1
ATOM 2728 C C . ARG A 1 364 ? 8.508 41.781 10.812 1 95.56 364 ARG A C 1
ATOM 2730 O O . ARG A 1 364 ? 8.688 42.719 11.586 1 95.56 364 ARG A O 1
ATOM 2737 N N . GLY A 1 365 ? 8.289 41.906 9.516 1 92.88 365 GLY A N 1
ATOM 2738 C CA . GLY A 1 365 ? 8.297 43.219 8.914 1 92.88 365 GLY A CA 1
ATOM 2739 C C . GLY A 1 365 ? 6.969 43.938 9.023 1 92.88 365 GLY A C 1
ATOM 2740 O O . GLY A 1 365 ? 6.867 45.125 8.695 1 92.88 365 GLY A O 1
ATOM 2741 N N . LEU A 1 366 ? 5.973 43.312 9.539 1 94.12 366 LEU A N 1
ATOM 2742 C CA . LEU A 1 366 ? 4.617 43.844 9.516 1 94.12 366 LEU A CA 1
ATOM 2743 C C . LEU A 1 366 ? 4.137 44.156 10.93 1 94.12 366 LEU A C 1
ATOM 2745 O O . LEU A 1 366 ? 3.141 44.844 11.109 1 94.12 366 LEU A O 1
ATOM 2749 N N . VAL A 1 367 ? 4.836 43.625 11.93 1 93.31 367 VAL A N 1
ATOM 2750 C CA . VAL A 1 367 ? 4.395 43.781 13.312 1 93.31 367 VAL A CA 1
ATOM 2751 C C . VAL A 1 367 ? 5.473 44.531 14.109 1 93.31 367 VAL A C 1
ATOM 2753 O O . VAL A 1 367 ? 6.648 44.5 13.734 1 93.31 367 VAL A O 1
ATOM 2756 N N . PRO A 1 368 ? 5.039 45.156 15.188 1 93.62 368 PRO A N 1
ATOM 2757 C CA . PRO A 1 368 ? 6.043 45.812 16.031 1 93.62 368 PRO A CA 1
ATOM 2758 C C . PRO A 1 368 ? 6.996 44.812 16.688 1 93.62 368 PRO A C 1
ATOM 2760 O O . PRO A 1 368 ? 6.695 43.625 16.766 1 93.62 368 PRO A O 1
ATOM 2763 N N . THR A 1 369 ? 8.086 45.219 17.125 1 95 369 THR A N 1
ATOM 2764 C CA . THR A 1 369 ? 9.172 44.406 17.656 1 95 369 THR A CA 1
ATOM 2765 C C . THR A 1 369 ? 8.695 43.562 18.828 1 95 369 THR A C 1
ATOM 2767 O O . THR A 1 369 ? 9.117 42.438 18.984 1 95 369 THR A O 1
ATOM 2770 N N . ASP A 1 370 ? 7.824 44.094 19.625 1 93.19 370 ASP A N 1
ATOM 2771 C CA . ASP A 1 370 ? 7.379 43.406 20.828 1 93.19 370 ASP A CA 1
ATOM 2772 C C . ASP A 1 370 ? 6.449 42.25 20.5 1 93.19 370 ASP A C 1
ATOM 2774 O O . ASP A 1 370 ? 6.113 41.438 21.359 1 93.19 370 ASP A O 1
ATOM 2778 N N . ARG A 1 371 ? 6.117 42.125 19.219 1 93.19 371 ARG A N 1
ATOM 2779 C CA . ARG A 1 371 ? 5.27 41.031 18.797 1 93.19 371 ARG A CA 1
ATOM 2780 C C . ARG A 1 371 ? 6.043 40.062 17.906 1 93.19 371 ARG A C 1
ATOM 2782 O O . ARG A 1 371 ? 5.5 39.062 17.453 1 93.19 371 ARG A O 1
ATOM 2789 N N . GLN A 1 372 ? 7.242 40.406 17.688 1 95.75 372 GLN A N 1
ATOM 2790 C CA . GLN A 1 372 ? 8.078 39.531 16.875 1 95.75 372 GLN A CA 1
ATOM 2791 C C . GLN A 1 372 ? 8.594 38.344 17.688 1 95.75 372 GLN A C 1
ATOM 2793 O O . GLN A 1 372 ? 8.797 38.469 18.891 1 95.75 372 GLN A O 1
ATOM 2798 N N . ILE A 1 373 ? 8.703 37.281 17.047 1 97.12 373 ILE A N 1
ATOM 2799 C CA . ILE A 1 373 ? 9.211 36.031 17.656 1 97.12 373 ILE A CA 1
ATOM 2800 C C . ILE A 1 373 ? 10.312 35.469 16.781 1 97.12 373 ILE A C 1
ATOM 2802 O O . ILE A 1 373 ? 10.18 35.406 15.555 1 97.12 373 ILE A O 1
ATOM 2806 N N . ALA A 1 374 ? 11.469 35.094 17.406 1 98.56 374 ALA A N 1
ATOM 2807 C CA . ALA A 1 374 ? 12.492 34.344 16.672 1 98.56 374 ALA A CA 1
ATOM 2808 C C . ALA A 1 374 ? 11.953 33 16.172 1 98.56 374 ALA A C 1
ATOM 2810 O O . ALA A 1 374 ? 10.898 32.562 16.625 1 98.56 374 ALA A O 1
ATOM 2811 N N . SER A 1 375 ? 12.68 32.438 15.195 1 98.69 375 SER A N 1
ATOM 2812 C CA . SER A 1 375 ? 12.242 31.156 14.68 1 98.69 375 SER A CA 1
ATOM 2813 C C . SER A 1 375 ? 12.203 30.109 15.781 1 98.69 375 SER A C 1
ATOM 2815 O O . SER A 1 375 ? 13.102 30.062 16.625 1 98.69 375 SER A O 1
ATOM 2817 N N . SER A 1 376 ? 11.141 29.359 15.891 1 98.44 376 SER A N 1
ATOM 2818 C CA . SER A 1 376 ? 11.07 28.172 16.75 1 98.44 376 SER A CA 1
ATOM 2819 C C . SER A 1 376 ? 11.703 26.969 16.078 1 98.44 376 SER A C 1
ATOM 2821 O O . SER A 1 376 ? 12.203 27.062 14.961 1 98.44 376 SER A O 1
ATOM 2823 N N . HIS A 1 377 ? 11.742 25.859 16.828 1 97.44 377 HIS A N 1
ATOM 2824 C CA . HIS A 1 377 ? 12.289 24.688 16.141 1 97.44 377 HIS A CA 1
ATOM 2825 C C . HIS A 1 377 ? 11.531 24.391 14.859 1 97.44 377 HIS A C 1
ATOM 2827 O O . HIS A 1 377 ? 12.055 23.734 13.961 1 97.44 377 HIS A O 1
ATOM 2833 N N . ASP A 1 378 ? 10.305 24.875 14.594 1 97.69 378 ASP A N 1
ATOM 2834 C CA . ASP A 1 378 ? 9.484 24.844 13.383 1 97.69 378 ASP A CA 1
ATOM 2835 C C . ASP A 1 378 ? 9.469 23.453 12.773 1 97.69 378 ASP A C 1
ATOM 2837 O O . ASP A 1 378 ? 9.703 23.297 11.57 1 97.69 378 ASP A O 1
ATOM 2841 N N . LEU A 1 379 ? 9.297 22.453 13.562 1 96.75 379 LEU A N 1
ATOM 2842 C CA . LEU A 1 379 ? 9.242 21.047 13.141 1 96.75 379 LEU A CA 1
ATOM 2843 C C . LEU A 1 379 ? 8.203 20.281 13.953 1 96.75 379 LEU A C 1
ATOM 2845 O O . LEU A 1 379 ? 7.688 20.797 14.953 1 96.75 379 LEU A O 1
ATOM 2849 N N . LEU A 1 380 ? 7.922 19.172 13.406 1 96 380 LEU A N 1
ATOM 2850 C CA . LEU A 1 380 ? 7.199 18.141 14.148 1 96 380 LEU A CA 1
ATOM 2851 C C . LEU A 1 380 ? 7.949 16.812 14.109 1 96 380 LEU A C 1
ATOM 2853 O O . LEU A 1 380 ? 7.5 15.867 13.469 1 96 380 LEU A O 1
ATOM 2857 N N . PRO A 1 381 ? 9.047 16.812 14.883 1 95.94 381 PRO A N 1
ATOM 2858 C CA . PRO A 1 381 ? 9.789 15.547 14.891 1 95.94 381 PRO A CA 1
ATOM 2859 C C . PRO A 1 381 ? 8.938 14.367 15.359 1 95.94 381 PRO A C 1
ATOM 2861 O O . PRO A 1 381 ? 8.227 14.469 16.359 1 95.94 381 PRO A O 1
ATOM 2864 N N . SER A 1 382 ? 8.953 13.305 14.609 1 95 382 SER A N 1
ATOM 2865 C CA . SER A 1 382 ? 8.172 12.109 14.914 1 95 382 SER A CA 1
ATOM 2866 C C . SER A 1 382 ? 9.055 10.859 14.93 1 95 382 SER A C 1
ATOM 2868 O O . SER A 1 382 ? 9.859 10.656 14.016 1 95 382 SER A O 1
ATOM 2870 N N . PHE A 1 383 ? 8.883 10.07 15.945 1 93.62 383 PHE A N 1
ATOM 2871 C CA . PHE A 1 383 ? 9.648 8.836 16.109 1 93.62 383 PHE A CA 1
ATOM 2872 C C . PHE A 1 383 ? 8.727 7.652 16.359 1 93.62 383 PHE A C 1
ATOM 2874 O O . PHE A 1 383 ? 7.789 7.746 17.156 1 93.62 383 PHE A O 1
ATOM 2881 N N . PHE A 1 384 ? 9.008 6.566 15.664 1 93.62 384 PHE A N 1
ATOM 2882 C CA . PHE A 1 384 ? 8.102 5.422 15.688 1 93.62 384 PHE A CA 1
ATOM 2883 C C . PHE A 1 384 ? 8.867 4.137 15.992 1 93.62 384 PHE A C 1
ATOM 2885 O O . PHE A 1 384 ? 9.961 3.916 15.477 1 93.62 384 PHE A O 1
ATOM 2892 N N . PHE A 1 385 ? 8.305 3.377 16.891 1 95.81 385 PHE A N 1
ATOM 2893 C CA . PHE A 1 385 ? 8.727 2.002 17.125 1 95.81 385 PHE A CA 1
ATOM 2894 C C . PHE A 1 385 ? 7.59 1.026 16.859 1 95.81 385 PHE A C 1
ATOM 2896 O O . PHE A 1 385 ? 6.438 1.299 17.188 1 95.81 385 PHE A O 1
ATOM 2903 N N . SER A 1 386 ? 7.863 -0.037 16.219 1 95.94 386 SER A N 1
ATOM 2904 C CA . SER A 1 386 ? 6.832 -1.042 15.977 1 95.94 386 SER A CA 1
ATOM 2905 C C . SER A 1 386 ? 7.41 -2.451 16.047 1 95.94 386 SER A C 1
ATOM 2907 O O . SER A 1 386 ? 8.625 -2.639 15.93 1 95.94 386 SER A O 1
ATOM 2909 N N . GLY A 1 387 ? 6.582 -3.371 16.234 1 94.44 387 GLY A N 1
ATOM 2910 C CA . GLY A 1 387 ? 6.945 -4.777 16.312 1 94.44 387 GLY A CA 1
ATOM 2911 C C . GLY A 1 387 ? 5.832 -5.648 16.859 1 94.44 387 GLY A C 1
ATOM 2912 O O . GLY A 1 387 ? 4.664 -5.262 16.844 1 94.44 387 GLY A O 1
ATOM 2913 N N . VAL A 1 388 ? 6.191 -6.836 17.188 1 92.88 388 VAL A N 1
ATOM 2914 C CA . VAL A 1 388 ? 5.246 -7.766 17.797 1 92.88 388 VAL A CA 1
ATOM 2915 C C . VAL A 1 388 ? 5.539 -7.891 19.281 1 92.88 388 VAL A C 1
ATOM 2917 O O . VAL A 1 388 ? 6.668 -8.188 19.688 1 92.88 388 VAL A O 1
ATOM 2920 N N . ASN A 1 389 ? 4.523 -7.605 20.047 1 92.56 389 ASN A N 1
ATOM 2921 C CA . ASN A 1 389 ? 4.672 -7.773 21.484 1 92.56 389 ASN A CA 1
ATOM 2922 C C . ASN A 1 389 ? 4.859 -9.242 21.859 1 92.56 389 ASN A C 1
ATOM 2924 O O . ASN A 1 389 ? 3.986 -10.07 21.594 1 92.56 389 ASN A O 1
ATOM 2928 N N . PRO A 1 390 ? 5.879 -9.562 22.484 1 90.38 390 PRO A N 1
ATOM 2929 C CA . PRO A 1 390 ? 6.148 -10.977 22.766 1 90.38 390 PRO A CA 1
ATOM 2930 C C . PRO A 1 390 ? 5.168 -11.57 23.781 1 90.38 390 PRO A C 1
ATOM 2932 O O . PRO A 1 390 ? 4.957 -12.789 23.797 1 90.38 390 PRO A O 1
ATOM 2935 N N . GLU A 1 391 ? 4.625 -10.781 24.609 1 89.62 391 GLU A N 1
ATOM 2936 C CA . GLU A 1 391 ? 3.695 -11.258 25.625 1 89.62 391 GLU A CA 1
ATOM 2937 C C . GLU A 1 391 ? 2.318 -11.539 25.031 1 89.62 391 GLU A C 1
ATOM 2939 O O . GLU A 1 391 ? 1.677 -12.531 25.391 1 89.62 391 GLU A O 1
ATOM 2944 N N . THR A 1 392 ? 1.867 -10.758 24.156 1 87.88 392 THR A N 1
ATOM 2945 C CA . THR A 1 392 ? 0.497 -10.859 23.672 1 87.88 392 THR A CA 1
ATOM 2946 C C . THR A 1 392 ? 0.47 -11.43 22.25 1 87.88 392 THR A C 1
ATOM 2948 O O . THR A 1 392 ? -0.572 -11.891 21.781 1 87.88 392 THR A O 1
ATOM 2951 N N . GLY A 1 393 ? 1.581 -11.289 21.578 1 89.06 393 GLY A N 1
ATOM 2952 C CA . GLY A 1 393 ? 1.641 -11.711 20.188 1 89.06 393 GLY A CA 1
ATOM 2953 C C . GLY A 1 393 ? 1.016 -10.711 19.234 1 89.06 393 GLY A C 1
ATOM 2954 O O . GLY A 1 393 ? 0.903 -10.977 18.031 1 89.06 393 GLY A O 1
ATOM 2955 N N . ARG A 1 394 ? 0.651 -9.586 19.688 1 90.06 394 ARG A N 1
ATOM 2956 C CA . ARG A 1 394 ? -0.028 -8.578 18.875 1 90.06 394 ARG A CA 1
ATOM 2957 C C . ARG A 1 394 ? 0.963 -7.566 18.328 1 90.06 394 ARG A C 1
ATOM 2959 O O . ARG A 1 394 ? 1.947 -7.227 18.984 1 90.06 394 ARG A O 1
ATOM 2966 N N . PHE A 1 395 ? 0.665 -7.141 17.141 1 92.56 395 PHE A N 1
ATOM 2967 C CA . PHE A 1 395 ? 1.456 -6.082 16.531 1 92.56 395 PHE A CA 1
ATOM 2968 C C . PHE A 1 395 ? 1.19 -4.746 17.203 1 92.56 395 PHE A C 1
ATOM 2970 O O . PHE A 1 395 ? 0.062 -4.465 17.625 1 92.56 395 PHE A O 1
ATOM 2977 N N . TYR A 1 396 ? 2.271 -3.926 17.359 1 92.56 396 TYR A N 1
ATOM 2978 C CA . TYR A 1 396 ? 2.109 -2.611 17.969 1 92.56 396 TYR A CA 1
ATOM 2979 C C . TYR A 1 396 ? 2.83 -1.541 17.156 1 92.56 396 TYR A C 1
ATOM 2981 O O . TYR A 1 396 ? 3.771 -1.842 16.422 1 92.56 396 TYR A O 1
ATOM 2989 N N . VAL A 1 397 ? 2.332 -0.36 17.266 1 92.56 397 VAL A N 1
ATOM 2990 C CA . VAL A 1 397 ? 2.975 0.855 16.766 1 92.56 397 VAL A CA 1
ATOM 2991 C C . VAL A 1 397 ? 3.004 1.905 17.875 1 92.56 397 VAL A C 1
ATOM 2993 O O . VAL A 1 397 ? 1.956 2.318 18.375 1 92.56 397 VAL A O 1
ATOM 2996 N N . CYS A 1 398 ? 4.199 2.215 18.266 1 92.5 398 CYS A N 1
ATOM 2997 C CA . CYS A 1 398 ? 4.41 3.32 19.203 1 92.5 398 CYS A CA 1
ATOM 2998 C C . CYS A 1 398 ? 4.863 4.574 18.453 1 92.5 398 CYS A C 1
ATOM 3000 O O . CYS A 1 398 ? 6 4.641 17.984 1 92.5 398 CYS A O 1
ATOM 3002 N N . ALA A 1 399 ? 3.969 5.48 18.359 1 90.44 399 ALA A N 1
ATOM 3003 C CA . ALA A 1 399 ? 4.258 6.711 17.625 1 90.44 399 ALA A CA 1
ATOM 3004 C C . ALA A 1 399 ? 4.246 7.918 18.562 1 90.44 399 ALA A C 1
ATOM 3006 O O . ALA A 1 399 ? 3.352 8.055 19.406 1 90.44 399 ALA A O 1
ATOM 3007 N N . GLU A 1 400 ? 5.266 8.727 18.391 1 90.25 400 GLU A N 1
ATOM 3008 C CA . GLU A 1 400 ? 5.328 9.922 19.219 1 90.25 400 GLU A CA 1
ATOM 3009 C C . GLU A 1 400 ? 5.852 11.117 18.438 1 90.25 400 GLU A C 1
ATOM 3011 O O . GLU A 1 400 ? 6.797 10.984 17.656 1 90.25 400 GLU A O 1
ATOM 3016 N N . THR A 1 401 ? 5.176 12.211 18.547 1 93.31 401 THR A N 1
ATOM 3017 C CA . THR A 1 401 ? 5.734 13.492 18.125 1 93.31 401 THR A CA 1
ATOM 3018 C C . THR A 1 401 ? 6.359 14.219 19.312 1 93.31 401 THR A C 1
ATOM 3020 O O . THR A 1 401 ? 5.836 14.172 20.422 1 93.31 401 THR A O 1
ATOM 3023 N N . VAL A 1 402 ? 7.48 14.789 19.078 1 94.69 402 VAL A N 1
ATOM 3024 C CA . VAL A 1 402 ? 8.242 15.383 20.172 1 94.69 402 VAL A CA 1
ATOM 3025 C C . VAL A 1 402 ? 8.406 16.891 19.938 1 94.69 402 VAL A C 1
ATOM 3027 O O . VAL A 1 402 ? 8.719 17.312 18.828 1 94.69 402 VAL A O 1
ATOM 3030 N N . GLY A 1 403 ? 8.141 17.641 20.953 1 95.88 403 GLY A N 1
ATOM 3031 C CA . GLY A 1 403 ? 8.32 19.094 20.875 1 95.88 403 GLY A CA 1
ATOM 3032 C C . GLY A 1 403 ? 9.773 19.5 20.812 1 95.88 403 GLY A C 1
ATOM 3033 O O . GLY A 1 403 ? 10.664 18.656 20.703 1 95.88 403 GLY A O 1
ATOM 3034 N N . GLY A 1 404 ? 10.016 20.797 20.859 1 97.12 404 GLY A N 1
ATOM 3035 C CA . GLY A 1 404 ? 11.336 21.422 20.859 1 97.12 404 GLY A CA 1
ATOM 3036 C C . GLY A 1 404 ? 11.344 22.812 21.484 1 97.12 404 GLY A C 1
ATOM 3037 O O . GLY A 1 404 ? 10.609 23.062 22.438 1 97.12 404 GLY A O 1
ATOM 3038 N N . GLY A 1 405 ? 12.297 23.578 21 1 98.44 405 GLY A N 1
ATOM 3039 C CA . GLY A 1 405 ? 12.406 24.922 21.547 1 98.44 405 GLY A CA 1
ATOM 3040 C C . GLY A 1 405 ? 11.648 25.953 20.734 1 98.44 405 GLY A C 1
ATOM 3041 O O . GLY A 1 405 ? 11.703 25.953 19.516 1 98.44 405 GLY A O 1
ATOM 3042 N N . SER A 1 406 ? 10.961 26.844 21.453 1 98.31 406 SER A N 1
ATOM 3043 C CA . SER A 1 406 ? 10.32 27.953 20.766 1 98.31 406 SER A CA 1
ATOM 3044 C C . SER A 1 406 ? 11.281 29.141 20.609 1 98.31 406 SER A C 1
ATOM 3046 O O . SER A 1 406 ? 12.297 29.203 21.312 1 98.31 406 SER A O 1
ATOM 3048 N N . GLY A 1 407 ? 10.953 30 19.703 1 98.62 407 GLY A N 1
ATOM 3049 C CA . GLY A 1 407 ? 11.75 31.203 19.531 1 98.62 407 GLY A CA 1
ATOM 3050 C C . GLY A 1 407 ? 11.602 32.188 20.688 1 98.62 407 GLY A C 1
ATOM 3051 O O . GLY A 1 407 ? 10.523 32.312 21.266 1 98.62 407 GLY A O 1
ATOM 3052 N N . ALA A 1 408 ? 12.711 32.906 20.906 1 98.69 408 ALA A N 1
ATOM 3053 C CA . ALA A 1 408 ? 12.68 33.938 21.922 1 98.69 408 ALA A CA 1
ATOM 3054 C C . ALA A 1 408 ? 11.898 35.156 21.422 1 98.69 408 ALA A C 1
ATOM 3056 O O . ALA A 1 408 ? 11.711 35.344 20.219 1 98.69 408 ALA A O 1
ATOM 3057 N N . ARG A 1 409 ? 11.391 35.906 22.375 1 98.06 409 ARG A N 1
ATOM 3058 C CA . ARG A 1 409 ? 10.727 37.188 22.109 1 98.06 409 ARG A CA 1
ATOM 3059 C C . ARG A 1 409 ? 11.531 38.344 22.656 1 98.06 409 ARG A C 1
ATOM 3061 O O . ARG A 1 409 ? 12.625 38.156 23.203 1 98.06 409 ARG A O 1
ATOM 3068 N N . GLU A 1 410 ? 10.953 39.5 22.438 1 97 410 GLU A N 1
ATOM 3069 C CA . GLU A 1 410 ? 11.695 40.688 22.812 1 97 410 GLU A CA 1
ATOM 3070 C C . GLU A 1 410 ? 12.016 40.688 24.297 1 97 410 GLU A C 1
ATOM 3072 O O . GLU A 1 410 ? 13.109 41.125 24.703 1 97 410 GLU A O 1
ATOM 3077 N N . ASN A 1 411 ? 11.07 40.156 25.078 1 96.31 411 ASN A N 1
ATOM 3078 C CA . ASN A 1 411 ? 11.25 40.312 26.516 1 96.31 411 ASN A CA 1
ATOM 3079 C C . ASN A 1 411 ? 11.211 38.969 27.234 1 96.31 411 ASN A C 1
ATOM 3081 O O . ASN A 1 411 ? 11.234 38.938 28.469 1 96.31 411 ASN A O 1
ATOM 3085 N N . ASP A 1 412 ? 11.164 37.906 26.516 1 97.38 412 ASP A N 1
ATOM 3086 C CA . ASP A 1 412 ? 11.039 36.594 27.141 1 97.38 412 ASP A CA 1
ATOM 3087 C C . ASP A 1 412 ? 11.859 35.562 26.406 1 97.38 412 ASP A C 1
ATOM 3089 O O . ASP A 1 412 ? 11.93 35.562 25.172 1 97.38 412 ASP A O 1
ATOM 3093 N N . ASP A 1 413 ? 12.453 34.656 27.203 1 98.38 413 ASP A N 1
ATOM 3094 C CA . ASP A 1 413 ? 13.086 33.469 26.625 1 98.38 413 ASP A CA 1
ATOM 3095 C C . ASP A 1 413 ? 12.047 32.562 25.938 1 98.38 413 ASP A C 1
ATOM 3097 O O . ASP A 1 413 ? 10.852 32.656 26.25 1 98.38 413 ASP A O 1
ATOM 3101 N N . GLY A 1 414 ? 12.508 31.875 24.938 1 98.38 414 GLY A N 1
ATOM 3102 C CA . GLY A 1 414 ? 11.617 30.906 24.344 1 98.38 414 GLY A CA 1
ATOM 3103 C C . GLY A 1 414 ? 11.188 29.812 25.312 1 98.38 414 GLY A C 1
ATOM 3104 O O . GLY A 1 414 ? 11.938 29.453 26.219 1 98.38 414 GLY A O 1
ATOM 3105 N N . ALA A 1 415 ? 10 29.234 25.109 1 97.81 415 ALA A N 1
ATOM 3106 C CA . ALA A 1 415 ? 9.523 28.125 25.922 1 97.81 415 ALA A CA 1
ATOM 3107 C C . ALA A 1 415 ? 10.305 26.844 25.625 1 97.81 415 ALA A C 1
ATOM 3109 O O . ALA A 1 415 ? 10.625 26.562 24.469 1 97.81 415 ALA A O 1
ATOM 3110 N N . ASP A 1 416 ? 10.664 26.094 26.688 1 97.44 416 ASP A N 1
ATOM 3111 C CA . ASP A 1 416 ? 11.398 24.844 26.531 1 97.44 416 ASP A CA 1
ATOM 3112 C C . ASP A 1 416 ? 10.445 23.672 26.281 1 97.44 416 ASP A C 1
ATOM 3114 O O . ASP A 1 416 ? 9.352 23.625 26.844 1 97.44 416 ASP A O 1
ATOM 3118 N N . ALA A 1 417 ? 10.859 22.797 25.391 1 96.44 417 ALA A N 1
ATOM 3119 C CA . ALA A 1 417 ? 10.258 21.484 25.25 1 96.44 417 ALA A CA 1
ATOM 3120 C C . ALA A 1 417 ? 8.758 21.578 25.016 1 96.44 417 ALA A C 1
ATOM 3122 O O . ALA A 1 417 ? 7.965 20.953 25.719 1 96.44 417 ALA A O 1
ATOM 3123 N N . ILE A 1 418 ? 8.398 22.234 23.938 1 95.25 418 ILE A N 1
ATOM 3124 C CA . ILE A 1 418 ? 6.984 22.391 23.609 1 95.25 418 ILE A CA 1
ATOM 3125 C C . ILE A 1 418 ? 6.773 22.172 22.109 1 95.25 418 ILE A C 1
ATOM 3127 O O . ILE A 1 418 ? 7.695 22.375 21.312 1 95.25 418 ILE A O 1
ATOM 3131 N N . HIS A 1 419 ? 5.562 21.75 21.766 1 93.88 419 HIS A N 1
ATOM 3132 C CA . HIS A 1 419 ? 5.16 21.812 20.375 1 93.88 419 HIS A CA 1
ATOM 3133 C C . HIS A 1 419 ? 4.887 23.25 19.953 1 93.88 419 HIS A C 1
ATOM 3135 O O . HIS A 1 419 ? 4.445 24.062 20.766 1 93.88 419 HIS A O 1
ATOM 3141 N N . VAL A 1 420 ? 5.168 23.531 18.75 1 93.94 420 VAL A N 1
ATOM 3142 C CA . VAL A 1 420 ? 4.902 24.875 18.25 1 93.94 420 VAL A CA 1
ATOM 3143 C C . VAL A 1 420 ? 3.986 24.797 17.016 1 93.94 420 VAL A C 1
ATOM 3145 O O . VAL A 1 420 ? 3.818 23.734 16.422 1 93.94 420 VAL A O 1
ATOM 3148 N N . HIS A 1 421 ? 3.293 25.859 16.734 1 94 421 HIS A N 1
ATOM 3149 C CA . HIS A 1 421 ? 2.537 26.125 15.508 1 94 421 HIS A CA 1
ATOM 3150 C C . HIS A 1 421 ? 1.364 25.156 15.367 1 94 421 HIS A C 1
ATOM 3152 O O . HIS A 1 421 ? 0.469 25.125 16.219 1 94 421 HIS A O 1
ATOM 3158 N N . ILE A 1 422 ? 1.42 24.156 14.406 1 90.06 422 ILE A N 1
ATOM 3159 C CA . ILE A 1 422 ? 0.221 23.531 13.875 1 90.06 422 ILE A CA 1
ATOM 3160 C C . ILE A 1 422 ? -0.099 22.266 14.672 1 90.06 422 ILE A C 1
ATOM 3162 O O . ILE A 1 422 ? -0.966 21.484 14.281 1 90.06 422 ILE A O 1
ATOM 3166 N N . THR A 1 423 ? 0.545 22.016 15.719 1 86.31 423 THR A N 1
ATOM 3167 C CA . THR A 1 423 ? 0.272 20.812 16.5 1 86.31 423 THR A CA 1
ATOM 3168 C C . THR A 1 423 ? 0.279 21.125 17.984 1 86.31 423 THR A C 1
ATOM 3170 O O . THR A 1 423 ? 0.906 22.094 18.422 1 86.31 423 THR A O 1
ATOM 3173 N N . ASN A 1 424 ? -0.568 20.344 18.703 1 80.06 424 ASN A N 1
ATOM 3174 C CA . ASN A 1 424 ? -0.628 20.469 20.156 1 80.06 424 ASN A CA 1
ATOM 3175 C C . ASN A 1 424 ? -0.811 19.109 20.828 1 80.06 424 ASN A C 1
ATOM 3177 O O . ASN A 1 424 ? -1.48 19.016 21.844 1 80.06 424 ASN A O 1
ATOM 3181 N N . SER A 1 425 ? -0.256 18.141 20.234 1 79.38 425 SER A N 1
ATOM 3182 C CA . SER A 1 425 ? -0.382 16.812 20.812 1 79.38 425 SER A CA 1
ATOM 3183 C C . SER A 1 425 ? 0.466 16.656 22.062 1 79.38 425 SER A C 1
ATOM 3185 O O . SER A 1 425 ? 1.417 17.422 22.266 1 79.38 425 SER A O 1
ATOM 3187 N N . LEU A 1 426 ? 0.131 15.734 22.859 1 79.38 426 LEU A N 1
ATOM 3188 C CA . LEU A 1 426 ? 0.872 15.477 24.094 1 79.38 426 LEU A CA 1
ATOM 3189 C C . LEU A 1 426 ? 1.959 14.43 23.859 1 79.38 426 LEU A C 1
ATOM 3191 O O . LEU A 1 426 ? 1.893 13.664 22.891 1 79.38 426 LEU A O 1
ATOM 3195 N N . ASN A 1 427 ? 2.975 14.547 24.719 1 82.12 427 ASN A N 1
ATOM 3196 C CA . ASN A 1 427 ? 3.963 13.477 24.672 1 82.12 427 ASN A CA 1
ATOM 3197 C C . ASN A 1 427 ? 3.375 12.148 25.156 1 82.12 427 ASN A C 1
ATOM 3199 O O . ASN A 1 427 ? 2.369 12.141 25.875 1 82.12 427 ASN A O 1
ATOM 3203 N N . LEU A 1 428 ? 3.883 11.109 24.734 1 84.44 428 LEU A N 1
ATOM 3204 C CA . LEU A 1 428 ? 3.547 9.812 25.328 1 84.44 428 LEU A CA 1
ATOM 3205 C C . LEU A 1 428 ? 4.25 9.625 26.656 1 84.44 428 LEU A C 1
ATOM 3207 O O . LEU A 1 428 ? 5.484 9.594 26.719 1 84.44 428 LEU A O 1
ATOM 3211 N N . PRO A 1 429 ? 3.465 9.492 27.688 1 87.88 429 PRO A N 1
ATOM 3212 C CA . PRO A 1 429 ? 4.121 9.281 28.984 1 87.88 429 PRO A CA 1
ATOM 3213 C C . PRO A 1 429 ? 5.016 8.047 29 1 87.88 429 PRO A C 1
ATOM 3215 O O . PRO A 1 429 ? 4.664 7.02 28.422 1 87.88 429 PRO A O 1
ATOM 3218 N N . THR A 1 430 ? 6.168 8.242 29.688 1 92.19 430 THR A N 1
ATOM 3219 C CA . THR A 1 430 ? 7.141 7.156 29.75 1 92.19 430 THR A CA 1
ATOM 3220 C C . THR A 1 430 ? 6.508 5.891 30.328 1 92.19 430 THR A C 1
ATOM 3222 O O . THR A 1 430 ? 6.762 4.789 29.828 1 92.19 430 THR A O 1
ATOM 3225 N N . GLU A 1 431 ? 5.699 6.078 31.375 1 91.38 431 GLU A N 1
ATOM 3226 C CA . GLU A 1 431 ? 5.051 4.938 32.031 1 91.38 431 GLU A CA 1
ATOM 3227 C C . GLU A 1 431 ? 4.105 4.227 31.062 1 91.38 431 GLU A C 1
ATOM 3229 O O . GLU A 1 431 ? 4.082 2.998 30.984 1 91.38 431 GLU A O 1
ATOM 3234 N N . ALA A 1 432 ? 3.346 4.984 30.375 1 86.81 432 ALA A N 1
ATOM 3235 C CA . ALA A 1 432 ? 2.422 4.406 29.406 1 86.81 432 ALA A CA 1
ATOM 3236 C C . ALA A 1 432 ? 3.176 3.666 28.297 1 86.81 432 ALA A C 1
ATOM 3238 O O . ALA A 1 432 ? 2.762 2.584 27.875 1 86.81 432 ALA A O 1
ATOM 3239 N N . MET A 1 433 ? 4.234 4.234 27.828 1 91.31 433 MET A N 1
ATOM 3240 C CA . MET A 1 433 ? 5.043 3.625 26.781 1 91.31 433 MET A CA 1
ATOM 3241 C C . MET A 1 433 ? 5.602 2.281 27.234 1 91.31 433 MET A C 1
ATOM 3243 O O . MET A 1 433 ? 5.477 1.281 26.516 1 91.31 433 MET A O 1
ATOM 3247 N N . GLU A 1 434 ? 6.156 2.244 28.438 1 93.75 434 GLU A N 1
ATOM 3248 C CA . GLU A 1 434 ? 6.82 1.043 28.938 1 93.75 434 GLU A CA 1
ATOM 3249 C C . GLU A 1 434 ? 5.809 -0.043 29.297 1 93.75 434 GLU A C 1
ATOM 3251 O O . GLU A 1 434 ? 6.121 -1.234 29.234 1 93.75 434 GLU A O 1
ATOM 3256 N N . ASN A 1 435 ? 4.641 0.41 29.672 1 90.19 435 ASN A N 1
ATOM 3257 C CA . ASN A 1 435 ? 3.596 -0.554 30 1 90.19 435 ASN A CA 1
ATOM 3258 C C . ASN A 1 435 ? 3.006 -1.194 28.75 1 90.19 435 ASN A C 1
ATOM 3260 O O . ASN A 1 435 ? 2.615 -2.363 28.766 1 90.19 435 ASN A O 1
ATOM 3264 N N . GLU A 1 436 ? 2.938 -0.433 27.75 1 86.94 436 GLU A N 1
ATOM 3265 C CA . GLU A 1 436 ? 2.193 -0.878 26.578 1 86.94 436 GLU A CA 1
ATOM 3266 C C . GLU A 1 436 ? 3.115 -1.555 25.562 1 86.94 436 GLU A C 1
ATOM 3268 O O . GLU A 1 436 ? 2.682 -2.428 24.812 1 86.94 436 GLU A O 1
ATOM 3273 N N . TYR A 1 437 ? 4.32 -1.164 25.562 1 92.81 437 TYR A N 1
ATOM 3274 C CA . TYR A 1 437 ? 5.227 -1.624 24.516 1 92.81 437 TYR A CA 1
ATOM 3275 C C . TYR A 1 437 ? 6.5 -2.205 25.109 1 92.81 437 TYR A C 1
ATOM 3277 O O . TYR A 1 437 ? 6.898 -1.834 26.219 1 92.81 437 TYR A O 1
ATOM 3285 N N . PRO A 1 438 ? 7.102 -3.172 24.438 1 96.38 438 PRO A N 1
ATOM 3286 C CA . PRO A 1 438 ? 8.383 -3.711 24.906 1 96.38 438 PRO A CA 1
ATOM 3287 C C . PRO A 1 438 ? 9.547 -2.754 24.672 1 96.38 438 PRO A C 1
ATOM 3289 O O . PRO A 1 438 ? 10.523 -3.117 24 1 96.38 438 PRO A O 1
ATOM 3292 N N . LEU A 1 439 ? 9.453 -1.572 25.234 1 97 439 LEU A N 1
ATOM 3293 C CA . LEU A 1 439 ? 10.406 -0.477 25.141 1 97 439 LEU A CA 1
ATOM 3294 C C . LEU A 1 439 ? 10.766 0.054 26.516 1 97 439 LEU A C 1
ATOM 3296 O O . LEU A 1 439 ? 9.953 -0.022 27.453 1 97 439 LEU A O 1
ATOM 3300 N N . LEU A 1 440 ? 11.992 0.519 26.625 1 97.88 440 LEU A N 1
ATOM 3301 C CA . LEU A 1 440 ? 12.438 1.135 27.875 1 97.88 440 LEU A CA 1
ATOM 3302 C C . LEU A 1 440 ? 12.984 2.535 27.625 1 97.88 440 LEU A C 1
ATOM 3304 O O . LEU A 1 440 ? 13.844 2.725 26.75 1 97.88 440 LEU A O 1
ATOM 3308 N N . CYS A 1 441 ? 12.484 3.461 28.328 1 97.12 441 CYS A N 1
ATOM 3309 C CA . CYS A 1 441 ? 13 4.82 28.25 1 97.12 441 CYS A CA 1
ATOM 3310 C C . CYS A 1 441 ? 14.242 4.984 29.125 1 97.12 441 CYS A C 1
ATOM 3312 O O . CYS A 1 441 ? 14.141 4.98 30.344 1 97.12 441 CYS A O 1
ATOM 3314 N N . GLU A 1 442 ? 15.352 5.238 28.562 1 97.06 442 GLU A N 1
ATOM 3315 C CA . GLU A 1 442 ? 16.609 5.395 29.297 1 97.06 442 GLU A CA 1
ATOM 3316 C C . GLU A 1 442 ? 16.812 6.848 29.719 1 97.06 442 GLU A C 1
ATOM 3318 O O . GLU A 1 442 ? 17.562 7.121 30.656 1 97.06 442 GLU A O 1
ATOM 3323 N N . GLY A 1 443 ? 16.125 7.656 28.969 1 96.19 443 GLY A N 1
ATOM 3324 C CA . GLY A 1 443 ? 16.297 9.055 29.312 1 96.19 443 GLY A CA 1
ATOM 3325 C C . GLY A 1 443 ? 15.234 9.953 28.688 1 96.19 443 GLY A C 1
ATOM 3326 O O . GLY A 1 443 ? 14.797 9.703 27.562 1 96.19 443 GLY A O 1
ATOM 3327 N N . TYR A 1 444 ? 14.844 10.906 29.391 1 95.81 444 TYR A N 1
ATOM 3328 C CA . TYR A 1 444 ? 13.953 11.977 28.969 1 95.81 444 TYR A CA 1
ATOM 3329 C C . TYR A 1 444 ? 14.336 13.297 29.625 1 95.81 444 TYR A C 1
ATOM 3331 O O . TYR A 1 444 ? 14.133 13.477 30.828 1 95.81 444 TYR A O 1
ATOM 3339 N N . SER A 1 445 ? 14.922 14.211 28.781 1 96.81 445 SER A N 1
ATOM 3340 C CA . SER A 1 445 ? 15.477 15.438 29.359 1 96.81 445 SER A CA 1
ATOM 3341 C C . SER A 1 445 ? 15.438 16.578 28.359 1 96.81 445 SER A C 1
ATOM 3343 O O . SER A 1 445 ? 15.109 16.375 27.188 1 96.81 445 SER A O 1
ATOM 3345 N N . LEU A 1 446 ? 15.766 17.75 28.844 1 97.94 446 LEU A N 1
ATOM 3346 C CA . LEU A 1 446 ? 15.984 18.891 27.953 1 97.94 446 LEU A CA 1
ATOM 3347 C C . LEU A 1 446 ? 17.297 18.719 27.172 1 97.94 446 LEU A C 1
ATOM 3349 O O . LEU A 1 446 ? 18.234 18.094 27.656 1 97.94 446 LEU A O 1
ATOM 3353 N N . ALA A 1 447 ? 17.312 19.219 26 1 98.38 447 ALA A N 1
ATOM 3354 C CA . ALA A 1 447 ? 18.547 19.266 25.234 1 98.38 447 ALA A CA 1
ATOM 3355 C C . ALA A 1 447 ? 19.406 20.469 25.656 1 98.38 447 ALA A C 1
ATOM 3357 O O . ALA A 1 447 ? 19.297 21.547 25.078 1 98.38 447 ALA A O 1
ATOM 3358 N N . VAL A 1 448 ? 20.312 20.219 26.453 1 98.12 448 VAL A N 1
ATOM 3359 C CA . VAL A 1 448 ? 21.156 21.266 27.047 1 98.12 448 VAL A CA 1
ATOM 3360 C C . VAL A 1 448 ? 21.938 21.984 25.953 1 98.12 448 VAL A C 1
ATOM 3362 O O . VAL A 1 448 ? 22.375 21.359 24.984 1 98.12 448 VAL A O 1
ATOM 3365 N N . ASP A 1 449 ? 22.016 23.328 26.031 1 98.19 449 ASP A N 1
ATOM 3366 C CA . ASP A 1 449 ? 22.797 24.203 25.141 1 98.19 449 ASP A CA 1
ATOM 3367 C C . ASP A 1 449 ? 22.109 24.359 23.797 1 98.19 449 ASP A C 1
ATOM 3369 O O . ASP A 1 449 ? 22.688 24.922 22.859 1 98.19 449 ASP A O 1
ATOM 3373 N N . SER A 1 450 ? 20.844 23.875 23.656 1 98.44 450 SER A N 1
ATOM 3374 C CA . SER A 1 450 ? 20.25 23.844 22.328 1 98.44 450 SER A CA 1
ATOM 3375 C C . SER A 1 450 ? 19.531 25.141 22 1 98.44 450 SER A C 1
ATOM 3377 O O . SER A 1 450 ? 19.188 25.406 20.859 1 98.44 450 SER A O 1
ATOM 3379 N N . GLY A 1 451 ? 19.203 26 22.953 1 98.62 451 GLY A N 1
ATOM 3380 C CA . GLY A 1 451 ? 18.594 27.297 22.688 1 98.62 451 GLY A CA 1
ATOM 3381 C C . GLY A 1 451 ? 19.562 28.312 22.125 1 98.62 451 GLY A C 1
ATOM 3382 O O . GLY A 1 451 ? 20.688 28.469 22.641 1 98.62 451 GLY A O 1
ATOM 3383 N N . GLY A 1 452 ? 19.188 28.984 21.109 1 98.62 452 GLY A N 1
ATOM 3384 C CA . GLY A 1 452 ? 20.016 30.047 20.594 1 98.62 452 GLY A CA 1
ATOM 3385 C C . GLY A 1 452 ? 20.25 31.156 21.578 1 98.62 452 GLY A C 1
ATOM 3386 O O . GLY A 1 452 ? 19.312 31.641 22.219 1 98.62 452 GLY A O 1
ATOM 3387 N N . ALA A 1 453 ? 21.5 31.609 21.656 1 98.56 453 ALA A N 1
ATOM 3388 C CA . ALA A 1 453 ? 21.875 32.656 22.609 1 98.56 453 ALA A CA 1
ATOM 3389 C C . ALA A 1 453 ? 21.375 34.031 22.156 1 98.56 453 ALA A C 1
ATOM 3391 O O . ALA A 1 453 ? 21.172 34.25 20.969 1 98.56 453 ALA A O 1
ATOM 3392 N N . GLY A 1 454 ? 21.156 34.875 23.125 1 98.44 454 GLY A N 1
ATOM 3393 C CA . GLY A 1 454 ? 20.734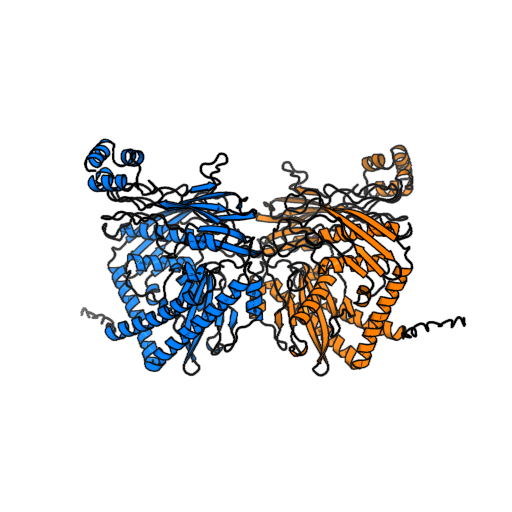 36.281 22.922 1 98.44 454 GLY A CA 1
ATOM 3394 C C . GLY A 1 454 ? 20.406 36.969 24.219 1 98.44 454 GLY A C 1
ATOM 3395 O O . GLY A 1 454 ? 20.594 36.438 25.312 1 98.44 454 GLY A O 1
ATOM 3396 N N . ARG A 1 455 ? 20 38.312 24.062 1 98.44 455 ARG A N 1
ATOM 3397 C CA . ARG A 1 455 ? 19.438 38.938 25.25 1 98.44 455 ARG A CA 1
ATOM 3398 C C . ARG A 1 455 ? 18.359 38.062 25.875 1 98.44 455 ARG A C 1
ATOM 3400 O O . ARG A 1 455 ? 18.281 37.938 27.094 1 98.44 455 ARG A O 1
ATOM 3407 N N . GLN A 1 456 ? 17.578 37.562 25.016 1 98.56 456 GLN A N 1
ATOM 3408 C CA . GLN A 1 456 ? 16.656 36.5 25.359 1 98.56 456 GLN A CA 1
ATOM 3409 C C . GLN A 1 456 ? 17.047 35.219 24.609 1 98.56 456 GLN A C 1
ATOM 3411 O O . GLN A 1 456 ? 17.188 35.219 23.391 1 98.56 456 GLN A O 1
ATOM 3416 N N . ARG A 1 457 ? 17.266 34.156 25.312 1 98.44 457 ARG A N 1
ATOM 3417 C CA . ARG A 1 457 ? 17.656 32.875 24.688 1 98.44 457 ARG A CA 1
ATOM 3418 C C . ARG A 1 457 ? 16.453 32.156 24.109 1 98.44 457 ARG A C 1
ATOM 3420 O O . ARG A 1 457 ? 15.344 32.281 24.641 1 98.44 457 ARG A O 1
ATOM 3427 N N . GLY A 1 458 ? 16.703 31.359 23.062 1 98.75 458 GLY A N 1
ATOM 3428 C CA . GLY A 1 458 ? 15.664 30.469 22.578 1 98.75 458 GLY A CA 1
ATOM 3429 C C . GLY A 1 458 ? 15.375 29.312 23.5 1 98.75 458 GLY A C 1
ATOM 3430 O O . GLY A 1 458 ? 16.172 29.016 24.391 1 98.75 458 GLY A O 1
ATOM 3431 N N . GLY A 1 459 ? 14.211 28.703 23.297 1 98.69 459 GLY A N 1
ATOM 3432 C CA . GLY A 1 459 ? 13.852 27.516 24.078 1 98.69 459 GLY A CA 1
ATOM 3433 C C . GLY A 1 459 ? 14.711 26.312 23.766 1 98.69 459 GLY A C 1
ATOM 3434 O O . GLY A 1 459 ? 15.297 26.234 22.688 1 98.69 459 GLY A O 1
ATOM 3435 N N . LEU A 1 460 ? 14.75 25.344 24.719 1 98.69 460 LEU A N 1
ATOM 3436 C CA . LEU A 1 460 ? 15.547 24.141 24.562 1 98.69 460 LEU A CA 1
ATOM 3437 C C . LEU A 1 460 ? 14.727 23.031 23.906 1 98.69 460 LEU A C 1
ATOM 3439 O O . LEU A 1 460 ? 13.508 22.969 24.078 1 98.69 460 LEU A O 1
ATOM 3443 N N . GLY A 1 461 ? 15.438 22.188 23.156 1 98.19 461 GLY A N 1
ATOM 3444 C CA . GLY A 1 461 ? 14.82 20.984 22.625 1 98.19 461 GLY A CA 1
ATOM 3445 C C . GLY A 1 461 ? 14.672 19.875 23.656 1 98.19 461 GLY A C 1
ATOM 3446 O O . GLY A 1 461 ? 14.75 20.141 24.859 1 98.19 461 GLY A O 1
ATOM 3447 N N . ILE A 1 462 ? 14.375 18.734 23.188 1 97.88 462 ILE A N 1
ATOM 3448 C CA . ILE A 1 462 ? 14.141 17.578 24.031 1 97.88 462 ILE A CA 1
ATOM 3449 C C . ILE A 1 462 ? 15.094 16.453 23.625 1 97.88 462 ILE A C 1
ATOM 3451 O O . ILE A 1 462 ? 15.391 16.266 22.438 1 97.88 462 ILE A O 1
ATOM 3455 N N . VAL A 1 463 ? 15.578 15.727 24.594 1 97.44 463 VAL A N 1
ATOM 3456 C CA . VAL A 1 463 ? 16.312 14.477 24.359 1 97.44 463 VAL A CA 1
ATOM 3457 C C . VAL A 1 463 ? 15.469 13.297 24.828 1 97.44 463 VAL A C 1
ATOM 3459 O O . VAL A 1 463 ? 14.977 13.281 25.969 1 97.44 463 VAL A O 1
ATOM 3462 N N . ARG A 1 464 ? 15.203 12.398 23.984 1 96.5 464 ARG A N 1
ATOM 3463 C CA . ARG A 1 464 ? 14.516 11.148 24.281 1 96.5 464 ARG A CA 1
ATOM 3464 C C . ARG A 1 464 ? 15.391 9.945 23.922 1 96.5 464 ARG A C 1
ATOM 3466 O O . ARG A 1 464 ? 15.938 9.883 22.812 1 96.5 464 ARG A O 1
ATOM 3473 N N . HIS A 1 465 ? 15.617 9.07 24.844 1 97.81 465 HIS A N 1
ATOM 3474 C CA . HIS A 1 465 ? 16.453 7.891 24.672 1 97.81 465 HIS A CA 1
ATOM 3475 C C . HIS A 1 465 ? 15.68 6.609 24.969 1 97.81 465 HIS A C 1
ATOM 3477 O O . HIS A 1 465 ? 15.281 6.379 26.109 1 97.81 465 HIS A O 1
ATOM 3483 N N . VAL A 1 466 ? 15.438 5.777 23.953 1 98.12 466 VAL A N 1
ATOM 3484 C CA . VAL A 1 466 ? 14.578 4.609 24.094 1 98.12 466 VAL A CA 1
ATOM 3485 C C . VAL A 1 466 ? 15.336 3.354 23.672 1 98.12 466 VAL A C 1
ATOM 3487 O O . VAL A 1 466 ? 16.016 3.35 22.641 1 98.12 466 VAL A O 1
ATOM 3490 N N . ARG A 1 467 ? 15.258 2.312 24.406 1 98.44 467 ARG A N 1
ATOM 3491 C CA . ARG A 1 467 ? 15.883 1.026 24.109 1 98.44 467 ARG A CA 1
ATOM 3492 C C . ARG A 1 467 ? 14.836 -0.016 23.734 1 98.44 467 ARG A C 1
ATOM 3494 O O . ARG A 1 467 ? 13.812 -0.148 24.406 1 98.44 467 ARG A O 1
ATOM 3501 N N . ALA A 1 468 ? 15.094 -0.739 22.672 1 98.12 468 ALA A N 1
ATOM 3502 C CA . ALA A 1 468 ? 14.25 -1.865 22.266 1 98.12 468 ALA A CA 1
ATOM 3503 C C . ALA A 1 468 ? 14.516 -3.082 23.156 1 98.12 468 ALA A C 1
ATOM 3505 O O . ALA A 1 468 ? 15.672 -3.449 23.391 1 98.12 468 ALA A O 1
ATOM 3506 N N . LEU A 1 469 ? 13.461 -3.746 23.594 1 97.5 469 LEU A N 1
ATOM 3507 C CA . LEU A 1 469 ? 13.625 -4.891 24.484 1 97.5 469 LEU A CA 1
ATOM 3508 C C . LEU A 1 469 ? 13.461 -6.199 23.719 1 97.5 469 LEU A C 1
ATOM 3510 O O . LEU A 1 469 ? 13.664 -7.281 24.266 1 97.5 469 LEU A O 1
ATOM 3514 N N . GLN A 1 470 ? 13.125 -6.113 22.5 1 95.81 470 GLN A N 1
ATOM 3515 C CA . GLN A 1 470 ? 12.938 -7.312 21.688 1 95.81 470 GLN A CA 1
ATOM 3516 C C . GLN A 1 470 ? 13.609 -7.176 20.328 1 95.81 470 GLN A C 1
ATOM 3518 O O . GLN A 1 470 ? 13.812 -6.059 19.844 1 95.81 470 GLN A O 1
ATOM 3523 N N . ASP A 1 471 ? 13.898 -8.367 19.734 1 95.12 471 ASP A N 1
ATOM 3524 C CA . ASP A 1 471 ? 14.445 -8.391 18.391 1 95.12 471 ASP A CA 1
ATOM 3525 C C . ASP A 1 471 ? 13.406 -7.941 17.359 1 95.12 471 ASP A C 1
ATOM 3527 O O . ASP A 1 471 ? 12.203 -8 17.625 1 95.12 471 ASP A O 1
ATOM 3531 N N . ASN A 1 472 ? 13.82 -7.438 16.25 1 93.19 472 ASN A N 1
ATOM 3532 C CA . ASN A 1 472 ? 12.984 -7.082 15.109 1 93.19 472 ASN A CA 1
ATOM 3533 C C . ASN A 1 472 ? 12.062 -5.914 15.43 1 93.19 472 ASN A C 1
ATOM 3535 O O . ASN A 1 472 ? 10.914 -5.883 14.984 1 93.19 472 ASN A O 1
ATOM 3539 N N . THR A 1 473 ? 12.547 -5.07 16.375 1 96.75 473 THR A N 1
ATOM 3540 C CA . THR A 1 473 ? 11.867 -3.793 16.562 1 96.75 473 THR A CA 1
ATOM 3541 C C . THR A 1 473 ? 12.203 -2.836 15.422 1 96.75 473 THR A C 1
ATOM 3543 O O . THR A 1 473 ? 13.375 -2.633 15.102 1 96.75 473 THR A O 1
ATOM 3546 N N . VAL A 1 474 ? 11.18 -2.338 14.828 1 95.56 474 VAL A N 1
ATOM 3547 C CA . VAL A 1 474 ? 11.406 -1.443 13.695 1 95.56 474 VAL A CA 1
ATOM 3548 C C . VAL A 1 474 ? 11.32 0.009 14.156 1 95.56 474 VAL A C 1
ATOM 3550 O O . VAL A 1 474 ? 10.375 0.396 14.844 1 95.56 474 VAL A O 1
ATOM 3553 N N . PHE A 1 475 ? 12.344 0.762 13.766 1 95.94 475 PHE A N 1
ATOM 3554 C CA . PHE A 1 475 ? 12.398 2.18 14.109 1 95.94 475 PHE A CA 1
ATOM 3555 C C . PHE A 1 475 ? 12.312 3.041 12.852 1 95.94 475 PHE A C 1
ATOM 3557 O O . PHE A 1 475 ? 12.898 2.707 11.828 1 95.94 475 PHE A O 1
ATOM 3564 N N . SER A 1 476 ? 11.57 4.125 12.953 1 95.44 476 SER A N 1
ATOM 3565 C CA . SER A 1 476 ? 11.531 5.152 11.914 1 95.44 476 SER A CA 1
ATOM 3566 C C . SER A 1 476 ? 11.539 6.551 12.523 1 95.44 476 SER A C 1
ATOM 3568 O O . SER A 1 476 ? 11.008 6.758 13.617 1 95.44 476 SER A O 1
ATOM 3570 N N . ALA A 1 477 ? 12.164 7.461 11.812 1 95.94 477 ALA A N 1
ATOM 3571 C CA . ALA A 1 477 ? 12.234 8.852 12.273 1 95.94 477 ALA A CA 1
ATOM 3572 C C . ALA A 1 477 ? 11.898 9.812 11.141 1 95.94 477 ALA A C 1
ATOM 3574 O O . ALA A 1 477 ? 12.281 9.586 9.984 1 95.94 477 ALA A O 1
ATOM 3575 N N . ARG A 1 478 ? 11.18 10.805 11.453 1 95.94 478 ARG A N 1
ATOM 3576 C CA . ARG A 1 478 ? 10.867 11.922 10.57 1 95.94 478 ARG A CA 1
ATOM 3577 C C . ARG A 1 478 ? 11.164 13.258 11.25 1 95.94 478 ARG A C 1
ATOM 3579 O O . ARG A 1 478 ? 10.312 13.797 11.961 1 95.94 478 ARG A O 1
ATOM 3586 N N . SER A 1 479 ? 12.297 13.68 11.062 1 96.06 479 SER A N 1
ATOM 3587 C CA . SER A 1 479 ? 12.75 14.945 11.625 1 96.06 479 SER A CA 1
ATOM 3588 C C . SER A 1 479 ? 13.531 15.766 10.602 1 96.06 479 SER A C 1
ATOM 3590 O O . SER A 1 479 ? 13.523 15.453 9.406 1 96.06 479 SER A O 1
ATOM 3592 N N . ASP A 1 480 ? 13.984 16.906 11.016 1 97.25 480 ASP A N 1
ATOM 3593 C CA . ASP A 1 480 ? 14.742 17.812 10.164 1 97.25 480 ASP A CA 1
ATOM 3594 C C . ASP A 1 480 ? 15.609 18.766 11 1 97.25 480 ASP A C 1
ATOM 3596 O O . ASP A 1 480 ? 15.938 18.453 12.156 1 97.25 480 ASP A O 1
ATOM 3600 N N . ALA A 1 481 ? 16.219 19.703 10.336 1 97.62 481 ALA A N 1
ATOM 3601 C CA . ALA A 1 481 ? 17.016 20.75 10.969 1 97.62 481 ALA A CA 1
ATOM 3602 C C . ALA A 1 481 ? 18.328 20.188 11.508 1 97.62 481 ALA A C 1
ATOM 3604 O O . ALA A 1 481 ? 18.688 20.438 12.656 1 97.62 481 ALA A O 1
ATOM 3605 N N . TYR A 1 482 ? 18.922 19.297 10.758 1 97 482 TYR A N 1
ATOM 3606 C CA . TYR A 1 482 ? 20.25 18.781 11.102 1 97 482 TYR A CA 1
ATOM 3607 C C . TYR A 1 482 ? 21.344 19.594 10.422 1 97 482 TYR A C 1
ATOM 3609 O O . TYR A 1 482 ? 22.531 19.422 10.727 1 97 482 TYR A O 1
ATOM 3617 N N . ILE A 1 483 ? 20.969 20.469 9.484 1 96.94 483 ILE A N 1
ATOM 3618 C CA . ILE A 1 483 ? 21.875 21.391 8.812 1 96.94 483 ILE A CA 1
ATOM 3619 C C . ILE A 1 483 ? 21.547 22.828 9.203 1 96.94 483 ILE A C 1
ATOM 3621 O O . ILE A 1 483 ? 22.422 23.594 9.625 1 96.94 483 ILE A O 1
ATOM 3625 N N . HIS A 1 484 ? 20.297 23.203 9.141 1 96.81 484 HIS A N 1
ATOM 3626 C CA . HIS A 1 484 ? 19.844 24.562 9.406 1 96.81 484 HIS A CA 1
ATOM 3627 C C . HIS A 1 484 ? 19.047 24.625 10.711 1 96.81 484 HIS A C 1
ATOM 3629 O O . HIS A 1 484 ? 17.953 24.078 10.797 1 96.81 484 HIS A O 1
ATOM 3635 N N . GLY A 1 485 ? 19.516 25.406 11.672 1 97 485 GLY A N 1
ATOM 3636 C CA . GLY A 1 485 ? 18.812 25.609 12.922 1 97 485 GLY A CA 1
ATOM 3637 C C . GLY A 1 485 ? 17.859 26.781 12.883 1 97 485 GLY A C 1
ATOM 3638 O O . GLY A 1 485 ? 17.75 27.469 11.867 1 97 485 GLY A O 1
ATOM 3639 N N . ALA A 1 486 ? 17.141 26.969 13.969 1 98.38 486 ALA A N 1
ATOM 3640 C CA . ALA A 1 486 ? 16.172 28.062 14.094 1 98.38 486 ALA A CA 1
ATOM 3641 C C . ALA A 1 486 ? 16.875 29.406 14.109 1 98.38 486 ALA A C 1
ATOM 3643 O O . ALA A 1 486 ? 17.75 29.656 14.945 1 98.38 486 ALA A O 1
ATOM 3644 N N . GLU A 1 487 ? 16.469 30.266 13.258 1 97.75 487 GLU A N 1
ATOM 3645 C CA . GLU A 1 487 ? 17.141 31.562 13.086 1 97.75 487 GLU A CA 1
ATOM 3646 C C . GLU A 1 487 ? 16.812 32.5 14.234 1 97.75 487 GLU A C 1
ATOM 3648 O O . GLU A 1 487 ? 15.656 32.594 14.664 1 97.75 487 GLU A O 1
ATOM 3653 N N . GLY A 1 488 ? 17.844 33.188 14.727 1 98.12 488 GLY A N 1
ATOM 3654 C CA . GLY A 1 488 ? 17.609 34.281 15.68 1 98.12 488 GLY A CA 1
ATOM 3655 C C . GLY A 1 488 ? 17.266 35.594 15.031 1 98.12 488 GLY A C 1
ATOM 3656 O O . GLY A 1 488 ? 17.234 35.688 13.805 1 98.12 488 GLY A O 1
ATOM 3657 N N . ILE A 1 489 ? 16.938 36.562 15.922 1 97.75 489 ILE A N 1
ATOM 3658 C CA . ILE A 1 489 ? 16.609 37.906 15.414 1 97.75 489 ILE A CA 1
ATOM 3659 C C . ILE A 1 489 ? 17.391 38.938 16.203 1 97.75 489 ILE A C 1
ATOM 3661 O O . ILE A 1 489 ? 17.719 38.75 17.359 1 97.75 489 ILE A O 1
ATOM 3665 N N . TYR A 1 490 ? 17.781 40.062 15.523 1 97.62 490 TYR A N 1
ATOM 3666 C CA . TYR A 1 490 ? 18.391 41.25 16.094 1 97.62 490 TYR A CA 1
ATOM 3667 C C . TYR A 1 490 ? 19.656 40.875 16.875 1 97.62 490 TYR A C 1
ATOM 3669 O O . TYR A 1 490 ? 19.844 41.312 18.016 1 97.62 490 TYR A O 1
ATOM 3677 N N . GLY A 1 491 ? 20.469 39.969 16.297 1 97.44 491 GLY A N 1
ATOM 3678 C CA . GLY A 1 491 ? 21.719 39.594 16.922 1 97.44 491 GLY A CA 1
ATOM 3679 C C . GLY A 1 491 ? 21.641 38.312 17.719 1 97.44 491 GLY A C 1
ATOM 3680 O O . GLY A 1 491 ? 22.656 37.812 18.203 1 97.44 491 GLY A O 1
ATOM 3681 N N . GLY A 1 492 ? 20.406 37.781 17.906 1 98.38 492 GLY A N 1
ATOM 3682 C CA . GLY A 1 492 ? 20.25 36.469 18.516 1 98.38 492 GLY A CA 1
ATOM 3683 C C . GLY A 1 492 ? 20.844 35.344 17.688 1 98.38 492 GLY A C 1
ATOM 3684 O O . GLY A 1 492 ? 20.844 35.406 16.453 1 98.38 492 GLY A O 1
ATOM 3685 N N . ARG A 1 493 ? 21.266 34.281 18.344 1 98.31 493 ARG A N 1
ATOM 3686 C CA . ARG A 1 493 ? 21.953 33.188 17.672 1 98.31 493 ARG A CA 1
ATOM 3687 C C . ARG A 1 493 ? 20.984 32.094 17.281 1 98.31 493 ARG A C 1
ATOM 3689 O O . ARG A 1 493 ? 19.828 32.094 17.703 1 98.31 493 ARG A O 1
ATOM 3696 N N . THR A 1 494 ? 21.453 31.219 16.438 1 98.25 494 THR A N 1
ATOM 3697 C CA . THR A 1 494 ? 20.672 30.094 15.922 1 98.25 494 THR A CA 1
ATOM 3698 C C . THR A 1 494 ? 20.484 29.031 17 1 98.25 494 THR A C 1
ATOM 3700 O O . THR A 1 494 ? 21.391 28.797 17.797 1 98.25 494 THR A O 1
ATOM 3703 N N . GLY A 1 495 ? 19.328 28.438 16.984 1 98.38 495 GLY A N 1
ATOM 3704 C CA . GLY A 1 495 ? 19.078 27.312 17.875 1 98.38 495 GLY A CA 1
ATOM 3705 C C . GLY A 1 495 ? 19.875 26.078 17.5 1 98.38 495 GLY A C 1
ATOM 3706 O O . GLY A 1 495 ? 20.344 25.953 16.359 1 98.38 495 GLY A O 1
ATOM 3707 N N . GLY A 1 496 ? 19.984 25.141 18.438 1 97.38 496 GLY A N 1
ATOM 3708 C CA . GLY A 1 496 ? 20.703 23.891 18.234 1 97.38 496 GLY A CA 1
ATOM 3709 C C . GLY A 1 496 ? 20.031 22.984 17.203 1 97.38 496 GLY A C 1
ATOM 3710 O O . GLY A 1 496 ? 18.891 23.219 16.812 1 97.38 496 GLY A O 1
ATOM 3711 N N . LEU A 1 497 ? 20.719 21.922 16.797 1 98.12 497 LEU A N 1
ATOM 3712 C CA . LEU A 1 497 ? 20.297 21.062 15.695 1 98.12 497 LEU A CA 1
ATOM 3713 C C . LEU A 1 497 ? 19.703 19.766 16.219 1 98.12 497 LEU A C 1
ATOM 3715 O O . LEU A 1 497 ? 19.844 19.438 17.406 1 98.12 497 LEU A O 1
ATOM 3719 N N . SER A 1 498 ? 18.984 19.094 15.328 1 97.88 498 SER A N 1
ATOM 3720 C CA . SER A 1 498 ? 18.469 17.766 15.617 1 97.88 498 SER A CA 1
ATOM 3721 C C . SER A 1 498 ? 19.547 16.703 15.43 1 97.88 498 SER A C 1
ATOM 3723 O O . SER A 1 498 ? 20.516 16.906 14.703 1 97.88 498 SER A O 1
ATOM 3725 N N . SER A 1 499 ? 19.344 15.578 16.125 1 97.88 499 SER A N 1
ATOM 3726 C CA . SER A 1 499 ? 20.219 14.43 15.922 1 97.88 499 SER A CA 1
ATOM 3727 C C . SER A 1 499 ? 19.516 13.125 16.297 1 97.88 499 SER A C 1
ATOM 3729 O O . SER A 1 499 ? 18.609 13.117 17.109 1 97.88 499 SER A O 1
ATOM 3731 N N . VAL A 1 500 ? 19.828 12.078 15.641 1 97.94 500 VAL A N 1
ATOM 3732 C CA . VAL A 1 500 ? 19.422 10.703 15.93 1 97.94 500 VAL A CA 1
ATOM 3733 C C . VAL A 1 500 ? 20.656 9.805 16.031 1 97.94 500 VAL A C 1
ATOM 3735 O O . VAL A 1 500 ? 21.453 9.734 15.094 1 97.94 500 VAL A O 1
ATOM 3738 N N . ILE A 1 501 ? 20.812 9.125 17.156 1 98.44 501 ILE A N 1
ATOM 3739 C CA . ILE A 1 501 ? 22 8.32 17.391 1 98.44 501 ILE A CA 1
ATOM 3740 C C . ILE A 1 501 ? 21.594 6.918 17.828 1 98.44 501 ILE A C 1
ATOM 3742 O O . ILE A 1 501 ? 20.828 6.75 18.781 1 98.44 501 ILE A O 1
ATOM 3746 N N . ARG A 1 502 ? 22.047 5.93 17.141 1 98.5 502 ARG A N 1
ATOM 3747 C CA . ARG A 1 502 ? 21.891 4.531 17.531 1 98.5 502 ARG A CA 1
ATOM 3748 C C . ARG A 1 502 ? 22.953 4.129 18.547 1 98.5 502 ARG A C 1
ATOM 3750 O O . ARG A 1 502 ? 24.141 4.41 18.359 1 98.5 502 ARG A O 1
ATOM 3757 N N . ASN A 1 503 ? 22.578 3.549 19.656 1 98.5 503 ASN A N 1
ATOM 3758 C CA . ASN A 1 503 ? 23.453 3.053 20.719 1 98.5 503 ASN A CA 1
ATOM 3759 C C . ASN A 1 503 ? 24.359 4.156 21.266 1 98.5 503 ASN A C 1
ATOM 3761 O O . ASN A 1 503 ? 25.578 3.977 21.359 1 98.5 503 ASN A O 1
ATOM 3765 N N . ALA A 1 504 ? 23.781 5.273 21.547 1 97.69 504 ALA A N 1
ATOM 3766 C CA . ALA A 1 504 ? 24.516 6.441 22.031 1 97.69 504 ALA A CA 1
ATOM 3767 C C . ALA A 1 504 ? 25.328 6.102 23.281 1 97.69 504 ALA A C 1
ATOM 3769 O O . ALA A 1 504 ? 24.797 5.527 24.234 1 97.69 504 ALA A O 1
ATOM 3770 N N . GLY A 1 505 ? 26.578 6.449 23.312 1 96.25 505 GLY A N 1
ATOM 3771 C CA . GLY A 1 505 ? 27.453 6.258 24.453 1 96.25 505 GLY A CA 1
ATOM 3772 C C . GLY A 1 505 ? 28.109 4.891 24.5 1 96.25 505 GLY A C 1
ATOM 3773 O O . GLY A 1 505 ? 28.891 4.602 25.391 1 96.25 505 GLY A O 1
ATOM 3774 N N . ARG A 1 506 ? 27.75 4.094 23.578 1 97.06 506 ARG A N 1
ATOM 3775 C CA . ARG A 1 506 ? 28.312 2.748 23.516 1 97.06 506 ARG A CA 1
ATOM 3776 C C . ARG A 1 506 ? 29.406 2.646 22.453 1 97.06 506 ARG A C 1
ATOM 3778 O O . ARG A 1 506 ? 29.672 3.615 21.75 1 97.06 506 ARG A O 1
ATOM 3785 N N . ALA A 1 507 ? 30.031 1.464 22.375 1 97.19 507 ALA A N 1
ATOM 3786 C CA . ALA A 1 507 ? 31.141 1.247 21.453 1 97.19 507 ALA A CA 1
ATOM 3787 C C . ALA A 1 507 ? 30.656 1.239 20 1 97.19 507 ALA A C 1
ATOM 3789 O O . ALA A 1 507 ? 31.391 1.663 19.094 1 97.19 507 ALA A O 1
ATOM 3790 N N . ASP A 1 508 ? 29.484 0.872 19.766 1 97.06 508 ASP A N 1
ATOM 3791 C CA . ASP A 1 508 ? 28.938 0.751 18.422 1 97.06 508 ASP A CA 1
ATOM 3792 C C . ASP A 1 508 ? 28 1.919 18.094 1 97.06 508 ASP A C 1
ATOM 3794 O O . ASP A 1 508 ? 27.062 1.773 17.297 1 97.06 508 ASP A O 1
ATOM 3798 N N . GLU A 1 509 ? 28.312 3.041 18.734 1 97.75 509 GLU A N 1
ATOM 3799 C CA . GLU A 1 509 ? 27.531 4.246 18.484 1 97.75 509 GLU A CA 1
ATOM 3800 C C . GLU A 1 509 ? 27.547 4.605 17 1 97.75 509 GLU A C 1
ATOM 3802 O O . GLU A 1 509 ? 28.594 4.512 16.344 1 97.75 509 GLU A O 1
ATOM 3807 N N . GLN A 1 510 ? 26.328 4.957 16.438 1 97.94 510 GLN A N 1
ATOM 3808 C CA . GLN A 1 510 ? 26.203 5.344 15.031 1 97.94 510 GLN A CA 1
ATOM 3809 C C . GLN A 1 510 ? 25.281 6.551 14.883 1 97.94 510 GLN A C 1
ATOM 3811 O O . GLN A 1 510 ? 24.141 6.527 15.344 1 97.94 510 GLN A O 1
ATOM 3816 N N . VAL A 1 511 ? 25.812 7.609 14.266 1 97.31 511 VAL A N 1
ATOM 3817 C CA . VAL A 1 511 ? 24.969 8.75 13.914 1 97.31 511 VAL A CA 1
ATOM 3818 C C . VAL A 1 511 ? 24.094 8.406 12.711 1 97.31 511 VAL A C 1
ATOM 3820 O O . VAL A 1 511 ? 24.609 8 11.664 1 97.31 511 VAL A O 1
ATOM 3823 N N . LEU A 1 512 ? 22.828 8.539 12.883 1 97 512 LEU A N 1
ATOM 3824 C CA . LEU A 1 512 ? 21.875 8.234 11.82 1 97 512 LEU A CA 1
ATOM 3825 C C . LEU A 1 512 ? 21.375 9.516 11.164 1 97 512 LEU A C 1
ATOM 3827 O O . LEU A 1 512 ? 21.484 10.602 11.734 1 97 512 LEU A O 1
ATOM 3831 N N . PRO A 1 513 ? 20.859 9.367 9.906 1 94.5 513 PRO A N 1
ATOM 3832 C CA . PRO A 1 513 ? 20.078 10.492 9.383 1 94.5 513 PRO A CA 1
ATOM 3833 C C . PRO A 1 513 ? 18.859 10.812 10.242 1 94.5 513 PRO A C 1
ATOM 3835 O O . PRO A 1 513 ? 18.422 9.977 11.039 1 94.5 513 PRO A O 1
ATOM 3838 N N . THR A 1 514 ? 18.375 12.023 10.078 1 95.19 514 THR A N 1
ATOM 3839 C CA . THR A 1 514 ? 17.203 12.398 10.875 1 95.19 514 THR A CA 1
ATOM 3840 C C . THR A 1 514 ? 15.922 11.914 10.203 1 95.19 514 THR A C 1
ATOM 3842 O O . THR A 1 514 ? 14.852 11.945 10.812 1 95.19 514 THR A O 1
ATOM 3845 N N . LYS A 1 515 ? 15.984 11.469 8.984 1 96.31 515 LYS A N 1
ATOM 3846 C CA . LYS A 1 515 ? 14.898 10.82 8.258 1 96.31 515 LYS A CA 1
ATOM 3847 C C . LYS A 1 515 ? 15.211 9.352 7.996 1 96.31 515 LYS A C 1
ATOM 3849 O O . LYS A 1 515 ? 15.875 9.016 7.016 1 96.31 515 LYS A O 1
ATOM 3854 N N . VAL A 1 516 ? 14.664 8.516 8.875 1 92.94 516 VAL A N 1
ATOM 3855 C CA . VAL A 1 516 ? 14.945 7.082 8.852 1 92.94 516 VAL A CA 1
ATOM 3856 C C . VAL A 1 516 ? 13.672 6.309 8.508 1 92.94 516 VAL A C 1
ATOM 3858 O O . VAL A 1 516 ? 12.695 6.348 9.258 1 92.94 516 VAL A O 1
ATOM 3861 N N . PRO A 1 517 ? 13.531 5.594 7.48 1 88.44 517 PRO A N 1
ATOM 3862 C CA . PRO A 1 517 ? 12.289 4.926 7.094 1 88.44 517 PRO A CA 1
ATOM 3863 C C . PRO A 1 517 ? 12.078 3.6 7.82 1 88.44 517 PRO A C 1
ATOM 3865 O O . PRO A 1 517 ? 10.969 3.303 8.266 1 88.44 517 PRO A O 1
ATOM 3868 N N . ASN A 1 518 ? 12.93 2.664 7.863 1 88.12 518 ASN A N 1
ATOM 3869 C CA . ASN A 1 518 ? 12.719 1.292 8.312 1 88.12 518 ASN A CA 1
ATOM 3870 C C . ASN A 1 518 ? 14.016 0.673 8.836 1 88.12 518 ASN A C 1
ATOM 3872 O O . ASN A 1 518 ? 14.484 -0.333 8.305 1 88.12 518 ASN A O 1
ATOM 3876 N N . LEU A 1 519 ? 14.383 1.13 10.07 1 94.75 519 LEU A N 1
ATOM 3877 C CA . LEU A 1 519 ? 15.578 0.583 10.688 1 94.75 519 LEU A CA 1
ATOM 3878 C C . LEU A 1 519 ? 15.227 -0.533 11.664 1 94.75 519 LEU A C 1
ATOM 3880 O O . LEU A 1 519 ? 14.453 -0.323 12.602 1 94.75 519 LEU A O 1
ATOM 3884 N N . VAL A 1 520 ? 15.812 -1.717 11.508 1 94.62 520 VAL A N 1
ATOM 3885 C CA . VAL A 1 520 ? 15.539 -2.846 12.391 1 94.62 520 VAL A CA 1
ATOM 3886 C C . VAL A 1 520 ? 16.531 -2.85 13.547 1 94.62 520 VAL A C 1
ATOM 3888 O O . VAL A 1 520 ? 17.75 -2.795 13.328 1 94.62 520 VAL A O 1
ATOM 3891 N N . LEU A 1 521 ? 15.984 -2.908 14.734 1 97.62 521 LEU A N 1
ATOM 3892 C CA . LEU A 1 521 ? 16.797 -2.943 15.953 1 97.62 521 LEU A CA 1
ATOM 3893 C C . LEU A 1 521 ? 16.766 -4.332 16.578 1 97.62 521 LEU A C 1
ATOM 3895 O O . LEU A 1 521 ? 15.734 -5 16.578 1 97.62 521 LEU A O 1
ATOM 3899 N N . ALA A 1 522 ? 17.922 -4.746 17.078 1 97.12 522 ALA A N 1
ATOM 3900 C CA . ALA A 1 522 ? 17.984 -5.938 17.922 1 97.12 522 ALA A CA 1
ATOM 3901 C C . ALA A 1 522 ? 17.641 -5.613 19.359 1 97.12 522 ALA A C 1
ATOM 3903 O O . ALA A 1 522 ? 17.672 -4.445 19.766 1 97.12 522 ALA A O 1
ATOM 3904 N N . ALA A 1 523 ? 17.344 -6.715 20.141 1 97.62 523 ALA A N 1
ATOM 3905 C CA . ALA A 1 523 ? 17.109 -6.523 21.562 1 97.62 523 ALA A CA 1
ATOM 3906 C C . ALA A 1 523 ? 18.312 -5.883 22.234 1 97.62 523 ALA A C 1
ATOM 3908 O O . ALA A 1 523 ? 19.453 -6.297 22 1 97.62 523 ALA A O 1
ATOM 3909 N N . GLY A 1 524 ? 18.016 -4.824 22.906 1 97.81 524 GLY A N 1
ATOM 3910 C CA . GLY A 1 524 ? 19.078 -4.16 23.641 1 97.81 524 GLY A CA 1
ATOM 3911 C C . GLY A 1 524 ? 19.578 -2.906 22.953 1 97.81 524 GLY A C 1
ATOM 3912 O O . GLY A 1 524 ? 20.188 -2.041 23.594 1 97.81 524 GLY A O 1
ATOM 3913 N N . GLU A 1 525 ? 19.359 -2.756 21.641 1 98.31 525 GLU A N 1
ATOM 3914 C CA . GLU A 1 525 ? 19.781 -1.549 20.938 1 98.31 525 GLU A CA 1
ATOM 3915 C C . GLU A 1 525 ? 18.891 -0.36 21.312 1 98.31 525 GLU A C 1
ATOM 3917 O O . GLU A 1 525 ? 17.734 -0.538 21.703 1 98.31 525 GLU A O 1
ATOM 3922 N N . SER A 1 526 ? 19.531 0.781 21.188 1 98.31 526 SER A N 1
ATOM 3923 C CA . SER A 1 526 ? 18.797 1.964 21.625 1 98.31 526 SER A CA 1
ATOM 3924 C C . SER A 1 526 ? 18.906 3.088 20.594 1 98.31 526 SER A C 1
ATOM 3926 O O . SER A 1 526 ? 19.781 3.066 19.734 1 98.31 526 SER A O 1
ATOM 3928 N N . ILE A 1 527 ? 17.938 4.012 20.656 1 98.5 527 ILE A N 1
ATOM 3929 C CA . ILE A 1 527 ? 17.906 5.211 19.828 1 98.5 527 ILE A CA 1
ATOM 3930 C C . ILE A 1 527 ? 17.812 6.449 20.719 1 98.5 527 ILE A C 1
ATOM 3932 O O . ILE A 1 527 ? 16.938 6.539 21.578 1 98.5 527 ILE A O 1
ATOM 3936 N N . ARG A 1 528 ? 18.703 7.344 20.562 1 98.38 528 ARG A N 1
ATOM 3937 C CA . ARG A 1 528 ? 18.656 8.656 21.203 1 98.38 528 ARG A CA 1
ATOM 3938 C C . ARG A 1 528 ? 18.297 9.742 20.203 1 98.38 528 ARG A C 1
ATOM 3940 O O . ARG A 1 528 ? 18.984 9.898 19.188 1 98.38 528 ARG A O 1
ATOM 3947 N N . VAL A 1 529 ? 17.266 10.477 20.5 1 97.56 529 VAL A N 1
ATOM 3948 C CA . VAL A 1 529 ? 16.875 11.562 19.609 1 97.56 529 VAL A CA 1
ATOM 3949 C C . VAL A 1 529 ? 16.984 12.898 20.328 1 97.56 529 VAL A C 1
ATOM 3951 O O . VAL A 1 529 ? 16.797 12.969 21.547 1 97.56 529 VAL A O 1
ATOM 3954 N N . GLN A 1 530 ? 17.344 13.898 19.625 1 97.94 530 GLN A N 1
ATOM 3955 C CA . GLN A 1 530 ? 17.391 15.281 20.094 1 97.94 530 GLN A CA 1
ATOM 3956 C C . GLN A 1 530 ? 16.656 16.219 19.125 1 97.94 530 GLN A C 1
ATOM 3958 O O . GLN A 1 530 ? 16.891 16.156 17.922 1 97.94 530 GLN A O 1
ATOM 3963 N N . THR A 1 531 ? 15.75 16.953 19.656 1 98.06 531 THR A N 1
ATOM 3964 C CA . THR A 1 531 ? 15.039 17.922 18.828 1 98.06 531 THR A CA 1
ATOM 3965 C C . THR A 1 531 ? 15.711 19.297 18.906 1 98.06 531 THR A C 1
ATOM 3967 O O . THR A 1 531 ? 16.484 19.562 19.828 1 98.06 531 THR A O 1
ATOM 3970 N N . PRO A 1 532 ? 15.484 20.188 17.953 1 98.25 532 PRO A N 1
ATOM 3971 C CA . PRO A 1 532 ? 16.172 21.484 17.891 1 98.25 532 PRO A CA 1
ATOM 3972 C C . PRO A 1 532 ? 15.688 22.453 18.969 1 98.25 532 PRO A C 1
ATOM 3974 O O . PRO A 1 532 ? 14.57 22.328 19.469 1 98.25 532 PRO A O 1
ATOM 3977 N N . GLY A 1 533 ? 16.562 23.406 19.25 1 98.56 533 GLY A N 1
ATOM 3978 C CA . GLY A 1 533 ? 16.156 24.547 20.047 1 98.56 533 GLY A CA 1
ATOM 3979 C C . GLY A 1 533 ? 15.617 25.703 19.219 1 98.56 533 GLY A C 1
ATOM 3980 O O . GLY A 1 533 ? 15.594 25.625 17.984 1 98.56 533 GLY A O 1
ATOM 3981 N N . GLY A 1 534 ? 15.117 26.734 19.891 1 98.81 534 GLY A N 1
ATOM 3982 C CA . GLY A 1 534 ? 14.641 27.938 19.219 1 98.81 534 GLY A CA 1
ATOM 3983 C C . GLY A 1 534 ? 15.711 29 19.078 1 98.81 534 GLY A C 1
ATOM 3984 O O . GLY A 1 534 ? 16.781 28.891 19.672 1 98.81 534 GLY A O 1
ATOM 3985 N N . GLY A 1 535 ? 15.453 29.984 18.234 1 98.75 535 GLY A N 1
ATOM 3986 C CA . GLY A 1 535 ? 16.375 31.094 18.031 1 98.75 535 GLY A CA 1
ATOM 3987 C C . GLY A 1 535 ? 16.328 32.125 19.141 1 98.75 535 GLY A C 1
ATOM 3988 O O . GLY A 1 535 ? 15.328 32.25 19.844 1 98.75 535 GLY A O 1
ATOM 3989 N N . GLY A 1 536 ? 17.453 32.812 19.266 1 98.75 536 GLY A N 1
ATOM 3990 C CA . GLY A 1 536 ? 17.547 33.875 20.266 1 98.75 536 GLY A CA 1
ATOM 3991 C C . GLY A 1 536 ? 17.094 35.219 19.75 1 98.75 536 GLY A C 1
ATOM 3992 O O . GLY A 1 536 ? 16.859 35.406 18.562 1 98.75 536 GLY A O 1
ATOM 3993 N N . PHE A 1 537 ? 16.922 36.156 20.703 1 98.75 537 PHE A N 1
ATOM 3994 C CA . PHE A 1 537 ? 16.469 37.5 20.391 1 98.75 537 PHE A CA 1
ATOM 3995 C C . PHE A 1 537 ? 17.406 38.531 21 1 98.75 537 PHE A C 1
ATOM 3997 O O . PHE A 1 537 ? 17.625 38.531 22.219 1 98.75 537 PHE A O 1
ATOM 4004 N N . GLY A 1 538 ? 18.031 39.375 20.172 1 98.31 538 GLY A N 1
ATOM 4005 C CA . GLY A 1 538 ? 18.875 40.469 20.688 1 98.31 538 GLY A CA 1
ATOM 4006 C C . GLY A 1 538 ? 20.312 40.031 20.891 1 98.31 538 GLY A C 1
ATOM 4007 O O . GLY A 1 538 ? 20.625 38.844 20.906 1 98.31 538 GLY A O 1
ATOM 4008 N N . PRO A 1 539 ? 21.203 40.969 21.125 1 97.88 539 PRO A N 1
ATOM 4009 C CA . PRO A 1 539 ? 22.625 40.656 21.297 1 97.88 539 PRO A CA 1
ATOM 4010 C C . PRO A 1 539 ? 22.906 39.906 22.578 1 97.88 539 PRO A C 1
ATOM 4012 O O . PRO A 1 539 ? 22.297 40.156 23.625 1 97.88 539 PRO A O 1
ATOM 4015 N N . CYS A 1 540 ? 23.844 39.062 22.562 1 97.69 540 CYS A N 1
ATOM 4016 C CA . CYS A 1 540 ? 24.203 38.188 23.672 1 97.69 540 CYS A CA 1
ATOM 4017 C C . CYS A 1 540 ? 24.75 39 24.844 1 97.69 540 CYS A C 1
ATOM 4019 O O . CYS A 1 540 ? 24.531 38.625 26 1 97.69 540 CYS A O 1
ATOM 4021 N N . ASP A 1 541 ? 25.375 40.094 24.562 1 96.31 541 ASP A N 1
ATOM 4022 C CA . ASP A 1 541 ? 26.047 40.844 25.594 1 96.31 541 ASP A CA 1
ATOM 4023 C C . ASP A 1 541 ? 25.047 41.656 26.422 1 96.31 541 ASP A C 1
ATOM 4025 O O . ASP A 1 541 ? 25.391 42.25 27.453 1 96.31 541 ASP A O 1
ATOM 4029 N N . GLU A 1 542 ? 23.812 41.625 26.016 1 97.38 542 GLU A N 1
ATOM 4030 C CA . GLU A 1 542 ? 22.781 42.375 26.734 1 97.38 542 GLU A CA 1
ATOM 4031 C C . GLU A 1 542 ? 22 41.469 27.672 1 97.38 542 GLU A C 1
ATOM 4033 O O . GLU A 1 542 ? 21.125 41.906 28.406 1 97.38 542 GLU A O 1
ATOM 4038 N N . ARG A 1 543 ? 22.281 40.188 27.688 1 98 543 ARG A N 1
ATOM 4039 C CA . ARG A 1 543 ? 21.578 39.312 28.609 1 98 543 ARG A CA 1
ATOM 4040 C C . ARG A 1 543 ? 21.938 39.656 30.062 1 98 543 ARG A C 1
ATOM 4042 O O . ARG A 1 543 ? 23.125 39.719 30.406 1 98 543 ARG A O 1
ATOM 4049 N N . PRO A 1 544 ? 20.984 39.844 30.891 1 97.56 544 PRO A N 1
ATOM 4050 C CA . PRO A 1 544 ? 21.297 40.156 32.281 1 97.56 544 PRO A CA 1
ATOM 4051 C C . PRO A 1 544 ? 22.109 39.062 32.969 1 97.56 544 PRO A C 1
ATOM 4053 O O . PRO A 1 544 ? 21.875 37.875 32.75 1 97.56 544 PRO A O 1
ATOM 4056 N N . LEU A 1 545 ? 23.047 39.5 33.781 1 97.5 545 LEU A N 1
ATOM 4057 C CA . LEU A 1 545 ? 23.938 38.562 34.5 1 97.5 545 LEU A CA 1
ATOM 4058 C C . LEU A 1 545 ? 23.125 37.594 35.344 1 97.5 545 LEU A C 1
ATOM 4060 O O . LEU A 1 545 ? 23.5 36.406 35.469 1 97.5 545 LEU A O 1
ATOM 4064 N N . GLY A 1 546 ? 22.078 38.094 35.938 1 97.25 546 GLY A N 1
ATOM 4065 C CA . GLY A 1 546 ? 21.234 37.25 36.719 1 97.25 546 GLY A CA 1
ATOM 4066 C C . GLY A 1 546 ? 20.609 36.094 35.938 1 97.25 546 GLY A C 1
ATOM 4067 O O . GLY A 1 546 ? 20.438 35 36.469 1 97.25 546 GLY A O 1
ATOM 4068 N N . GLU A 1 547 ? 20.266 36.344 34.688 1 97.12 547 GLU A N 1
ATOM 4069 C CA . GLU A 1 547 ? 19.688 35.312 33.812 1 97.12 547 GLU A CA 1
ATOM 4070 C C . GLU A 1 547 ? 20.734 34.281 33.406 1 97.12 547 GLU A C 1
ATOM 4072 O O . GLU A 1 547 ? 20.438 33.094 33.344 1 97.12 547 GLU A O 1
ATOM 4077 N N . ILE A 1 548 ? 21.922 34.719 33.094 1 97.69 548 ILE A N 1
ATOM 4078 C CA . ILE A 1 548 ? 23.016 33.781 32.812 1 97.69 548 ILE A CA 1
ATOM 4079 C C . ILE A 1 548 ? 23.266 32.875 34 1 97.69 548 ILE A C 1
ATOM 4081 O O . ILE A 1 548 ? 23.422 31.672 33.844 1 97.69 548 ILE A O 1
ATOM 4085 N N . ALA A 1 549 ? 23.281 33.5 35.219 1 97.69 549 ALA A N 1
ATOM 4086 C CA . ALA A 1 549 ? 23.5 32.75 36.438 1 97.69 549 ALA A CA 1
ATOM 4087 C C . ALA A 1 549 ? 22.422 31.703 36.656 1 97.69 549 ALA A C 1
ATOM 4089 O O . ALA A 1 549 ? 22.703 30.562 37.031 1 97.69 549 ALA A O 1
ATOM 4090 N N . ARG A 1 550 ? 21.234 32.094 36.469 1 97.12 550 ARG A N 1
ATOM 4091 C CA . ARG A 1 550 ? 20.109 31.172 36.625 1 97.12 550 ARG A CA 1
ATOM 4092 C C . ARG A 1 550 ? 20.234 30 35.656 1 97.12 550 ARG A C 1
ATOM 4094 O O . ARG A 1 550 ? 19.984 28.859 36.031 1 97.12 550 ARG A O 1
ATOM 4101 N N . ASP A 1 551 ? 20.531 30.266 34.344 1 97.31 551 ASP A N 1
ATOM 4102 C CA . ASP A 1 551 ? 20.688 29.219 33.312 1 97.31 551 ASP A CA 1
ATOM 4103 C C . ASP A 1 551 ? 21.766 28.219 33.719 1 97.31 551 ASP A C 1
ATOM 4105 O O . ASP A 1 551 ? 21.609 27.016 33.5 1 97.31 551 ASP A O 1
ATOM 4109 N N . LEU A 1 552 ? 22.844 28.719 34.219 1 97.38 552 LEU A N 1
ATOM 4110 C CA . LEU A 1 552 ? 23.953 27.875 34.656 1 97.38 552 LEU A CA 1
ATOM 4111 C C . LEU A 1 552 ? 23.547 27.047 35.875 1 97.38 552 LEU A C 1
ATOM 4113 O O . LEU A 1 552 ? 23.828 25.844 35.938 1 97.38 552 LEU A O 1
ATOM 4117 N N . ARG A 1 553 ? 22.891 27.672 36.844 1 97 553 ARG A N 1
ATOM 4118 C CA . ARG A 1 553 ? 22.438 26.984 38.062 1 97 553 ARG A CA 1
ATOM 4119 C C . ARG A 1 553 ? 21.484 25.844 37.719 1 97 553 ARG A C 1
ATOM 4121 O O . ARG A 1 553 ? 21.578 24.766 38.281 1 97 553 ARG A O 1
ATOM 4128 N N . ASP A 1 554 ? 20.594 26.125 36.812 1 96.25 554 ASP A N 1
ATOM 4129 C CA . ASP A 1 554 ? 19.547 25.172 36.469 1 96.25 554 ASP A CA 1
ATOM 4130 C C . ASP A 1 554 ? 20.062 24.125 35.5 1 96.25 554 ASP A C 1
ATOM 4132 O O . ASP A 1 554 ? 19.359 23.156 35.188 1 96.25 554 ASP A O 1
ATOM 4136 N N . GLY A 1 555 ? 21.266 24.297 34.969 1 95.25 555 GLY A N 1
ATOM 4137 C CA . GLY A 1 555 ? 21.906 23.312 34.125 1 95.25 555 GLY A CA 1
ATOM 4138 C C . GLY A 1 555 ? 21.375 23.328 32.688 1 95.25 555 GLY A C 1
ATOM 4139 O O . GLY A 1 555 ? 21.406 22.312 31.984 1 95.25 555 GLY A O 1
ATOM 4140 N N . ILE A 1 556 ? 20.781 24.375 32.281 1 95.25 556 ILE A N 1
ATOM 4141 C CA . ILE A 1 556 ? 20.203 24.453 30.938 1 95.25 556 ILE A CA 1
ATOM 4142 C C . ILE A 1 556 ? 21.281 24.844 29.922 1 95.25 556 ILE A C 1
ATOM 4144 O O . ILE A 1 556 ? 21.125 24.578 28.719 1 95.25 556 ILE A O 1
ATOM 4148 N N . ILE A 1 557 ? 22.312 25.516 30.344 1 97.44 557 ILE A N 1
ATOM 4149 C CA . ILE A 1 557 ? 23.5 25.781 29.531 1 97.44 557 ILE A CA 1
ATOM 4150 C C . ILE A 1 557 ? 24.75 25.344 30.281 1 97.44 557 ILE A C 1
ATOM 4152 O O . ILE A 1 557 ? 24.797 25.406 31.516 1 97.44 557 ILE A O 1
ATOM 4156 N N . THR A 1 558 ? 25.703 24.875 29.578 1 97.69 558 THR A N 1
ATOM 4157 C CA . THR A 1 558 ? 26.984 24.547 30.156 1 97.69 558 THR A CA 1
ATOM 4158 C C . THR A 1 558 ? 27.859 25.797 30.297 1 97.69 558 THR A C 1
ATOM 4160 O O . THR A 1 558 ? 27.609 26.812 29.656 1 97.69 558 THR A O 1
ATOM 4163 N N . GLN A 1 559 ? 28.797 25.672 31.156 1 97.44 559 GLN A N 1
ATOM 4164 C CA . GLN A 1 559 ? 29.719 26.781 31.328 1 97.44 559 GLN A CA 1
ATOM 4165 C C . GLN A 1 559 ? 30.453 27.094 30.031 1 97.44 559 GLN A C 1
ATOM 4167 O O . GLN A 1 559 ? 30.656 28.266 29.688 1 97.44 559 GLN A O 1
ATOM 4172 N N . SER A 1 560 ? 30.891 26.109 29.344 1 97.56 560 SER A N 1
ATOM 4173 C CA . SER A 1 560 ? 31.609 26.281 28.078 1 97.56 560 SER A CA 1
ATOM 4174 C C . SER A 1 560 ? 30.75 27 27.047 1 97.56 560 SER A C 1
ATOM 4176 O O . SER A 1 560 ? 31.234 27.891 26.344 1 97.56 560 SER A O 1
ATOM 4178 N N . ALA A 1 561 ? 29.516 26.609 26.969 1 97.25 561 ALA A N 1
ATOM 4179 C CA . ALA A 1 561 ? 28.594 27.25 26.031 1 97.25 561 ALA A CA 1
ATOM 4180 C C . ALA A 1 561 ? 28.344 28.703 26.422 1 97.25 561 ALA A C 1
ATOM 4182 O O . ALA A 1 561 ? 28.266 29.578 25.562 1 97.25 561 ALA A O 1
ATOM 4183 N N . ALA A 1 562 ? 28.188 28.938 27.703 1 97.81 562 ALA A N 1
ATOM 4184 C CA . ALA A 1 562 ? 27.969 30.297 28.203 1 97.81 562 ALA A CA 1
ATOM 4185 C C . ALA A 1 562 ? 29.156 31.188 27.875 1 97.81 562 ALA A C 1
ATOM 4187 O O . ALA A 1 562 ? 28.984 32.344 27.469 1 97.81 562 ALA A O 1
ATOM 4188 N N . GLU A 1 563 ? 30.328 30.656 28.078 1 97.94 563 GLU A N 1
ATOM 4189 C CA . GLU A 1 563 ? 31.531 31.438 27.797 1 97.94 563 GLU A CA 1
ATOM 4190 C C . GLU A 1 563 ? 31.672 31.734 26.312 1 97.94 563 GLU A C 1
ATOM 4192 O O . GLU A 1 563 ? 32.094 32.812 25.922 1 97.94 563 GLU A O 1
ATOM 4197 N N . ARG A 1 564 ? 31.328 30.812 25.531 1 97.19 564 ARG A N 1
ATOM 4198 C CA . ARG A 1 564 ? 31.344 30.984 24.094 1 97.19 564 ARG A CA 1
ATOM 4199 C C . ARG A 1 564 ? 30.375 32.062 23.656 1 97.19 564 ARG A C 1
ATOM 4201 O O . ARG A 1 564 ? 30.703 32.906 22.812 1 97.19 564 ARG A O 1
ATOM 4208 N N . ASP A 1 565 ? 29.203 32.094 24.234 1 97.38 565 ASP A N 1
ATOM 4209 C CA . ASP A 1 565 ? 28.109 32.906 23.703 1 97.38 565 ASP A CA 1
ATOM 4210 C C . ASP A 1 565 ? 28.047 34.25 24.391 1 97.38 565 ASP A C 1
ATOM 4212 O O . ASP A 1 565 ? 27.719 35.281 23.75 1 97.38 565 ASP A O 1
ATOM 4216 N N . TYR A 1 566 ? 28.375 34.312 25.703 1 97.31 566 TYR A N 1
ATOM 4217 C CA . TYR A 1 566 ? 28.156 35.531 26.484 1 97.31 566 TYR A CA 1
ATOM 4218 C C . TYR A 1 566 ? 29.484 36.125 26.922 1 97.31 566 TYR A C 1
ATOM 4220 O O . TYR A 1 566 ? 29.516 37.25 27.438 1 97.31 566 TYR A O 1
ATOM 4228 N N . GLY A 1 567 ? 30.609 35.406 26.797 1 97 567 GLY A N 1
ATOM 4229 C CA . GLY A 1 567 ? 31.922 35.906 27.203 1 97 567 GLY A CA 1
ATOM 4230 C C . GLY A 1 567 ? 32.344 35.406 28.578 1 97 567 GLY A C 1
ATOM 4231 O O . GLY A 1 567 ? 31.547 35.375 29.516 1 97 567 GLY A O 1
ATOM 4232 N N . ALA A 1 568 ? 33.594 35.125 28.75 1 97.12 568 ALA A N 1
ATOM 4233 C CA . ALA A 1 568 ? 34.156 34.531 29.969 1 97.12 568 ALA A CA 1
ATOM 4234 C C . ALA A 1 568 ? 34 35.5 31.141 1 97.12 568 ALA A C 1
ATOM 4236 O O . ALA A 1 568 ? 33.719 35.094 32.25 1 97.12 568 ALA A O 1
ATOM 4237 N N . ALA A 1 569 ? 34.25 36.75 30.891 1 97.25 569 ALA A N 1
ATOM 4238 C CA . ALA A 1 569 ? 34.188 37.75 31.969 1 97.25 569 ALA A CA 1
ATOM 4239 C C . ALA A 1 569 ? 32.75 37.875 32.531 1 97.25 569 ALA A C 1
ATOM 4241 O O . ALA A 1 569 ? 32.562 37.906 33.75 1 97.25 569 ALA A O 1
ATOM 4242 N N . ARG A 1 570 ? 31.828 37.875 31.672 1 97.44 570 ARG A N 1
ATOM 4243 C CA . ARG A 1 570 ? 30.438 38 32.094 1 97.44 570 ARG A CA 1
ATOM 4244 C C . ARG A 1 570 ? 29.984 36.719 32.812 1 97.44 570 ARG A C 1
ATOM 4246 O O . ARG A 1 570 ? 29.219 36.781 33.781 1 97.44 570 ARG A O 1
ATOM 4253 N N . VAL A 1 571 ? 30.484 35.594 32.406 1 97.38 571 VAL A N 1
ATOM 4254 C CA . VAL A 1 571 ? 30.125 34.312 33.031 1 97.38 571 VAL A CA 1
ATOM 4255 C C . VAL A 1 571 ? 30.703 34.25 34.438 1 97.38 571 VAL A C 1
ATOM 4257 O O . VAL A 1 571 ? 30.031 33.781 35.375 1 97.38 571 VAL A O 1
ATOM 4260 N N . ARG A 1 572 ? 31.906 34.75 34.531 1 97.06 572 ARG A N 1
ATOM 4261 C CA . ARG A 1 572 ? 32.5 34.781 35.875 1 97.06 572 ARG A CA 1
ATOM 4262 C C . ARG A 1 572 ? 31.688 35.688 36.812 1 97.06 572 ARG A C 1
ATOM 4264 O O . ARG A 1 572 ? 31.469 35.344 37.969 1 97.06 572 ARG A O 1
ATOM 4271 N N . GLU A 1 573 ? 31.359 36.781 36.281 1 97.44 573 GLU A N 1
ATOM 4272 C CA . GLU A 1 573 ? 30.531 37.688 37.062 1 97.44 573 GLU A CA 1
ATOM 4273 C C . GLU A 1 573 ? 29.188 37.062 37.406 1 97.44 573 GLU A C 1
ATOM 4275 O O . GLU A 1 573 ? 28.703 37.25 38.531 1 97.44 573 GLU A O 1
ATOM 4280 N N . ALA A 1 574 ? 28.641 36.375 36.469 1 97.19 574 ALA A N 1
ATOM 4281 C CA . ALA A 1 574 ? 27.359 35.688 36.719 1 97.19 574 ALA A CA 1
ATOM 4282 C C . ALA A 1 574 ? 27.484 34.625 37.781 1 97.19 574 ALA A C 1
ATOM 4284 O O . ALA A 1 574 ? 26.609 34.469 38.625 1 97.19 574 ALA A O 1
ATOM 4285 N N . LEU A 1 575 ? 28.609 33.906 37.719 1 96.25 575 LEU A N 1
ATOM 4286 C CA . LEU A 1 575 ? 28.859 32.844 38.656 1 96.25 575 LEU A CA 1
ATOM 4287 C C . LEU A 1 575 ? 29.016 33.375 40.094 1 96.25 575 LEU A C 1
ATOM 4289 O O . LEU A 1 575 ? 28.641 32.719 41.062 1 96.25 575 LEU A O 1
ATOM 4293 N N . ASN A 1 576 ? 29.469 34.562 40.156 1 95 576 ASN A N 1
ATOM 4294 C CA . ASN A 1 576 ? 29.641 35.219 41.438 1 95 576 ASN A CA 1
ATOM 4295 C C . ASN A 1 576 ? 28.297 35.594 42.062 1 95 576 ASN A C 1
ATOM 4297 O O . ASN A 1 576 ? 28.203 35.844 43.25 1 95 576 ASN A O 1
ATOM 4301 N N . LEU A 1 577 ? 27.344 35.656 41.281 1 94.44 577 LEU A N 1
ATOM 4302 C CA . LEU A 1 577 ? 26.016 35.969 41.781 1 94.44 577 LEU A CA 1
ATOM 4303 C C . LEU A 1 577 ? 25.359 34.75 42.406 1 94.44 577 LEU A C 1
ATOM 4305 O O . LEU A 1 577 ? 24.344 34.844 43.094 1 94.44 577 LEU A O 1
ATOM 4309 N N . LEU A 1 578 ? 25.891 33.562 42.156 1 88.69 578 LEU A N 1
ATOM 4310 C CA . LEU A 1 578 ? 25.328 32.312 42.656 1 88.69 578 LEU A CA 1
ATOM 4311 C C . LEU A 1 578 ? 25.844 32 44.062 1 88.69 578 LEU A C 1
ATOM 4313 O O . LEU A 1 578 ? 25.219 31.25 44.812 1 88.69 578 LEU A O 1
ATOM 4317 N N . MET B 1 1 ? -16.203 -74.938 14.625 1 23.22 1 MET B N 1
ATOM 4318 C CA . MET B 1 1 ? -15.391 -73.812 14.227 1 23.22 1 MET B CA 1
ATOM 4319 C C . MET B 1 1 ? -15.68 -73.375 12.773 1 23.22 1 MET B C 1
ATOM 4321 O O . MET B 1 1 ? -15.055 -73.938 11.852 1 23.22 1 MET B O 1
ATOM 4325 N N . ALA B 1 2 ? -17.109 -73.25 12.414 1 29.77 2 ALA B N 1
ATOM 4326 C CA . ALA B 1 2 ? -17.797 -72.938 11.164 1 29.77 2 ALA B CA 1
ATOM 4327 C C . ALA B 1 2 ? -17.281 -71.562 10.602 1 29.77 2 ALA B C 1
ATOM 4329 O O . ALA B 1 2 ? -17.328 -70.562 11.281 1 29.77 2 ALA B O 1
ATOM 4330 N N . GLU B 1 3 ? -16.297 -71.688 9.719 1 24.39 3 GLU B N 1
ATOM 4331 C CA . GLU B 1 3 ? -15.672 -70.562 9.008 1 24.39 3 GLU B CA 1
ATOM 4332 C C . GLU B 1 3 ? -16.688 -69.75 8.18 1 24.39 3 GLU B C 1
ATOM 4334 O O . GLU B 1 3 ? -17.188 -70.25 7.164 1 24.39 3 GLU B O 1
ATOM 4339 N N . ARG B 1 4 ? -17.703 -69.062 8.805 1 34.5 4 ARG B N 1
ATOM 4340 C CA . ARG B 1 4 ? -18.594 -68.188 8.102 1 34.5 4 ARG B CA 1
ATOM 4341 C C . ARG B 1 4 ? -17.797 -67.188 7.227 1 34.5 4 ARG B C 1
ATOM 4343 O O . ARG B 1 4 ? -17.031 -66.375 7.734 1 34.5 4 ARG B O 1
ATOM 4350 N N . THR B 1 5 ? -17.469 -67.688 6.031 1 30.03 5 THR B N 1
ATOM 4351 C CA . THR B 1 5 ? -16.922 -66.812 4.965 1 30.03 5 THR B CA 1
ATOM 4352 C C . THR B 1 5 ? -17.828 -65.625 4.711 1 30.03 5 THR B C 1
ATOM 4354 O O . THR B 1 5 ? -18.969 -65.75 4.258 1 30.03 5 THR B O 1
ATOM 4357 N N . GLN B 1 6 ? -17.906 -64.625 5.555 1 33.94 6 GLN B N 1
ATOM 4358 C CA . GLN B 1 6 ? -18.578 -63.344 5.328 1 33.94 6 GLN B CA 1
ATOM 4359 C C . GLN B 1 6 ? -18.188 -62.75 3.982 1 33.94 6 GLN B C 1
ATOM 4361 O O . GLN B 1 6 ? -17.031 -62.375 3.785 1 33.94 6 GLN B O 1
ATOM 4366 N N . THR B 1 7 ? -18.812 -63.219 2.895 1 32.72 7 THR B N 1
ATOM 4367 C CA . THR B 1 7 ? -18.734 -62.531 1.602 1 32.72 7 THR B CA 1
ATOM 4368 C C . THR B 1 7 ? -19.047 -61.062 1.75 1 32.72 7 THR B C 1
ATOM 4370 O O . THR B 1 7 ? -20.125 -60.688 2.219 1 32.72 7 THR B O 1
ATOM 4373 N N . GLN B 1 8 ? -18.109 -60.281 2.115 1 33 8 GLN B N 1
ATOM 4374 C CA . GLN B 1 8 ? -18.188 -58.812 2.074 1 33 8 GLN B CA 1
ATOM 4375 C C . GLN B 1 8 ? -18.812 -58.344 0.77 1 33 8 GLN B C 1
ATOM 4377 O O . GLN B 1 8 ? -18.266 -58.562 -0.311 1 33 8 GLN B O 1
ATOM 4382 N N . ASP B 1 9 ? -20.094 -58.344 0.636 1 35 9 ASP B N 1
ATOM 4383 C CA . ASP B 1 9 ? -20.875 -57.75 -0.442 1 35 9 ASP B CA 1
ATOM 4384 C C . ASP B 1 9 ? -20.312 -56.406 -0.844 1 35 9 ASP B C 1
ATOM 4386 O O . ASP B 1 9 ? -20.203 -55.5 -0.01 1 35 9 ASP B O 1
ATOM 4390 N N . ALA B 1 10 ? -19.469 -56.344 -1.793 1 37.69 10 ALA B N 1
ATOM 4391 C CA . ALA B 1 10 ? -18.984 -55.125 -2.449 1 37.69 10 ALA B CA 1
ATOM 4392 C C . ALA B 1 10 ? -20.109 -54.125 -2.645 1 37.69 10 ALA B C 1
ATOM 4394 O O . ALA B 1 10 ? -21.203 -54.469 -3.088 1 37.69 10 ALA B O 1
ATOM 4395 N N . ALA B 1 11 ? -20.125 -53.062 -2.109 1 41.84 11 ALA B N 1
ATOM 4396 C CA . ALA B 1 11 ? -21.047 -51.938 -2.305 1 41.84 11 ALA B CA 1
ATOM 4397 C C . ALA B 1 11 ? -21.438 -51.812 -3.773 1 41.84 11 ALA B C 1
ATOM 4399 O O . ALA B 1 11 ? -20.609 -52 -4.664 1 41.84 11 ALA B O 1
ATOM 4400 N N . PRO B 1 12 ? -22.703 -51.969 -4.172 1 40.44 12 PRO B N 1
ATOM 4401 C CA . PRO B 1 12 ? -23.141 -51.906 -5.57 1 40.44 12 PRO B CA 1
ATOM 4402 C C . PRO B 1 12 ? -22.422 -50.781 -6.34 1 40.44 12 PRO B C 1
ATOM 4404 O O . PRO B 1 12 ? -22.234 -49.688 -5.809 1 40.44 12 PRO B O 1
ATOM 4407 N N . GLN B 1 13 ? -21.516 -51.062 -7.285 1 46.31 13 GLN B N 1
ATOM 4408 C CA . GLN B 1 13 ? -20.906 -50.094 -8.203 1 46.31 13 GLN B CA 1
ATOM 4409 C C . GLN B 1 13 ? -21.953 -49.188 -8.812 1 46.31 13 GLN B C 1
ATOM 4411 O O . GLN B 1 13 ? -22.938 -49.625 -9.375 1 46.31 13 GLN B O 1
ATOM 4416 N N . ARG B 1 14 ? -22.188 -48.031 -8.203 1 57.06 14 ARG B N 1
ATOM 4417 C CA . ARG B 1 14 ? -23.094 -47.062 -8.797 1 57.06 14 ARG B CA 1
ATOM 4418 C C . ARG B 1 14 ? -23.016 -47.094 -10.32 1 57.06 14 ARG B C 1
ATOM 4420 O O . ARG B 1 14 ? -21.938 -47.031 -10.898 1 57.06 14 ARG B O 1
ATOM 4427 N N . GLN B 1 15 ? -23.938 -47.688 -11.016 1 63.66 15 GLN B N 1
ATOM 4428 C CA . GLN B 1 15 ? -24.047 -47.719 -12.469 1 63.66 15 GLN B CA 1
ATOM 4429 C C . GLN B 1 15 ? -24.234 -46.312 -13.031 1 63.66 15 GLN B C 1
ATOM 4431 O O . GLN B 1 15 ? -25.172 -45.594 -12.648 1 63.66 15 GLN B O 1
ATOM 4436 N N . PHE B 1 16 ? -23.094 -45.719 -13.523 1 72.44 16 PHE B N 1
ATOM 4437 C CA . PHE B 1 16 ? -23.125 -44.375 -14.125 1 72.44 16 PHE B CA 1
ATOM 4438 C C . PHE B 1 16 ? -23.625 -44.469 -15.562 1 72.44 16 PHE B C 1
ATOM 4440 O O . PHE B 1 16 ? -23.25 -45.375 -16.312 1 72.44 16 PHE B O 1
ATOM 4447 N N . ASP B 1 17 ? -24.656 -43.688 -15.852 1 79.75 17 ASP B N 1
ATOM 4448 C CA . ASP B 1 17 ? -24.922 -43.469 -17.266 1 79.75 17 ASP B CA 1
ATOM 4449 C C . ASP B 1 17 ? -23.828 -42.625 -17.906 1 79.75 17 ASP B C 1
ATOM 4451 O O . ASP B 1 17 ? -23.891 -41.406 -17.875 1 79.75 17 ASP B O 1
ATOM 4455 N N . ALA B 1 18 ? -22.859 -43.281 -18.484 1 81.06 18 ALA B N 1
ATOM 4456 C CA . ALA B 1 18 ? -21.656 -42.656 -19.016 1 81.06 18 ALA B CA 1
ATOM 4457 C C . ALA B 1 18 ? -22 -41.625 -20.078 1 81.06 18 ALA B C 1
ATOM 4459 O O . ALA B 1 18 ? -21.359 -40.562 -20.156 1 81.06 18 ALA B O 1
ATOM 4460 N N . ILE B 1 19 ? -22.984 -41.906 -20.797 1 84.81 19 ILE B N 1
ATOM 4461 C CA . ILE B 1 19 ? -23.359 -41 -21.891 1 84.81 19 ILE B CA 1
ATOM 4462 C C . ILE B 1 19 ? -23.984 -39.719 -21.312 1 84.81 19 ILE B C 1
ATOM 4464 O O . ILE B 1 19 ? -23.625 -38.625 -21.719 1 84.81 19 ILE B O 1
ATOM 4468 N N . ALA B 1 20 ? -24.875 -39.938 -20.391 1 86.19 20 ALA B N 1
ATOM 4469 C CA . ALA B 1 20 ? -25.516 -38.781 -19.781 1 86.19 20 ALA B CA 1
ATOM 4470 C C . ALA B 1 20 ? -24.5 -37.875 -19.078 1 86.19 20 ALA B C 1
ATOM 4472 O O . ALA B 1 20 ? -24.594 -36.656 -19.125 1 86.19 20 ALA B O 1
ATOM 4473 N N . MET B 1 21 ? -23.578 -38.469 -18.531 1 88 21 MET B N 1
ATOM 4474 C CA . MET B 1 21 ? -22.547 -37.75 -17.812 1 88 21 MET B CA 1
ATOM 4475 C C . MET B 1 21 ? -21.656 -36.969 -18.781 1 88 21 MET B C 1
ATOM 4477 O O . MET B 1 21 ? -21.297 -35.812 -18.5 1 88 21 MET B O 1
ATOM 4481 N N . GLU B 1 22 ? -21.344 -37.562 -19.844 1 88.75 22 GLU B N 1
ATOM 4482 C CA . GLU B 1 22 ? -20.5 -36.938 -20.844 1 88.75 22 GLU B CA 1
ATOM 4483 C C . GLU B 1 22 ? -21.219 -35.719 -21.469 1 88.75 22 GLU B C 1
ATOM 4485 O O . GLU B 1 22 ? -20.594 -34.688 -21.688 1 88.75 22 GLU B O 1
ATOM 4490 N N . VAL B 1 23 ? -22.469 -35.938 -21.719 1 90.94 23 VAL B N 1
ATOM 4491 C CA . VAL B 1 23 ? -23.25 -34.844 -22.297 1 90.94 23 VAL B CA 1
ATOM 4492 C C . VAL B 1 23 ? -23.328 -33.688 -21.312 1 90.94 23 VAL B C 1
ATOM 4494 O O . VAL B 1 23 ? -23.172 -32.531 -21.688 1 90.94 23 VAL B O 1
ATOM 4497 N N . PHE B 1 24 ? -23.672 -33.969 -20.094 1 94 24 PHE B N 1
ATOM 4498 C CA . PHE B 1 24 ? -23.75 -32.938 -19.062 1 94 24 PHE B CA 1
ATOM 4499 C C . PHE B 1 24 ? -22.422 -32.219 -18.906 1 94 24 PHE B C 1
ATOM 4501 O O . PHE B 1 24 ? -22.375 -30.984 -18.875 1 94 24 PHE B O 1
ATOM 4508 N N . SER B 1 25 ? -21.328 -32.969 -18.844 1 92.56 25 SER B N 1
ATOM 4509 C CA . SER B 1 25 ? -19.984 -32.406 -18.703 1 92.56 25 SER B CA 1
ATOM 4510 C C . SER B 1 25 ? -19.656 -31.469 -19.859 1 92.56 25 SER B C 1
ATOM 4512 O O . SER B 1 25 ? -19.094 -30.375 -19.656 1 92.56 25 SER B O 1
ATOM 4514 N N . ASN B 1 26 ? -20 -31.891 -21 1 93.12 26 ASN B N 1
ATOM 4515 C CA . ASN B 1 26 ? -19.719 -31.078 -22.188 1 93.12 26 ASN B CA 1
ATOM 4516 C C . ASN B 1 26 ? -20.531 -29.781 -22.172 1 93.12 26 ASN B C 1
ATOM 4518 O O . ASN B 1 26 ? -20.047 -28.75 -22.625 1 93.12 26 ASN B O 1
ATOM 4522 N N . ARG B 1 27 ? -21.719 -29.906 -21.719 1 95.44 27 ARG B N 1
ATOM 4523 C CA . ARG B 1 27 ? -22.531 -28.703 -21.625 1 95.44 27 ARG B CA 1
ATOM 4524 C C . ARG B 1 27 ? -21.969 -27.734 -20.609 1 95.44 27 ARG B C 1
ATOM 4526 O O . ARG B 1 27 ? -21.953 -26.516 -20.844 1 95.44 27 ARG B O 1
ATOM 4533 N N . MET B 1 28 ? -21.562 -28.25 -19.5 1 95.5 28 MET B N 1
ATOM 4534 C CA . MET B 1 28 ? -20.953 -27.406 -18.469 1 95.5 28 MET B CA 1
ATOM 4535 C C . MET B 1 28 ? -19.672 -26.75 -18.984 1 95.5 28 MET B C 1
ATOM 4537 O O . MET B 1 28 ? -19.438 -25.562 -18.734 1 95.5 28 MET B O 1
ATOM 4541 N N . LEU B 1 29 ? -18.891 -27.453 -19.719 1 93.88 29 LEU B N 1
ATOM 4542 C CA . LEU B 1 29 ? -17.672 -26.922 -20.297 1 93.88 29 LEU B CA 1
ATOM 4543 C C . LEU B 1 29 ? -17.969 -25.844 -21.328 1 93.88 29 LEU B C 1
ATOM 4545 O O . LEU B 1 29 ? -17.234 -24.875 -21.453 1 93.88 29 LEU B O 1
ATOM 4549 N N . SER B 1 30 ? -18.984 -26.078 -22.062 1 95.56 30 SER B N 1
ATOM 4550 C CA . SER B 1 30 ? -19.406 -25.078 -23.047 1 95.56 30 SER B CA 1
ATOM 4551 C C . SER B 1 30 ? -19.781 -23.766 -22.375 1 95.56 30 SER B C 1
ATOM 4553 O O . SER B 1 30 ? -19.5 -22.688 -22.906 1 95.56 30 SER B O 1
ATOM 4555 N N . ILE B 1 31 ? -20.469 -23.859 -21.281 1 97.19 31 ILE B N 1
ATOM 4556 C CA . ILE B 1 31 ? -20.844 -22.656 -20.547 1 97.19 31 ILE B CA 1
ATOM 4557 C C . ILE B 1 31 ? -19.578 -21.906 -20.094 1 97.19 31 ILE B C 1
ATOM 4559 O O . ILE B 1 31 ? -19.484 -20.703 -20.266 1 97.19 31 ILE B O 1
ATOM 4563 N N . THR B 1 32 ? -18.625 -22.609 -19.562 1 96.06 32 THR B N 1
ATOM 4564 C CA . THR B 1 32 ? -17.391 -21.969 -19.109 1 96.06 32 THR B CA 1
ATOM 4565 C C . THR B 1 32 ? -16.609 -21.391 -20.281 1 96.06 32 THR B C 1
ATOM 4567 O O . THR B 1 32 ? -15.961 -20.359 -20.156 1 96.06 32 THR B O 1
ATOM 4570 N N . GLU B 1 33 ? -16.625 -22.047 -21.391 1 94.62 33 GLU B N 1
ATOM 4571 C CA . GLU B 1 33 ? -15.977 -21.531 -22.594 1 94.62 33 GLU B CA 1
ATOM 4572 C C . GLU B 1 33 ? -16.609 -20.219 -23.047 1 94.62 33 GLU B C 1
ATOM 4574 O O . GLU B 1 33 ? -15.914 -19.312 -23.5 1 94.62 33 GLU B O 1
ATOM 4579 N N . ASN B 1 34 ? -17.891 -20.219 -23 1 96.12 34 ASN B N 1
ATOM 4580 C CA . ASN B 1 34 ? -18.594 -18.984 -23.344 1 96.12 34 ASN B CA 1
ATOM 4581 C C . ASN B 1 34 ? -18.25 -17.844 -22.391 1 96.12 34 ASN B C 1
ATOM 4583 O O . ASN B 1 34 ? -18.094 -16.703 -22.812 1 96.12 34 ASN B O 1
ATOM 4587 N N . MET B 1 35 ? -18.219 -18.156 -21.141 1 96.81 35 MET B N 1
ATOM 4588 C CA . MET B 1 35 ? -17.766 -17.172 -20.156 1 96.81 35 MET B CA 1
ATOM 4589 C C . MET B 1 35 ? -16.391 -16.641 -20.5 1 96.81 35 MET B C 1
ATOM 4591 O O . MET B 1 35 ? -16.156 -15.43 -20.469 1 96.81 35 MET B O 1
ATOM 4595 N N . ALA B 1 36 ? -15.492 -17.516 -20.859 1 94.81 36 ALA B N 1
ATOM 4596 C CA . ALA B 1 36 ? -14.117 -17.141 -21.188 1 94.81 36 ALA B CA 1
ATOM 4597 C C . ALA B 1 36 ? -14.055 -16.234 -22.406 1 94.81 36 ALA B C 1
ATOM 4599 O O . ALA B 1 36 ? -13.289 -15.273 -22.438 1 94.81 36 ALA B O 1
ATOM 4600 N N . ILE B 1 37 ? -14.812 -16.562 -23.391 1 94.25 37 ILE B N 1
ATOM 4601 C CA . ILE B 1 37 ? -14.859 -15.773 -24.609 1 94.25 37 ILE B CA 1
ATOM 4602 C C . ILE B 1 37 ? -15.328 -14.352 -24.297 1 94.25 37 ILE B C 1
ATOM 4604 O O . ILE B 1 37 ? -14.773 -13.375 -24.797 1 94.25 37 ILE B O 1
ATOM 4608 N N . HIS B 1 38 ? -16.281 -14.273 -23.469 1 94.56 38 HIS B N 1
ATOM 4609 C CA . HIS B 1 38 ? -16.797 -12.961 -23.078 1 94.56 38 HIS B CA 1
ATOM 4610 C C . HIS B 1 38 ? -15.766 -12.164 -22.297 1 94.56 38 HIS B C 1
ATOM 4612 O O . HIS B 1 38 ? -15.672 -10.945 -22.438 1 94.56 38 HIS B O 1
ATOM 4618 N N . MET B 1 39 ? -15.055 -12.852 -21.438 1 93.75 39 MET B N 1
ATOM 4619 C CA . MET B 1 39 ? -13.977 -12.195 -20.719 1 93.75 39 MET B CA 1
ATOM 4620 C C . MET B 1 39 ? -12.953 -11.594 -21.672 1 93.75 39 MET B C 1
ATOM 4622 O O . MET B 1 39 ? -12.531 -10.453 -21.5 1 93.75 39 MET B O 1
ATOM 4626 N N . MET B 1 40 ? -12.539 -12.289 -22.656 1 90.62 40 MET B N 1
ATOM 4627 C CA . MET B 1 40 ? -11.516 -11.891 -23.609 1 90.62 40 MET B CA 1
ATOM 4628 C C . MET B 1 40 ? -12 -10.727 -24.469 1 90.62 40 MET B C 1
ATOM 4630 O O . MET B 1 40 ? -11.25 -9.781 -24.734 1 90.62 40 MET B O 1
ATOM 4634 N N . ARG B 1 41 ? -13.195 -10.75 -24.828 1 91.62 41 ARG B N 1
ATOM 4635 C CA . ARG B 1 41 ? -13.703 -9.797 -25.812 1 91.62 41 ARG B CA 1
ATOM 4636 C C . ARG B 1 41 ? -14.086 -8.477 -25.141 1 91.62 41 ARG B C 1
ATOM 4638 O O . ARG B 1 41 ? -14.023 -7.422 -25.781 1 91.62 41 ARG B O 1
ATOM 4645 N N . SER B 1 42 ? -14.422 -8.594 -23.938 1 91.25 42 SER B N 1
ATOM 4646 C CA . SER B 1 42 ? -15.047 -7.422 -23.328 1 91.25 42 SER B CA 1
ATOM 4647 C C . SER B 1 42 ? -14.086 -6.711 -22.391 1 91.25 42 SER B C 1
ATOM 4649 O O . SER B 1 42 ? -14.305 -5.559 -22.016 1 91.25 42 SER B O 1
ATOM 4651 N N . SER B 1 43 ? -13.055 -7.371 -22 1 89.5 43 SER B N 1
ATOM 4652 C CA . SER B 1 43 ? -12.125 -6.762 -21.047 1 89.5 43 SER B CA 1
ATOM 4653 C C . SER B 1 43 ? -11.305 -5.656 -21.703 1 89.5 43 SER B C 1
ATOM 4655 O O . SER B 1 43 ? -11.195 -5.609 -22.938 1 89.5 43 SER B O 1
ATOM 4657 N N . TYR B 1 44 ? -10.781 -4.812 -20.891 1 85.19 44 TYR B N 1
ATOM 4658 C CA . TYR B 1 44 ? -10.062 -3.635 -21.359 1 85.19 44 TYR B CA 1
ATOM 4659 C C . TYR B 1 44 ? -8.555 -3.855 -21.297 1 85.19 44 TYR B C 1
ATOM 4661 O O . TYR B 1 44 ? -7.824 -3.447 -22.203 1 85.19 44 TYR B O 1
ATOM 4669 N N . SER B 1 45 ? -8.109 -4.434 -20.297 1 83.19 45 SER B N 1
ATOM 4670 C CA . SER B 1 45 ? -6.68 -4.547 -20.047 1 83.19 45 SER B CA 1
ATOM 4671 C C . SER B 1 45 ? -6.047 -5.598 -20.953 1 83.19 45 SER B C 1
ATOM 4673 O O . SER B 1 45 ? -6.637 -6.652 -21.203 1 83.19 45 SER B O 1
ATOM 4675 N N . ALA B 1 46 ? -4.824 -5.316 -21.297 1 78.88 46 ALA B N 1
ATOM 4676 C CA . ALA B 1 46 ? -4.062 -6.254 -22.125 1 78.88 46 ALA B CA 1
ATOM 4677 C C . ALA B 1 46 ? -3.777 -7.543 -21.359 1 78.88 46 ALA B C 1
ATOM 4679 O O . ALA B 1 46 ? -3.697 -8.617 -21.953 1 78.88 46 ALA B O 1
ATOM 4680 N N . GLN B 1 47 ? -3.729 -7.449 -20.125 1 80.5 47 GLN B N 1
ATOM 4681 C CA . GLN B 1 47 ? -3.453 -8.609 -19.281 1 80.5 47 GLN B CA 1
ATOM 4682 C C . GLN B 1 47 ? -4.555 -9.664 -19.422 1 80.5 47 GLN B C 1
ATOM 4684 O O . GLN B 1 47 ? -4.273 -10.859 -19.469 1 80.5 47 GLN B O 1
ATOM 4689 N N . ILE B 1 48 ? -5.727 -9.188 -19.453 1 82.88 48 ILE B N 1
ATOM 4690 C CA . ILE B 1 48 ? -6.859 -10.109 -19.562 1 82.88 48 ILE B CA 1
ATOM 4691 C C . ILE B 1 48 ? -7.199 -10.359 -21.016 1 82.88 48 ILE B C 1
ATOM 4693 O O . ILE B 1 48 ? -7.312 -11.508 -21.453 1 82.88 48 ILE B O 1
ATOM 4697 N N . LYS B 1 49 ? -7.172 -9.344 -21.781 1 83.31 49 LYS B N 1
ATOM 4698 C CA . LYS B 1 49 ? -7.629 -9.414 -23.156 1 83.31 49 LYS B CA 1
ATOM 4699 C C . LYS B 1 49 ? -6.617 -10.148 -24.031 1 83.31 49 LYS B C 1
ATOM 4701 O O . LYS B 1 49 ? -6.98 -11.047 -24.797 1 83.31 49 LYS B O 1
ATOM 4706 N N . GLU B 1 50 ? -5.328 -9.805 -23.938 1 79.44 50 GLU B N 1
ATOM 4707 C CA . GLU B 1 50 ? -4.297 -10.305 -24.844 1 79.44 50 GLU B CA 1
ATOM 4708 C C . GLU B 1 50 ? -3.574 -11.508 -24.25 1 79.44 50 GLU B C 1
ATOM 4710 O O . GLU B 1 50 ? -3.402 -12.531 -24.922 1 79.44 50 GLU B O 1
ATOM 4715 N N . ARG B 1 51 ? -3.322 -11.398 -23 1 81 51 ARG B N 1
ATOM 4716 C CA . ARG B 1 51 ? -2.504 -12.445 -22.391 1 81 51 ARG B CA 1
ATOM 4717 C C . ARG B 1 51 ? -3.375 -13.555 -21.812 1 81 51 ARG B C 1
ATOM 4719 O O . ARG B 1 51 ? -2.873 -14.633 -21.484 1 81 51 ARG B O 1
ATOM 4726 N N . ARG B 1 52 ? -4.684 -13.305 -21.656 1 86.44 52 ARG B N 1
ATOM 4727 C CA . ARG B 1 52 ? -5.668 -14.266 -21.172 1 86.44 52 ARG B CA 1
ATOM 4728 C C . ARG B 1 52 ? -5.332 -14.727 -19.75 1 86.44 52 ARG B C 1
ATOM 4730 O O . ARG B 1 52 ? -5.355 -15.93 -19.453 1 86.44 52 ARG B O 1
ATOM 4737 N N . ASP B 1 53 ? -4.949 -13.781 -18.984 1 89 53 ASP B N 1
ATOM 4738 C CA . ASP B 1 53 ? -4.617 -14.055 -17.594 1 89 53 ASP B CA 1
ATOM 4739 C C . ASP B 1 53 ? -5.859 -13.984 -16.703 1 89 53 ASP B C 1
ATOM 4741 O O . ASP B 1 53 ? -5.973 -13.102 -15.852 1 89 53 ASP B O 1
ATOM 4745 N N . PHE B 1 54 ? -6.762 -14.922 -16.953 1 93.75 54 PHE B N 1
ATOM 4746 C CA . PHE B 1 54 ? -8.023 -15.055 -16.234 1 93.75 54 PHE B CA 1
ATOM 4747 C C . PHE B 1 54 ? -8.516 -16.5 -16.25 1 93.75 54 PHE B C 1
ATOM 4749 O O . PHE B 1 54 ? -7.988 -17.328 -17 1 93.75 54 PHE B O 1
ATOM 4756 N N . SER B 1 55 ? -9.406 -16.828 -15.352 1 95.31 55 SER B N 1
ATOM 4757 C CA . SER B 1 55 ? -10.102 -18.125 -15.336 1 95.31 55 SER B CA 1
ATOM 4758 C C . SER B 1 55 ? -11.555 -17.969 -14.906 1 95.31 55 SER B C 1
ATOM 4760 O O . SER B 1 55 ? -11.93 -16.938 -14.32 1 95.31 55 SER B O 1
ATOM 4762 N N . VAL B 1 56 ? -12.344 -18.984 -15.281 1 96.44 56 VAL B N 1
ATOM 4763 C CA . VAL B 1 56 ? -13.758 -18.969 -14.945 1 96.44 56 VAL B CA 1
ATOM 4764 C C . VAL B 1 56 ? -14.172 -20.344 -14.406 1 96.44 56 VAL B C 1
ATOM 4766 O O . VAL B 1 56 ? -13.477 -21.344 -14.633 1 96.44 56 VAL B O 1
ATOM 4769 N N . GLY B 1 57 ? -15.234 -20.344 -13.633 1 96.62 57 GLY B N 1
ATOM 4770 C CA . GLY B 1 57 ? -15.703 -21.609 -13.094 1 96.62 57 GLY B CA 1
ATOM 4771 C C . GLY B 1 57 ? -17.156 -21.562 -12.633 1 96.62 57 GLY B C 1
ATOM 4772 O O . GLY B 1 57 ? -17.688 -20.484 -12.344 1 96.62 57 GLY B O 1
ATOM 4773 N N . ILE B 1 58 ? -17.797 -22.75 -12.688 1 98.12 58 ILE B N 1
ATOM 4774 C CA . ILE B 1 58 ? -19.125 -22.938 -12.141 1 98.12 58 ILE B CA 1
ATOM 4775 C C . ILE B 1 58 ? -19.062 -23.891 -10.953 1 98.12 58 ILE B C 1
ATOM 4777 O O . ILE B 1 58 ? -18.438 -24.953 -11.031 1 98.12 58 ILE B O 1
ATOM 4781 N N . PHE B 1 59 ? -19.688 -23.484 -9.914 1 98.25 59 PHE B N 1
ATOM 4782 C CA . PHE B 1 59 ? -19.719 -24.234 -8.672 1 98.25 59 PHE B CA 1
ATOM 4783 C C . PHE B 1 59 ? -21.141 -24.641 -8.312 1 98.25 59 PHE B C 1
ATOM 4785 O O . PHE B 1 59 ? -22.094 -23.984 -8.719 1 98.25 59 PHE B O 1
ATOM 4792 N N . ASP B 1 60 ? -21.266 -25.703 -7.594 1 97.75 60 ASP B N 1
ATOM 4793 C CA . ASP B 1 60 ? -22.609 -26.047 -7.109 1 97.75 60 ASP B CA 1
ATOM 4794 C C . ASP B 1 60 ? -22.953 -25.234 -5.859 1 97.75 60 ASP B C 1
ATOM 4796 O O . ASP B 1 60 ? -22.203 -24.375 -5.441 1 97.75 60 ASP B O 1
ATOM 4800 N N . ALA B 1 61 ? -24.078 -25.516 -5.285 1 96.88 61 ALA B N 1
ATOM 4801 C CA . ALA B 1 61 ? -24.594 -24.703 -4.184 1 96.88 61 ALA B CA 1
ATOM 4802 C C . ALA B 1 61 ? -23.797 -24.938 -2.91 1 96.88 61 ALA B C 1
ATOM 4804 O O . ALA B 1 61 ? -23.859 -24.141 -1.973 1 96.88 61 ALA B O 1
ATOM 4805 N N . GLN B 1 62 ? -23.031 -26.016 -2.9 1 95.94 62 GLN B N 1
ATOM 4806 C CA . GLN B 1 62 ? -22.219 -26.328 -1.734 1 95.94 62 GLN B CA 1
ATOM 4807 C C . GLN B 1 62 ? -20.797 -25.766 -1.897 1 95.94 62 GLN B C 1
ATOM 4809 O O . GLN B 1 62 ? -19.969 -25.906 -0.997 1 95.94 62 GLN B O 1
ATOM 4814 N N . GLY B 1 63 ? -20.562 -25.172 -3.033 1 96.88 63 GLY B N 1
ATOM 4815 C CA . GLY B 1 63 ? -19.266 -24.562 -3.27 1 96.88 63 GLY B CA 1
ATOM 4816 C C . GLY B 1 63 ? -18.266 -25.5 -3.908 1 96.88 63 GLY B C 1
ATOM 4817 O O . GLY B 1 63 ? -17.062 -25.25 -3.887 1 96.88 63 GLY B O 1
ATOM 4818 N N . ARG B 1 64 ? -18.75 -26.562 -4.43 1 96.69 64 ARG B N 1
ATOM 4819 C CA . ARG B 1 64 ? -17.859 -27.5 -5.109 1 96.69 64 ARG B CA 1
ATOM 4820 C C . ARG B 1 64 ? -17.766 -27.188 -6.598 1 96.69 64 ARG B C 1
ATOM 4822 O O . ARG B 1 64 ? -18.766 -26.875 -7.234 1 96.69 64 ARG B O 1
ATOM 4829 N N . LEU B 1 65 ? -16.516 -27.281 -7.09 1 96.69 65 LEU B N 1
ATOM 4830 C CA . LEU B 1 65 ? -16.25 -26.922 -8.484 1 96.69 65 LEU B CA 1
ATOM 4831 C C . LEU B 1 65 ? -16.844 -27.969 -9.422 1 96.69 65 LEU B C 1
ATOM 4833 O O . LEU B 1 65 ? -16.484 -29.156 -9.336 1 96.69 65 LEU B O 1
ATOM 4837 N N . ILE B 1 66 ? -17.719 -27.547 -10.336 1 96.31 66 ILE B N 1
ATOM 4838 C CA . ILE B 1 66 ? -18.328 -28.438 -11.32 1 96.31 66 ILE B CA 1
ATOM 4839 C C . ILE B 1 66 ? -17.469 -28.438 -12.594 1 96.31 66 ILE B C 1
ATOM 4841 O O . ILE B 1 66 ? -17.141 -29.516 -13.117 1 96.31 66 ILE B O 1
ATOM 4845 N N . ALA B 1 67 ? -17.141 -27.266 -13.023 1 94.25 67 ALA B N 1
ATOM 4846 C CA . ALA B 1 67 ? -16.375 -27.109 -14.258 1 94.25 67 ALA B CA 1
ATOM 4847 C C . ALA B 1 67 ? -15.547 -25.828 -14.234 1 94.25 67 ALA B C 1
ATOM 4849 O O . ALA B 1 67 ? -15.961 -24.828 -13.648 1 94.25 67 ALA B O 1
ATOM 4850 N N . GLN B 1 68 ? -14.469 -25.953 -14.852 1 91.94 68 GLN B N 1
ATOM 4851 C CA . GLN B 1 68 ? -13.562 -24.812 -14.945 1 91.94 68 GLN B CA 1
ATOM 4852 C C . GLN B 1 68 ? -13.148 -24.562 -16.391 1 91.94 68 GLN B C 1
ATOM 4854 O O . GLN B 1 68 ? -12.898 -25.516 -17.141 1 91.94 68 GLN B O 1
ATOM 4859 N N . GLY B 1 69 ? -13.258 -23.328 -16.797 1 81.19 69 GLY B N 1
ATOM 4860 C CA . GLY B 1 69 ? -12.641 -22.938 -18.047 1 81.19 69 GLY B CA 1
ATOM 4861 C C . GLY B 1 69 ? -11.234 -22.391 -17.875 1 81.19 69 GLY B C 1
ATOM 4862 O O . GLY B 1 69 ? -11.047 -21.312 -17.328 1 81.19 69 GLY B O 1
ATOM 4863 N N . THR B 1 70 ? -10.328 -23.453 -18.141 1 63.94 70 THR B N 1
ATOM 4864 C CA . THR B 1 70 ? -8.984 -23.25 -17.594 1 63.94 70 THR B CA 1
ATOM 4865 C C . THR B 1 70 ? -8.062 -22.641 -18.641 1 63.94 70 THR B C 1
ATOM 4867 O O . THR B 1 70 ? -7.852 -23.234 -19.703 1 63.94 70 THR B O 1
ATOM 4870 N N . HIS B 1 71 ? -7.676 -21.469 -18.25 1 65.94 71 HIS B N 1
ATOM 4871 C CA . HIS B 1 71 ? -6.508 -20.984 -18.984 1 65.94 71 HIS B CA 1
ATOM 4872 C C . HIS B 1 71 ? -5.273 -20.969 -18.094 1 65.94 71 HIS B C 1
ATOM 4874 O O . HIS B 1 71 ? -4.152 -21.141 -18.562 1 65.94 71 HIS B O 1
ATOM 4880 N N . ILE B 1 72 ? -5.453 -21 -16.781 1 84.88 72 ILE B N 1
ATOM 4881 C CA . ILE B 1 72 ? -4.32 -20.859 -15.867 1 84.88 72 ILE B CA 1
ATOM 4882 C C . ILE B 1 72 ? -4.551 -21.719 -14.625 1 84.88 72 ILE B C 1
ATOM 4884 O O . ILE B 1 72 ? -5.328 -21.344 -13.742 1 84.88 72 ILE B O 1
ATOM 4888 N N . PRO B 1 73 ? -3.869 -22.766 -14.398 1 87.25 73 PRO B N 1
ATOM 4889 C CA . PRO B 1 73 ? -4.129 -23.734 -13.336 1 87.25 73 PRO B CA 1
ATOM 4890 C C . PRO B 1 73 ? -4.051 -23.125 -11.938 1 87.25 73 PRO B C 1
ATOM 4892 O O . PRO B 1 73 ? -4.84 -23.469 -11.062 1 87.25 73 PRO B O 1
ATOM 4895 N N . ILE B 1 74 ? -3.152 -22.234 -11.719 1 90.5 74 ILE B N 1
ATOM 4896 C CA . ILE B 1 74 ? -2.967 -21.672 -10.383 1 90.5 74 ILE B CA 1
ATOM 4897 C C . ILE B 1 74 ? -4.199 -20.875 -9.977 1 90.5 74 ILE B C 1
ATOM 4899 O O . ILE B 1 74 ? -4.461 -20.672 -8.789 1 90.5 74 ILE B O 1
ATOM 4903 N N . HIS B 1 75 ? -4.973 -20.422 -10.914 1 91.31 75 HIS B N 1
ATOM 4904 C CA . HIS B 1 75 ? -6.18 -19.656 -10.633 1 91.31 75 HIS B CA 1
ATOM 4905 C C . HIS B 1 75 ? -7.23 -20.516 -9.938 1 91.31 75 HIS B C 1
ATOM 4907 O O . HIS B 1 75 ? -8.148 -20 -9.305 1 91.31 75 HIS B O 1
ATOM 4913 N N . LEU B 1 76 ? -7.105 -21.828 -10.156 1 88.5 76 LEU B N 1
ATOM 4914 C CA . LEU B 1 76 ? -8.023 -22.734 -9.469 1 88.5 76 LEU B CA 1
ATOM 4915 C C . LEU B 1 76 ? -8.008 -22.484 -7.969 1 88.5 76 LEU B C 1
ATOM 4917 O O . LEU B 1 76 ? -9.047 -22.578 -7.309 1 88.5 76 LEU B O 1
ATOM 4921 N N . GLY B 1 77 ? -6.832 -22.203 -7.484 1 88.31 77 GLY B N 1
ATOM 4922 C CA . GLY B 1 77 ? -6.715 -21.906 -6.066 1 88.31 77 GLY B CA 1
ATOM 4923 C C . GLY B 1 77 ? -7.562 -20.734 -5.629 1 88.31 77 GLY B C 1
ATOM 4924 O O . GLY B 1 77 ? -8.281 -20.812 -4.633 1 88.31 77 GLY B O 1
ATOM 4925 N N . SER B 1 78 ? -7.473 -19.719 -6.359 1 91.75 78 SER B N 1
ATOM 4926 C CA . SER B 1 78 ? -8.227 -18.516 -6.027 1 91.75 78 SER B CA 1
ATOM 4927 C C . SER B 1 78 ? -9.727 -18.734 -6.188 1 91.75 78 SER B C 1
ATOM 4929 O O . SER B 1 78 ? -10.523 -18.219 -5.402 1 91.75 78 SER B O 1
ATOM 4931 N N . LEU B 1 79 ? -10.102 -19.453 -7.215 1 94.5 79 LEU B N 1
ATOM 4932 C CA . LEU B 1 79 ? -11.516 -19.719 -7.438 1 94.5 79 LEU B CA 1
ATOM 4933 C C . LEU B 1 79 ? -12.102 -20.547 -6.285 1 94.5 79 LEU B C 1
ATOM 4935 O O . LEU B 1 79 ? -13.117 -20.156 -5.703 1 94.5 79 LEU B O 1
ATOM 4939 N N . LEU B 1 80 ? -11.414 -21.625 -5.977 1 94.94 80 LEU B N 1
ATOM 4940 C CA . LEU B 1 80 ? -11.852 -22.469 -4.871 1 94.94 80 LEU B CA 1
ATOM 4941 C C . LEU B 1 80 ? -11.875 -21.688 -3.562 1 94.94 80 LEU B C 1
ATOM 4943 O O . LEU B 1 80 ? -12.859 -21.719 -2.826 1 94.94 80 LEU B O 1
ATOM 4947 N N . GLY B 1 81 ? -10.781 -20.969 -3.357 1 96.44 81 GLY B N 1
ATOM 4948 C CA . GLY B 1 81 ? -10.656 -20.219 -2.121 1 96.44 81 GLY B CA 1
ATOM 4949 C C . GLY B 1 81 ? -11.711 -19.141 -1.965 1 96.44 81 GLY B C 1
ATOM 4950 O O . GLY B 1 81 ? -12.219 -18.922 -0.864 1 96.44 81 GLY B O 1
ATOM 4951 N N . SER B 1 82 ? -12.047 -18.469 -2.99 1 97.88 82 SER B N 1
ATOM 4952 C CA . SER B 1 82 ? -13.016 -17.375 -2.936 1 97.88 82 SER B CA 1
ATOM 4953 C C . SER B 1 82 ? -14.414 -17.891 -2.598 1 97.88 82 SER B C 1
ATOM 4955 O O . SER B 1 82 ? -15.133 -17.281 -1.808 1 97.88 82 SER B O 1
ATOM 4957 N N . VAL B 1 83 ? -14.828 -19 -3.207 1 98.19 83 VAL B N 1
ATOM 4958 C CA . VAL B 1 83 ? -16.141 -19.547 -2.945 1 98.19 83 VAL B CA 1
ATOM 4959 C C . VAL B 1 83 ? -16.203 -20.078 -1.512 1 98.19 83 VAL B C 1
ATOM 4961 O O . VAL B 1 83 ? -17.219 -19.891 -0.821 1 98.19 83 VAL B O 1
ATOM 4964 N N . GLU B 1 84 ? -15.117 -20.703 -1.118 1 97.31 84 GLU B N 1
ATOM 4965 C CA . GLU B 1 84 ? -15.047 -21.156 0.267 1 97.31 84 GLU B CA 1
ATOM 4966 C C . GLU B 1 84 ? -15.164 -19.984 1.24 1 97.31 84 GLU B C 1
ATOM 4968 O O . GLU B 1 84 ? -15.883 -20.062 2.236 1 97.31 84 GLU B O 1
ATOM 4973 N N . ALA B 1 85 ? -14.445 -18.938 0.938 1 97.19 85 ALA B N 1
ATOM 4974 C CA . ALA B 1 85 ? -14.484 -17.75 1.784 1 97.19 85 ALA B CA 1
ATOM 4975 C C . ALA B 1 85 ? -15.883 -17.141 1.808 1 97.19 85 ALA B C 1
ATOM 4977 O O . ALA B 1 85 ? -16.344 -16.672 2.852 1 97.19 85 ALA B O 1
ATOM 4978 N N . LEU B 1 86 ? -16.516 -17.109 0.688 1 98.06 86 LEU B N 1
ATOM 4979 C CA . LEU B 1 86 ? -17.859 -16.562 0.585 1 98.06 86 LEU B CA 1
ATOM 4980 C C . LEU B 1 86 ? -18.828 -17.328 1.488 1 98.06 86 LEU B C 1
ATOM 4982 O O . LEU B 1 86 ? -19.562 -16.734 2.268 1 98.06 86 LEU B O 1
ATOM 4986 N N . LEU B 1 87 ? -18.766 -18.625 1.4 1 98.06 87 LEU B N 1
ATOM 4987 C CA . LEU B 1 87 ? -19.719 -19.453 2.127 1 98.06 87 LEU B CA 1
ATOM 4988 C C . LEU B 1 87 ? -19.406 -19.469 3.619 1 98.06 87 LEU B C 1
ATOM 4990 O O . LEU B 1 87 ? -20.281 -19.734 4.441 1 98.06 87 LEU B O 1
ATOM 4994 N N . ALA B 1 88 ? -18.172 -19.172 3.955 1 96.88 88 ALA B N 1
ATOM 4995 C CA . ALA B 1 88 ? -17.797 -19.062 5.363 1 96.88 88 ALA B CA 1
ATOM 4996 C C . ALA B 1 88 ? -18.312 -17.766 5.965 1 96.88 88 ALA B C 1
ATOM 4998 O O . ALA B 1 88 ? -18.641 -17.703 7.152 1 96.88 88 ALA B O 1
ATOM 4999 N N . ARG B 1 89 ? -18.453 -16.797 5.137 1 95.88 89 ARG B N 1
ATOM 5000 C CA . ARG B 1 89 ? -18.766 -15.461 5.648 1 95.88 89 ARG B CA 1
ATOM 5001 C C . ARG B 1 89 ? -20.25 -15.164 5.539 1 95.88 89 ARG B C 1
ATOM 5003 O O . ARG B 1 89 ? -20.828 -14.5 6.406 1 95.88 89 ARG B O 1
ATOM 5010 N N . TYR B 1 90 ? -20.828 -15.547 4.438 1 96.25 90 TYR B N 1
ATOM 5011 C CA . TYR B 1 90 ? -22.219 -15.227 4.176 1 96.25 90 TYR B CA 1
ATOM 5012 C C . TYR B 1 90 ? -23.078 -16.5 4.168 1 96.25 90 TYR B C 1
ATOM 5014 O O . TYR B 1 90 ? -22.734 -17.484 3.506 1 96.25 90 TYR B O 1
ATOM 5022 N N . ARG B 1 91 ? -24.266 -16.453 4.859 1 95.19 91 ARG B N 1
ATOM 5023 C CA . ARG B 1 91 ? -25.234 -17.531 4.727 1 95.19 91 ARG B CA 1
ATOM 5024 C C . ARG B 1 91 ? -25.922 -17.484 3.369 1 95.19 91 ARG B C 1
ATOM 5026 O O . ARG B 1 91 ? -26.281 -16.422 2.887 1 95.19 91 ARG B O 1
ATOM 5033 N N . ILE B 1 92 ? -26 -18.609 2.811 1 96.25 92 ILE B N 1
ATOM 5034 C CA . ILE B 1 92 ? -26.625 -18.719 1.5 1 96.25 92 ILE B CA 1
ATOM 5035 C C . ILE B 1 92 ? -28 -18.078 1.534 1 96.25 92 ILE B C 1
ATOM 5037 O O . ILE B 1 92 ? -28.453 -17.484 0.545 1 96.25 92 ILE B O 1
ATOM 5041 N N . THR B 1 93 ? -28.703 -18.047 2.689 1 94.69 93 THR B N 1
ATOM 5042 C CA . THR B 1 93 ? -30.047 -17.516 2.852 1 94.69 93 THR B CA 1
ATOM 5043 C C . THR B 1 93 ? -30.031 -15.992 2.842 1 94.69 93 THR B C 1
ATOM 5045 O O . THR B 1 93 ? -31.078 -15.359 2.654 1 94.69 93 THR B O 1
ATOM 5048 N N . ASP B 1 94 ? -28.875 -15.438 3.051 1 94 94 ASP B N 1
ATOM 5049 C CA . ASP B 1 94 ? -28.781 -13.984 3.107 1 94 94 ASP B CA 1
ATOM 5050 C C . ASP B 1 94 ? -28.453 -13.398 1.731 1 94 94 ASP B C 1
ATOM 5052 O O . ASP B 1 94 ? -28.438 -12.18 1.557 1 94 94 ASP B O 1
ATOM 5056 N N . MET B 1 95 ? -28.281 -14.25 0.789 1 96.88 95 MET B N 1
ATOM 5057 C CA . MET B 1 95 ? -27.969 -13.797 -0.564 1 96.88 95 MET B CA 1
ATOM 5058 C C . MET B 1 95 ? -29.25 -13.531 -1.354 1 96.88 95 MET B C 1
ATOM 5060 O O . MET B 1 95 ? -30.266 -14.188 -1.135 1 96.88 95 MET B O 1
ATOM 5064 N N . VAL B 1 96 ? -29.188 -12.531 -2.156 1 96.38 96 VAL B N 1
ATOM 5065 C CA . VAL B 1 96 ? -30.312 -12.203 -3.02 1 96.38 96 VAL B CA 1
ATOM 5066 C C . VAL B 1 96 ? -29.875 -12.25 -4.484 1 96.38 96 VAL B C 1
ATOM 5068 O O . VAL B 1 96 ? -28.703 -12.07 -4.793 1 96.38 96 VAL B O 1
ATOM 5071 N N . GLU B 1 97 ? -30.875 -12.617 -5.375 1 97.12 97 GLU B N 1
ATOM 5072 C CA . GLU B 1 97 ? -30.578 -12.672 -6.805 1 97.12 97 GLU B CA 1
ATOM 5073 C C . GLU B 1 97 ? -30.031 -11.336 -7.305 1 97.12 97 GLU B C 1
ATOM 5075 O O . GLU B 1 97 ? -30.578 -10.281 -7.008 1 97.12 97 GLU B O 1
ATOM 5080 N N . GLY B 1 98 ? -28.906 -11.43 -7.977 1 97.31 98 GLY B N 1
ATOM 5081 C CA . GLY B 1 98 ? -28.25 -10.227 -8.477 1 97.31 98 GLY B CA 1
ATOM 5082 C C . GLY B 1 98 ? -27.047 -9.812 -7.648 1 97.31 98 GLY B C 1
ATOM 5083 O O . GLY B 1 98 ? -26.266 -8.953 -8.07 1 97.31 98 GLY B O 1
ATOM 5084 N N . ASP B 1 99 ? -26.828 -10.484 -6.551 1 98 99 ASP B N 1
ATOM 5085 C CA . ASP B 1 99 ? -25.656 -10.203 -5.738 1 98 99 ASP B CA 1
ATOM 5086 C C . ASP B 1 99 ? -24.375 -10.664 -6.441 1 98 99 ASP B C 1
ATOM 5088 O O . ASP B 1 99 ? -24.406 -11.594 -7.242 1 98 99 ASP B O 1
ATOM 5092 N N . ALA B 1 100 ? -23.344 -10.008 -6.207 1 98.69 100 ALA B N 1
ATOM 5093 C CA . ALA B 1 100 ? -21.984 -10.43 -6.574 1 98.69 100 ALA B CA 1
ATOM 5094 C C . ALA B 1 100 ? -20.984 -10.07 -5.477 1 98.69 100 ALA B C 1
ATOM 5096 O O . ALA B 1 100 ? -21.141 -9.055 -4.793 1 98.69 100 ALA B O 1
ATOM 5097 N N . PHE B 1 101 ? -20.047 -10.875 -5.297 1 98.62 101 PHE B N 1
ATOM 5098 C CA . PHE B 1 101 ? -19.047 -10.719 -4.238 1 98.62 101 PHE B CA 1
ATOM 5099 C C . PHE B 1 101 ? -17.641 -10.656 -4.824 1 98.62 101 PHE B C 1
ATOM 5101 O O . PHE B 1 101 ? -17.344 -11.352 -5.793 1 98.62 101 PHE B O 1
ATOM 5108 N N . ILE B 1 102 ? -16.797 -9.828 -4.254 1 98.75 102 ILE B N 1
ATOM 5109 C CA . ILE B 1 102 ? -15.438 -9.625 -4.762 1 98.75 102 ILE B CA 1
ATOM 5110 C C . ILE B 1 102 ? -14.422 -9.883 -3.652 1 98.75 102 ILE B C 1
ATOM 5112 O O . ILE B 1 102 ? -14.695 -9.602 -2.48 1 98.75 102 ILE B O 1
ATOM 5116 N N . CYS B 1 103 ? -13.242 -10.453 -3.959 1 98.62 103 CYS B N 1
ATOM 5117 C CA . CYS B 1 103 ? -12.156 -10.656 -3.002 1 98.62 103 CYS B CA 1
ATOM 5118 C C . CYS B 1 103 ? -10.836 -10.906 -3.719 1 98.62 103 CYS B C 1
ATOM 5120 O O . CYS B 1 103 ? -10.812 -11.125 -4.934 1 98.62 103 CYS B O 1
ATOM 5122 N N . ASN B 1 104 ? -9.719 -10.844 -2.992 1 98.31 104 ASN B N 1
ATOM 5123 C CA . ASN B 1 104 ? -8.438 -11.18 -3.605 1 98.31 104 ASN B CA 1
ATOM 5124 C C . ASN B 1 104 ? -7.434 -11.672 -2.568 1 98.31 104 ASN B C 1
ATOM 5126 O O . ASN B 1 104 ? -6.402 -12.25 -2.922 1 98.31 104 ASN B O 1
ATOM 5130 N N . ASP B 1 105 ? -7.625 -11.555 -1.31 1 98.25 105 ASP B N 1
ATOM 5131 C CA . ASP B 1 105 ? -6.613 -11.695 -0.268 1 98.25 105 ASP B CA 1
ATOM 5132 C C . ASP B 1 105 ? -6.273 -13.164 -0.021 1 98.25 105 ASP B C 1
ATOM 5134 O O . ASP B 1 105 ? -7.164 -13.977 0.225 1 98.25 105 ASP B O 1
ATOM 5138 N N . PRO B 1 106 ? -5.016 -13.477 0.032 1 97.81 106 PRO B N 1
ATOM 5139 C CA . PRO B 1 106 ? -4.598 -14.867 0.233 1 97.81 106 PRO B CA 1
ATOM 5140 C C . PRO B 1 106 ? -4.93 -15.391 1.628 1 97.81 106 PRO B C 1
ATOM 5142 O O . PRO B 1 106 ? -5.16 -16.594 1.804 1 97.81 106 PRO B O 1
ATOM 5145 N N . TYR B 1 107 ? -4.941 -14.539 2.607 1 97.31 107 TYR B N 1
ATOM 5146 C CA . TYR B 1 107 ? -5.098 -14.984 3.988 1 97.31 107 TYR B CA 1
ATOM 5147 C C . TYR B 1 107 ? -6.543 -14.844 4.445 1 97.31 107 TYR B C 1
ATOM 5149 O O . TYR B 1 107 ? -7.039 -15.664 5.219 1 97.31 107 TYR B O 1
ATOM 5157 N N . LEU B 1 108 ? -7.27 -13.891 3.871 1 96.31 108 LEU B N 1
ATOM 5158 C CA . LEU B 1 108 ? -8.594 -13.57 4.383 1 96.31 108 LEU B CA 1
ATOM 5159 C C . LEU B 1 108 ? -9.68 -14.172 3.498 1 96.31 108 LEU B C 1
ATOM 5161 O O . LEU B 1 108 ? -10.812 -14.383 3.945 1 96.31 108 LEU B O 1
ATOM 5165 N N . ALA B 1 109 ? -9.312 -14.445 2.242 1 97.12 109 ALA B N 1
ATOM 5166 C CA . ALA B 1 109 ? -10.406 -14.758 1.324 1 97.12 109 ALA B CA 1
ATOM 5167 C C . ALA B 1 109 ? -10.016 -15.875 0.361 1 97.12 109 ALA B C 1
ATOM 5169 O O . ALA B 1 109 ? -10.57 -15.984 -0.734 1 97.12 109 ALA B O 1
ATOM 5170 N N . GLY B 1 110 ? -8.977 -16.562 0.679 1 95.81 110 GLY B N 1
ATOM 5171 C CA . GLY B 1 110 ? -8.633 -17.75 -0.083 1 95.81 110 GLY B CA 1
ATOM 5172 C C . GLY B 1 110 ? -7.957 -17.438 -1.404 1 95.81 110 GLY B C 1
ATOM 5173 O O . GLY B 1 110 ? -7.82 -18.312 -2.26 1 95.81 110 GLY B O 1
ATOM 5174 N N . GLY B 1 111 ? -7.543 -16.203 -1.632 1 96.94 111 GLY B N 1
ATOM 5175 C CA . GLY B 1 111 ? -6.773 -15.867 -2.816 1 96.94 111 GLY B CA 1
ATOM 5176 C C . GLY B 1 111 ? -5.379 -16.453 -2.814 1 96.94 111 GLY B C 1
ATOM 5177 O O . GLY B 1 111 ? -4.996 -17.156 -1.877 1 96.94 111 GLY B O 1
ATOM 5178 N N . THR B 1 112 ? -4.668 -16.172 -3.877 1 96.94 112 THR B N 1
ATOM 5179 C CA . THR B 1 112 ? -3.301 -16.672 -3.953 1 96.94 112 THR B CA 1
ATOM 5180 C C . THR B 1 112 ? -2.303 -15.516 -3.957 1 96.94 112 THR B C 1
ATOM 5182 O O . THR B 1 112 ? -1.162 -15.672 -3.52 1 96.94 112 THR B O 1
ATOM 5185 N N . HIS B 1 113 ? -2.637 -14.406 -4.543 1 97 113 HIS B N 1
ATOM 5186 C CA . HIS B 1 113 ? -1.915 -13.148 -4.449 1 97 113 HIS B CA 1
ATOM 5187 C C . HIS B 1 113 ? -2.816 -11.969 -4.809 1 97 113 HIS B C 1
ATOM 5189 O O . HIS B 1 113 ? -3.895 -12.156 -5.375 1 97 113 HIS B O 1
ATOM 5195 N N . MET B 1 114 ? -2.449 -10.836 -4.57 1 96.12 114 MET B N 1
ATOM 5196 C CA . MET B 1 114 ? -3.314 -9.656 -4.5 1 96.12 114 MET B CA 1
ATOM 5197 C C . MET B 1 114 ? -3.842 -9.289 -5.883 1 96.12 114 MET B C 1
ATOM 5199 O O . MET B 1 114 ? -5.016 -8.945 -6.035 1 96.12 114 MET B O 1
ATOM 5203 N N . PRO B 1 115 ? -3.084 -9.359 -6.93 1 96.19 115 PRO B N 1
ATOM 5204 C CA . PRO B 1 115 ? -3.561 -8.875 -8.227 1 96.19 115 PRO B CA 1
ATOM 5205 C C . PRO B 1 115 ? -4.652 -9.758 -8.82 1 96.19 115 PRO B C 1
ATOM 5207 O O . PRO B 1 115 ? -5.316 -9.367 -9.781 1 96.19 115 PRO B O 1
ATOM 5210 N N . ASP B 1 116 ? -4.742 -10.945 -8.336 1 96.56 116 ASP B N 1
ATOM 5211 C CA . ASP B 1 116 ? -5.816 -11.828 -8.781 1 96.56 116 ASP B CA 1
ATOM 5212 C C . ASP B 1 116 ? -7.125 -11.5 -8.062 1 96.56 116 ASP B C 1
ATOM 5214 O O . ASP B 1 116 ? -7.32 -11.898 -6.91 1 96.56 116 ASP B O 1
ATOM 5218 N N . VAL B 1 117 ? -8.016 -10.922 -8.773 1 98.12 117 VAL B N 1
ATOM 5219 C CA . VAL B 1 117 ? -9.281 -10.516 -8.164 1 98.12 117 VAL B CA 1
ATOM 5220 C C . VAL B 1 117 ? -10.391 -11.461 -8.609 1 98.12 117 VAL B C 1
ATOM 5222 O O . VAL B 1 117 ? -10.617 -11.648 -9.805 1 98.12 117 VAL B O 1
ATOM 5225 N N . SER B 1 118 ? -11.078 -12.023 -7.652 1 98.44 118 SER B N 1
ATOM 5226 C CA . SER B 1 118 ? -12.1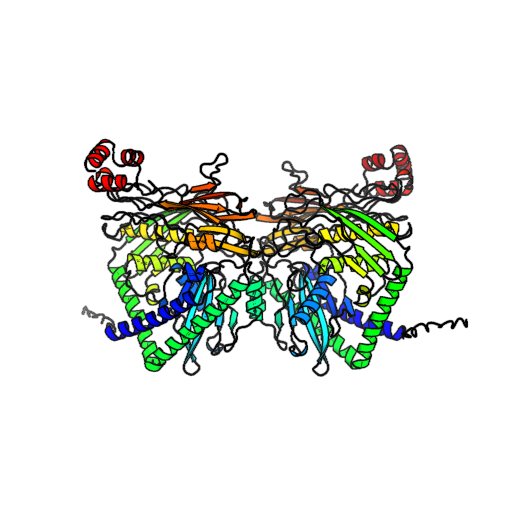56 -12.961 -7.914 1 98.44 118 SER B CA 1
ATOM 5227 C C . SER B 1 118 ? -13.523 -12.305 -7.711 1 98.44 118 SER B C 1
ATOM 5229 O O . SER B 1 118 ? -13.688 -11.484 -6.809 1 98.44 118 SER B O 1
ATOM 5231 N N . ILE B 1 119 ? -14.43 -12.672 -8.516 1 98.75 119 ILE B N 1
ATOM 5232 C CA . ILE B 1 119 ? -15.836 -12.312 -8.336 1 98.75 119 ILE B CA 1
ATOM 5233 C C . ILE B 1 119 ? -16.688 -13.578 -8.336 1 98.75 119 ILE B C 1
ATOM 5235 O O . ILE B 1 119 ? -16.531 -14.445 -9.195 1 98.75 119 ILE B O 1
ATOM 5239 N N . VAL B 1 120 ? -17.562 -13.727 -7.379 1 98.81 120 VAL B N 1
ATOM 5240 C CA . VAL B 1 120 ? -18.453 -14.867 -7.234 1 98.81 120 VAL B CA 1
ATOM 5241 C C . VAL B 1 120 ? -19.906 -14.391 -7.242 1 98.81 120 VAL B C 1
ATOM 5243 O O . VAL B 1 120 ? -20.266 -13.484 -6.488 1 98.81 120 VAL B O 1
ATOM 5246 N N . THR B 1 121 ? -20.734 -14.977 -8.023 1 98.81 121 THR B N 1
ATOM 5247 C CA . THR B 1 121 ? -22.125 -14.594 -8.18 1 98.81 121 THR B CA 1
ATOM 5248 C C . THR B 1 121 ? -23.047 -15.797 -7.984 1 98.81 121 THR B C 1
ATOM 5250 O O . THR B 1 121 ? -22.953 -16.781 -8.719 1 98.81 121 THR B O 1
ATOM 5253 N N . PRO B 1 122 ? -23.953 -15.719 -7.027 1 98.75 122 PRO B N 1
ATOM 5254 C CA . PRO B 1 122 ? -24.906 -16.812 -6.867 1 98.75 122 PRO B CA 1
ATOM 5255 C C . PRO B 1 122 ? -25.891 -16.922 -8.023 1 98.75 122 PRO B C 1
ATOM 5257 O O . PRO B 1 122 ? -26.344 -15.891 -8.547 1 98.75 122 PRO B O 1
ATOM 5260 N N . VAL B 1 123 ? -26.219 -18.125 -8.398 1 98.62 123 VAL B N 1
ATOM 5261 C CA . VAL B 1 123 ? -27.203 -18.422 -9.43 1 98.62 123 VAL B CA 1
ATOM 5262 C C . VAL B 1 123 ? -28.484 -18.953 -8.781 1 98.62 123 VAL B C 1
ATOM 5264 O O . VAL B 1 123 ? -28.469 -20 -8.141 1 98.62 123 VAL B O 1
ATOM 5267 N N . PHE B 1 124 ? -29.547 -18.266 -9.047 1 98.19 124 PHE B N 1
ATOM 5268 C CA . PHE B 1 124 ? -30.797 -18.609 -8.375 1 98.19 124 PHE B CA 1
ATOM 5269 C C . PHE B 1 124 ? -31.719 -19.375 -9.312 1 98.19 124 PHE B C 1
ATOM 5271 O O . PHE B 1 124 ? -31.797 -19.078 -10.508 1 98.19 124 PHE B O 1
ATOM 5278 N N . ILE B 1 125 ? -32.375 -20.344 -8.797 1 97.56 125 ILE B N 1
ATOM 5279 C CA . ILE B 1 125 ? -33.5 -21.031 -9.406 1 97.56 125 ILE B CA 1
ATOM 5280 C C . ILE B 1 125 ? -34.656 -21.141 -8.398 1 97.56 125 ILE B C 1
ATOM 5282 O O . ILE B 1 125 ? -34.5 -21.734 -7.336 1 97.56 125 ILE B O 1
ATOM 5286 N N . ASP B 1 126 ? -35.781 -20.547 -8.727 1 95.12 126 ASP B N 1
ATOM 5287 C CA . ASP B 1 126 ? -36.969 -20.562 -7.887 1 95.12 126 ASP B CA 1
ATOM 5288 C C . ASP B 1 126 ? -36.688 -20.047 -6.484 1 95.12 126 ASP B C 1
ATOM 5290 O O . ASP B 1 126 ? -37 -20.688 -5.488 1 95.12 126 ASP B O 1
ATOM 5294 N N . GLY B 1 127 ? -35.844 -19.062 -6.363 1 94.94 127 GLY B N 1
ATOM 5295 C CA . GLY B 1 127 ? -35.594 -18.328 -5.129 1 94.94 127 GLY B CA 1
ATOM 5296 C C . GLY B 1 127 ? -34.5 -18.938 -4.281 1 94.94 127 GLY B C 1
ATOM 5297 O O . GLY B 1 127 ? -34.188 -18.422 -3.207 1 94.94 127 GLY B O 1
ATOM 5298 N N . GLN B 1 128 ? -33.875 -19.969 -4.785 1 95.88 128 GLN B N 1
ATOM 5299 C CA . GLN B 1 128 ? -32.812 -20.609 -4.043 1 95.88 128 GLN B CA 1
ATOM 5300 C C . GLN B 1 128 ? -31.516 -20.625 -4.852 1 95.88 128 GLN B C 1
ATOM 5302 O O . GLN B 1 128 ? -31.547 -20.719 -6.078 1 95.88 128 GLN B O 1
ATOM 5307 N N . VAL B 1 129 ? -30.438 -20.562 -4.113 1 98.19 129 VAL B N 1
ATOM 5308 C CA . VAL B 1 129 ? -29.141 -20.641 -4.785 1 98.19 129 VAL B CA 1
ATOM 5309 C C . VAL B 1 129 ? -28.906 -22.062 -5.285 1 98.19 129 VAL B C 1
ATOM 5311 O O . VAL B 1 129 ? -28.906 -23.016 -4.496 1 98.19 129 VAL B O 1
ATOM 5314 N N . ALA B 1 130 ? -28.719 -22.234 -6.555 1 98.06 130 ALA B N 1
ATOM 5315 C CA . ALA B 1 130 ? -28.531 -23.547 -7.164 1 98.06 130 ALA B CA 1
ATOM 5316 C C . ALA B 1 130 ? -27.078 -23.766 -7.559 1 98.06 130 ALA B C 1
ATOM 5318 O O . ALA B 1 130 ? -26.625 -24.922 -7.691 1 98.06 130 ALA B O 1
ATOM 5319 N N . ALA B 1 131 ? -26.391 -22.703 -7.758 1 98.56 131 ALA B N 1
ATOM 5320 C CA . ALA B 1 131 ? -25 -22.734 -8.195 1 98.56 131 ALA B CA 1
ATOM 5321 C C . ALA B 1 131 ? -24.312 -21.391 -7.965 1 98.56 131 ALA B C 1
ATOM 5323 O O . ALA B 1 131 ? -24.922 -20.453 -7.465 1 98.56 131 ALA B O 1
ATOM 5324 N N . PHE B 1 132 ? -23.078 -21.344 -8.219 1 98.81 132 PHE B N 1
ATOM 5325 C CA . PHE B 1 132 ? -22.297 -20.109 -8.25 1 98.81 132 PHE B CA 1
ATOM 5326 C C . PHE B 1 132 ? -21.5 -20 -9.539 1 98.81 132 PHE B C 1
ATOM 5328 O O . PHE B 1 132 ? -20.938 -21 -10.008 1 98.81 132 PHE B O 1
ATOM 5335 N N . ALA B 1 133 ? -21.562 -18.875 -10.172 1 98.69 133 ALA B N 1
ATOM 5336 C CA . ALA B 1 133 ? -20.625 -18.516 -11.227 1 98.69 133 ALA B CA 1
ATOM 5337 C C . ALA B 1 133 ? -19.484 -17.672 -10.68 1 98.69 133 ALA B C 1
ATOM 5339 O O . ALA B 1 133 ? -19.703 -16.734 -9.914 1 98.69 133 ALA B O 1
ATOM 5340 N N . ALA B 1 134 ? -18.297 -18.047 -11.016 1 98.31 134 ALA B N 1
ATOM 5341 C CA . ALA B 1 134 ? -17.125 -17.328 -10.492 1 98.31 134 ALA B CA 1
ATOM 5342 C C . ALA B 1 134 ? -16.094 -17.109 -11.586 1 98.31 134 ALA B C 1
ATOM 5344 O O . ALA B 1 134 ? -16.016 -17.875 -12.555 1 98.31 134 ALA B O 1
ATOM 5345 N N . ASN B 1 135 ? -15.391 -16.016 -11.477 1 97.62 135 ASN B N 1
ATOM 5346 C CA . ASN B 1 135 ? -14.227 -15.773 -12.32 1 97.62 135 ASN B CA 1
ATOM 5347 C C . ASN B 1 135 ? -13.117 -15.047 -11.562 1 97.62 135 ASN B C 1
ATOM 5349 O O . ASN B 1 135 ? -13.352 -14.523 -10.469 1 97.62 135 ASN B O 1
ATOM 5353 N N . ILE B 1 136 ? -11.945 -15.156 -12.078 1 96.88 136 ILE B N 1
ATOM 5354 C CA . ILE B 1 136 ? -10.758 -14.484 -11.562 1 96.88 136 ILE B CA 1
ATOM 5355 C C . ILE B 1 136 ? -10.031 -13.773 -12.703 1 96.88 136 ILE B C 1
ATOM 5357 O O . ILE B 1 136 ? -9.93 -14.305 -13.805 1 96.88 136 ILE B O 1
ATOM 5361 N N . GLY B 1 137 ? -9.688 -12.523 -12.484 1 95.44 137 GLY B N 1
ATOM 5362 C CA . GLY B 1 137 ? -8.852 -11.766 -13.398 1 95.44 137 GLY B CA 1
ATOM 5363 C C . GLY B 1 137 ? -7.602 -11.203 -12.75 1 95.44 137 GLY B C 1
ATOM 5364 O O . GLY B 1 137 ? -7.641 -10.766 -11.594 1 95.44 137 GLY B O 1
ATOM 5365 N N . HIS B 1 138 ? -6.504 -11.32 -13.508 1 94.62 138 HIS B N 1
ATOM 5366 C CA . HIS B 1 138 ? -5.277 -10.688 -13.031 1 94.62 138 HIS B CA 1
ATOM 5367 C C . HIS B 1 138 ? -5.262 -9.195 -13.352 1 94.62 138 HIS B C 1
ATOM 5369 O O . HIS B 1 138 ? -5.199 -8.812 -14.523 1 94.62 138 HIS B O 1
ATOM 5375 N N . HIS B 1 139 ? -5.324 -8.406 -12.359 1 95.31 139 HIS B N 1
ATOM 5376 C CA . HIS B 1 139 ? -5.27 -6.957 -12.508 1 95.31 139 HIS B CA 1
ATOM 5377 C C . HIS B 1 139 ? -3.84 -6.441 -12.367 1 95.31 139 HIS B C 1
ATOM 5379 O O . HIS B 1 139 ? -3.154 -6.758 -11.391 1 95.31 139 HIS B O 1
ATOM 5385 N N . SER B 1 140 ? -3.396 -5.621 -13.273 1 90.38 140 SER B N 1
ATOM 5386 C CA . SER B 1 140 ? -1.998 -5.242 -13.445 1 90.38 140 SER B CA 1
ATOM 5387 C C . SER B 1 140 ? -1.511 -4.387 -12.273 1 90.38 140 SER B C 1
ATOM 5389 O O . SER B 1 140 ? -0.304 -4.25 -12.062 1 90.38 140 SER B O 1
ATOM 5391 N N . ASP B 1 141 ? -2.477 -3.797 -11.586 1 94.5 141 ASP B N 1
ATOM 5392 C CA . ASP B 1 141 ? -2.08 -2.951 -10.469 1 94.5 141 ASP B CA 1
ATOM 5393 C C . ASP B 1 141 ? -3.23 -2.771 -9.484 1 94.5 141 ASP B C 1
ATOM 5395 O O . ASP B 1 141 ? -4.363 -2.492 -9.883 1 94.5 141 ASP B O 1
ATOM 5399 N N . LEU B 1 142 ? -2.893 -2.918 -8.227 1 96.31 142 LEU B N 1
ATOM 5400 C CA . LEU B 1 142 ? -3.846 -2.666 -7.156 1 96.31 142 LEU B CA 1
ATOM 5401 C C . LEU B 1 142 ? -3.229 -1.783 -6.074 1 96.31 142 LEU B C 1
ATOM 5403 O O . LEU B 1 142 ? -3.627 -1.85 -4.91 1 96.31 142 LEU B O 1
ATOM 5407 N N . GLY B 1 143 ? -2.23 -1.037 -6.484 1 95.5 143 GLY B N 1
ATOM 5408 C CA . GLY B 1 143 ? -1.543 -0.169 -5.539 1 95.5 143 GLY B CA 1
ATOM 5409 C C . GLY B 1 143 ? -0.351 -0.833 -4.879 1 95.5 143 GLY B C 1
ATOM 5410 O O . GLY B 1 143 ? 0.362 -1.615 -5.508 1 95.5 143 GLY B O 1
ATOM 5411 N N . GLY B 1 144 ? 0.04 -0.384 -3.66 1 93.81 144 GLY B N 1
ATOM 5412 C CA . GLY B 1 144 ? 1.159 -0.96 -2.934 1 93.81 144 GLY B CA 1
ATOM 5413 C C . GLY B 1 144 ? 2.469 -0.233 -3.178 1 93.81 144 GLY B C 1
ATOM 5414 O O . GLY B 1 144 ? 2.473 0.906 -3.65 1 93.81 144 GLY B O 1
ATOM 5415 N N . ALA B 1 145 ? 3.549 -0.875 -2.826 1 92.19 145 ALA B N 1
ATOM 5416 C CA . ALA B 1 145 ? 4.859 -0.241 -2.738 1 92.19 145 ALA B CA 1
ATOM 5417 C C . ALA B 1 145 ? 5.43 0.037 -4.125 1 92.19 145 ALA B C 1
ATOM 5419 O O . ALA B 1 145 ? 6.195 0.986 -4.309 1 92.19 145 ALA B O 1
ATOM 5420 N N . VAL B 1 146 ? 5.023 -0.813 -5.137 1 92 146 VAL B N 1
ATOM 5421 C CA . VAL B 1 146 ? 5.598 -0.649 -6.465 1 92 146 VAL B CA 1
ATOM 5422 C C . VAL B 1 146 ? 4.504 -0.788 -7.523 1 92 146 VAL B C 1
ATOM 5424 O O . VAL B 1 146 ? 3.482 -1.44 -7.285 1 92 146 VAL B O 1
ATOM 5427 N N . PRO B 1 147 ? 4.773 -0.162 -8.711 1 91.88 147 PRO B N 1
ATOM 5428 C CA . PRO B 1 147 ? 3.844 -0.429 -9.812 1 91.88 147 PRO B CA 1
ATOM 5429 C C . PRO B 1 147 ? 3.715 -1.918 -10.125 1 91.88 147 PRO B C 1
ATOM 5431 O O . PRO B 1 147 ? 4.711 -2.645 -10.109 1 91.88 147 PRO B O 1
ATOM 5434 N N . GLY B 1 148 ? 2.469 -2.342 -10.312 1 91.31 148 GLY B N 1
ATOM 5435 C CA . GLY B 1 148 ? 2.221 -3.756 -10.539 1 91.31 148 GLY B CA 1
ATOM 5436 C C . GLY B 1 148 ? 1.895 -4.52 -9.266 1 91.31 148 GLY B C 1
ATOM 5437 O O . GLY B 1 148 ? 1.439 -5.664 -9.328 1 91.31 148 GLY B O 1
ATOM 5438 N N . SER B 1 149 ? 2.166 -3.926 -8.094 1 93.06 149 SER B N 1
ATOM 5439 C CA . SER B 1 149 ? 1.757 -4.383 -6.77 1 93.06 149 SER B CA 1
ATOM 5440 C C . SER B 1 149 ? 2.615 -5.551 -6.297 1 93.06 149 SER B C 1
ATOM 5442 O O . SER B 1 149 ? 2.447 -6.039 -5.18 1 93.06 149 SER B O 1
ATOM 5444 N N . ILE B 1 150 ? 3.525 -6.031 -7.129 1 94.44 150 ILE B N 1
ATOM 5445 C CA . ILE B 1 150 ? 4.328 -7.203 -6.793 1 94.44 150 ILE B CA 1
ATOM 5446 C C . ILE B 1 150 ? 5.809 -6.832 -6.801 1 94.44 150 ILE B C 1
ATOM 5448 O O . ILE B 1 150 ? 6.355 -6.457 -7.84 1 94.44 150 ILE B O 1
ATOM 5452 N N . SER B 1 151 ? 6.398 -6.906 -5.699 1 94.5 151 SER B N 1
ATOM 5453 C CA . SER B 1 151 ? 7.84 -6.742 -5.562 1 94.5 151 SER B CA 1
ATOM 5454 C C . SER B 1 151 ? 8.484 -7.996 -4.984 1 94.5 151 SER B C 1
ATOM 5456 O O . SER B 1 151 ? 7.977 -8.586 -4.027 1 94.5 151 SER B O 1
ATOM 5458 N N . PRO B 1 152 ? 9.609 -8.383 -5.582 1 95.88 152 PRO B N 1
ATOM 5459 C CA . PRO B 1 152 ? 10.234 -9.594 -5.059 1 95.88 152 PRO B CA 1
ATOM 5460 C C . PRO B 1 152 ? 10.68 -9.453 -3.604 1 95.88 152 PRO B C 1
ATOM 5462 O O . PRO B 1 152 ? 10.75 -10.445 -2.875 1 95.88 152 PRO B O 1
ATOM 5465 N N . ASP B 1 153 ? 10.898 -8.203 -3.18 1 94.62 153 ASP B N 1
ATOM 5466 C CA . ASP B 1 153 ? 11.445 -8 -1.842 1 94.62 153 ASP B CA 1
ATOM 5467 C C . ASP B 1 153 ? 10.375 -7.488 -0.884 1 94.62 153 ASP B C 1
ATOM 5469 O O . ASP B 1 153 ? 10.688 -6.969 0.188 1 94.62 153 ASP B O 1
ATOM 5473 N N . ALA B 1 154 ? 9.117 -7.547 -1.294 1 96.19 154 ALA B N 1
ATOM 5474 C CA . ALA B 1 154 ? 8.07 -7.152 -0.36 1 96.19 154 ALA B CA 1
ATOM 5475 C C . ALA B 1 154 ? 8.148 -7.957 0.933 1 96.19 154 ALA B C 1
ATOM 5477 O O . ALA B 1 154 ? 8.258 -9.188 0.9 1 96.19 154 ALA B O 1
ATOM 5478 N N . ARG B 1 155 ? 8.031 -7.398 2.109 1 93.81 155 ARG B N 1
ATOM 5479 C CA . ARG B 1 155 ? 8.281 -8.039 3.398 1 93.81 155 ARG B CA 1
ATOM 5480 C C . ARG B 1 155 ? 6.984 -8.562 4.004 1 93.81 155 ARG B C 1
ATOM 5482 O O . ARG B 1 155 ? 7.008 -9.469 4.84 1 93.81 155 ARG B O 1
ATOM 5489 N N . SER B 1 156 ? 5.902 -7.938 3.586 1 95.25 156 SER B N 1
ATOM 5490 C CA . SER B 1 156 ? 4.594 -8.281 4.129 1 95.25 156 SER B CA 1
ATOM 5491 C C . SER B 1 156 ? 3.496 -8.094 3.082 1 95.25 156 SER B C 1
ATOM 5493 O O . SER B 1 156 ? 3.709 -7.434 2.064 1 95.25 156 SER B O 1
ATOM 5495 N N . ILE B 1 157 ? 2.34 -8.68 3.402 1 97.5 157 ILE B N 1
ATOM 5496 C CA . ILE B 1 157 ? 1.188 -8.602 2.51 1 97.5 157 ILE B CA 1
ATOM 5497 C C . ILE B 1 157 ? 0.718 -7.152 2.395 1 97.5 157 ILE B C 1
ATOM 5499 O O . ILE B 1 157 ? 0.11 -6.77 1.393 1 97.5 157 ILE B O 1
ATOM 5503 N N . PHE B 1 158 ? 1.045 -6.246 3.318 1 96.56 158 PHE B N 1
ATOM 5504 C CA . PHE B 1 158 ? 0.594 -4.859 3.346 1 96.56 158 PHE B CA 1
ATOM 5505 C C . PHE B 1 158 ? 1.341 -4.023 2.312 1 96.56 158 PHE B C 1
ATOM 5507 O O . PHE B 1 158 ? 0.917 -2.916 1.978 1 96.56 158 PHE B O 1
ATOM 5514 N N . GLU B 1 159 ? 2.412 -4.551 1.815 1 95.94 159 GLU B N 1
ATOM 5515 C CA . GLU B 1 159 ? 3.178 -3.842 0.794 1 95.94 159 GLU B CA 1
ATOM 5516 C C . GLU B 1 159 ? 2.682 -4.184 -0.606 1 95.94 159 GLU B C 1
ATOM 5518 O O . GLU B 1 159 ? 3.146 -3.613 -1.594 1 95.94 159 GLU B O 1
ATOM 5523 N N . GLU B 1 160 ? 1.7 -5.102 -0.702 1 96.88 160 GLU B N 1
ATOM 5524 C CA . GLU B 1 160 ? 1.341 -5.672 -1.996 1 96.88 160 GLU B CA 1
ATOM 5525 C C . GLU B 1 160 ? 0.05 -5.059 -2.531 1 96.88 160 GLU B C 1
ATOM 5527 O O . GLU B 1 160 ? -0.526 -5.559 -3.5 1 96.88 160 GLU B O 1
ATOM 5532 N N . GLY B 1 161 ? -0.412 -3.986 -1.914 1 96.38 161 GLY B N 1
ATOM 5533 C CA . GLY B 1 161 ? -1.551 -3.262 -2.455 1 96.38 161 GLY B CA 1
ATOM 5534 C C . GLY B 1 161 ? -2.832 -3.494 -1.676 1 96.38 161 GLY B C 1
ATOM 5535 O O . GLY B 1 161 ? -2.791 -3.789 -0.48 1 96.38 161 GLY B O 1
ATOM 5536 N N . LEU B 1 162 ? -3.984 -3.336 -2.33 1 98.12 162 LEU B N 1
ATOM 5537 C CA . LEU B 1 162 ? -5.293 -3.336 -1.686 1 98.12 162 LEU B CA 1
ATOM 5538 C C . LEU B 1 162 ? -5.727 -4.758 -1.339 1 98.12 162 LEU B C 1
ATOM 5540 O O . LEU B 1 162 ? -5.84 -5.609 -2.223 1 98.12 162 LEU B O 1
ATOM 5544 N N . ARG B 1 163 ? -5.969 -4.961 -0.108 1 98.06 163 ARG B N 1
ATOM 5545 C CA . ARG B 1 163 ? -6.48 -6.238 0.381 1 98.06 163 ARG B CA 1
ATOM 5546 C C . ARG B 1 163 ? -8.008 -6.242 0.412 1 98.06 163 ARG B C 1
ATOM 5548 O O . ARG B 1 163 ? -8.617 -5.426 1.099 1 98.06 163 ARG B O 1
ATOM 5555 N N . LEU B 1 164 ? -8.617 -7.078 -0.324 1 98.38 164 LEU B N 1
ATOM 5556 C CA . LEU B 1 164 ? -10.07 -7.23 -0.346 1 98.38 164 LEU B CA 1
ATOM 5557 C C . LEU B 1 164 ? -10.492 -8.516 0.349 1 98.38 164 LEU B C 1
ATOM 5559 O O . LEU B 1 164 ? -10.312 -9.609 -0.195 1 98.38 164 LEU B O 1
ATOM 5563 N N . PRO B 1 165 ? -11 -8.242 1.448 1 97.38 165 PRO B N 1
ATOM 5564 C CA . PRO B 1 165 ? -11.719 -9.414 1.947 1 97.38 165 PRO B CA 1
ATOM 5565 C C . PRO B 1 165 ? -12.977 -9.719 1.144 1 97.38 165 PRO B C 1
ATOM 5567 O O . PRO B 1 165 ? -13.289 -9.016 0.18 1 97.38 165 PRO B O 1
ATOM 5570 N N . ILE B 1 166 ? -13.719 -10.836 1.383 1 97.06 166 ILE B N 1
ATOM 5571 C CA . ILE B 1 166 ? -14.961 -11.078 0.651 1 97.06 166 ILE B CA 1
ATOM 5572 C C . ILE B 1 166 ? -15.984 -10 1.005 1 97.06 166 ILE B C 1
ATOM 5574 O O . ILE B 1 166 ? -16.25 -9.75 2.184 1 97.06 166 ILE B O 1
ATOM 5578 N N . ILE B 1 167 ? -16.484 -9.234 -0.023 1 97.44 167 ILE B N 1
ATOM 5579 C CA . ILE B 1 167 ? -17.438 -8.156 0.17 1 97.44 167 ILE B CA 1
ATOM 5580 C C . ILE B 1 167 ? -18.375 -8.07 -1.034 1 97.44 167 ILE B C 1
ATOM 5582 O O . ILE B 1 167 ? -18 -8.438 -2.148 1 97.44 167 ILE B O 1
ATOM 5586 N N . ARG B 1 168 ? -19.562 -7.605 -0.833 1 97.31 168 ARG B N 1
ATOM 5587 C CA . ARG B 1 168 ? -20.562 -7.488 -1.896 1 97.31 168 ARG B CA 1
ATOM 5588 C C . ARG B 1 168 ? -20.25 -6.305 -2.805 1 97.31 168 ARG B C 1
ATOM 5590 O O . ARG B 1 168 ? -20.188 -5.16 -2.344 1 97.31 168 ARG B O 1
ATOM 5597 N N . ILE B 1 169 ? -20.078 -6.547 -4.066 1 97.88 169 ILE B N 1
ATOM 5598 C CA . ILE B 1 169 ? -19.781 -5.484 -5.02 1 97.88 169 ILE B CA 1
ATOM 5599 C C . ILE B 1 169 ? -21.031 -5.129 -5.812 1 97.88 169 ILE B C 1
ATOM 5601 O O . ILE B 1 169 ? -21.109 -4.051 -6.41 1 97.88 169 ILE B O 1
ATOM 5605 N N . ALA B 1 170 ? -21.953 -6.008 -5.844 1 97.94 170 ALA B N 1
ATOM 5606 C CA . ALA B 1 170 ? -23.266 -5.742 -6.438 1 97.94 170 ALA B CA 1
ATOM 5607 C C . ALA B 1 170 ? -24.391 -6.215 -5.527 1 97.94 170 ALA B C 1
ATOM 5609 O O . ALA B 1 170 ? -24.281 -7.266 -4.891 1 97.94 170 ALA B O 1
ATOM 5610 N N . ARG B 1 171 ? -25.422 -5.465 -5.465 1 94.81 171 ARG B N 1
ATOM 5611 C CA . ARG B 1 171 ? -26.609 -5.773 -4.668 1 94.81 171 ARG B CA 1
ATOM 5612 C C . ARG B 1 171 ? -27.859 -5.762 -5.531 1 94.81 171 ARG B C 1
ATOM 5614 O O . ARG B 1 171 ? -28.25 -4.719 -6.066 1 94.81 171 ARG B O 1
ATOM 5621 N N . GLY B 1 172 ? -28.516 -6.898 -5.609 1 94.75 172 GLY B N 1
ATOM 5622 C CA . GLY B 1 172 ? -29.734 -6.98 -6.391 1 94.75 172 GLY B CA 1
ATOM 5623 C C . GLY B 1 172 ? -29.547 -6.57 -7.84 1 94.75 172 GLY B C 1
ATOM 5624 O O . GLY B 1 172 ? -30.422 -5.922 -8.43 1 94.75 172 GLY B O 1
ATOM 5625 N N . GLY B 1 173 ? -28.453 -6.742 -8.328 1 95.5 173 GLY B N 1
ATOM 5626 C CA . GLY B 1 173 ? -28.188 -6.473 -9.727 1 95.5 173 GLY B CA 1
ATOM 5627 C C . GLY B 1 173 ? -27.547 -5.121 -9.961 1 95.5 173 GLY B C 1
ATOM 5628 O O . GLY B 1 173 ? -27.109 -4.816 -11.078 1 95.5 173 GLY B O 1
ATOM 5629 N N . GLU B 1 174 ? -27.391 -4.375 -8.914 1 96.38 174 GLU B N 1
ATOM 5630 C CA . GLU B 1 174 ? -26.797 -3.047 -9.047 1 96.38 174 GLU B CA 1
ATOM 5631 C C . GLU B 1 174 ? -25.375 -3.01 -8.461 1 96.38 174 GLU B C 1
ATOM 5633 O O . GLU B 1 174 ? -25.172 -3.322 -7.289 1 96.38 174 GLU B O 1
ATOM 5638 N N . ILE B 1 175 ? -24.469 -2.566 -9.273 1 97.38 175 ILE B N 1
ATOM 5639 C CA . ILE B 1 175 ? -23.078 -2.471 -8.836 1 97.38 175 ILE B CA 1
ATOM 5640 C C . ILE B 1 175 ? -22.938 -1.314 -7.848 1 97.38 175 ILE B C 1
ATOM 5642 O O . ILE B 1 175 ? -23.484 -0.236 -8.055 1 97.38 175 ILE B O 1
ATOM 5646 N N . ASP B 1 176 ? -22.297 -1.539 -6.777 1 96 176 ASP B N 1
ATOM 5647 C CA . ASP B 1 176 ? -21.953 -0.5 -5.809 1 96 176 ASP B CA 1
ATOM 5648 C C . ASP B 1 176 ? -20.875 0.433 -6.348 1 96 176 ASP B C 1
ATOM 5650 O O . ASP B 1 176 ? -19.688 0.178 -6.176 1 96 176 ASP B O 1
ATOM 5654 N N . GLU B 1 177 ? -21.25 1.556 -6.852 1 95.19 177 GLU B N 1
ATOM 5655 C CA . GLU B 1 177 ? -20.344 2.488 -7.512 1 95.19 177 GLU B CA 1
ATOM 5656 C C . GLU B 1 177 ? -19.328 3.062 -6.523 1 95.19 177 GLU B C 1
ATOM 5658 O O . GLU B 1 177 ? -18.203 3.357 -6.895 1 95.19 177 GLU B O 1
ATOM 5663 N N . ASP B 1 178 ? -19.719 3.234 -5.305 1 95.12 178 ASP B N 1
ATOM 5664 C CA . ASP B 1 178 ? -18.812 3.777 -4.297 1 95.12 178 ASP B CA 1
ATOM 5665 C C . ASP B 1 178 ? -17.672 2.799 -3.988 1 95.12 178 ASP B C 1
ATOM 5667 O O . ASP B 1 178 ? -16.516 3.199 -3.887 1 95.12 178 ASP B O 1
ATOM 5671 N N . LEU B 1 179 ? -18.094 1.577 -3.834 1 96.88 179 LEU B N 1
ATOM 5672 C CA . LEU B 1 179 ? -17.078 0.562 -3.58 1 96.88 179 LEU B CA 1
ATOM 5673 C C . LEU B 1 179 ? -16.172 0.39 -4.789 1 96.88 179 LEU B C 1
ATOM 5675 O O . LEU B 1 179 ? -14.953 0.266 -4.641 1 96.88 179 LEU B O 1
ATOM 5679 N N . LEU B 1 180 ? -16.766 0.366 -5.965 1 97.75 180 LEU B N 1
ATOM 5680 C CA . LEU B 1 180 ? -15.984 0.28 -7.195 1 97.75 180 LEU B CA 1
ATOM 5681 C C . LEU B 1 180 ? -14.984 1.433 -7.289 1 97.75 180 LEU B C 1
ATOM 5683 O O . LEU B 1 180 ? -13.836 1.235 -7.688 1 97.75 180 LEU B O 1
ATOM 5687 N N . ASN B 1 181 ? -15.406 2.6 -6.922 1 96.56 181 ASN B N 1
ATOM 5688 C CA . ASN B 1 181 ? -14.547 3.775 -6.934 1 96.56 181 ASN B CA 1
ATOM 5689 C C . ASN B 1 181 ? -13.406 3.645 -5.926 1 96.56 181 ASN B C 1
ATOM 5691 O O . ASN B 1 181 ? -12.281 4.074 -6.195 1 96.56 181 ASN B O 1
ATOM 5695 N N . LEU B 1 182 ? -13.719 3.146 -4.77 1 97.88 182 LEU B N 1
ATOM 5696 C CA . LEU B 1 182 ? -12.688 2.912 -3.768 1 97.88 182 LEU B CA 1
ATOM 5697 C C . LEU B 1 182 ? -11.609 1.973 -4.301 1 97.88 182 LEU B C 1
ATOM 5699 O O . LEU B 1 182 ? -10.422 2.258 -4.184 1 97.88 182 LEU B O 1
ATOM 5703 N N . ILE B 1 183 ? -12.047 0.888 -4.906 1 98.19 183 ILE B N 1
ATOM 5704 C CA . ILE B 1 183 ? -11.109 -0.098 -5.441 1 98.19 183 ILE B CA 1
ATOM 5705 C C . ILE B 1 183 ? -10.281 0.531 -6.555 1 98.19 183 ILE B C 1
ATOM 5707 O O . ILE B 1 183 ? -9.055 0.41 -6.566 1 98.19 183 ILE B O 1
ATOM 5711 N N . ALA B 1 184 ? -10.906 1.244 -7.438 1 97.44 184 ALA B N 1
ATOM 5712 C CA . ALA B 1 184 ? -10.234 1.871 -8.57 1 97.44 184 ALA B CA 1
ATOM 5713 C C . ALA B 1 184 ? -9.242 2.934 -8.102 1 97.44 184 ALA B C 1
ATOM 5715 O O . ALA B 1 184 ? -8.148 3.062 -8.656 1 97.44 184 ALA B O 1
ATOM 5716 N N . ALA B 1 185 ? -9.594 3.674 -7.066 1 96.5 185 ALA B N 1
ATOM 5717 C CA . ALA B 1 185 ? -8.766 4.762 -6.551 1 96.5 185 ALA B CA 1
ATOM 5718 C C . ALA B 1 185 ? -7.469 4.23 -5.953 1 96.5 185 ALA B C 1
ATOM 5720 O O . ALA B 1 185 ? -6.492 4.969 -5.816 1 96.5 185 ALA B O 1
ATOM 5721 N N . ASN B 1 186 ? -7.445 2.998 -5.625 1 98.12 186 ASN B N 1
ATOM 5722 C CA . ASN B 1 186 ? -6.258 2.416 -5.012 1 98.12 186 ASN B CA 1
ATOM 5723 C C . ASN B 1 186 ? -5.367 1.74 -6.051 1 98.12 186 ASN B C 1
ATOM 5725 O O . ASN B 1 186 ? -4.43 1.021 -5.699 1 98.12 186 ASN B O 1
ATOM 5729 N N . SER B 1 187 ? -5.648 1.936 -7.293 1 97.19 187 SER B N 1
ATOM 5730 C CA . SER B 1 187 ? -4.828 1.484 -8.414 1 97.19 187 SER B CA 1
ATOM 5731 C C . SER B 1 187 ? -4.242 2.664 -9.18 1 97.19 187 SER B C 1
ATOM 5733 O O . SER B 1 187 ? -4.887 3.707 -9.305 1 97.19 187 SER B O 1
ATOM 5735 N N . ARG B 1 188 ? -3.035 2.486 -9.695 1 95.44 188 ARG B N 1
ATOM 5736 C CA . ARG B 1 188 ? -2.406 3.508 -10.523 1 95.44 188 ARG B CA 1
ATOM 5737 C C . ARG B 1 188 ? -3.092 3.609 -11.883 1 95.44 188 ARG B C 1
ATOM 5739 O O . ARG B 1 188 ? -2.844 4.551 -12.641 1 95.44 188 ARG B O 1
ATOM 5746 N N . MET B 1 189 ? -3.982 2.646 -12.156 1 93.88 189 MET B N 1
ATOM 5747 C CA . MET B 1 189 ? -4.758 2.605 -13.391 1 93.88 189 MET B CA 1
ATOM 5748 C C . MET B 1 189 ? -6.246 2.471 -13.094 1 93.88 189 MET B C 1
ATOM 5750 O O . MET B 1 189 ? -6.863 1.463 -13.445 1 93.88 189 MET B O 1
ATOM 5754 N N . PRO B 1 190 ? -6.879 3.498 -12.625 1 95 190 PRO B N 1
ATOM 5755 C CA . PRO B 1 190 ? -8.242 3.398 -12.102 1 95 190 PRO B CA 1
ATOM 5756 C C . PRO B 1 190 ? -9.273 3.092 -13.18 1 95 190 PRO B C 1
ATOM 5758 O O . PRO B 1 190 ? -10.219 2.344 -12.945 1 95 190 PRO B O 1
ATOM 5761 N N . GLU B 1 191 ? -9.148 3.611 -14.344 1 93.94 191 GLU B N 1
ATOM 5762 C CA . GLU B 1 191 ? -10.125 3.398 -15.406 1 93.94 191 GLU B CA 1
ATOM 5763 C C . GLU B 1 191 ? -10.156 1.938 -15.844 1 93.94 191 GLU B C 1
ATOM 5765 O O . GLU B 1 191 ? -11.227 1.362 -16.031 1 93.94 191 GLU B O 1
ATOM 5770 N N . GLU B 1 192 ? -9.016 1.394 -15.969 1 92.5 192 GLU B N 1
ATOM 5771 C CA . GLU B 1 192 ? -8.93 -0.014 -16.344 1 92.5 192 GLU B CA 1
ATOM 5772 C C . GLU B 1 192 ? -9.555 -0.909 -15.281 1 92.5 192 GLU B C 1
ATOM 5774 O O . GLU B 1 192 ? -10.219 -1.897 -15.602 1 92.5 192 GLU B O 1
ATOM 5779 N N . ARG B 1 193 ? -9.352 -0.582 -14.047 1 94.88 193 ARG B N 1
ATOM 5780 C CA . ARG B 1 193 ? -9.93 -1.351 -12.953 1 94.88 193 ARG B CA 1
ATOM 5781 C C . ARG B 1 193 ? -11.453 -1.323 -13.008 1 94.88 193 ARG B C 1
ATOM 5783 O O . ARG B 1 193 ? -12.102 -2.365 -12.898 1 94.88 193 ARG B O 1
ATOM 5790 N N . ARG B 1 194 ? -11.992 -0.165 -13.227 1 96.25 194 ARG B N 1
ATOM 5791 C CA . ARG B 1 194 ? -13.438 -0.004 -13.25 1 96.25 194 ARG B CA 1
ATOM 5792 C C . ARG B 1 194 ? -14.062 -0.84 -14.367 1 96.25 194 ARG B C 1
ATOM 5794 O O . ARG B 1 194 ? -15.062 -1.532 -14.148 1 96.25 194 ARG B O 1
ATOM 5801 N N . LEU B 1 195 ? -13.453 -0.783 -15.461 1 95.75 195 LEU B N 1
ATOM 5802 C CA . LEU B 1 195 ? -14.016 -1.442 -16.625 1 95.75 195 LEU B CA 1
ATOM 5803 C C . LEU B 1 195 ? -13.875 -2.957 -16.516 1 95.75 195 LEU B C 1
ATOM 5805 O O . LEU B 1 195 ? -14.844 -3.691 -16.75 1 95.75 195 LEU B O 1
ATOM 5809 N N . ASP B 1 196 ? -12.742 -3.43 -16.172 1 96.62 196 ASP B N 1
ATOM 5810 C CA . ASP B 1 196 ? -12.508 -4.867 -16.094 1 96.62 196 ASP B CA 1
ATOM 5811 C C . ASP B 1 196 ? -13.359 -5.508 -15.008 1 96.62 196 ASP B C 1
ATOM 5813 O O . ASP B 1 196 ? -13.836 -6.637 -15.156 1 96.62 196 ASP B O 1
ATOM 5817 N N . LEU B 1 197 ? -13.562 -4.828 -13.891 1 98.06 197 LEU B N 1
ATOM 5818 C CA . LEU B 1 197 ? -14.375 -5.379 -12.812 1 98.06 197 LEU B CA 1
ATOM 5819 C C . LEU B 1 197 ? -15.836 -5.473 -13.227 1 98.06 197 LEU B C 1
ATOM 5821 O O . LEU B 1 197 ? -16.531 -6.43 -12.867 1 98.06 197 LEU B O 1
ATOM 5825 N N . ARG B 1 198 ? -16.297 -4.5 -13.984 1 97.81 198 ARG B N 1
ATOM 5826 C CA . ARG B 1 198 ? -17.656 -4.551 -14.508 1 97.81 198 ARG B CA 1
ATOM 5827 C C . ARG B 1 198 ? -17.828 -5.73 -15.461 1 97.81 198 ARG B C 1
ATOM 5829 O O . ARG B 1 198 ? -18.875 -6.383 -15.453 1 97.81 198 ARG B O 1
ATOM 5836 N N . VAL B 1 199 ? -16.812 -5.934 -16.25 1 97.69 199 VAL B N 1
ATOM 5837 C CA . VAL B 1 199 ? -16.844 -7.059 -17.188 1 97.69 199 VAL B CA 1
ATOM 5838 C C . VAL B 1 199 ? -16.906 -8.375 -16.406 1 97.69 199 VAL B C 1
ATOM 5840 O O . VAL B 1 199 ? -17.656 -9.281 -16.781 1 97.69 199 VAL B O 1
ATOM 5843 N N . GLN B 1 200 ? -16.156 -8.461 -15.391 1 98.19 200 GLN B N 1
ATOM 5844 C CA . GLN B 1 200 ? -16.156 -9.68 -14.594 1 98.19 200 GLN B CA 1
ATOM 5845 C C . GLN B 1 200 ? -17.547 -9.961 -14.016 1 98.19 200 GLN B C 1
ATOM 5847 O O . GLN B 1 200 ? -18 -11.109 -14.008 1 98.19 200 GLN B O 1
ATOM 5852 N N . VAL B 1 201 ? -18.188 -8.938 -13.508 1 98.5 201 VAL B N 1
ATOM 5853 C CA . VAL B 1 201 ? -19.547 -9.102 -12.984 1 98.5 201 VAL B CA 1
ATOM 5854 C C . VAL B 1 201 ? -20.484 -9.562 -14.102 1 98.5 201 VAL B C 1
ATOM 5856 O O . VAL B 1 201 ? -21.266 -10.492 -13.914 1 98.5 201 VAL B O 1
ATOM 5859 N N . ALA B 1 202 ? -20.375 -8.961 -15.219 1 98.06 202 ALA B N 1
ATOM 5860 C CA . ALA B 1 202 ? -21.25 -9.258 -16.359 1 98.06 202 ALA B CA 1
ATOM 5861 C C . ALA B 1 202 ? -21.047 -10.695 -16.844 1 98.06 202 ALA B C 1
ATOM 5863 O O . ALA B 1 202 ? -22 -11.375 -17.219 1 98.06 202 ALA B O 1
ATOM 5864 N N . VAL B 1 203 ? -19.828 -11.117 -16.891 1 97.88 203 VAL B N 1
ATOM 5865 C CA . VAL B 1 203 ? -19.484 -12.461 -17.328 1 97.88 203 VAL B CA 1
ATOM 5866 C C . VAL B 1 203 ? -20.141 -13.492 -16.422 1 97.88 203 VAL B C 1
ATOM 5868 O O . VAL B 1 203 ? -20.672 -14.5 -16.891 1 97.88 203 VAL B O 1
ATOM 5871 N N . ASN B 1 204 ? -20.094 -13.258 -15.117 1 98.56 204 ASN B N 1
ATOM 5872 C CA . ASN B 1 204 ? -20.719 -14.172 -14.172 1 98.56 204 ASN B CA 1
ATOM 5873 C C . ASN B 1 204 ? -22.234 -14.211 -14.367 1 98.56 204 ASN B C 1
ATOM 5875 O O . ASN B 1 204 ? -22.859 -15.266 -14.211 1 98.56 204 ASN B O 1
ATOM 5879 N N . VAL B 1 205 ? -22.828 -13.047 -14.656 1 98.19 205 VAL B N 1
ATOM 5880 C CA . VAL B 1 205 ? -24.266 -13 -14.898 1 98.19 205 VAL B CA 1
ATOM 5881 C C . VAL B 1 205 ? -24.609 -13.859 -16.109 1 98.19 205 VAL B C 1
ATOM 5883 O O . VAL B 1 205 ? -25.547 -14.672 -16.062 1 98.19 205 VAL B O 1
ATOM 5886 N N . ARG B 1 206 ? -23.891 -13.781 -17.125 1 97.5 206 ARG B N 1
ATOM 5887 C CA . ARG B 1 206 ? -24.141 -14.547 -18.344 1 97.5 206 ARG B CA 1
ATOM 5888 C C . ARG B 1 206 ? -23.938 -16.031 -18.109 1 97.5 206 ARG B C 1
ATOM 5890 O O . ARG B 1 206 ? -24.766 -16.859 -18.5 1 97.5 206 ARG B O 1
ATOM 5897 N N . GLY B 1 207 ? -22.797 -16.375 -17.531 1 98 207 GLY B N 1
ATOM 5898 C CA . GLY B 1 207 ? -22.578 -17.766 -17.188 1 98 207 GLY B CA 1
ATOM 5899 C C . GLY B 1 207 ? -23.641 -18.344 -16.266 1 98 207 GLY B C 1
ATOM 5900 O O . GLY B 1 207 ? -24.031 -19.5 -16.422 1 98 207 GLY B O 1
ATOM 5901 N N . GLY B 1 208 ? -24.047 -17.562 -15.32 1 98.38 208 GLY B N 1
ATOM 5902 C CA . GLY B 1 208 ? -25.125 -17.953 -14.43 1 98.38 208 GLY B CA 1
ATOM 5903 C C . GLY B 1 208 ? -26.438 -18.203 -15.148 1 98.38 208 GLY B C 1
ATOM 5904 O O . GLY B 1 208 ? -27.156 -19.156 -14.844 1 98.38 208 GLY B O 1
ATOM 5905 N N . ASP B 1 209 ? -26.766 -17.359 -16.078 1 98.19 209 ASP B N 1
ATOM 5906 C CA . ASP B 1 209 ? -27.984 -17.5 -16.875 1 98.19 209 ASP B CA 1
ATOM 5907 C C . ASP B 1 209 ? -27.969 -18.812 -17.656 1 98.19 209 ASP B C 1
ATOM 5909 O O . ASP B 1 209 ? -28.984 -19.516 -17.703 1 98.19 209 ASP B O 1
ATOM 5913 N N . GLU B 1 210 ? -26.875 -19.078 -18.297 1 98.44 210 GLU B N 1
ATOM 5914 C CA . GLU B 1 210 ? -26.75 -20.297 -19.062 1 98.44 210 GLU B CA 1
ATOM 5915 C C . GLU B 1 210 ? -26.844 -21.531 -18.172 1 98.44 210 GLU B C 1
ATOM 5917 O O . GLU B 1 210 ? -27.453 -22.547 -18.531 1 98.44 210 GLU B O 1
ATOM 5922 N N . THR B 1 211 ? -26.219 -21.438 -17.031 1 98.56 211 THR B N 1
ATOM 5923 C CA . THR B 1 211 ? -26.281 -22.531 -16.062 1 98.56 211 THR B CA 1
ATOM 5924 C C . THR B 1 211 ? -27.719 -22.75 -15.578 1 98.56 211 THR B C 1
ATOM 5926 O O . THR B 1 211 ? -28.188 -23.891 -15.508 1 98.56 211 THR B O 1
ATOM 5929 N N . ARG B 1 212 ? -28.359 -21.656 -15.242 1 98.25 212 ARG B N 1
ATOM 5930 C CA . ARG B 1 212 ? -29.75 -21.703 -14.812 1 98.25 212 ARG B CA 1
ATOM 5931 C C . ARG B 1 212 ? -30.641 -22.359 -15.875 1 98.25 212 ARG B C 1
ATOM 5933 O O . ARG B 1 212 ? -31.453 -23.219 -15.57 1 98.25 212 ARG B O 1
ATOM 5940 N N . ALA B 1 213 ? -30.453 -21.969 -17.062 1 98.25 213 ALA B N 1
ATOM 5941 C CA . ALA B 1 213 ? -31.234 -22.516 -18.172 1 98.25 213 ALA B CA 1
ATOM 5942 C C . ALA B 1 213 ? -31.031 -24.031 -18.297 1 98.25 213 ALA B C 1
ATOM 5944 O O . ALA B 1 213 ? -31.984 -24.781 -18.484 1 98.25 213 ALA B O 1
ATOM 5945 N N . LEU B 1 214 ? -29.812 -24.453 -18.234 1 98.06 214 LEU B N 1
ATOM 5946 C CA . LEU B 1 214 ? -29.484 -25.859 -18.328 1 98.06 214 LEU B CA 1
ATOM 5947 C C . LEU B 1 214 ? -30.125 -26.641 -17.188 1 98.06 214 LEU B C 1
ATOM 5949 O O . LEU B 1 214 ? -30.734 -27.688 -17.406 1 98.06 214 LEU B O 1
ATOM 5953 N N . PHE B 1 215 ? -29.984 -26.172 -15.938 1 98.19 215 PHE B N 1
ATOM 5954 C CA . PHE B 1 215 ? -30.5 -26.859 -14.758 1 98.19 215 PHE B CA 1
ATOM 5955 C C . PHE B 1 215 ? -32.031 -26.922 -14.805 1 98.19 215 PHE B C 1
ATOM 5957 O O . PHE B 1 215 ? -32.625 -27.953 -14.438 1 98.19 215 PHE B O 1
ATOM 5964 N N . LYS B 1 216 ? -32.625 -25.844 -15.258 1 97.62 216 LYS B N 1
ATOM 5965 C CA . LYS B 1 216 ? -34.062 -25.828 -15.375 1 97.62 216 LYS B CA 1
ATOM 5966 C C . LYS B 1 216 ? -34.562 -26.828 -16.422 1 97.62 216 LYS B C 1
ATOM 5968 O O . LYS B 1 216 ? -35.531 -27.562 -16.188 1 97.62 216 LYS B O 1
ATOM 5973 N N . ARG B 1 217 ? -33.938 -26.828 -17.547 1 96.94 217 ARG B N 1
ATOM 5974 C CA . ARG B 1 217 ? -34.281 -27.766 -18.609 1 96.94 217 ARG B CA 1
ATOM 5975 C C . ARG B 1 217 ? -34.156 -29.203 -18.141 1 96.94 217 ARG B C 1
ATOM 5977 O O . ARG B 1 217 ? -35 -30.047 -18.5 1 96.94 217 ARG B O 1
ATOM 5984 N N . MET B 1 218 ? -33.188 -29.5 -17.359 1 95.62 218 MET B N 1
ATOM 5985 C CA . MET B 1 218 ? -32.938 -30.859 -16.844 1 95.62 218 MET B CA 1
ATOM 5986 C C . MET B 1 218 ? -33.875 -31.156 -15.664 1 95.62 218 MET B C 1
ATOM 5988 O O . MET B 1 218 ? -34.188 -32.312 -15.406 1 95.62 218 MET B O 1
ATOM 5992 N N . GLY B 1 219 ? -34.375 -30.172 -15.016 1 96.19 219 GLY B N 1
ATOM 5993 C CA . GLY B 1 219 ? -34.906 -30.297 -13.672 1 96.19 219 GLY B CA 1
ATOM 5994 C C . GLY B 1 219 ? -33.812 -30.234 -12.602 1 96.19 219 GLY B C 1
ATOM 5995 O O . GLY B 1 219 ? -32.781 -30.891 -12.719 1 96.19 219 GLY B O 1
ATOM 5996 N N . LEU B 1 220 ? -34.062 -29.469 -11.617 1 96 220 LEU B N 1
ATOM 5997 C CA . LEU B 1 220 ? -33.062 -29.188 -10.609 1 96 220 LEU B CA 1
ATOM 5998 C C . LEU B 1 220 ? -32.562 -30.484 -9.961 1 96 220 LEU B C 1
ATOM 6000 O O . LEU B 1 220 ? -31.359 -30.641 -9.742 1 96 220 LEU B O 1
ATOM 6004 N N . ALA B 1 221 ? -33.406 -31.391 -9.648 1 95.38 221 ALA B N 1
ATOM 6005 C CA . ALA B 1 221 ? -33.031 -32.656 -9.016 1 95.38 221 ALA B CA 1
ATOM 6006 C C . ALA B 1 221 ? -32.125 -33.469 -9.922 1 95.38 221 ALA B C 1
ATOM 6008 O O . ALA B 1 221 ? -31.141 -34.062 -9.461 1 95.38 221 ALA B O 1
ATOM 6009 N N . ASN B 1 222 ? -32.5 -33.5 -11.18 1 94.62 222 ASN B N 1
ATOM 6010 C CA . ASN B 1 222 ? -31.688 -34.219 -12.148 1 94.62 222 ASN B CA 1
ATOM 6011 C C . ASN B 1 222 ? -30.312 -33.594 -12.336 1 94.62 222 ASN B C 1
ATOM 6013 O O . ASN B 1 222 ? -29.312 -34.281 -12.5 1 94.62 222 ASN B O 1
ATOM 6017 N N . ALA B 1 223 ? -30.359 -32.312 -12.352 1 95.62 223 ALA B N 1
ATOM 6018 C CA . ALA B 1 223 ? -29.094 -31.578 -12.477 1 95.62 223 ALA B CA 1
ATOM 6019 C C . ALA B 1 223 ? -28.172 -31.875 -11.297 1 95.62 223 ALA B C 1
ATOM 6021 O O . ALA B 1 223 ? -26.984 -32.125 -11.484 1 95.62 223 ALA B O 1
ATOM 6022 N N . GLN B 1 224 ? -28.703 -31.891 -10.141 1 95.69 224 GLN B N 1
ATOM 6023 C CA . GLN B 1 224 ? -27.922 -32.188 -8.938 1 95.69 224 GLN B CA 1
ATOM 6024 C C . GLN B 1 224 ? -27.391 -33.594 -8.961 1 95.69 224 GLN B C 1
ATOM 6026 O O . GLN B 1 224 ? -26.25 -33.844 -8.562 1 95.69 224 GLN B O 1
ATOM 6031 N N . ALA B 1 225 ? -28.188 -34.469 -9.406 1 94.69 225 ALA B N 1
ATOM 6032 C CA . ALA B 1 225 ? -27.766 -35.844 -9.523 1 94.69 225 ALA B CA 1
ATOM 6033 C C . ALA B 1 225 ? -26.625 -36 -10.531 1 94.69 225 ALA B C 1
ATOM 6035 O O . ALA B 1 225 ? -25.688 -36.781 -10.32 1 94.69 225 ALA B O 1
ATOM 6036 N N . ALA B 1 226 ? -26.812 -35.281 -11.609 1 95.06 226 ALA B N 1
ATOM 6037 C CA . ALA B 1 226 ? -25.766 -35.312 -12.625 1 95.06 226 ALA B CA 1
ATOM 6038 C C . ALA B 1 226 ? -24.453 -34.781 -12.062 1 95.06 226 ALA B C 1
ATOM 6040 O O . ALA B 1 226 ? -23.375 -35.312 -12.375 1 95.06 226 ALA B O 1
ATOM 6041 N N . VAL B 1 227 ? -24.469 -33.781 -11.266 1 96.06 227 VAL B N 1
ATOM 6042 C CA . VAL B 1 227 ? -23.281 -33.219 -10.633 1 96.06 227 VAL B CA 1
ATOM 6043 C C . VAL B 1 227 ? -22.625 -34.25 -9.727 1 96.06 227 VAL B C 1
ATOM 6045 O O . VAL B 1 227 ? -21.422 -34.469 -9.789 1 96.06 227 VAL B O 1
ATOM 6048 N N . GLU B 1 228 ? -23.438 -34.906 -8.961 1 95.25 228 GLU B N 1
ATOM 6049 C CA . GLU B 1 228 ? -22.922 -35.969 -8.07 1 95.25 228 GLU B CA 1
ATOM 6050 C C . GLU B 1 228 ? -22.266 -37.094 -8.859 1 95.25 228 GLU B C 1
ATOM 6052 O O . GLU B 1 228 ? -21.234 -37.625 -8.445 1 95.25 228 GLU B O 1
ATOM 6057 N N . ASP B 1 229 ? -22.859 -37.406 -9.906 1 94.06 229 ASP B N 1
ATOM 6058 C CA . ASP B 1 229 ? -22.328 -38.469 -10.758 1 94.06 229 ASP B CA 1
ATOM 6059 C C . ASP B 1 229 ? -20.953 -38.062 -11.32 1 94.06 229 ASP B C 1
ATOM 6061 O O . ASP B 1 229 ? -20.047 -38.875 -11.352 1 94.06 229 ASP B O 1
ATOM 6065 N N . VAL B 1 230 ? -20.891 -36.875 -11.758 1 93.12 230 VAL B N 1
ATOM 6066 C CA . VAL B 1 230 ? -19.641 -36.406 -12.328 1 93.12 230 VAL B CA 1
ATOM 6067 C C . VAL B 1 230 ? -18.531 -36.406 -11.273 1 93.12 230 VAL B C 1
ATOM 6069 O O . VAL B 1 230 ? -17.406 -36.812 -11.547 1 93.12 230 VAL B O 1
ATOM 6072 N N . PHE B 1 231 ? -18.875 -36 -10.039 1 95.06 231 PHE B N 1
ATOM 6073 C CA . PHE B 1 231 ? -17.891 -36 -8.953 1 95.06 231 PHE B CA 1
ATOM 6074 C C . PHE B 1 231 ? -17.438 -37.438 -8.633 1 95.06 231 PHE B C 1
ATOM 6076 O O . PHE B 1 231 ? -16.25 -37.688 -8.5 1 95.06 231 PHE B O 1
ATOM 6083 N N . ALA B 1 232 ? -18.375 -38.281 -8.539 1 93.38 232 ALA B N 1
ATOM 6084 C CA . ALA B 1 232 ? -18.094 -39.688 -8.195 1 93.38 232 ALA B CA 1
ATOM 6085 C C . ALA B 1 232 ? -17.25 -40.344 -9.273 1 93.38 232 ALA B C 1
ATOM 6087 O O . ALA B 1 232 ? -16.312 -41.094 -8.969 1 93.38 232 ALA B O 1
ATOM 6088 N N . TYR B 1 233 ? -17.625 -40.031 -10.445 1 91.69 233 TYR B N 1
ATOM 6089 C CA . TYR B 1 233 ? -16.875 -40.594 -11.57 1 91.69 233 TYR B CA 1
ATOM 6090 C C . TYR B 1 233 ? -15.422 -40.094 -11.547 1 91.69 233 TYR B C 1
ATOM 6092 O O . TYR B 1 233 ? -14.5 -40.906 -11.695 1 91.69 233 TYR B O 1
ATOM 6100 N N . THR B 1 234 ? -15.234 -38.844 -11.422 1 92.38 234 THR B N 1
ATOM 6101 C CA . THR B 1 234 ? -13.898 -38.25 -11.383 1 92.38 234 THR B CA 1
ATOM 6102 C C . THR B 1 234 ? -13.086 -38.844 -10.227 1 92.38 234 THR B C 1
ATOM 6104 O O . THR B 1 234 ? -11.914 -39.188 -10.398 1 92.38 234 THR B O 1
ATOM 6107 N N . ALA B 1 235 ? -13.68 -39 -9.07 1 94 235 ALA B N 1
ATOM 6108 C CA . ALA B 1 235 ? -13.008 -39.531 -7.891 1 94 235 ALA B CA 1
ATOM 6109 C C . ALA B 1 235 ? -12.57 -40.969 -8.125 1 94 235 ALA B C 1
ATOM 6111 O O . ALA B 1 235 ? -11.438 -41.344 -7.801 1 94 235 ALA B O 1
ATOM 6112 N N . GLU B 1 236 ? -13.445 -41.719 -8.648 1 92.94 236 GLU B N 1
ATOM 6113 C CA . GLU B 1 236 ? -13.148 -43.125 -8.898 1 92.94 236 GLU B CA 1
ATOM 6114 C C . GLU B 1 236 ? -12.055 -43.281 -9.953 1 92.94 236 GLU B C 1
ATOM 6116 O O . GLU B 1 236 ? -11.18 -44.156 -9.828 1 92.94 236 GLU B O 1
ATOM 6121 N N . ARG B 1 237 ? -12.227 -42.531 -10.945 1 92.06 237 ARG B N 1
ATOM 6122 C CA . ARG B 1 237 ? -11.242 -42.562 -12.023 1 92.06 237 ARG B CA 1
ATOM 6123 C C . ARG B 1 237 ? -9.852 -42.219 -11.5 1 92.06 237 ARG B C 1
ATOM 6125 O O . ARG B 1 237 ? -8.875 -42.906 -11.828 1 92.06 237 ARG B O 1
ATOM 6132 N N . LEU B 1 238 ? -9.703 -41.25 -10.672 1 94.06 238 LEU B N 1
ATOM 6133 C CA . LEU B 1 238 ? -8.422 -40.875 -10.117 1 94.06 238 LEU B CA 1
ATOM 6134 C C . LEU B 1 238 ? -7.891 -41.906 -9.156 1 94.06 238 LEU B C 1
ATOM 6136 O O . LEU B 1 238 ? -6.695 -42.219 -9.164 1 94.06 238 LEU B O 1
ATOM 6140 N N . ARG B 1 239 ? -8.75 -42.469 -8.352 1 95 239 ARG B N 1
ATOM 6141 C CA . ARG B 1 239 ? -8.359 -43.531 -7.422 1 95 239 ARG B CA 1
ATOM 6142 C C . ARG B 1 239 ? -7.789 -44.719 -8.164 1 95 239 ARG B C 1
ATOM 6144 O O . ARG B 1 239 ? -6.84 -45.344 -7.695 1 95 239 ARG B O 1
ATOM 6151 N N . ARG B 1 240 ? -8.406 -45 -9.234 1 94 240 ARG B N 1
ATOM 6152 C CA . ARG B 1 240 ? -7.918 -46.125 -10.047 1 94 240 ARG B CA 1
ATOM 6153 C C . ARG B 1 240 ? -6.52 -45.812 -10.578 1 94 240 ARG B C 1
ATOM 6155 O O . ARG B 1 240 ? -5.66 -46.719 -10.594 1 94 240 ARG B O 1
ATOM 6162 N N . ARG B 1 241 ? -6.324 -44.625 -11.078 1 94.19 241 ARG B N 1
ATOM 6163 C CA . ARG B 1 241 ? -5.008 -44.25 -11.57 1 94.19 241 ARG B CA 1
ATOM 6164 C C . ARG B 1 241 ? -3.969 -44.312 -10.461 1 94.19 241 ARG B C 1
ATOM 6166 O O . ARG B 1 241 ? -2.834 -44.719 -10.688 1 94.19 241 ARG B O 1
ATOM 6173 N N . ILE B 1 242 ? -4.324 -43.875 -9.297 1 95.19 242 ILE B N 1
ATOM 6174 C CA . ILE B 1 242 ? -3.42 -43.875 -8.148 1 95.19 242 ILE B CA 1
ATOM 6175 C C . ILE B 1 242 ? -3.092 -45.281 -7.738 1 95.19 242 ILE B C 1
ATOM 6177 O O . ILE B 1 242 ? -1.938 -45.625 -7.441 1 95.19 242 ILE B O 1
ATOM 6181 N N . SER B 1 243 ? -4.098 -46.156 -7.789 1 94.88 243 SER B N 1
ATOM 6182 C CA . SER B 1 243 ? -3.928 -47.562 -7.379 1 94.88 243 SER B CA 1
ATOM 6183 C C . SER B 1 243 ? -2.996 -48.281 -8.328 1 94.88 243 SER B C 1
ATOM 6185 O O . SER B 1 243 ? -2.381 -49.281 -7.945 1 94.88 243 SER B O 1
ATOM 6187 N N . ALA B 1 244 ? -2.936 -47.781 -9.477 1 93.81 244 ALA B N 1
ATOM 6188 C CA . ALA B 1 244 ? -2.09 -48.406 -10.484 1 93.81 244 ALA B CA 1
ATOM 6189 C C . ALA B 1 244 ? -0.623 -48.031 -10.273 1 93.81 244 ALA B C 1
ATOM 6191 O O . ALA B 1 244 ? 0.269 -48.688 -10.836 1 93.81 244 ALA B O 1
ATOM 6192 N N . LEU B 1 245 ? -0.336 -47.125 -9.484 1 94.75 245 LEU B N 1
ATOM 6193 C CA . LEU B 1 245 ? 1.038 -46.75 -9.18 1 94.75 245 LEU B CA 1
ATOM 6194 C C . LEU B 1 245 ? 1.673 -47.719 -8.203 1 94.75 245 LEU B C 1
ATOM 6196 O O . LEU B 1 245 ? 0.987 -48.281 -7.344 1 94.75 245 LEU B O 1
ATOM 6200 N N . PRO B 1 246 ? 2.951 -47.969 -8.352 1 93.75 246 PRO B N 1
ATOM 6201 C CA . PRO B 1 246 ? 3.617 -48.75 -7.32 1 93.75 246 PRO B CA 1
ATOM 6202 C C . PRO B 1 246 ? 3.582 -48.094 -5.945 1 93.75 246 PRO B C 1
ATOM 6204 O O . PRO B 1 246 ? 3.689 -46.875 -5.84 1 93.75 246 PRO B O 1
ATOM 6207 N N . ALA B 1 247 ? 3.432 -48.906 -4.91 1 93.88 247 ALA B N 1
ATOM 6208 C CA . ALA B 1 247 ? 3.459 -48.375 -3.549 1 93.88 247 ALA B CA 1
ATOM 6209 C C . ALA B 1 247 ? 4.871 -47.969 -3.146 1 93.88 247 ALA B C 1
ATOM 6211 O O . ALA B 1 247 ? 5.844 -48.656 -3.506 1 93.88 247 ALA B O 1
ATOM 6212 N N . GLY B 1 248 ? 4.965 -46.812 -2.424 1 93.69 248 GLY B N 1
ATOM 6213 C CA . GLY B 1 248 ? 6.27 -46.375 -1.952 1 93.69 248 GLY B CA 1
ATOM 6214 C C . GLY B 1 248 ? 6.352 -44.875 -1.718 1 93.69 248 GLY B C 1
ATOM 6215 O O . GLY B 1 248 ? 5.332 -44.188 -1.747 1 93.69 248 GLY B O 1
ATOM 6216 N N . GLU B 1 249 ? 7.523 -44.531 -1.294 1 96.75 249 GLU B N 1
ATOM 6217 C CA . GLU B 1 249 ? 7.836 -43.125 -1.054 1 96.75 249 GLU B CA 1
ATOM 6218 C C . GLU B 1 249 ? 9 -42.656 -1.926 1 96.75 249 GLU B C 1
ATOM 6220 O O . GLU B 1 249 ? 10.047 -43.312 -1.975 1 96.75 249 GLU B O 1
ATOM 6225 N N . HIS B 1 250 ? 8.797 -41.594 -2.623 1 97.75 250 HIS B N 1
ATOM 6226 C CA . HIS B 1 250 ? 9.836 -41.031 -3.471 1 97.75 250 HIS B CA 1
ATOM 6227 C C . HIS B 1 250 ? 9.984 -39.531 -3.227 1 97.75 250 HIS B C 1
ATOM 6229 O O . HIS B 1 250 ? 8.992 -38.812 -3.209 1 97.75 250 HIS B O 1
ATOM 6235 N N . THR B 1 251 ? 11.219 -39.125 -3.031 1 98.19 251 THR B N 1
ATOM 6236 C CA . THR B 1 251 ? 11.5 -37.719 -2.691 1 98.19 251 THR B CA 1
ATOM 6237 C C . THR B 1 251 ? 12.32 -37.062 -3.789 1 98.19 251 THR B C 1
ATOM 6239 O O . THR B 1 251 ? 13.148 -37.688 -4.43 1 98.19 251 THR B O 1
ATOM 6242 N N . PHE B 1 252 ? 12.078 -35.781 -4.02 1 98.44 252 PHE B N 1
ATOM 6243 C CA . PHE B 1 252 ? 12.875 -34.969 -4.918 1 98.44 252 PHE B CA 1
ATOM 6244 C C . PHE B 1 252 ? 13.109 -33.594 -4.312 1 98.44 252 PHE B C 1
ATOM 6246 O O . PHE B 1 252 ? 12.227 -33.031 -3.654 1 98.44 252 PHE B O 1
ATOM 6253 N N . ARG B 1 253 ? 14.281 -33.094 -4.516 1 98.12 253 ARG B N 1
ATOM 6254 C CA . ARG B 1 253 ? 14.672 -31.781 -4.012 1 98.12 253 ARG B CA 1
ATOM 6255 C C . ARG B 1 253 ? 15.125 -30.875 -5.148 1 98.12 253 ARG B C 1
ATOM 6257 O O . ARG B 1 253 ? 15.828 -31.312 -6.062 1 98.12 253 ARG B O 1
ATOM 6264 N N . THR B 1 254 ? 14.641 -29.719 -5.223 1 97.81 254 THR B N 1
ATOM 6265 C CA . THR B 1 254 ? 15.125 -28.641 -6.07 1 97.81 254 THR B CA 1
ATOM 6266 C C . THR B 1 254 ? 15.336 -27.359 -5.254 1 97.81 254 THR B C 1
ATOM 6268 O O . THR B 1 254 ? 15.359 -27.406 -4.023 1 97.81 254 THR B O 1
ATOM 6271 N N . TRP B 1 255 ? 15.609 -26.172 -5.992 1 97.62 255 TRP B N 1
ATOM 6272 C CA . TRP B 1 255 ? 16.047 -25 -5.23 1 97.62 255 TRP B CA 1
ATOM 6273 C C . TRP B 1 255 ? 15.438 -23.734 -5.805 1 97.62 255 TRP B C 1
ATOM 6275 O O . TRP B 1 255 ? 15.344 -23.578 -7.027 1 97.62 255 TRP B O 1
ATOM 6285 N N . LEU B 1 256 ? 14.984 -22.906 -4.965 1 98 256 LEU B N 1
ATOM 6286 C CA . LEU B 1 256 ? 14.891 -21.484 -5.25 1 98 256 LEU B CA 1
ATOM 6287 C C . LEU B 1 256 ? 16.188 -20.766 -4.895 1 98 256 LEU B C 1
ATOM 6289 O O . LEU B 1 256 ? 16.688 -20.891 -3.77 1 98 256 LEU B O 1
ATOM 6293 N N . ASP B 1 257 ? 16.781 -20.016 -5.742 1 97.75 257 ASP B N 1
ATOM 6294 C CA . ASP B 1 257 ? 18.156 -19.547 -5.59 1 97.75 257 ASP B CA 1
ATOM 6295 C C . ASP B 1 257 ? 18.266 -18.516 -4.465 1 97.75 257 ASP B C 1
ATOM 6297 O O . ASP B 1 257 ? 19.344 -18.297 -3.914 1 97.75 257 ASP B O 1
ATOM 6301 N N . ASP B 1 258 ? 17.219 -17.828 -4.184 1 96.88 258 ASP B N 1
ATOM 6302 C CA . ASP B 1 258 ? 17.094 -16.953 -3.01 1 96.88 258 ASP B CA 1
ATOM 6303 C C . ASP B 1 258 ? 15.633 -16.594 -2.74 1 96.88 258 ASP B C 1
ATOM 6305 O O . ASP B 1 258 ? 14.75 -16.906 -3.547 1 96.88 258 ASP B O 1
ATOM 6309 N N . ASP B 1 259 ? 15.375 -16.016 -1.613 1 95.81 259 ASP B N 1
ATOM 6310 C CA . ASP B 1 259 ? 13.992 -15.781 -1.207 1 95.81 259 ASP B CA 1
ATOM 6311 C C . ASP B 1 259 ? 13.555 -14.352 -1.53 1 95.81 259 ASP B C 1
ATOM 6313 O O . ASP B 1 259 ? 12.547 -13.875 -1.012 1 95.81 259 ASP B O 1
ATOM 6317 N N . GLY B 1 260 ? 14.359 -13.586 -2.271 1 94.31 260 GLY B N 1
ATOM 6318 C CA . GLY B 1 260 ? 14.039 -12.227 -2.664 1 94.31 260 GLY B CA 1
ATOM 6319 C C . GLY B 1 260 ? 14.477 -11.188 -1.64 1 94.31 260 GLY B C 1
ATOM 6320 O O . GLY B 1 260 ? 14.359 -9.984 -1.88 1 94.31 260 GLY B O 1
ATOM 6321 N N . ALA B 1 261 ? 14.992 -11.609 -0.526 1 92.88 261 ALA B N 1
ATOM 6322 C CA . ALA B 1 261 ? 15.352 -10.695 0.551 1 92.88 261 ALA B CA 1
ATOM 6323 C C . ALA B 1 261 ? 16.766 -10.969 1.053 1 92.88 261 ALA B C 1
ATOM 6325 O O . ALA B 1 261 ? 17.062 -10.789 2.236 1 92.88 261 ALA B O 1
ATOM 6326 N N . GLY B 1 262 ? 17.625 -11.531 0.211 1 88.25 262 GLY B N 1
ATOM 6327 C CA . GLY B 1 262 ? 19.031 -11.656 0.516 1 88.25 262 GLY B CA 1
ATOM 6328 C C . GLY B 1 262 ? 19.406 -12.992 1.121 1 88.25 262 GLY B C 1
ATOM 6329 O O . GLY B 1 262 ? 20.484 -13.148 1.687 1 88.25 262 GLY B O 1
ATOM 6330 N N . SER B 1 263 ? 18.562 -13.93 1.06 1 91.62 263 SER B N 1
ATOM 6331 C CA . SER B 1 263 ? 18.875 -15.258 1.587 1 91.62 263 SER B CA 1
ATOM 6332 C C . SER B 1 263 ? 19.766 -16.031 0.625 1 91.62 263 SER B C 1
ATOM 6334 O O . SER B 1 263 ? 20 -15.594 -0.499 1 91.62 263 SER B O 1
ATOM 6336 N N . GLY B 1 264 ? 20.234 -17.156 1.123 1 94.69 264 GLY B N 1
ATOM 6337 C CA . GLY B 1 264 ? 20.781 -18.156 0.219 1 94.69 264 GLY B CA 1
ATOM 6338 C C . GLY B 1 264 ? 19.703 -19.047 -0.394 1 94.69 264 GLY B C 1
ATOM 6339 O O . GLY B 1 264 ? 18.516 -18.812 -0.213 1 94.69 264 GLY B O 1
ATOM 6340 N N . PRO B 1 265 ? 20.156 -20.062 -1.121 1 97.56 265 PRO B N 1
ATOM 6341 C CA . PRO B 1 265 ? 19.188 -20.953 -1.767 1 97.56 265 PRO B CA 1
ATOM 6342 C C . PRO B 1 265 ? 18.219 -21.578 -0.773 1 97.56 265 PRO B C 1
ATOM 6344 O O . PRO B 1 265 ? 18.625 -21.953 0.335 1 97.56 265 PRO B O 1
ATOM 6347 N N . VAL B 1 266 ? 16.984 -21.641 -1.126 1 98.31 266 VAL B N 1
ATOM 6348 C CA . VAL B 1 266 ? 15.914 -22.234 -0.326 1 98.31 266 VAL B CA 1
ATOM 6349 C C . VAL B 1 266 ? 15.5 -23.562 -0.937 1 98.31 266 VAL B C 1
ATOM 6351 O O . VAL B 1 266 ? 15.016 -23.609 -2.072 1 98.31 266 VAL B O 1
ATOM 6354 N N . PRO B 1 267 ? 15.602 -24.609 -0.21 1 98.56 267 PRO B N 1
ATOM 6355 C CA . PRO B 1 267 ? 15.219 -25.906 -0.774 1 98.56 267 PRO B CA 1
ATOM 6356 C C . PRO B 1 267 ? 13.711 -26.078 -0.914 1 98.56 267 PRO B C 1
ATOM 6358 O O . PRO B 1 267 ? 12.953 -25.625 -0.051 1 98.56 267 PRO B O 1
ATOM 6361 N N . ILE B 1 268 ? 13.328 -26.688 -1.973 1 98.75 268 ILE B N 1
ATOM 6362 C CA . ILE B 1 268 ? 11.969 -27.156 -2.209 1 98.75 268 ILE B CA 1
ATOM 6363 C C . ILE B 1 268 ? 11.961 -28.688 -2.307 1 98.75 268 ILE B C 1
ATOM 6365 O O . ILE B 1 268 ? 12.523 -29.25 -3.246 1 98.75 268 ILE B O 1
ATOM 6369 N N . VAL B 1 269 ? 11.281 -29.281 -1.326 1 98.81 269 VAL B N 1
ATOM 6370 C CA . VAL B 1 269 ? 11.328 -30.734 -1.228 1 98.81 269 VAL B CA 1
ATOM 6371 C C . VAL B 1 269 ? 9.906 -31.297 -1.26 1 98.81 269 VAL B C 1
ATOM 6373 O O . VAL B 1 269 ? 9.016 -30.781 -0.581 1 98.81 269 VAL B O 1
ATOM 6376 N N . VAL B 1 270 ? 9.695 -32.344 -2.061 1 98.75 270 VAL B N 1
ATOM 6377 C CA . VAL B 1 270 ? 8.414 -33.031 -2.092 1 98.75 270 VAL B CA 1
ATOM 6378 C C . VAL B 1 270 ? 8.633 -34.531 -1.997 1 98.75 270 VAL B C 1
ATOM 6380 O O . VAL B 1 270 ? 9.516 -35.094 -2.668 1 98.75 270 VAL B O 1
ATOM 6383 N N . THR B 1 271 ? 7.93 -35.125 -1.097 1 98.69 271 THR B N 1
ATOM 6384 C CA . THR B 1 271 ? 7.855 -36.562 -1.019 1 98.69 271 THR B CA 1
ATOM 6385 C C . THR B 1 271 ? 6.469 -37.062 -1.422 1 98.69 271 THR B C 1
ATOM 6387 O O . THR B 1 271 ? 5.469 -36.688 -0.808 1 98.69 271 THR B O 1
ATOM 6390 N N . ALA B 1 272 ? 6.426 -37.875 -2.457 1 98.25 272 ALA B N 1
ATOM 6391 C CA . ALA B 1 272 ? 5.184 -38.5 -2.889 1 98.25 272 ALA B CA 1
ATOM 6392 C C . ALA B 1 272 ? 5.027 -39.906 -2.254 1 98.25 272 ALA B C 1
ATOM 6394 O O . ALA B 1 272 ? 5.902 -40.75 -2.4 1 98.25 272 ALA B O 1
ATOM 6395 N N . LYS B 1 273 ? 3.93 -40 -1.526 1 97.12 273 LYS B N 1
ATOM 6396 C CA . LYS B 1 273 ? 3.611 -41.281 -0.877 1 97.12 273 LYS B CA 1
ATOM 6397 C C . LYS B 1 273 ? 2.377 -41.906 -1.504 1 97.12 273 LYS B C 1
ATOM 6399 O O . LYS B 1 273 ? 1.31 -41.312 -1.558 1 97.12 273 LYS B O 1
ATOM 6404 N N . THR B 1 274 ? 2.627 -43.062 -1.98 1 94.31 274 THR B N 1
ATOM 6405 C CA . THR B 1 274 ? 1.533 -43.812 -2.586 1 94.31 274 THR B CA 1
ATOM 6406 C C . THR B 1 274 ? 1.279 -45.125 -1.82 1 94.31 274 THR B C 1
ATOM 6408 O O . THR B 1 274 ? 2.203 -45.688 -1.247 1 94.31 274 THR B O 1
ATOM 6411 N N . GLY B 1 275 ? 0.008 -45.5 -1.61 1 85.5 275 GLY B N 1
ATOM 6412 C CA . GLY B 1 275 ? -0.466 -46.719 -0.972 1 85.5 275 GLY B CA 1
ATOM 6413 C C . GLY B 1 275 ? -1.967 -46.906 -1.086 1 85.5 275 GLY B C 1
ATOM 6414 O O . GLY B 1 275 ? -2.74 -46.062 -0.592 1 85.5 275 GLY B O 1
ATOM 6415 N N . GLY B 1 276 ? -2.326 -47.906 -1.754 1 87.19 276 GLY B N 1
ATOM 6416 C CA . GLY B 1 276 ? -3.748 -48.156 -1.957 1 87.19 276 GLY B CA 1
ATOM 6417 C C . GLY B 1 276 ? -4.359 -47.219 -2.998 1 87.19 276 GLY B C 1
ATOM 6418 O O . GLY B 1 276 ? -3.857 -47.125 -4.121 1 87.19 276 GLY B O 1
ATOM 6419 N N . ASN B 1 277 ? -5.348 -46.375 -2.51 1 89.69 277 ASN B N 1
ATOM 6420 C CA . ASN B 1 277 ? -6.059 -45.531 -3.459 1 89.69 277 ASN B CA 1
ATOM 6421 C C . ASN B 1 277 ? -5.918 -44.062 -3.105 1 89.69 277 ASN B C 1
ATOM 6423 O O . ASN B 1 277 ? -6.797 -43.25 -3.424 1 89.69 277 ASN B O 1
ATOM 6427 N N . ALA B 1 278 ? -4.766 -43.844 -2.398 1 93.12 278 ALA B N 1
ATOM 6428 C CA . ALA B 1 278 ? -4.566 -42.438 -1.992 1 93.12 278 ALA B CA 1
ATOM 6429 C C . ALA B 1 278 ? -3.141 -42 -2.285 1 93.12 278 ALA B C 1
ATOM 6431 O O . ALA B 1 278 ? -2.207 -42.781 -2.277 1 93.12 278 ALA B O 1
ATOM 6432 N N . LEU B 1 279 ? -3.018 -40.688 -2.619 1 96.88 279 LEU B N 1
ATOM 6433 C CA . LEU B 1 279 ? -1.737 -40.031 -2.865 1 96.88 279 LEU B CA 1
ATOM 6434 C C . LEU B 1 279 ? -1.49 -38.906 -1.85 1 96.88 279 LEU B C 1
ATOM 6436 O O . LEU B 1 279 ? -2.35 -38.062 -1.643 1 96.88 279 LEU B O 1
ATOM 6440 N N . 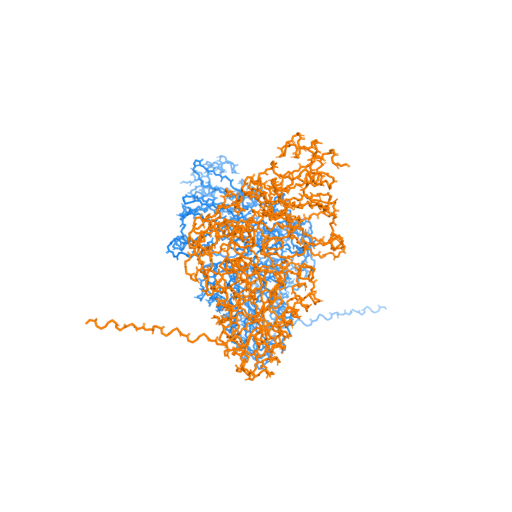HIS B 1 280 ? -0.425 -39 -1.13 1 97.81 280 HIS B N 1
ATOM 6441 C CA . HIS B 1 280 ? -0.047 -37.969 -0.186 1 97.81 280 HIS B CA 1
ATOM 6442 C C . HIS B 1 280 ? 1.224 -37.25 -0.635 1 97.81 280 HIS B C 1
ATOM 6444 O O . HIS B 1 280 ? 2.244 -37.875 -0.893 1 97.81 280 HIS B O 1
ATOM 6450 N N . LEU B 1 281 ? 1.148 -35.969 -0.818 1 98.44 281 LEU B N 1
ATOM 6451 C CA . LEU B 1 281 ? 2.318 -35.156 -1.114 1 98.44 281 LEU B CA 1
ATOM 6452 C C . LEU B 1 281 ? 2.773 -34.406 0.124 1 98.44 281 LEU B C 1
ATOM 6454 O O . LEU B 1 281 ? 2.055 -33.531 0.625 1 98.44 281 LEU B O 1
ATOM 6458 N N . ASP B 1 282 ? 3.941 -34.688 0.605 1 98.5 282 ASP B N 1
ATOM 6459 C CA . ASP B 1 282 ? 4.535 -34.156 1.822 1 98.5 282 ASP B CA 1
ATOM 6460 C C . ASP B 1 282 ? 5.699 -33.219 1.497 1 98.5 282 ASP B C 1
ATOM 6462 O O . ASP B 1 282 ? 6.676 -33.625 0.87 1 98.5 282 ASP B O 1
ATOM 6466 N N . LEU B 1 283 ? 5.617 -31.984 1.948 1 98.81 283 LEU B N 1
ATOM 6467 C CA . LEU B 1 283 ? 6.648 -31.016 1.623 1 98.81 283 LEU B CA 1
ATOM 6468 C C . LEU B 1 283 ? 7.594 -30.812 2.801 1 98.81 283 LEU B C 1
ATOM 6470 O O . LEU B 1 283 ? 8.266 -29.781 2.896 1 98.81 283 LEU B O 1
ATOM 6474 N N . GLU B 1 284 ? 7.625 -31.719 3.699 1 98.25 284 GLU B N 1
ATOM 6475 C CA . GLU B 1 284 ? 8.641 -31.672 4.746 1 98.25 284 GLU B CA 1
ATOM 6476 C C . GLU B 1 284 ? 10.039 -31.562 4.145 1 98.25 284 GLU B C 1
ATOM 6478 O O . GLU B 1 284 ? 10.359 -32.25 3.168 1 98.25 284 GLU B O 1
ATOM 6483 N N . GLY B 1 285 ? 10.828 -30.734 4.746 1 98.25 285 GLY B N 1
ATOM 6484 C CA . GLY B 1 285 ? 12.164 -30.484 4.219 1 98.25 285 GLY B CA 1
ATOM 6485 C C . GLY B 1 285 ? 12.266 -29.203 3.418 1 98.25 285 GLY B C 1
ATOM 6486 O O . GLY B 1 285 ? 13.367 -28.719 3.158 1 98.25 285 GLY B O 1
ATOM 6487 N N . THR B 1 286 ? 11.172 -28.719 3.002 1 98.62 286 THR B N 1
ATOM 6488 C CA . THR B 1 286 ? 11.148 -27.422 2.32 1 98.62 286 THR B CA 1
ATOM 6489 C C . THR B 1 286 ? 11.641 -26.312 3.242 1 98.62 286 THR B C 1
ATOM 6491 O O . THR B 1 286 ? 11.453 -26.391 4.461 1 98.62 286 THR B O 1
ATOM 6494 N N . GLY B 1 287 ? 12.289 -25.297 2.689 1 98.44 287 GLY B N 1
ATOM 6495 C CA . GLY B 1 287 ? 12.953 -24.25 3.436 1 98.44 287 GLY B CA 1
ATOM 6496 C C . GLY B 1 287 ? 11.984 -23.359 4.191 1 98.44 287 GLY B C 1
ATOM 6497 O O . GLY B 1 287 ? 10.766 -23.516 4.078 1 98.44 287 GLY B O 1
ATOM 6498 N N . PRO B 1 288 ? 12.555 -22.453 4.973 1 97.81 288 PRO B N 1
ATOM 6499 C CA . PRO B 1 288 ? 11.742 -21.562 5.809 1 97.81 288 PRO B CA 1
ATOM 6500 C C . PRO B 1 288 ? 10.977 -20.531 4.996 1 97.81 288 PRO B C 1
ATOM 6502 O O . PRO B 1 288 ? 11.242 -20.344 3.805 1 97.81 288 PRO B O 1
ATOM 6505 N N . GLN B 1 289 ? 10.062 -19.922 5.684 1 97.81 289 GLN B N 1
ATOM 6506 C CA . GLN B 1 289 ? 9.336 -18.797 5.121 1 97.81 289 GLN B CA 1
ATOM 6507 C C . GLN B 1 289 ? 10.297 -17.766 4.535 1 97.81 289 GLN B C 1
ATOM 6509 O O . GLN B 1 289 ? 11.312 -17.438 5.145 1 97.81 289 GLN B O 1
ATOM 6514 N N . ALA B 1 290 ? 9.961 -17.312 3.33 1 98.19 290 ALA B N 1
ATOM 6515 C CA . ALA B 1 290 ? 10.781 -16.312 2.66 1 98.19 290 ALA B CA 1
ATOM 6516 C C . ALA B 1 290 ? 10.609 -14.945 3.309 1 98.19 290 ALA B C 1
ATOM 6518 O O . ALA B 1 290 ? 9.5 -14.562 3.693 1 98.19 290 ALA B O 1
ATOM 6519 N N . GLY B 1 291 ? 11.734 -14.195 3.4 1 96.25 291 GLY B N 1
ATOM 6520 C CA . GLY B 1 291 ? 11.648 -12.797 3.797 1 96.25 291 GLY B CA 1
ATOM 6521 C C . GLY B 1 291 ? 11.023 -11.914 2.736 1 96.25 291 GLY B C 1
ATOM 6522 O O . GLY B 1 291 ? 10.469 -10.859 3.047 1 96.25 291 GLY B O 1
ATOM 6523 N N . GLY B 1 292 ? 11.102 -12.406 1.521 1 97.06 292 GLY B N 1
ATOM 6524 C CA . GLY B 1 292 ? 10.5 -11.703 0.399 1 97.06 292 GLY B CA 1
ATOM 6525 C C . GLY B 1 292 ? 9.148 -12.266 -0.009 1 97.06 292 GLY B C 1
ATOM 6526 O O . GLY B 1 292 ? 8.461 -12.883 0.805 1 97.06 292 GLY B O 1
ATOM 6527 N N . ALA B 1 293 ? 8.758 -12.07 -1.234 1 97.81 293 ALA B N 1
ATOM 6528 C CA . ALA B 1 293 ? 7.375 -12.258 -1.654 1 97.81 293 ALA B CA 1
ATOM 6529 C C . ALA B 1 293 ? 7.164 -13.633 -2.27 1 97.81 293 ALA B C 1
ATOM 6531 O O . ALA B 1 293 ? 6.16 -13.875 -2.943 1 97.81 293 ALA B O 1
ATOM 6532 N N . PHE B 1 294 ? 8 -14.602 -2.051 1 98.44 294 PHE B N 1
ATOM 6533 C CA . PHE B 1 294 ? 7.988 -15.867 -2.768 1 98.44 294 PHE B CA 1
ATOM 6534 C C . PHE B 1 294 ? 7.199 -16.922 -1.999 1 98.44 294 PHE B C 1
ATOM 6536 O O . PHE B 1 294 ? 7.266 -18.109 -2.316 1 98.44 294 PHE B O 1
ATOM 6543 N N . ASN B 1 295 ? 6.48 -16.516 -0.953 1 98.75 295 ASN B N 1
ATOM 6544 C CA . ASN B 1 295 ? 5.727 -17.438 -0.115 1 98.75 295 ASN B CA 1
ATOM 6545 C C . ASN B 1 295 ? 4.469 -17.938 -0.821 1 98.75 295 ASN B C 1
ATOM 6547 O O . ASN B 1 295 ? 3.82 -17.188 -1.55 1 98.75 295 ASN B O 1
ATOM 6551 N N . VAL B 1 296 ? 4.145 -19.188 -0.57 1 98.69 296 VAL B N 1
ATOM 6552 C CA . VAL B 1 296 ? 3.018 -19.828 -1.233 1 98.69 296 VAL B CA 1
ATOM 6553 C C . VAL B 1 296 ? 1.89 -20.062 -0.231 1 98.69 296 VAL B C 1
ATOM 6555 O O . VAL B 1 296 ? 1.995 -20.922 0.649 1 98.69 296 VAL B O 1
ATOM 6558 N N . PRO B 1 297 ? 0.785 -19.375 -0.401 1 98 297 PRO B N 1
ATOM 6559 C CA . PRO B 1 297 ? -0.349 -19.641 0.488 1 98 297 PRO B CA 1
ATOM 6560 C C . PRO B 1 297 ? -1.029 -20.969 0.195 1 98 297 PRO B C 1
ATOM 6562 O O . PRO B 1 297 ? -0.762 -21.594 -0.837 1 98 297 PRO B O 1
ATOM 6565 N N . ALA B 1 298 ? -1.886 -21.375 1.058 1 97 298 ALA B N 1
ATOM 6566 C CA . ALA B 1 298 ? -2.5 -22.703 1.028 1 97 298 ALA B CA 1
ATOM 6567 C C . ALA B 1 298 ? -3.258 -22.922 -0.276 1 97 298 ALA B C 1
ATOM 6569 O O . ALA B 1 298 ? -3.195 -24 -0.859 1 97 298 ALA B O 1
ATOM 6570 N N . SER B 1 299 ? -4.004 -21.953 -0.687 1 96.56 299 SER B N 1
ATOM 6571 C CA . SER B 1 299 ? -4.797 -22.078 -1.903 1 96.56 299 SER B CA 1
ATOM 6572 C C . SER B 1 299 ? -3.908 -22.297 -3.123 1 96.56 299 SER B C 1
ATOM 6574 O O . SER B 1 299 ? -4.238 -23.094 -4.008 1 96.56 299 SER B O 1
ATOM 6576 N N . ALA B 1 300 ? -2.797 -21.641 -3.201 1 97.75 300 ALA B N 1
ATOM 6577 C CA . ALA B 1 300 ? -1.864 -21.781 -4.316 1 97.75 300 ALA B CA 1
ATOM 6578 C C . ALA B 1 300 ? -1.193 -23.156 -4.293 1 97.75 300 ALA B C 1
ATOM 6580 O O . ALA B 1 300 ? -0.961 -23.766 -5.344 1 97.75 300 ALA B O 1
ATOM 6581 N N . LEU B 1 301 ? -0.856 -23.594 -3.109 1 98.19 301 LEU B N 1
ATOM 6582 C CA . LEU B 1 301 ? -0.25 -24.922 -2.984 1 98.19 301 LEU B CA 1
ATOM 6583 C C . LEU B 1 301 ? -1.204 -26 -3.475 1 98.19 301 LEU B C 1
ATOM 6585 O O . LEU B 1 301 ? -0.807 -26.891 -4.234 1 98.19 301 LEU B O 1
ATOM 6589 N N . ARG B 1 302 ? -2.428 -25.906 -3.055 1 96.06 302 ARG B N 1
ATOM 6590 C CA . ARG B 1 302 ? -3.438 -26.859 -3.48 1 96.06 302 ARG B CA 1
ATOM 6591 C C . ARG B 1 302 ? -3.586 -26.875 -4.996 1 96.06 302 ARG B C 1
ATOM 6593 O O . ARG B 1 302 ? -3.607 -27.938 -5.621 1 96.06 302 ARG B O 1
ATOM 6600 N N . ALA B 1 303 ? -3.715 -25.703 -5.523 1 95.62 303 ALA B N 1
ATOM 6601 C CA . ALA B 1 303 ? -3.869 -25.594 -6.973 1 95.62 303 ALA B CA 1
ATOM 6602 C C . ALA B 1 303 ? -2.68 -26.203 -7.703 1 95.62 303 ALA B C 1
ATOM 6604 O O . ALA B 1 303 ? -2.85 -26.859 -8.727 1 95.62 303 ALA B O 1
ATOM 6605 N N . THR B 1 304 ? -1.47 -25.969 -7.219 1 97.25 304 THR B N 1
ATOM 6606 C CA . THR B 1 304 ? -0.252 -26.484 -7.832 1 97.25 304 THR B CA 1
ATOM 6607 C C . THR B 1 304 ? -0.239 -28.016 -7.809 1 97.25 304 THR B C 1
ATOM 6609 O O . THR B 1 304 ? 0.073 -28.656 -8.812 1 97.25 304 THR B O 1
ATOM 6612 N N . VAL B 1 305 ? -0.628 -28.562 -6.711 1 96.56 305 VAL B N 1
ATOM 6613 C CA . VAL B 1 305 ? -0.644 -30.016 -6.543 1 96.56 305 VAL B CA 1
ATOM 6614 C C . VAL B 1 305 ? -1.7 -30.625 -7.457 1 96.56 305 VAL B C 1
ATOM 6616 O O . VAL B 1 305 ? -1.443 -31.641 -8.125 1 96.56 305 VAL B O 1
ATOM 6619 N N . TYR B 1 306 ? -2.816 -30.016 -7.492 1 94.31 306 TYR B N 1
ATOM 6620 C CA . TYR B 1 306 ? -3.896 -30.562 -8.312 1 94.31 306 TYR B CA 1
ATOM 6621 C C . TYR B 1 306 ? -3.525 -30.516 -9.789 1 94.31 306 TYR B C 1
ATOM 6623 O O . TYR B 1 306 ? -3.859 -31.438 -10.547 1 94.31 306 TYR B O 1
ATOM 6631 N N . TYR B 1 307 ? -2.902 -29.5 -10.172 1 94.69 307 TYR B N 1
ATOM 6632 C CA . TYR B 1 307 ? -2.373 -29.453 -11.531 1 94.69 307 TYR B CA 1
ATOM 6633 C C . TYR B 1 307 ? -1.466 -30.656 -11.797 1 94.69 307 TYR B C 1
ATOM 6635 O O . TYR B 1 307 ? -1.606 -31.328 -12.82 1 94.69 307 TYR B O 1
ATOM 6643 N N . CYS B 1 308 ? -0.519 -30.844 -10.93 1 95.88 308 CYS B N 1
ATOM 6644 C CA . CYS B 1 308 ? 0.464 -31.906 -11.117 1 95.88 308 CYS B CA 1
ATOM 6645 C C . CYS B 1 308 ? -0.217 -33.281 -11.219 1 95.88 308 CYS B C 1
ATOM 6647 O O . CYS B 1 308 ? 0.131 -34.094 -12.078 1 95.88 308 CYS B O 1
ATOM 6649 N N . VAL B 1 309 ? -1.175 -33.469 -10.344 1 92.56 309 VAL B N 1
ATOM 6650 C CA . VAL B 1 309 ? -1.882 -34.75 -10.305 1 92.56 309 VAL B CA 1
ATOM 6651 C C . VAL B 1 309 ? -2.623 -34.969 -11.617 1 92.56 309 VAL B C 1
ATOM 6653 O O . VAL B 1 309 ? -2.568 -36.062 -12.195 1 92.56 309 VAL B O 1
ATOM 6656 N N . LYS B 1 310 ? -3.26 -33.938 -12.031 1 93 310 LYS B N 1
ATOM 6657 C CA . LYS B 1 310 ? -3.969 -34.062 -13.305 1 93 310 LYS B CA 1
ATOM 6658 C C . LYS B 1 310 ? -3 -34.312 -14.453 1 93 310 LYS B C 1
ATOM 6660 O O . LYS B 1 310 ? -3.23 -35.188 -15.289 1 93 310 LYS B O 1
ATOM 6665 N N . ALA B 1 311 ? -1.934 -33.594 -14.531 1 92.81 311 ALA B N 1
ATOM 6666 C CA . ALA B 1 311 ? -0.966 -33.656 -15.617 1 92.81 311 ALA B CA 1
ATOM 6667 C C . ALA B 1 311 ? -0.269 -35 -15.648 1 92.81 311 ALA B C 1
ATOM 6669 O O . ALA B 1 311 ? -0.001 -35.562 -16.719 1 92.81 311 ALA B O 1
ATOM 6670 N N . LEU B 1 312 ? -0.036 -35.594 -14.492 1 93.81 312 LEU B N 1
ATOM 6671 C CA . LEU B 1 312 ? 0.782 -36.781 -14.383 1 93.81 312 LEU B CA 1
ATOM 6672 C C . LEU B 1 312 ? -0.082 -38.031 -14.469 1 93.81 312 LEU B C 1
ATOM 6674 O O . LEU B 1 312 ? 0.338 -39.062 -15.031 1 93.81 312 LEU B O 1
ATOM 6678 N N . LEU B 1 313 ? -1.262 -37.938 -13.898 1 92.69 313 LEU B N 1
ATOM 6679 C CA . LEU B 1 313 ? -2.027 -39.188 -13.727 1 92.69 313 LEU B CA 1
ATOM 6680 C C . LEU B 1 313 ? -3.143 -39.281 -14.758 1 92.69 313 LEU B C 1
ATOM 6682 O O . LEU B 1 313 ? -3.475 -40.375 -15.219 1 92.69 313 LEU B O 1
ATOM 6686 N N . ASP B 1 314 ? -3.785 -38.094 -15.055 1 91.69 314 ASP B N 1
ATOM 6687 C CA . ASP B 1 314 ? -4.898 -38.125 -16 1 91.69 314 ASP B CA 1
ATOM 6688 C C . ASP B 1 314 ? -5.129 -36.781 -16.641 1 91.69 314 ASP B C 1
ATOM 6690 O O . ASP B 1 314 ? -6.035 -36.031 -16.25 1 91.69 314 ASP B O 1
ATOM 6694 N N . PRO B 1 315 ? -4.418 -36.469 -17.719 1 88.94 315 PRO B N 1
ATOM 6695 C CA . PRO B 1 315 ? -4.523 -35.156 -18.359 1 88.94 315 PRO B CA 1
ATOM 6696 C C . PRO B 1 315 ? -5.895 -34.906 -19 1 88.94 315 PRO B C 1
ATOM 6698 O O . PRO B 1 315 ? -6.262 -33.781 -19.266 1 88.94 315 PRO B O 1
ATOM 6701 N N . GLU B 1 316 ? -6.695 -35.906 -19.172 1 84.81 316 GLU B N 1
ATOM 6702 C CA . GLU B 1 316 ? -7.988 -35.781 -19.844 1 84.81 316 GLU B CA 1
ATOM 6703 C C . GLU B 1 316 ? -9.117 -35.625 -18.828 1 84.81 316 GLU B C 1
ATOM 6705 O O . GLU B 1 316 ? -10.258 -35.344 -19.203 1 84.81 316 GLU B O 1
ATOM 6710 N N . LEU B 1 317 ? -8.805 -35.75 -17.656 1 83.44 317 LEU B N 1
ATOM 6711 C CA . LEU B 1 317 ? -9.797 -35.625 -16.594 1 83.44 317 LEU B CA 1
ATOM 6712 C C . LEU B 1 317 ? -10.32 -34.188 -16.516 1 83.44 317 LEU B C 1
ATOM 6714 O O . LEU B 1 317 ? -9.547 -33.25 -16.578 1 83.44 317 LEU B O 1
ATOM 6718 N N . MET B 1 318 ? -11.617 -34.062 -16.547 1 82.94 318 MET B N 1
ATOM 6719 C CA . MET B 1 318 ? -12.188 -32.75 -16.297 1 82.94 318 MET B CA 1
ATOM 6720 C C . MET B 1 318 ? -11.953 -32.312 -14.859 1 82.94 318 MET B C 1
ATOM 6722 O O . MET B 1 318 ? -12.328 -33.031 -13.922 1 82.94 318 MET B O 1
ATOM 6726 N N . PRO B 1 319 ? -11.359 -31.141 -14.742 1 86.31 319 PRO B N 1
ATOM 6727 C CA . PRO B 1 319 ? -11.109 -30.703 -13.375 1 86.31 319 PRO B CA 1
ATOM 6728 C C . PRO B 1 319 ? -12.398 -30.391 -12.609 1 86.31 319 PRO B C 1
ATOM 6730 O O . PRO B 1 319 ? -13.234 -29.625 -13.086 1 86.31 319 PRO B O 1
ATOM 6733 N N . ASN B 1 320 ? -12.602 -30.984 -11.508 1 91.38 320 ASN B N 1
ATOM 6734 C CA . ASN B 1 320 ? -13.703 -30.734 -10.578 1 91.38 320 ASN B CA 1
ATOM 6735 C C . ASN B 1 320 ? -13.375 -31.234 -9.18 1 91.38 320 ASN B C 1
ATOM 6737 O O . ASN B 1 320 ? -12.266 -31.703 -8.914 1 91.38 320 ASN B O 1
ATOM 6741 N N . SER B 1 321 ? -14.266 -31.078 -8.297 1 92.31 321 SER B N 1
ATOM 6742 C CA . SER B 1 321 ? -14 -31.312 -6.887 1 92.31 321 SER B CA 1
ATOM 6743 C C . SER B 1 321 ? -13.797 -32.812 -6.602 1 92.31 321 SER B C 1
ATOM 6745 O O . SER B 1 321 ? -13.266 -33.188 -5.555 1 92.31 321 SER B O 1
ATOM 6747 N N . GLY B 1 322 ? -14.164 -33.656 -7.449 1 90.69 322 GLY B N 1
ATOM 6748 C CA . GLY B 1 322 ? -13.938 -35.094 -7.266 1 90.69 322 GLY B CA 1
ATOM 6749 C C . GLY B 1 322 ? -12.469 -35.438 -7.211 1 90.69 322 GLY B C 1
ATOM 6750 O O . GLY B 1 322 ? -12.102 -36.5 -6.66 1 90.69 322 GLY B O 1
ATOM 6751 N N . MET B 1 323 ? -11.68 -34.594 -7.781 1 88.81 323 MET B N 1
ATOM 6752 C CA . MET B 1 323 ? -10.242 -34.875 -7.871 1 88.81 323 MET B CA 1
ATOM 6753 C C . MET B 1 323 ? -9.578 -34.719 -6.508 1 88.81 323 MET B C 1
ATOM 6755 O O . MET B 1 323 ? -8.484 -35.219 -6.281 1 88.81 323 MET B O 1
ATOM 6759 N N . PHE B 1 324 ? -10.188 -34.062 -5.543 1 89.81 324 PHE B N 1
ATOM 6760 C CA . PHE B 1 324 ? -9.5 -33.594 -4.352 1 89.81 324 PHE B CA 1
ATOM 6761 C C . PHE B 1 324 ? -9.523 -34.625 -3.246 1 89.81 324 PHE B C 1
ATOM 6763 O O . PHE B 1 324 ? -8.672 -34.625 -2.352 1 89.81 324 PHE B O 1
ATOM 6770 N N . GLU B 1 325 ? -10.406 -35.531 -3.359 1 88.44 325 GLU B N 1
ATOM 6771 C CA . GLU B 1 325 ? -10.641 -36.469 -2.258 1 88.44 325 GLU B CA 1
ATOM 6772 C C . GLU B 1 325 ? -9.492 -37.469 -2.105 1 88.44 325 GLU B C 1
ATOM 6774 O O . GLU B 1 325 ? -9.133 -37.844 -0.989 1 88.44 325 GLU B O 1
ATOM 6779 N N . ALA B 1 326 ? -8.93 -37.781 -3.168 1 93.19 326 ALA B N 1
ATOM 6780 C CA . ALA B 1 326 ? -7.93 -38.844 -3.146 1 93.19 326 ALA B CA 1
ATOM 6781 C C . ALA B 1 326 ? -6.531 -38.281 -2.904 1 93.19 326 ALA B C 1
ATOM 6783 O O . ALA B 1 326 ? -5.562 -39.062 -2.785 1 93.19 326 ALA B O 1
ATOM 6784 N N . VAL B 1 327 ? -6.391 -37 -2.777 1 95.81 327 VAL B N 1
ATOM 6785 C CA . VAL B 1 327 ? -5.082 -36.375 -2.67 1 95.81 327 VAL B CA 1
ATOM 6786 C C . VAL B 1 327 ? -4.992 -35.594 -1.361 1 95.81 327 VAL B C 1
ATOM 6788 O O . VAL B 1 327 ? -5.867 -34.781 -1.055 1 95.81 327 VAL B O 1
ATOM 6791 N N . THR B 1 328 ? -4.023 -35.844 -0.548 1 96.69 328 THR B N 1
ATOM 6792 C CA . THR B 1 328 ? -3.76 -35.062 0.66 1 96.69 328 THR B CA 1
ATOM 6793 C C . THR B 1 328 ? -2.41 -34.375 0.567 1 96.69 328 THR B C 1
ATOM 6795 O O . THR B 1 328 ? -1.491 -34.844 -0.091 1 96.69 328 THR B O 1
ATOM 6798 N N . ILE B 1 329 ? -2.301 -33.188 1.15 1 98 329 ILE B N 1
ATOM 6799 C CA . ILE B 1 329 ? -1.116 -32.312 1.068 1 98 329 ILE B CA 1
ATOM 6800 C C . ILE B 1 329 ? -0.69 -31.906 2.471 1 98 329 ILE B C 1
ATOM 6802 O O . ILE B 1 329 ? -1.532 -31.562 3.309 1 98 329 ILE B O 1
ATOM 6806 N N . SER B 1 330 ? 0.564 -31.969 2.781 1 98.19 330 SER B N 1
ATOM 6807 C CA . SER B 1 330 ? 1.093 -31.406 4.023 1 98.19 330 SER B CA 1
ATOM 6808 C C . SER B 1 330 ? 2.342 -30.578 3.771 1 98.19 330 SER B C 1
ATOM 6810 O O . SER B 1 330 ? 3.154 -30.906 2.906 1 98.19 330 SER B O 1
ATOM 6812 N N . ALA B 1 331 ? 2.471 -29.531 4.352 1 98.56 331 ALA B N 1
ATOM 6813 C CA . ALA B 1 331 ? 3.623 -28.641 4.34 1 98.56 331 ALA B CA 1
ATOM 6814 C C . ALA B 1 331 ? 3.875 -28.047 5.727 1 98.56 331 ALA B C 1
ATOM 6816 O O . ALA B 1 331 ? 2.932 -27.688 6.438 1 98.56 331 ALA B O 1
ATOM 6817 N N . PRO B 1 332 ? 5.113 -27.906 6.164 1 98.38 332 PRO B N 1
ATOM 6818 C CA . PRO B 1 332 ? 5.387 -27.375 7.5 1 98.38 332 PRO B CA 1
ATOM 6819 C C . PRO B 1 332 ? 4.934 -25.922 7.66 1 98.38 332 PRO B C 1
ATOM 6821 O O . PRO B 1 332 ? 5.184 -25.094 6.785 1 98.38 332 PRO B O 1
ATOM 6824 N N . LYS B 1 333 ? 4.289 -25.672 8.781 1 97.75 333 LYS B N 1
ATOM 6825 C CA . LYS B 1 333 ? 3.91 -24.297 9.078 1 97.75 333 LYS B CA 1
ATOM 6826 C C . LYS B 1 333 ? 5.141 -23.406 9.219 1 97.75 333 LYS B C 1
ATOM 6828 O O . LYS B 1 333 ? 6.133 -23.797 9.836 1 97.75 333 LYS B O 1
ATOM 6833 N N . GLY B 1 334 ? 5.117 -22.219 8.648 1 97.69 334 GLY B N 1
ATOM 6834 C CA . GLY B 1 334 ? 6.25 -21.297 8.695 1 97.69 334 GLY B CA 1
ATOM 6835 C C . GLY B 1 334 ? 7.285 -21.578 7.621 1 97.69 334 GLY B C 1
ATOM 6836 O O . GLY B 1 334 ? 8.383 -21.016 7.652 1 97.69 334 GLY B O 1
ATOM 6837 N N . SER B 1 335 ? 6.926 -22.453 6.719 1 98.62 335 SER B N 1
ATOM 6838 C CA . SER B 1 335 ? 7.789 -22.688 5.566 1 98.62 335 SER B CA 1
ATOM 6839 C C . SER B 1 335 ? 7.367 -21.828 4.375 1 98.62 335 SER B C 1
ATOM 6841 O O . SER B 1 335 ? 6.301 -21.219 4.391 1 98.62 335 SER B O 1
ATOM 6843 N N . ILE B 1 336 ? 8.203 -21.828 3.361 1 98.69 336 ILE B N 1
ATOM 6844 C CA . ILE B 1 336 ? 7.945 -21.047 2.152 1 98.69 336 ILE B CA 1
ATOM 6845 C C . ILE B 1 336 ? 6.707 -21.594 1.448 1 98.69 336 ILE B C 1
ATOM 6847 O O . ILE B 1 336 ? 6.051 -20.875 0.691 1 98.69 336 ILE B O 1
ATOM 6851 N N . ALA B 1 337 ? 6.293 -22.844 1.709 1 98.81 337 ALA B N 1
ATOM 6852 C CA . ALA B 1 337 ? 5.129 -23.484 1.099 1 98.81 337 ALA B CA 1
ATOM 6853 C C . ALA B 1 337 ? 3.914 -23.406 2.018 1 98.81 337 ALA B C 1
ATOM 6855 O O . ALA B 1 337 ? 2.846 -23.938 1.688 1 98.81 337 ALA B O 1
ATOM 6856 N N . ASN B 1 338 ? 3.998 -22.844 3.172 1 98.5 338 ASN B N 1
ATOM 6857 C CA . ASN B 1 338 ? 2.957 -22.688 4.18 1 98.5 338 ASN B CA 1
ATOM 6858 C C . ASN B 1 338 ? 3.27 -21.531 5.129 1 98.5 338 ASN B C 1
ATOM 6860 O O . ASN B 1 338 ? 3.508 -21.75 6.32 1 98.5 338 ASN B O 1
ATOM 6864 N N . PRO B 1 339 ? 3.193 -20.344 4.629 1 98.38 339 PRO B N 1
ATOM 6865 C CA . PRO B 1 339 ? 3.66 -19.172 5.379 1 98.38 339 PRO B CA 1
ATOM 6866 C C . PRO B 1 339 ? 2.684 -18.75 6.473 1 98.38 339 PRO B C 1
ATOM 6868 O O . PRO B 1 339 ? 1.499 -19.078 6.414 1 98.38 339 PRO B O 1
ATOM 6871 N N . ASN B 1 340 ? 3.26 -18.031 7.426 1 96.38 340 ASN B N 1
ATOM 6872 C CA . ASN B 1 340 ? 2.453 -17.359 8.438 1 96.38 340 ASN B CA 1
ATOM 6873 C C . ASN B 1 340 ? 2.051 -15.953 7.984 1 96.38 340 ASN B C 1
ATOM 6875 O O . ASN B 1 340 ? 2.844 -15.25 7.359 1 96.38 340 ASN B O 1
ATOM 6879 N N . TYR B 1 341 ? 0.813 -15.602 8.297 1 95.5 341 TYR B N 1
ATOM 6880 C CA . TYR B 1 341 ? 0.404 -14.211 8.164 1 95.5 341 TYR B CA 1
ATOM 6881 C C . TYR B 1 341 ? 1.303 -13.297 8.992 1 95.5 341 TYR B C 1
ATOM 6883 O O . TYR B 1 341 ? 1.661 -13.625 10.125 1 95.5 341 TYR B O 1
ATOM 6891 N N . PRO B 1 342 ? 1.687 -12.18 8.398 1 96 342 PRO B N 1
ATOM 6892 C CA . PRO B 1 342 ? 1.293 -11.516 7.152 1 96 342 PRO B CA 1
ATOM 6893 C C . PRO B 1 342 ? 2.367 -11.602 6.074 1 96 342 PRO B C 1
ATOM 6895 O O . PRO B 1 342 ? 2.588 -10.641 5.336 1 96 342 PRO B O 1
ATOM 6898 N N . ALA B 1 343 ? 3.053 -12.703 5.867 1 97.69 343 ALA B N 1
ATOM 6899 C CA . ALA B 1 343 ? 4.102 -12.852 4.859 1 97.69 343 ALA B CA 1
ATOM 6900 C C . ALA B 1 343 ? 3.594 -12.453 3.477 1 97.69 343 ALA B C 1
ATOM 6902 O O . ALA B 1 343 ? 2.428 -12.68 3.145 1 97.69 343 ALA B O 1
ATOM 6903 N N . ALA B 1 344 ? 4.469 -11.844 2.697 1 98 344 ALA B N 1
ATOM 6904 C CA . ALA B 1 344 ? 4.129 -11.461 1.328 1 98 344 ALA B CA 1
ATOM 6905 C C . ALA B 1 344 ? 4.023 -12.688 0.428 1 98 344 ALA B C 1
ATOM 6907 O O . ALA B 1 344 ? 4.727 -13.68 0.632 1 98 344 ALA B O 1
ATOM 6908 N N . THR B 1 345 ? 3.135 -12.609 -0.596 1 98.38 345 THR B N 1
ATOM 6909 C CA . THR B 1 345 ? 2.891 -13.773 -1.444 1 98.38 345 THR B CA 1
ATOM 6910 C C . THR B 1 345 ? 2.906 -13.375 -2.918 1 98.38 345 THR B C 1
ATOM 6912 O O . THR B 1 345 ? 2.514 -14.164 -3.781 1 98.38 345 THR B O 1
ATOM 6915 N N . GLY B 1 346 ? 3.332 -12.211 -3.25 1 97.38 346 GLY B N 1
ATOM 6916 C CA . GLY B 1 346 ? 3.201 -11.648 -4.582 1 97.38 346 GLY B CA 1
ATOM 6917 C C . GLY B 1 346 ? 3.842 -12.508 -5.66 1 97.38 346 GLY B C 1
ATOM 6918 O O . GLY B 1 346 ? 3.309 -12.625 -6.766 1 97.38 346 GLY B O 1
ATOM 6919 N N . VAL B 1 347 ? 5.004 -13.102 -5.422 1 97.5 347 VAL B N 1
ATOM 6920 C CA . VAL B 1 347 ? 5.773 -13.852 -6.414 1 97.5 347 VAL B CA 1
ATOM 6921 C C . VAL B 1 347 ? 5.598 -15.352 -6.18 1 97.5 347 VAL B C 1
ATOM 6923 O O . VAL B 1 347 ? 6.492 -16.141 -6.488 1 97.5 347 VAL B O 1
ATOM 6926 N N . ARG B 1 348 ? 4.473 -15.727 -5.637 1 97.44 348 ARG B N 1
ATOM 6927 C CA . ARG B 1 348 ? 4.23 -17.125 -5.305 1 97.44 348 ARG B CA 1
ATOM 6928 C C . ARG B 1 348 ? 4.363 -18.016 -6.539 1 97.44 348 ARG B C 1
ATOM 6930 O O . ARG B 1 348 ? 4.684 -19.188 -6.43 1 97.44 348 ARG B O 1
ATOM 6937 N N . SER B 1 349 ? 4.199 -17.484 -7.699 1 96.69 349 SER B N 1
ATOM 6938 C CA . SER B 1 349 ? 4.164 -18.266 -8.93 1 96.69 349 SER B CA 1
ATOM 6939 C C . SER B 1 349 ? 5.484 -19 -9.164 1 96.69 349 SER B C 1
ATOM 6941 O O . SER B 1 349 ? 5.5 -20.156 -9.586 1 96.69 349 SER B O 1
ATOM 6943 N N . ASN B 1 350 ? 6.574 -18.328 -8.938 1 97.81 350 ASN B N 1
ATOM 6944 C CA . ASN B 1 350 ? 7.875 -18.953 -9.141 1 97.81 350 ASN B CA 1
ATOM 6945 C C . ASN B 1 350 ? 8.078 -20.141 -8.188 1 97.81 350 ASN B C 1
ATOM 6947 O O . ASN B 1 350 ? 8.586 -21.188 -8.594 1 97.81 350 ASN B O 1
ATOM 6951 N N . THR B 1 351 ? 7.695 -19.938 -6.984 1 98.38 351 THR B N 1
ATOM 6952 C CA . THR B 1 351 ? 7.816 -21.031 -6.02 1 98.38 351 THR B CA 1
ATOM 6953 C C . THR B 1 351 ? 6.863 -22.172 -6.359 1 98.38 351 THR B C 1
ATOM 6955 O O . THR B 1 351 ? 7.211 -23.344 -6.203 1 98.38 351 THR B O 1
ATOM 6958 N N . CYS B 1 352 ? 5.648 -21.828 -6.789 1 98.31 352 CYS B N 1
ATOM 6959 C CA . CYS B 1 352 ? 4.711 -22.844 -7.23 1 98.31 352 CYS B CA 1
ATOM 6960 C C . CYS B 1 352 ? 5.293 -23.656 -8.383 1 98.31 352 CYS B C 1
ATOM 6962 O O . CYS B 1 352 ? 5.117 -24.875 -8.445 1 98.31 352 CYS B O 1
ATOM 6964 N N . GLN B 1 353 ? 5.957 -23.016 -9.297 1 98.06 353 GLN B N 1
ATOM 6965 C CA . GLN B 1 353 ? 6.609 -23.688 -10.414 1 98.06 353 GLN B CA 1
ATOM 6966 C C . GLN B 1 353 ? 7.676 -24.656 -9.914 1 98.06 353 GLN B C 1
ATOM 6968 O O . GLN B 1 353 ? 7.777 -25.781 -10.406 1 98.06 353 GLN B O 1
ATOM 6973 N N . LYS B 1 354 ? 8.445 -24.203 -8.969 1 98.56 354 LYS B N 1
ATOM 6974 C CA . LYS B 1 354 ? 9.461 -25.062 -8.375 1 98.56 354 LYS B CA 1
ATOM 6975 C C . LYS B 1 354 ? 8.828 -26.266 -7.676 1 98.56 354 LYS B C 1
ATOM 6977 O O . LYS B 1 354 ? 9.367 -27.375 -7.719 1 98.56 354 LYS B O 1
ATOM 6982 N N . ILE B 1 355 ? 7.73 -26.016 -6.996 1 98.69 355 ILE B N 1
ATOM 6983 C CA . ILE B 1 355 ? 7.02 -27.094 -6.332 1 98.69 355 ILE B CA 1
ATOM 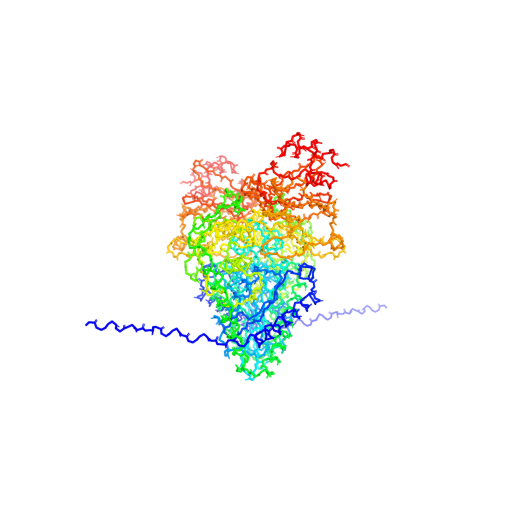6984 C C . ILE B 1 355 ? 6.516 -28.094 -7.371 1 98.69 355 ILE B C 1
ATOM 6986 O O . ILE B 1 355 ? 6.645 -29.312 -7.191 1 98.69 355 ILE B O 1
ATOM 6990 N N . ALA B 1 356 ? 5.926 -27.594 -8.438 1 98.38 356 ALA B N 1
ATOM 6991 C CA . ALA B 1 356 ? 5.5 -28.469 -9.523 1 98.38 356 ALA B CA 1
ATOM 6992 C C . ALA B 1 356 ? 6.664 -29.312 -10.039 1 98.38 356 ALA B C 1
ATOM 6994 O O . ALA B 1 356 ? 6.527 -30.531 -10.234 1 98.38 356 ALA B O 1
ATOM 6995 N N . GLY B 1 357 ? 7.832 -28.656 -10.242 1 98.19 357 GLY B N 1
ATOM 6996 C CA . GLY B 1 357 ? 9.023 -29.375 -10.656 1 98.19 357 GLY B CA 1
ATOM 6997 C C . GLY B 1 357 ? 9.422 -30.469 -9.68 1 98.19 357 GLY B C 1
ATOM 6998 O O . GLY B 1 357 ? 9.836 -31.562 -10.094 1 98.19 357 GLY B O 1
ATOM 6999 N N . ALA B 1 358 ? 9.281 -30.156 -8.461 1 98.56 358 ALA B N 1
ATOM 7000 C CA . ALA B 1 358 ? 9.633 -31.125 -7.43 1 98.56 358 ALA B CA 1
ATOM 7001 C C . ALA B 1 358 ? 8.664 -32.312 -7.426 1 98.56 358 ALA B C 1
ATOM 7003 O O . ALA B 1 358 ? 9.062 -33.438 -7.188 1 98.56 358 ALA B O 1
ATOM 7004 N N . VAL B 1 359 ? 7.371 -32.031 -7.59 1 98.38 359 VAL B N 1
ATOM 7005 C CA . VAL B 1 359 ? 6.383 -33.094 -7.66 1 98.38 359 VAL B CA 1
ATOM 7006 C C . VAL B 1 359 ? 6.688 -34 -8.852 1 98.38 359 VAL B C 1
ATOM 7008 O O . VAL B 1 359 ? 6.707 -35.25 -8.711 1 98.38 359 VAL B O 1
ATOM 7011 N N . PHE B 1 360 ? 6.922 -33.438 -10.008 1 98 360 PHE B N 1
ATOM 7012 C CA . PHE B 1 360 ? 7.285 -34.219 -11.188 1 98 360 PHE B CA 1
ATOM 7013 C C . PHE B 1 360 ? 8.539 -35.062 -10.922 1 98 360 PHE B C 1
ATOM 7015 O O . PHE B 1 360 ? 8.633 -36.188 -11.352 1 98 360 PHE B O 1
ATOM 7022 N N . GLY B 1 361 ? 9.523 -34.406 -10.25 1 98.06 361 GLY B N 1
ATOM 7023 C CA . GLY B 1 361 ? 10.734 -35.125 -9.875 1 98.06 361 GLY B CA 1
ATOM 7024 C C . GLY B 1 361 ? 10.461 -36.312 -8.992 1 98.06 361 GLY B C 1
ATOM 7025 O O . GLY B 1 361 ? 11.023 -37.406 -9.219 1 98.06 361 GLY B O 1
ATOM 7026 N N . ALA B 1 362 ? 9.641 -36.156 -8.016 1 98.06 362 ALA B N 1
ATOM 7027 C CA . ALA B 1 362 ? 9.297 -37.25 -7.105 1 98.06 362 ALA B CA 1
ATOM 7028 C C . ALA B 1 362 ? 8.594 -38.406 -7.844 1 98.06 362 ALA B C 1
ATOM 7030 O O . ALA B 1 362 ? 8.758 -39.562 -7.492 1 98.06 362 ALA B O 1
ATOM 7031 N N . PHE B 1 363 ? 7.844 -38.094 -8.859 1 97.25 363 PHE B N 1
ATOM 7032 C CA . PHE B 1 363 ? 7.066 -39.094 -9.602 1 97.25 363 PHE B CA 1
ATOM 7033 C C . PHE B 1 363 ? 7.961 -39.906 -10.523 1 97.25 363 PHE B C 1
ATOM 7035 O O . PHE B 1 363 ? 7.531 -40.938 -11.07 1 97.25 363 PHE B O 1
ATOM 7042 N N . ARG B 1 364 ? 9.203 -39.469 -10.734 1 95.44 364 ARG B N 1
ATOM 7043 C CA . ARG B 1 364 ? 10.133 -40.219 -11.57 1 95.44 364 ARG B CA 1
ATOM 7044 C C . ARG B 1 364 ? 10.305 -41.625 -11.055 1 95.44 364 ARG B C 1
ATOM 7046 O O . ARG B 1 364 ? 10.5 -42.562 -11.836 1 95.44 364 ARG B O 1
ATOM 7053 N N . GLY B 1 365 ? 10.148 -41.781 -9.742 1 92.69 365 GLY B N 1
ATOM 7054 C CA . GLY B 1 365 ? 10.258 -43.094 -9.141 1 92.69 365 GLY B CA 1
ATOM 7055 C C . GLY B 1 365 ? 8.961 -43.875 -9.195 1 92.69 365 GLY B C 1
ATOM 7056 O O . GLY B 1 365 ? 8.945 -45.062 -8.867 1 92.69 365 GLY B O 1
ATOM 7057 N N . LEU B 1 366 ? 7.918 -43.281 -9.664 1 94.06 366 LEU B N 1
ATOM 7058 C CA . LEU B 1 366 ? 6.59 -43.906 -9.594 1 94.06 366 LEU B CA 1
ATOM 7059 C C . LEU B 1 366 ? 6.066 -44.219 -10.984 1 94.06 366 LEU B C 1
ATOM 7061 O O . LEU B 1 366 ? 5.102 -45 -11.117 1 94.06 366 LEU B O 1
ATOM 7065 N N . VAL B 1 367 ? 6.695 -43.656 -12.023 1 93.19 367 VAL B N 1
ATOM 7066 C CA . VAL B 1 367 ? 6.203 -43.875 -13.383 1 93.19 367 VAL B CA 1
ATOM 7067 C C . VAL B 1 367 ? 7.285 -44.531 -14.227 1 93.19 367 VAL B C 1
ATOM 7069 O O . VAL B 1 367 ? 8.469 -44.469 -13.906 1 93.19 367 VAL B O 1
ATOM 7072 N N . PRO B 1 368 ? 6.848 -45.188 -15.289 1 93.44 368 PRO B N 1
ATOM 7073 C CA . PRO B 1 368 ? 7.844 -45.812 -16.172 1 93.44 368 PRO B CA 1
ATOM 7074 C C . PRO B 1 368 ? 8.719 -44.75 -16.875 1 93.44 368 PRO B C 1
ATOM 7076 O O . PRO B 1 368 ? 8.352 -43.594 -16.938 1 93.44 368 PRO B O 1
ATOM 7079 N N . THR B 1 369 ? 9.805 -45.094 -17.359 1 94.81 369 THR B N 1
ATOM 7080 C CA . THR B 1 369 ? 10.828 -44.219 -17.922 1 94.81 369 THR B CA 1
ATOM 7081 C C . THR B 1 369 ? 10.258 -43.406 -19.078 1 94.81 369 THR B C 1
ATOM 7083 O O . THR B 1 369 ? 10.609 -42.25 -19.25 1 94.81 369 THR B O 1
ATOM 7086 N N . ASP B 1 370 ? 9.383 -43.969 -19.844 1 93.06 370 ASP B N 1
ATOM 7087 C CA . ASP B 1 370 ? 8.852 -43.312 -21.047 1 93.06 370 ASP B CA 1
ATOM 7088 C C . ASP B 1 370 ? 7.875 -42.219 -20.656 1 93.06 370 ASP B C 1
ATOM 7090 O O . ASP B 1 370 ? 7.465 -41.438 -21.516 1 93.06 370 ASP B O 1
ATOM 7094 N N . ARG B 1 371 ? 7.578 -42.125 -19.375 1 93.06 371 ARG B N 1
ATOM 7095 C CA . ARG B 1 371 ? 6.691 -41.062 -18.906 1 93.06 371 ARG B CA 1
ATOM 7096 C C . ARG B 1 371 ? 7.445 -40.062 -18.047 1 93.06 371 ARG B C 1
ATOM 7098 O O . ARG B 1 371 ? 6.863 -39.094 -17.562 1 93.06 371 ARG B O 1
ATOM 7105 N N . GLN B 1 372 ? 8.68 -40.312 -17.891 1 95.62 372 GLN B N 1
ATOM 7106 C CA . GLN B 1 372 ? 9.492 -39.406 -17.094 1 95.62 372 GLN B CA 1
ATOM 7107 C C . GLN B 1 372 ? 9.914 -38.188 -17.922 1 95.62 372 GLN B C 1
ATOM 7109 O O . GLN B 1 372 ? 10.078 -38.312 -19.141 1 95.62 372 GLN B O 1
ATOM 7114 N N . ILE B 1 373 ? 9.992 -37.125 -17.297 1 97 373 ILE B N 1
ATOM 7115 C CA . ILE B 1 373 ? 10.406 -35.875 -17.922 1 97 373 ILE B CA 1
ATOM 7116 C C . ILE B 1 373 ? 11.516 -35.219 -17.094 1 97 373 ILE B C 1
ATOM 7118 O O . ILE B 1 373 ? 11.438 -35.188 -15.867 1 97 373 ILE B O 1
ATOM 7122 N N . ALA B 1 374 ? 12.617 -34.781 -17.766 1 98.56 374 ALA B N 1
ATOM 7123 C CA . ALA B 1 374 ? 13.633 -34 -17.078 1 98.56 374 ALA B CA 1
ATOM 7124 C C . ALA B 1 374 ? 13.039 -32.688 -16.547 1 98.56 374 ALA B C 1
ATOM 7126 O O . ALA B 1 374 ? 11.945 -32.281 -16.953 1 98.56 374 ALA B O 1
ATOM 7127 N N . SER B 1 375 ? 13.773 -32.094 -15.602 1 98.69 375 SER B N 1
ATOM 7128 C CA . SER B 1 375 ? 13.289 -30.844 -15.062 1 98.69 375 SER B CA 1
ATOM 7129 C C . SER B 1 375 ? 13.148 -29.797 -16.156 1 98.69 375 SER B C 1
ATOM 7131 O O . SER B 1 375 ? 14 -29.688 -17.047 1 98.69 375 SER B O 1
ATOM 7133 N N . SER B 1 376 ? 12.047 -29.094 -16.234 1 98.44 376 SER B N 1
ATOM 7134 C CA . SER B 1 376 ? 11.883 -27.922 -17.094 1 98.44 376 SER B CA 1
ATOM 7135 C C . SER B 1 376 ? 12.469 -26.672 -16.453 1 98.44 376 SER B C 1
ATOM 7137 O O . SER B 1 376 ? 13.031 -26.734 -15.352 1 98.44 376 SER B O 1
ATOM 7139 N N . HIS B 1 377 ? 12.406 -25.562 -17.188 1 97.38 377 HIS B N 1
ATOM 7140 C CA . HIS B 1 377 ? 12.914 -24.359 -16.531 1 97.38 377 HIS B CA 1
ATOM 7141 C C . HIS B 1 377 ? 12.203 -24.109 -15.203 1 97.38 377 HIS B C 1
ATOM 7143 O O . HIS B 1 377 ? 12.734 -23.422 -14.328 1 97.38 377 HIS B O 1
ATOM 7149 N N . ASP B 1 378 ? 11 -24.672 -14.891 1 97.69 378 ASP B N 1
ATOM 7150 C CA . ASP B 1 378 ? 10.242 -24.672 -13.648 1 97.69 378 ASP B CA 1
ATOM 7151 C C . ASP B 1 378 ? 10.18 -23.281 -13.031 1 97.69 378 ASP B C 1
ATOM 7153 O O . ASP B 1 378 ? 10.461 -23.109 -11.844 1 97.69 378 ASP B O 1
ATOM 7157 N N . LEU B 1 379 ? 9.93 -22.297 -13.812 1 96.75 379 LEU B N 1
ATOM 7158 C CA . LEU B 1 379 ? 9.82 -20.906 -13.391 1 96.75 379 LEU B CA 1
ATOM 7159 C C . LEU B 1 379 ? 8.711 -20.188 -14.156 1 96.75 379 LEU B C 1
ATOM 7161 O O . LEU B 1 379 ? 8.164 -20.734 -15.125 1 96.75 379 LEU B O 1
ATOM 7165 N N . LEU B 1 380 ? 8.383 -19.094 -13.602 1 96 380 LEU B N 1
ATOM 7166 C CA . LEU B 1 380 ? 7.574 -18.109 -14.305 1 96 380 LEU B CA 1
ATOM 7167 C C . LEU B 1 380 ? 8.25 -16.734 -14.297 1 96 380 LEU B C 1
ATOM 7169 O O . LEU B 1 380 ? 7.777 -15.812 -13.641 1 96 380 LEU B O 1
ATOM 7173 N N . PRO B 1 381 ? 9.312 -16.672 -15.117 1 96 381 PRO B N 1
ATOM 7174 C CA . PRO B 1 381 ? 9.984 -15.367 -15.156 1 96 381 PRO B CA 1
ATOM 7175 C C . PRO B 1 381 ? 9.055 -14.234 -15.586 1 96 381 PRO B C 1
ATOM 7177 O O . PRO B 1 381 ? 8.305 -14.383 -16.562 1 96 381 PRO B O 1
ATOM 7180 N N . SER B 1 382 ? 9.039 -13.172 -14.844 1 95.06 382 SER B N 1
ATOM 7181 C CA . SER B 1 382 ? 8.18 -12.023 -15.117 1 95.06 382 SER B CA 1
ATOM 7182 C C . SER B 1 382 ? 8.984 -10.734 -15.164 1 95.06 382 SER B C 1
ATOM 7184 O O . SER B 1 382 ? 9.812 -10.477 -14.297 1 95.06 382 SER B O 1
ATOM 7186 N N . PHE B 1 383 ? 8.727 -9.938 -16.156 1 93.62 383 PHE B N 1
ATOM 7187 C CA . PHE B 1 383 ? 9.414 -8.672 -16.359 1 93.62 383 PHE B CA 1
ATOM 7188 C C . PHE B 1 383 ? 8.422 -7.539 -16.562 1 93.62 383 PHE B C 1
ATOM 7190 O O . PHE B 1 383 ? 7.461 -7.684 -17.328 1 93.62 383 PHE B O 1
ATOM 7197 N N . PHE B 1 384 ? 8.672 -6.449 -15.891 1 93.62 384 PHE B N 1
ATOM 7198 C CA . PHE B 1 384 ? 7.707 -5.355 -15.875 1 93.62 384 PHE B CA 1
ATOM 7199 C C . PHE B 1 384 ? 8.383 -4.031 -16.219 1 93.62 384 PHE B C 1
ATOM 7201 O O . PHE B 1 384 ? 9.484 -3.754 -15.742 1 93.62 384 PHE B O 1
ATOM 7208 N N . PHE B 1 385 ? 7.738 -3.299 -17.078 1 95.81 385 PHE B N 1
ATOM 7209 C CA . PHE B 1 385 ? 8.086 -1.904 -17.328 1 95.81 385 PHE B CA 1
ATOM 7210 C C . PHE B 1 385 ? 6.906 -0.99 -17.016 1 95.81 385 PHE B C 1
ATOM 7212 O O . PHE B 1 385 ? 5.754 -1.325 -17.297 1 95.81 385 PHE B O 1
ATOM 7219 N N . SER B 1 386 ? 7.148 0.081 -16.391 1 95.94 386 SER B N 1
ATOM 7220 C CA . SER B 1 386 ? 6.078 1.028 -16.094 1 95.94 386 SER B CA 1
ATOM 7221 C C . SER B 1 386 ? 6.574 2.469 -16.188 1 95.94 386 SER B C 1
ATOM 7223 O O . SER B 1 386 ? 7.777 2.719 -16.109 1 95.94 386 SER B O 1
ATOM 7225 N N . GLY B 1 387 ? 5.691 3.35 -16.344 1 94.5 387 GLY B N 1
ATOM 7226 C CA . GLY B 1 387 ? 5.977 4.773 -16.438 1 94.5 387 GLY B CA 1
ATOM 7227 C C . GLY B 1 387 ? 4.793 5.586 -16.938 1 94.5 387 GLY B C 1
ATOM 7228 O O . GLY B 1 387 ? 3.648 5.141 -16.844 1 94.5 387 GLY B O 1
ATOM 7229 N N . VAL B 1 388 ? 5.082 6.781 -17.281 1 92.88 388 VAL B N 1
ATOM 7230 C CA . VAL B 1 388 ? 4.062 7.66 -17.844 1 92.88 388 VAL B CA 1
ATOM 7231 C C . VAL B 1 388 ? 4.273 7.793 -19.344 1 92.88 388 VAL B C 1
ATOM 7233 O O . VAL B 1 388 ? 5.363 8.141 -19.797 1 92.88 388 VAL B O 1
ATOM 7236 N N . ASN B 1 389 ? 3.238 7.457 -20.062 1 92.5 389 ASN B N 1
ATOM 7237 C CA . ASN B 1 389 ? 3.305 7.633 -21.516 1 92.5 389 ASN B CA 1
ATOM 7238 C C . ASN B 1 389 ? 3.396 9.109 -21.891 1 92.5 389 ASN B C 1
ATOM 7240 O O . ASN B 1 389 ? 2.496 9.891 -21.594 1 92.5 389 ASN B O 1
ATOM 7244 N N . PRO B 1 390 ? 4.371 9.484 -22.562 1 90.25 390 PRO B N 1
ATOM 7245 C CA . PRO B 1 390 ? 4.551 10.906 -22.859 1 90.25 390 PRO B CA 1
ATOM 7246 C C . PRO B 1 390 ? 3.494 11.445 -23.812 1 90.25 390 PRO B C 1
ATOM 7248 O O . PRO B 1 390 ? 3.221 12.648 -23.828 1 90.25 390 PRO B O 1
ATOM 7251 N N . GLU B 1 391 ? 2.955 10.625 -24.609 1 89.62 391 GLU B N 1
ATOM 7252 C CA . GLU B 1 391 ? 1.954 11.047 -25.594 1 89.62 391 GLU B CA 1
ATOM 7253 C C . GLU B 1 391 ? 0.595 11.266 -24.938 1 89.62 391 GLU B C 1
ATOM 7255 O O . GLU B 1 391 ? -0.113 12.219 -25.25 1 89.62 391 GLU B O 1
ATOM 7260 N N . THR B 1 392 ? 0.226 10.453 -24.047 1 87.81 392 THR B N 1
ATOM 7261 C CA . THR B 1 392 ? -1.123 10.484 -23.484 1 87.81 392 THR B CA 1
ATOM 7262 C C . THR B 1 392 ? -1.112 11.062 -22.078 1 87.81 392 THR B C 1
ATOM 7264 O O . THR B 1 392 ? -2.154 11.469 -21.547 1 87.81 392 THR B O 1
ATOM 7267 N N . GLY B 1 393 ? 0.027 10.977 -21.438 1 89.06 393 GLY B N 1
ATOM 7268 C CA . GLY B 1 393 ? 0.13 11.406 -20.062 1 89.06 393 GLY B CA 1
ATOM 7269 C C . GLY B 1 393 ? -0.392 10.375 -19.078 1 89.06 393 GLY B C 1
ATOM 7270 O O . GLY B 1 393 ? -0.452 10.625 -17.875 1 89.06 393 GLY B O 1
ATOM 7271 N N . ARG B 1 394 ? -0.722 9.227 -19.516 1 89.94 394 ARG B N 1
ATOM 7272 C CA . ARG B 1 394 ? -1.308 8.188 -18.688 1 89.94 394 ARG B CA 1
ATOM 7273 C C . ARG B 1 394 ? -0.238 7.23 -18.172 1 89.94 394 ARG B C 1
ATOM 7275 O O . ARG B 1 394 ? 0.734 6.945 -18.875 1 89.94 394 ARG B O 1
ATOM 7282 N N . PHE B 1 395 ? -0.455 6.793 -16.969 1 92.44 395 PHE B N 1
ATOM 7283 C CA . PHE B 1 395 ? 0.421 5.777 -16.406 1 92.44 395 PHE B CA 1
ATOM 7284 C C . PHE B 1 395 ? 0.197 4.426 -17.062 1 92.44 395 PHE B C 1
ATOM 7286 O O . PHE B 1 395 ? -0.933 4.082 -17.422 1 92.44 395 PHE B O 1
ATOM 7293 N N . TYR B 1 396 ? 1.317 3.672 -17.266 1 92.5 396 TYR B N 1
ATOM 7294 C CA . TYR B 1 396 ? 1.198 2.35 -17.875 1 92.5 396 TYR B CA 1
ATOM 7295 C C . TYR B 1 396 ? 2.008 1.32 -17.094 1 92.5 396 TYR B C 1
ATOM 7297 O O . TYR B 1 396 ? 2.967 1.671 -16.406 1 92.5 396 TYR B O 1
ATOM 7305 N N . VAL B 1 397 ? 1.561 0.11 -17.172 1 92.44 397 VAL B N 1
ATOM 7306 C CA . VAL B 1 397 ? 2.287 -1.067 -16.719 1 92.44 397 VAL B CA 1
ATOM 7307 C C . VAL B 1 397 ? 2.328 -2.117 -17.828 1 92.44 397 VAL B C 1
ATOM 7309 O O . VAL B 1 397 ? 1.284 -2.592 -18.281 1 92.44 397 VAL B O 1
ATOM 7312 N N . CYS B 1 398 ? 3.527 -2.352 -18.266 1 92.44 398 CYS B N 1
ATOM 7313 C CA . CYS B 1 398 ? 3.76 -3.447 -19.203 1 92.44 398 CYS B CA 1
ATOM 7314 C C . CYS B 1 398 ? 4.309 -4.672 -18.484 1 92.44 398 CYS B C 1
ATOM 7316 O O . CYS B 1 398 ? 5.465 -4.68 -18.062 1 92.44 398 CYS B O 1
ATOM 7318 N N . ALA B 1 399 ? 3.461 -5.633 -18.359 1 90.5 399 ALA B N 1
ATOM 7319 C CA . ALA B 1 399 ? 3.842 -6.848 -17.641 1 90.5 399 ALA B CA 1
ATOM 7320 C C . ALA B 1 399 ? 3.855 -8.055 -18.562 1 90.5 399 ALA B C 1
ATOM 7322 O O . ALA B 1 399 ? 2.932 -8.242 -19.359 1 90.5 399 ALA B O 1
ATOM 7323 N N . GLU B 1 400 ? 4.93 -8.797 -18.438 1 90.19 400 GLU B N 1
ATOM 7324 C CA . GLU B 1 400 ? 5.023 -9.992 -19.266 1 90.19 400 GLU B CA 1
ATOM 7325 C C . GLU B 1 400 ? 5.645 -11.156 -18.5 1 90.19 400 GLU B C 1
ATOM 7327 O O . GLU B 1 400 ? 6.617 -10.969 -17.766 1 90.19 400 GLU B O 1
ATOM 7332 N N . THR B 1 401 ? 5.023 -12.289 -18.609 1 93.31 401 THR B N 1
ATOM 7333 C CA . THR B 1 401 ? 5.672 -13.539 -18.203 1 93.31 401 THR B CA 1
ATOM 7334 C C . THR B 1 401 ? 6.289 -14.234 -19.422 1 93.31 401 THR B C 1
ATOM 7336 O O . THR B 1 401 ? 5.719 -14.211 -20.516 1 93.31 401 THR B O 1
ATOM 7339 N N . VAL B 1 402 ? 7.461 -14.734 -19.25 1 94.62 402 VAL B N 1
ATOM 7340 C CA . VAL B 1 402 ? 8.203 -15.289 -20.375 1 94.62 402 VAL B CA 1
ATOM 7341 C C . VAL B 1 402 ? 8.453 -16.781 -20.141 1 94.62 402 VAL B C 1
ATOM 7343 O O . VAL B 1 402 ? 8.844 -17.188 -19.047 1 94.62 402 VAL B O 1
ATOM 7346 N N . GLY B 1 403 ? 8.188 -17.562 -21.156 1 95.88 403 GLY B N 1
ATOM 7347 C CA . GLY B 1 403 ? 8.445 -18.984 -21.062 1 95.88 403 GLY B CA 1
ATOM 7348 C C . GLY B 1 403 ? 9.922 -19.328 -21.078 1 95.88 403 GLY B C 1
ATOM 7349 O O . GLY B 1 403 ? 10.773 -18.438 -21.016 1 95.88 403 GLY B O 1
ATOM 7350 N N . GLY B 1 404 ? 10.234 -20.609 -21.125 1 97.12 404 GLY B N 1
ATOM 7351 C CA . GLY B 1 404 ? 11.578 -21.156 -21.188 1 97.12 404 GLY B CA 1
ATOM 7352 C C . GLY B 1 404 ? 11.641 -22.531 -21.812 1 97.12 404 GLY B C 1
ATOM 7353 O O . GLY B 1 404 ? 10.883 -22.828 -22.75 1 97.12 404 GLY B O 1
ATOM 7354 N N . GLY B 1 405 ? 12.656 -23.25 -21.375 1 98.38 405 GLY B N 1
ATOM 7355 C CA . GLY B 1 405 ? 12.82 -24.594 -21.922 1 98.38 405 GLY B CA 1
ATOM 7356 C C . GLY B 1 405 ? 12.156 -25.672 -21.094 1 98.38 405 GLY B C 1
ATOM 7357 O O . GLY B 1 405 ? 12.258 -25.672 -19.859 1 98.38 405 GLY B O 1
ATOM 7358 N N . SER B 1 406 ? 11.477 -26.594 -21.766 1 98.31 406 SER B N 1
ATOM 7359 C CA . SER B 1 406 ? 10.93 -27.75 -21.062 1 98.31 406 SER B CA 1
ATOM 7360 C C . SER B 1 406 ? 11.961 -28.875 -20.953 1 98.31 406 SER B C 1
ATOM 7362 O O . SER B 1 406 ? 12.945 -28.891 -21.703 1 98.31 406 SER B O 1
ATOM 7364 N N . GLY B 1 407 ? 11.734 -29.75 -20.031 1 98.62 407 GLY B N 1
ATOM 7365 C CA . GLY B 1 407 ? 12.594 -30.906 -19.906 1 98.62 407 GLY B CA 1
ATOM 7366 C C . GLY B 1 407 ? 12.445 -31.891 -21.047 1 98.62 407 GLY B C 1
ATOM 7367 O O . GLY B 1 407 ? 11.352 -32.062 -21.594 1 98.62 407 GLY B O 1
ATOM 7368 N N . ALA B 1 408 ? 13.586 -32.531 -21.328 1 98.69 408 ALA B N 1
ATOM 7369 C CA . ALA B 1 408 ? 13.562 -33.594 -22.344 1 98.69 408 ALA B CA 1
ATOM 7370 C C . ALA B 1 408 ? 12.875 -34.844 -21.812 1 98.69 408 ALA B C 1
ATOM 7372 O O . ALA B 1 408 ? 12.75 -35.031 -20.594 1 98.69 408 ALA B O 1
ATOM 7373 N N . ARG B 1 409 ? 12.359 -35.625 -22.734 1 98 409 ARG B N 1
ATOM 7374 C CA . ARG B 1 409 ? 11.773 -36.938 -22.438 1 98 409 ARG B CA 1
ATOM 7375 C C . ARG B 1 409 ? 12.617 -38.062 -23.031 1 98 409 ARG B C 1
ATOM 7377 O O . ARG B 1 409 ? 13.672 -37.812 -23.609 1 98 409 ARG B O 1
ATOM 7384 N N . GLU B 1 410 ? 12.125 -39.219 -22.781 1 96.94 410 GLU B N 1
ATOM 7385 C CA . GLU B 1 410 ? 12.914 -40.375 -23.188 1 96.94 410 GLU B CA 1
ATOM 7386 C C . GLU B 1 410 ? 13.172 -40.375 -24.688 1 96.94 410 GLU B C 1
ATOM 7388 O O . GLU B 1 410 ? 14.266 -40.719 -25.141 1 96.94 410 GLU B O 1
ATOM 7393 N N . ASN B 1 411 ? 12.164 -39.906 -25.422 1 96.25 411 ASN B N 1
ATOM 7394 C CA . ASN B 1 411 ? 12.289 -40.062 -26.875 1 96.25 411 ASN B CA 1
ATOM 7395 C C . ASN B 1 411 ? 12.148 -38.719 -27.594 1 96.25 411 ASN B C 1
ATOM 7397 O O . ASN B 1 411 ? 12.102 -38.656 -28.828 1 96.25 411 ASN B O 1
ATOM 7401 N N . ASP B 1 412 ? 12.07 -37.656 -26.859 1 97.38 412 ASP B N 1
ATOM 7402 C CA . ASP B 1 412 ? 11.844 -36.344 -27.484 1 97.38 412 ASP B CA 1
ATOM 7403 C C . ASP B 1 412 ? 12.641 -35.25 -26.781 1 97.38 412 ASP B C 1
ATOM 7405 O O . ASP B 1 412 ? 12.758 -35.25 -25.562 1 97.38 412 ASP B O 1
ATOM 7409 N N . ASP B 1 413 ? 13.141 -34.312 -27.609 1 98.31 413 ASP B N 1
ATOM 7410 C CA . ASP B 1 413 ? 13.727 -33.094 -27.047 1 98.31 413 ASP B CA 1
ATOM 7411 C C . ASP B 1 413 ? 12.68 -32.281 -26.312 1 98.31 413 ASP B C 1
ATOM 7413 O O . ASP B 1 413 ? 11.484 -32.406 -26.562 1 98.31 413 ASP B O 1
ATOM 7417 N N . GLY B 1 414 ? 13.156 -31.547 -25.344 1 98.38 414 GLY B N 1
ATOM 7418 C CA . GLY B 1 414 ? 12.242 -30.609 -24.703 1 98.38 414 GLY B CA 1
ATOM 7419 C C . GLY B 1 414 ? 11.711 -29.547 -25.641 1 98.38 414 GLY B C 1
ATOM 7420 O O . GLY B 1 414 ? 12.383 -29.172 -26.609 1 98.38 414 GLY B O 1
ATOM 7421 N N . ALA B 1 415 ? 10.5 -29.047 -25.391 1 97.75 415 ALA B N 1
ATOM 7422 C CA . ALA B 1 415 ? 9.93 -27.953 -26.188 1 97.75 415 ALA B CA 1
ATOM 7423 C C . ALA B 1 415 ? 10.648 -26.641 -25.922 1 97.75 415 ALA B C 1
ATOM 7425 O O . ALA B 1 415 ? 11 -26.328 -24.781 1 97.75 415 ALA B O 1
ATOM 7426 N N . ASP B 1 416 ? 10.922 -25.859 -26.984 1 97.44 416 ASP B N 1
ATOM 7427 C CA . ASP B 1 416 ? 11.586 -24.578 -26.875 1 97.44 416 ASP B CA 1
ATOM 7428 C C . ASP B 1 416 ? 10.586 -23.469 -26.562 1 97.44 416 ASP B C 1
ATOM 7430 O O . ASP B 1 416 ? 9.469 -23.469 -27.078 1 97.44 416 ASP B O 1
ATOM 7434 N N . ALA B 1 417 ? 10.984 -22.562 -25.688 1 96.38 417 ALA B N 1
ATOM 7435 C CA . ALA B 1 417 ? 10.328 -21.266 -25.547 1 96.38 417 ALA B CA 1
ATOM 7436 C C . ALA B 1 417 ? 8.844 -21.453 -25.219 1 96.38 417 ALA B C 1
ATOM 7438 O O . ALA B 1 417 ? 7.984 -20.875 -25.906 1 96.38 417 ALA B O 1
ATOM 7439 N N . ILE B 1 418 ? 8.562 -22.141 -24.141 1 95.12 418 ILE B N 1
ATOM 7440 C CA . ILE B 1 418 ? 7.18 -22.375 -23.75 1 95.12 418 ILE B CA 1
ATOM 7441 C C . ILE B 1 418 ? 7.02 -22.156 -22.234 1 95.12 418 ILE B C 1
ATOM 7443 O O . ILE B 1 418 ? 7.984 -22.312 -21.484 1 95.12 418 ILE B O 1
ATOM 7447 N N . HIS B 1 419 ? 5.812 -21.797 -21.859 1 93.81 419 HIS B N 1
ATOM 7448 C CA . HIS B 1 419 ? 5.477 -21.891 -20.438 1 93.81 419 HIS B CA 1
ATOM 7449 C C . HIS B 1 419 ? 5.297 -23.344 -20 1 93.81 419 HIS B C 1
ATOM 7451 O O . HIS B 1 419 ? 4.863 -24.172 -20.797 1 93.81 419 HIS B O 1
ATOM 7457 N N . VAL B 1 420 ? 5.648 -23.578 -18.812 1 93.81 420 VAL B N 1
ATOM 7458 C CA . VAL B 1 420 ? 5.477 -24.938 -18.297 1 93.81 420 VAL B CA 1
ATOM 7459 C C . VAL B 1 420 ? 4.605 -24.906 -17.047 1 93.81 420 VAL B C 1
ATOM 7461 O O . VAL B 1 420 ? 4.406 -23.859 -16.438 1 93.81 420 VAL B O 1
ATOM 7464 N N . HIS B 1 421 ? 3.984 -26.016 -16.719 1 93.81 421 HIS B N 1
ATOM 7465 C CA . HIS B 1 421 ? 3.293 -26.328 -15.477 1 93.81 421 HIS B CA 1
ATOM 7466 C C . HIS B 1 421 ? 2.072 -25.422 -15.281 1 93.81 421 HIS B C 1
ATOM 7468 O O . HIS B 1 421 ? 1.143 -25.453 -16.094 1 93.81 421 HIS B O 1
ATOM 7474 N N . ILE B 1 422 ? 2.119 -24.422 -14.328 1 89.81 422 ILE B N 1
ATOM 7475 C CA . ILE B 1 422 ? 0.913 -23.859 -13.734 1 89.81 422 ILE B CA 1
ATOM 7476 C C . ILE B 1 422 ? 0.49 -22.625 -14.523 1 89.81 422 ILE B C 1
ATOM 7478 O O . ILE B 1 422 ? -0.409 -21.891 -14.109 1 89.81 422 ILE B O 1
ATOM 7482 N N . THR B 1 423 ? 1.078 -22.328 -15.594 1 86.25 423 THR B N 1
ATOM 7483 C CA . THR B 1 423 ? 0.709 -21.141 -16.359 1 86.25 423 THR B CA 1
ATOM 7484 C C . THR B 1 423 ? 0.684 -21.469 -17.859 1 86.25 423 THR B C 1
ATOM 7486 O O . THR B 1 423 ? 1.36 -22.391 -18.312 1 86.25 423 THR B O 1
ATOM 7489 N N . ASN B 1 424 ? -0.244 -20.734 -18.531 1 80.06 424 ASN B N 1
ATOM 7490 C CA . ASN B 1 424 ? -0.35 -20.859 -19.984 1 80.06 424 ASN B CA 1
ATOM 7491 C C . ASN B 1 424 ? -0.642 -19.516 -20.641 1 80.06 424 ASN B C 1
ATOM 7493 O O . ASN B 1 424 ? -1.363 -19.469 -21.641 1 80.06 424 ASN B O 1
ATOM 7497 N N . SER B 1 425 ? -0.131 -18.516 -20.078 1 79.12 425 SER B N 1
ATOM 7498 C CA . SER B 1 425 ? -0.361 -17.188 -20.641 1 79.12 425 SER B CA 1
ATOM 7499 C C . SER B 1 425 ? 0.419 -17 -21.938 1 79.12 425 SER B C 1
ATOM 7501 O O . SER B 1 425 ? 1.412 -17.688 -22.172 1 79.12 425 SER B O 1
ATOM 7503 N N . LEU B 1 426 ? -0.008 -16.094 -22.719 1 79.19 426 LEU B N 1
ATOM 7504 C CA . LEU B 1 426 ? 0.66 -15.789 -23.984 1 79.19 426 LEU B CA 1
ATOM 7505 C C . LEU B 1 426 ? 1.7 -14.688 -23.781 1 79.19 426 LEU B C 1
ATOM 7507 O O . LEU B 1 426 ? 1.64 -13.93 -22.812 1 79.19 426 LEU B O 1
ATOM 7511 N N . ASN B 1 427 ? 2.684 -14.742 -24.688 1 81.81 427 ASN B N 1
ATOM 7512 C CA . ASN B 1 427 ? 3.615 -13.625 -24.688 1 81.81 427 ASN B CA 1
ATOM 7513 C C . ASN B 1 427 ? 2.939 -12.328 -25.141 1 81.81 427 ASN B C 1
ATOM 7515 O O . ASN B 1 427 ? 1.901 -12.367 -25.812 1 81.81 427 ASN B O 1
ATOM 7519 N N . LEU B 1 428 ? 3.406 -11.266 -24.734 1 84.31 428 LEU B N 1
ATOM 7520 C CA . LEU B 1 428 ? 2.979 -9.992 -25.297 1 84.31 428 LEU B CA 1
ATOM 7521 C C . LEU B 1 428 ? 3.615 -9.766 -26.656 1 84.31 428 LEU B C 1
ATOM 7523 O O . LEU B 1 428 ? 4.836 -9.656 -26.781 1 84.31 428 LEU B O 1
ATOM 7527 N N . PRO B 1 429 ? 2.768 -9.672 -27.656 1 87.75 429 PRO B N 1
ATOM 7528 C CA . PRO B 1 429 ? 3.354 -9.43 -28.984 1 87.75 429 PRO B CA 1
ATOM 7529 C C . PRO B 1 429 ? 4.184 -8.148 -29.031 1 87.75 429 PRO B C 1
ATOM 7531 O O . PRO B 1 429 ? 3.801 -7.137 -28.438 1 87.75 429 PRO B O 1
ATOM 7534 N N . THR B 1 430 ? 5.32 -8.273 -29.781 1 92.12 430 THR B N 1
ATOM 7535 C CA . THR B 1 430 ? 6.234 -7.141 -29.875 1 92.12 430 THR B CA 1
ATOM 7536 C C . THR B 1 430 ? 5.512 -5.91 -30.422 1 92.12 430 THR B C 1
ATOM 7538 O O . THR B 1 430 ? 5.723 -4.797 -29.938 1 92.12 430 THR B O 1
ATOM 7541 N N . GLU B 1 431 ? 4.656 -6.145 -31.438 1 91.38 431 GLU B N 1
ATOM 7542 C CA . GLU B 1 431 ? 3.922 -5.043 -32.062 1 91.38 431 GLU B CA 1
ATOM 7543 C C . GLU B 1 431 ? 2.98 -4.383 -31.047 1 91.38 431 GLU B C 1
ATOM 7545 O O . GLU B 1 431 ? 2.896 -3.154 -30.984 1 91.38 431 GLU B O 1
ATOM 7550 N N . ALA B 1 432 ? 2.299 -5.188 -30.328 1 86.75 432 ALA B N 1
ATOM 7551 C CA . ALA B 1 432 ? 1.385 -4.656 -29.328 1 86.75 432 ALA B CA 1
ATOM 7552 C C . ALA B 1 432 ? 2.143 -3.873 -28.25 1 86.75 432 ALA B C 1
ATOM 7554 O O . ALA B 1 432 ? 1.688 -2.814 -27.812 1 86.75 432 ALA B O 1
ATOM 7555 N N . MET B 1 433 ? 3.246 -4.387 -27.828 1 91.12 433 MET B N 1
ATOM 7556 C CA . MET B 1 433 ? 4.062 -3.732 -26.812 1 91.12 433 MET B CA 1
ATOM 7557 C C . MET B 1 433 ? 4.531 -2.359 -27.281 1 91.12 433 MET B C 1
ATOM 7559 O O . MET B 1 433 ? 4.379 -1.366 -26.578 1 91.12 433 MET B O 1
ATOM 7563 N N . GLU B 1 434 ? 5.027 -2.287 -28.516 1 93.69 434 GLU B N 1
ATOM 7564 C CA . GLU B 1 434 ? 5.605 -1.053 -29.047 1 93.69 434 GLU B CA 1
ATOM 7565 C C . GLU B 1 434 ? 4.523 -0.024 -29.359 1 93.69 434 GLU B C 1
ATOM 7567 O O . GLU B 1 434 ? 4.773 1.182 -29.312 1 93.69 434 GLU B O 1
ATOM 7572 N N . ASN B 1 435 ? 3.363 -0.542 -29.672 1 90.12 435 ASN B N 1
ATOM 7573 C CA . ASN B 1 435 ? 2.254 0.362 -29.953 1 90.12 435 ASN B CA 1
ATOM 7574 C C . ASN B 1 435 ? 1.687 0.97 -28.672 1 90.12 435 ASN B C 1
ATOM 7576 O O . ASN B 1 435 ? 1.23 2.115 -28.672 1 90.12 435 ASN B O 1
ATOM 7580 N N . GLU B 1 436 ? 1.703 0.199 -27.688 1 86.69 436 GLU B N 1
ATOM 7581 C CA . GLU B 1 436 ? 0.991 0.601 -26.469 1 86.69 436 GLU B CA 1
ATOM 7582 C C . GLU B 1 436 ? 1.919 1.327 -25.5 1 86.69 436 GLU B C 1
ATOM 7584 O O . GLU B 1 436 ? 1.473 2.176 -24.719 1 86.69 436 GLU B O 1
ATOM 7589 N N . TYR B 1 437 ? 3.141 1.007 -25.562 1 92.75 437 TYR B N 1
ATOM 7590 C CA . TYR B 1 437 ? 4.07 1.517 -24.547 1 92.75 437 TYR B CA 1
ATOM 7591 C C . TYR B 1 437 ? 5.281 2.166 -25.219 1 92.75 437 TYR B C 1
ATOM 7593 O O . TYR B 1 437 ? 5.648 1.814 -26.344 1 92.75 437 TYR B O 1
ATOM 7601 N N . PRO B 1 438 ? 5.855 3.17 -24.547 1 96.38 438 PRO B N 1
ATOM 7602 C CA . PRO B 1 438 ? 7.082 3.777 -25.078 1 96.38 438 PRO B CA 1
ATOM 7603 C C . PRO B 1 438 ? 8.305 2.887 -24.891 1 96.38 438 PRO B C 1
ATOM 7605 O O . PRO B 1 438 ? 9.289 3.301 -24.266 1 96.38 438 PRO B O 1
ATOM 7608 N N . LEU B 1 439 ? 8.25 1.694 -25.453 1 97 439 LEU B N 1
ATOM 7609 C CA . LEU B 1 439 ? 9.273 0.652 -25.391 1 97 439 LEU B CA 1
ATOM 7610 C C . LEU B 1 439 ? 9.594 0.138 -26.797 1 97 439 LEU B C 1
ATOM 7612 O O . LEU B 1 439 ? 8.742 0.167 -27.688 1 97 439 LEU B O 1
ATOM 7616 N N . LEU B 1 440 ? 10.836 -0.251 -26.969 1 97.88 440 LEU B N 1
ATOM 7617 C CA . LEU B 1 440 ? 11.266 -0.843 -28.234 1 97.88 440 LEU B CA 1
ATOM 7618 C C . LEU B 1 440 ? 11.898 -2.213 -28 1 97.88 440 LEU B C 1
ATOM 7620 O O . LEU B 1 440 ? 12.805 -2.354 -27.188 1 97.88 440 LEU B O 1
ATOM 7624 N N . CYS B 1 441 ? 11.406 -3.17 -28.688 1 97.12 441 CYS B N 1
ATOM 7625 C CA . CYS B 1 441 ? 12.008 -4.5 -28.625 1 97.12 441 CYS B CA 1
ATOM 7626 C C . CYS B 1 441 ? 13.211 -4.598 -29.562 1 97.12 441 CYS B C 1
ATOM 7628 O O . CYS B 1 441 ? 13.055 -4.609 -30.781 1 97.12 441 CYS B O 1
ATOM 7630 N N . GLU B 1 442 ? 14.367 -4.789 -29.047 1 97.06 442 GLU B N 1
ATOM 7631 C CA . GLU B 1 442 ? 15.586 -4.875 -29.844 1 97.06 442 GLU B CA 1
ATOM 7632 C C . GLU B 1 442 ? 15.867 -6.312 -30.266 1 97.06 442 GLU B C 1
ATOM 7634 O O . GLU B 1 442 ? 16.578 -6.551 -31.234 1 97.06 442 GLU B O 1
ATOM 7639 N N . GLY B 1 443 ? 15.25 -7.152 -29.5 1 96.12 443 GLY B N 1
ATOM 7640 C CA . GLY B 1 443 ? 15.469 -8.547 -29.859 1 96.12 443 GLY B CA 1
ATOM 7641 C C . GLY B 1 443 ? 14.5 -9.492 -29.172 1 96.12 443 GLY B C 1
ATOM 7642 O O . GLY B 1 443 ? 14.094 -9.266 -28.031 1 96.12 443 GLY B O 1
ATOM 7643 N N . TYR B 1 444 ? 14.133 -10.477 -29.859 1 95.81 444 TYR B N 1
ATOM 7644 C CA . TYR B 1 444 ? 13.32 -11.594 -29.391 1 95.81 444 TYR B CA 1
ATOM 7645 C C . TYR B 1 444 ? 13.742 -12.891 -30.062 1 95.81 444 TYR B C 1
ATOM 7647 O O . TYR B 1 444 ? 13.508 -13.086 -31.266 1 95.81 444 TYR B O 1
ATOM 7655 N N . SER B 1 445 ? 14.414 -13.766 -29.25 1 96.81 445 SER B N 1
ATOM 7656 C CA . SER B 1 445 ? 15.008 -14.953 -29.859 1 96.81 445 SER B CA 1
ATOM 7657 C C . SER B 1 445 ? 15.078 -16.109 -28.859 1 96.81 445 SER B C 1
ATOM 7659 O O . SER B 1 445 ? 14.781 -15.922 -27.672 1 96.81 445 SER B O 1
ATOM 7661 N N . LEU B 1 446 ? 15.445 -17.266 -29.359 1 97.94 446 LEU B N 1
ATOM 7662 C CA . LEU B 1 446 ? 15.766 -18.375 -28.469 1 97.94 446 LEU B CA 1
ATOM 7663 C C . LEU B 1 446 ? 17.094 -18.141 -27.766 1 97.94 446 LEU B C 1
ATOM 7665 O O . LEU B 1 446 ? 17.984 -17.469 -28.297 1 97.94 446 LEU B O 1
ATOM 7669 N N . ALA B 1 447 ? 17.188 -18.625 -26.594 1 98.38 447 ALA B N 1
ATOM 7670 C CA . ALA B 1 447 ? 18.469 -18.625 -25.875 1 98.38 447 ALA B CA 1
ATOM 7671 C C . ALA B 1 447 ? 19.359 -19.766 -26.344 1 98.38 447 ALA B C 1
ATOM 7673 O O . ALA B 1 447 ? 19.344 -20.859 -25.75 1 98.38 447 ALA B O 1
ATOM 7674 N N . VAL B 1 448 ? 20.234 -19.469 -27.188 1 98.12 448 VAL B N 1
ATOM 7675 C CA . VAL B 1 448 ? 21.094 -20.469 -27.812 1 98.12 448 VAL B CA 1
ATOM 7676 C C . VAL B 1 448 ? 21.953 -21.141 -26.766 1 98.12 448 VAL B C 1
ATOM 7678 O O . VAL B 1 448 ? 22.422 -20.5 -25.812 1 98.12 448 VAL B O 1
ATOM 7681 N N . ASP B 1 449 ? 22.125 -22.5 -26.844 1 98.19 449 ASP B N 1
ATOM 7682 C CA . ASP B 1 449 ? 22.984 -23.312 -26 1 98.19 449 ASP B CA 1
ATOM 7683 C C . ASP B 1 449 ? 22.359 -23.516 -24.625 1 98.19 449 ASP B C 1
ATOM 7685 O O . ASP B 1 449 ? 23 -24.062 -23.719 1 98.19 449 ASP B O 1
ATOM 7689 N N . SER B 1 450 ? 21.094 -23.094 -24.406 1 98.44 450 SER B N 1
ATOM 7690 C CA . SER B 1 450 ? 20.547 -23.094 -23.062 1 98.44 450 SER B CA 1
ATOM 7691 C C . SER B 1 450 ? 19.906 -24.438 -22.719 1 98.44 450 SER B C 1
ATOM 7693 O O . SER B 1 450 ? 19.641 -24.719 -21.547 1 98.44 450 SER B O 1
ATOM 7695 N N . GLY B 1 451 ? 19.594 -25.312 -23.641 1 98.56 451 GLY B N 1
ATOM 7696 C CA . GLY B 1 451 ? 19.062 -26.625 -23.359 1 98.56 451 GLY B CA 1
ATOM 7697 C C . GLY B 1 451 ? 20.109 -27.594 -22.844 1 98.56 451 GLY B C 1
ATOM 7698 O O . GLY B 1 451 ? 21.203 -27.688 -23.391 1 98.56 451 GLY B O 1
ATOM 7699 N N . GLY B 1 452 ? 19.812 -28.281 -21.812 1 98.62 452 GLY B N 1
ATOM 7700 C CA . GLY B 1 452 ? 20.734 -29.297 -21.312 1 98.62 452 GLY B CA 1
ATOM 7701 C C . GLY B 1 452 ? 20.984 -30.406 -22.328 1 98.62 452 GLY B C 1
ATOM 7702 O O . GLY B 1 452 ? 20.047 -30.922 -22.922 1 98.62 452 GLY B O 1
ATOM 7703 N N . ALA B 1 453 ? 22.234 -30.781 -22.438 1 98.5 453 ALA B N 1
ATOM 7704 C CA . ALA B 1 453 ? 22.641 -31.797 -23.422 1 98.5 453 ALA B CA 1
ATOM 7705 C C . ALA B 1 453 ? 22.234 -33.188 -22.953 1 98.5 453 ALA B C 1
ATOM 7707 O O . ALA B 1 453 ? 22.094 -33.438 -21.75 1 98.5 453 ALA B O 1
ATOM 7708 N N . GLY B 1 454 ? 22.016 -34.062 -23.906 1 98.38 454 GLY B N 1
ATOM 7709 C CA . GLY B 1 454 ? 21.672 -35.469 -23.688 1 98.38 454 GLY B CA 1
ATOM 7710 C C . GLY B 1 454 ? 21.344 -36.219 -24.969 1 98.38 454 GLY B C 1
ATOM 7711 O O . GLY B 1 454 ? 21.438 -35.656 -26.062 1 98.38 454 GLY B O 1
ATOM 7712 N N . ARG B 1 455 ? 21.016 -37.531 -24.781 1 98.38 455 ARG B N 1
ATOM 7713 C CA . ARG B 1 455 ? 20.438 -38.219 -25.938 1 98.38 455 ARG B CA 1
ATOM 7714 C C . ARG B 1 455 ? 19.281 -37.406 -26.516 1 98.38 455 ARG B C 1
ATOM 7716 O O . ARG B 1 455 ? 19.156 -37.281 -27.75 1 98.38 455 ARG B O 1
ATOM 7723 N N . GLN B 1 456 ? 18.516 -36.969 -25.641 1 98.5 456 GLN B N 1
ATOM 7724 C CA . GLN B 1 456 ? 17.531 -35.938 -25.938 1 98.5 456 GLN B CA 1
ATOM 7725 C C . GLN B 1 456 ? 17.875 -34.625 -25.219 1 98.5 456 GLN B C 1
ATOM 7727 O O . GLN B 1 456 ? 18.078 -34.625 -24 1 98.5 456 GLN B O 1
ATOM 7732 N N . ARG B 1 457 ? 18 -33.562 -25.922 1 98.44 457 ARG B N 1
ATOM 7733 C CA . ARG B 1 457 ? 18.359 -32.281 -25.312 1 98.44 457 ARG B CA 1
ATOM 7734 C C . ARG B 1 457 ? 17.141 -31.594 -24.688 1 98.44 457 ARG B C 1
ATOM 7736 O O . ARG B 1 457 ? 16.016 -31.781 -25.156 1 98.44 457 ARG B O 1
ATOM 7743 N N . GLY B 1 458 ? 17.375 -30.797 -23.641 1 98.75 458 GLY B N 1
ATOM 7744 C CA . GLY B 1 458 ? 16.328 -29.969 -23.109 1 98.75 458 GLY B CA 1
ATOM 7745 C C . GLY B 1 458 ? 15.93 -28.828 -24.031 1 98.75 458 GLY B C 1
ATOM 7746 O O . GLY B 1 458 ? 16.672 -28.484 -24.953 1 98.75 458 GLY B O 1
ATOM 7747 N N . GLY B 1 459 ? 14.742 -28.266 -23.781 1 98.69 459 GLY B N 1
ATOM 7748 C CA . GLY B 1 459 ? 14.289 -27.109 -24.547 1 98.69 459 GLY B CA 1
ATOM 7749 C C . GLY B 1 459 ? 15.086 -25.859 -24.266 1 98.69 459 GLY B C 1
ATOM 7750 O O . GLY B 1 459 ? 15.711 -25.734 -23.203 1 98.69 459 GLY B O 1
ATOM 7751 N N . LEU B 1 460 ? 15.039 -24.891 -25.219 1 98.69 460 LEU B N 1
ATOM 7752 C CA . LEU B 1 460 ? 15.773 -23.641 -25.094 1 98.69 460 LEU B CA 1
ATOM 7753 C C . LEU B 1 460 ? 14.922 -22.578 -24.406 1 98.69 460 LEU B C 1
ATOM 7755 O O . LEU B 1 460 ? 13.695 -22.594 -24.516 1 98.69 460 LEU B O 1
ATOM 7759 N N . GLY B 1 461 ? 15.609 -21.703 -23.672 1 98.19 461 GLY B N 1
ATOM 7760 C CA . GLY B 1 461 ? 14.953 -20.531 -23.125 1 98.19 461 GLY B CA 1
ATOM 7761 C C . GLY B 1 461 ? 14.695 -19.438 -24.141 1 98.19 461 GLY B C 1
ATOM 7762 O O . GLY B 1 461 ? 14.75 -19.688 -25.344 1 98.19 461 GLY B O 1
ATOM 7763 N N . ILE B 1 462 ? 14.352 -18.312 -23.656 1 97.88 462 ILE B N 1
ATOM 7764 C CA . ILE B 1 462 ? 14.023 -17.156 -24.484 1 97.88 462 ILE B CA 1
ATOM 7765 C C . ILE B 1 462 ? 14.93 -15.992 -24.125 1 97.88 462 ILE B C 1
ATOM 7767 O O . ILE B 1 462 ? 15.266 -15.789 -22.953 1 97.88 462 ILE B O 1
ATOM 7771 N N . VAL B 1 463 ? 15.344 -15.242 -25.109 1 97.44 463 VAL B N 1
ATOM 7772 C CA . VAL B 1 463 ? 16.016 -13.969 -24.906 1 97.44 463 VAL B CA 1
ATOM 7773 C C . VAL B 1 463 ? 15.094 -12.828 -25.344 1 97.44 463 VAL B C 1
ATOM 7775 O O . VAL B 1 463 ? 14.555 -12.844 -26.453 1 97.44 463 VAL B O 1
ATOM 7778 N N . ARG B 1 464 ? 14.82 -11.945 -24.484 1 96.5 464 ARG B N 1
ATOM 7779 C CA . ARG B 1 464 ? 14.055 -10.734 -24.75 1 96.5 464 ARG B CA 1
ATOM 7780 C C . ARG B 1 464 ? 14.867 -9.492 -24.422 1 96.5 464 ARG B C 1
ATOM 7782 O O . ARG B 1 464 ? 15.469 -9.398 -23.344 1 96.5 464 ARG B O 1
ATOM 7789 N N . HIS B 1 465 ? 15.008 -8.586 -25.359 1 97.81 465 HIS B N 1
ATOM 7790 C CA . HIS B 1 465 ? 15.789 -7.363 -25.219 1 97.81 465 HIS B CA 1
ATOM 7791 C C . HIS B 1 465 ? 14.93 -6.129 -25.484 1 97.81 465 HIS B C 1
ATOM 7793 O O . HIS B 1 465 ? 14.469 -5.922 -26.609 1 97.81 465 HIS B O 1
ATOM 7799 N N . VAL B 1 466 ? 14.672 -5.32 -24.453 1 98.12 466 VAL B N 1
ATOM 7800 C CA . VAL B 1 466 ? 13.75 -4.199 -24.547 1 98.12 466 VAL B CA 1
ATOM 7801 C C . VAL B 1 466 ? 14.453 -2.904 -24.156 1 98.12 466 VAL B C 1
ATOM 7803 O O . VAL B 1 466 ? 15.18 -2.861 -23.172 1 98.12 466 VAL B O 1
ATOM 7806 N N . ARG B 1 467 ? 14.281 -1.862 -24.891 1 98.44 467 ARG B N 1
ATOM 7807 C CA . ARG B 1 467 ? 14.852 -0.544 -24.625 1 98.44 467 ARG B CA 1
ATOM 7808 C C . ARG B 1 467 ? 13.766 0.44 -24.203 1 98.44 467 ARG B C 1
ATOM 7810 O O . ARG B 1 467 ? 12.703 0.517 -24.828 1 98.44 467 ARG B O 1
ATOM 7817 N N . ALA B 1 468 ? 14.039 1.163 -23.141 1 98.12 468 ALA B N 1
ATOM 7818 C CA . ALA B 1 468 ? 13.156 2.242 -22.703 1 98.12 468 ALA B CA 1
ATOM 7819 C C . ALA B 1 468 ? 13.312 3.473 -23.594 1 98.12 468 ALA B C 1
ATOM 7821 O O . ALA B 1 468 ? 14.438 3.9 -23.875 1 98.12 468 ALA B O 1
ATOM 7822 N N . LEU B 1 469 ? 12.203 4.082 -23.984 1 97.5 469 LEU B N 1
ATOM 7823 C CA . LEU B 1 469 ? 12.266 5.234 -24.891 1 97.5 469 LEU B CA 1
ATOM 7824 C C . LEU B 1 469 ? 12.062 6.531 -24.109 1 97.5 469 LEU B C 1
ATOM 7826 O O . LEU B 1 469 ? 12.188 7.621 -24.672 1 97.5 469 LEU B O 1
ATOM 7830 N N . GLN B 1 470 ? 11.789 6.426 -22.875 1 95.88 470 GLN B N 1
ATOM 7831 C CA . GLN B 1 470 ? 11.57 7.617 -22.062 1 95.88 470 GLN B CA 1
ATOM 7832 C C . GLN B 1 470 ? 12.312 7.516 -20.734 1 95.88 470 GLN B C 1
ATOM 7834 O O . GLN B 1 470 ? 12.602 6.414 -20.266 1 95.88 470 GLN B O 1
ATOM 7839 N N . ASP B 1 471 ? 12.555 8.719 -20.156 1 95.06 471 ASP B N 1
ATOM 7840 C CA . ASP B 1 471 ? 13.164 8.773 -18.828 1 95.06 471 ASP B CA 1
ATOM 7841 C C . ASP B 1 471 ? 12.195 8.273 -17.766 1 95.06 471 ASP B C 1
ATOM 7843 O O . ASP B 1 471 ? 10.977 8.266 -17.969 1 95.06 471 ASP B O 1
ATOM 7847 N N . ASN B 1 472 ? 12.688 7.805 -16.672 1 93.19 472 ASN B N 1
ATOM 7848 C CA . ASN B 1 472 ? 11.922 7.402 -15.492 1 93.19 472 ASN B CA 1
ATOM 7849 C C . ASN B 1 472 ? 11.047 6.188 -15.781 1 93.19 472 ASN B C 1
ATOM 7851 O O . ASN B 1 472 ? 9.922 6.094 -15.281 1 93.19 472 ASN B O 1
ATOM 7855 N N . THR B 1 473 ? 11.547 5.375 -16.75 1 96.75 473 THR B N 1
ATOM 7856 C CA . THR B 1 473 ? 10.93 4.062 -16.891 1 96.75 473 THR B CA 1
ATOM 7857 C C . THR B 1 473 ? 11.359 3.127 -15.773 1 96.75 473 THR B C 1
ATOM 7859 O O . THR B 1 473 ? 12.555 2.988 -15.5 1 96.75 473 THR B O 1
ATOM 7862 N N . VAL B 1 474 ? 10.391 2.576 -15.133 1 95.56 474 VAL B N 1
ATOM 7863 C CA . VAL B 1 474 ? 10.711 1.696 -14.016 1 95.56 474 VAL B CA 1
ATOM 7864 C C . VAL B 1 474 ? 10.688 0.241 -14.477 1 95.56 474 VAL B C 1
ATOM 7866 O O . VAL B 1 474 ? 9.734 -0.196 -15.117 1 95.56 474 VAL B O 1
ATOM 7869 N N . PHE B 1 475 ? 11.773 -0.455 -14.125 1 95.94 475 PHE B N 1
ATOM 7870 C CA . PHE B 1 475 ? 11.891 -1.868 -14.469 1 95.94 475 PHE B CA 1
ATOM 7871 C C . PHE B 1 475 ? 11.898 -2.73 -13.211 1 95.94 475 PHE B C 1
ATOM 7873 O O . PHE B 1 475 ? 12.508 -2.363 -12.203 1 95.94 475 PHE B O 1
ATOM 7880 N N . SER B 1 476 ? 11.203 -3.863 -13.281 1 95.44 476 SER B N 1
ATOM 7881 C CA . SER B 1 476 ? 11.266 -4.891 -12.25 1 95.44 476 SER B CA 1
ATOM 7882 C C . SER B 1 476 ? 11.32 -6.289 -12.859 1 95.44 476 SER B C 1
ATOM 7884 O O . SER B 1 476 ? 10.758 -6.523 -13.93 1 95.44 476 SER B O 1
ATOM 7886 N N . ALA B 1 477 ? 12.023 -7.156 -12.172 1 96 477 ALA B N 1
ATOM 7887 C CA . ALA B 1 477 ? 12.148 -8.539 -12.633 1 96 477 ALA B CA 1
ATOM 7888 C C . ALA B 1 477 ? 11.914 -9.523 -11.484 1 96 477 ALA B C 1
ATOM 7890 O O . ALA B 1 477 ? 12.328 -9.266 -10.352 1 96 477 ALA B O 1
ATOM 7891 N N . ARG B 1 478 ? 11.242 -10.555 -11.773 1 95.94 478 ARG B N 1
ATOM 7892 C CA . ARG B 1 478 ? 11.023 -11.688 -10.883 1 95.94 478 ARG B CA 1
ATOM 7893 C C . ARG B 1 478 ? 11.367 -13 -11.57 1 95.94 478 ARG B C 1
ATOM 7895 O O . ARG B 1 478 ? 10.523 -13.594 -12.25 1 95.94 478 ARG B O 1
ATOM 7902 N N . SER B 1 479 ? 12.547 -13.359 -11.43 1 96.12 479 SER B N 1
ATOM 7903 C CA . SER B 1 479 ? 13.047 -14.594 -12.016 1 96.12 479 SER B CA 1
ATOM 7904 C C . SER B 1 479 ? 13.914 -15.367 -11.031 1 96.12 479 SER B C 1
ATOM 7906 O O . SER B 1 479 ? 13.938 -15.047 -9.836 1 96.12 479 SER B O 1
ATOM 7908 N N . ASP B 1 480 ? 14.414 -16.484 -11.477 1 97.25 480 ASP B N 1
ATOM 7909 C CA . ASP B 1 480 ? 15.25 -17.359 -10.656 1 97.25 480 ASP B CA 1
ATOM 7910 C C . ASP B 1 480 ? 16.125 -18.25 -11.531 1 97.25 480 ASP B C 1
ATOM 7912 O O . ASP B 1 480 ? 16.375 -17.938 -12.695 1 97.25 480 ASP B O 1
ATOM 7916 N N . ALA B 1 481 ? 16.812 -19.156 -10.891 1 97.62 481 ALA B N 1
ATOM 7917 C CA . ALA B 1 481 ? 17.656 -20.156 -11.555 1 97.62 481 ALA B CA 1
ATOM 7918 C C . ALA B 1 481 ? 18.906 -19.531 -12.148 1 97.62 481 ALA B C 1
ATOM 7920 O O . ALA B 1 481 ? 19.234 -19.766 -13.312 1 97.62 481 ALA B O 1
ATOM 7921 N N . TYR B 1 482 ? 19.484 -18.609 -11.43 1 96.94 482 TYR B N 1
ATOM 7922 C CA . TYR B 1 482 ? 20.75 -18.016 -11.836 1 96.94 482 TYR B CA 1
ATOM 7923 C C . TYR B 1 482 ? 21.922 -18.766 -11.203 1 96.94 482 TYR B C 1
ATOM 7925 O O . TYR B 1 482 ? 23.078 -18.531 -11.547 1 96.94 482 TYR B O 1
ATOM 7933 N N . ILE B 1 483 ? 21.641 -19.672 -10.242 1 96.94 483 ILE B N 1
ATOM 7934 C CA . ILE B 1 483 ? 22.625 -20.547 -9.609 1 96.94 483 ILE B CA 1
ATOM 7935 C C . ILE B 1 483 ? 22.344 -22 -9.992 1 96.94 483 ILE B C 1
ATOM 7937 O O . ILE B 1 483 ? 23.25 -22.703 -10.453 1 96.94 483 ILE B O 1
ATOM 7941 N N . HIS B 1 484 ? 21.125 -22.438 -9.867 1 96.81 484 HIS B N 1
ATOM 7942 C CA . HIS B 1 484 ? 20.734 -23.812 -10.117 1 96.81 484 HIS B CA 1
ATOM 7943 C C . HIS B 1 484 ? 19.891 -23.938 -11.383 1 96.81 484 HIS B C 1
ATOM 7945 O O . HIS B 1 484 ? 18.75 -23.453 -11.422 1 96.81 484 HIS B O 1
ATOM 7951 N N . GLY B 1 485 ? 20.359 -24.672 -12.367 1 96.94 485 GLY B N 1
ATOM 7952 C CA . GLY B 1 485 ? 19.609 -24.922 -13.594 1 96.94 485 GLY B CA 1
ATOM 7953 C C . GLY B 1 485 ? 18.719 -26.141 -13.516 1 96.94 485 GLY B C 1
ATOM 7954 O O . GLY B 1 485 ? 18.703 -26.844 -12.5 1 96.94 485 GLY B O 1
ATOM 7955 N N . ALA B 1 486 ? 17.969 -26.375 -14.562 1 98.38 486 ALA B N 1
ATOM 7956 C CA . ALA B 1 486 ? 17.062 -27.516 -14.656 1 98.38 486 ALA B CA 1
ATOM 7957 C C . ALA B 1 486 ? 17.844 -28.828 -14.703 1 98.38 486 ALA B C 1
ATOM 7959 O O . ALA B 1 486 ? 18.672 -29.031 -15.586 1 98.38 486 ALA B O 1
ATOM 7960 N N . GLU B 1 487 ? 17.531 -29.703 -13.828 1 97.69 487 GLU B N 1
ATOM 7961 C CA . GLU B 1 487 ? 18.281 -30.938 -13.695 1 97.69 487 GLU B CA 1
ATOM 7962 C C . GLU B 1 487 ? 17.953 -31.922 -14.82 1 97.69 487 GLU B C 1
ATOM 7964 O O . GLU B 1 487 ? 16.781 -32.062 -15.195 1 97.69 487 GLU B O 1
ATOM 7969 N N . GLY B 1 488 ? 18.984 -32.562 -15.359 1 98.06 488 GLY B N 1
ATOM 7970 C CA . GLY B 1 488 ? 18.781 -33.625 -16.312 1 98.06 488 GLY B CA 1
ATOM 7971 C C . GLY B 1 488 ? 18.531 -34.969 -15.641 1 98.06 488 GLY B C 1
ATOM 7972 O O . GLY B 1 488 ? 18.578 -35.062 -14.414 1 98.06 488 GLY B O 1
ATOM 7973 N N . ILE B 1 489 ? 18.219 -35.969 -16.516 1 97.75 489 ILE B N 1
ATOM 7974 C CA . ILE B 1 489 ? 17.984 -37.312 -15.984 1 97.75 489 ILE B CA 1
ATOM 7975 C C . ILE B 1 489 ? 18.766 -38.312 -16.812 1 97.75 489 ILE B C 1
ATOM 7977 O O . ILE B 1 489 ? 19.031 -38.094 -18 1 97.75 489 ILE B O 1
ATOM 7981 N N . TYR B 1 490 ? 19.25 -39.406 -16.156 1 97.56 490 TYR B N 1
ATOM 7982 C CA . TYR B 1 490 ? 19.906 -40.562 -16.766 1 97.56 490 TYR B CA 1
ATOM 7983 C C . TYR B 1 490 ? 21.109 -40.125 -17.594 1 97.56 490 TYR B C 1
ATOM 7985 O O . TYR B 1 490 ? 21.266 -40.562 -18.734 1 97.56 490 TYR B O 1
ATOM 7993 N N . GLY B 1 491 ? 21.891 -39.188 -17.047 1 97.44 491 GLY B N 1
ATOM 7994 C CA . GLY B 1 491 ? 23.109 -38.75 -17.734 1 97.44 491 GLY B CA 1
ATOM 7995 C C . GLY B 1 491 ? 22.922 -37.469 -18.516 1 97.44 491 GLY B C 1
ATOM 7996 O O . GLY B 1 491 ? 23.891 -36.906 -19.047 1 97.44 491 GLY B O 1
ATOM 7997 N N . GLY B 1 492 ? 21.656 -37 -18.656 1 98.31 492 GLY B N 1
ATOM 7998 C CA . GLY B 1 492 ? 21.391 -35.688 -19.25 1 98.31 492 GLY B CA 1
ATOM 7999 C C . GLY B 1 492 ? 21.984 -34.531 -18.453 1 98.31 492 GLY B C 1
ATOM 8000 O O . GLY B 1 492 ? 22.016 -34.594 -17.219 1 98.31 492 GLY B O 1
ATOM 8001 N N . ARG B 1 493 ? 22.312 -33.469 -19.125 1 98.25 493 ARG B N 1
ATOM 8002 C CA . ARG B 1 493 ? 22.969 -32.312 -18.484 1 98.25 493 ARG B CA 1
ATOM 8003 C C . ARG B 1 493 ? 21.953 -31.266 -18.062 1 98.25 493 ARG B C 1
ATOM 8005 O O . ARG B 1 493 ? 20.781 -31.344 -18.438 1 98.25 493 ARG B O 1
ATOM 8012 N N . THR B 1 494 ? 22.406 -30.391 -17.219 1 98.25 494 THR B N 1
ATOM 8013 C CA . THR B 1 494 ? 21.594 -29.312 -16.672 1 98.25 494 THR B CA 1
ATOM 8014 C C . THR B 1 494 ? 21.312 -28.25 -17.734 1 98.25 494 THR B C 1
ATOM 8016 O O . THR B 1 494 ? 22.156 -27.969 -18.594 1 98.25 494 THR B O 1
ATOM 8019 N N . GLY B 1 495 ? 20.109 -27.719 -17.688 1 98.31 495 GLY B N 1
ATOM 8020 C CA . GLY B 1 495 ? 19.766 -26.609 -18.562 1 98.31 495 GLY B CA 1
ATOM 8021 C C . GLY B 1 495 ? 20.5 -25.328 -18.219 1 98.31 495 GLY B C 1
ATOM 8022 O O . GLY B 1 495 ? 21.016 -25.172 -17.109 1 98.31 495 GLY B O 1
ATOM 8023 N N . GLY B 1 496 ? 20.531 -24.391 -19.156 1 97.25 496 GLY B N 1
ATOM 8024 C CA . GLY B 1 496 ? 21.172 -23.094 -18.984 1 97.25 496 GLY B CA 1
ATOM 8025 C C . GLY B 1 496 ? 20.5 -22.234 -17.922 1 97.25 496 GLY B C 1
ATOM 8026 O O . GLY B 1 496 ? 19.391 -22.531 -17.484 1 97.25 496 GLY B O 1
ATOM 8027 N N . LEU B 1 497 ? 21.156 -21.141 -17.547 1 98.12 497 LEU B N 1
ATOM 8028 C CA . LEU B 1 497 ? 20.734 -20.297 -16.422 1 98.12 497 LEU B CA 1
ATOM 8029 C C . LEU B 1 497 ? 20.047 -19.031 -16.922 1 98.12 497 LEU B C 1
ATOM 8031 O O . LEU B 1 497 ? 20.125 -18.703 -18.094 1 98.12 497 LEU B O 1
ATOM 8035 N N . SER B 1 498 ? 19.344 -18.406 -16 1 97.88 498 SER B N 1
ATOM 8036 C CA . SER B 1 498 ? 18.734 -17.109 -16.266 1 97.88 498 SER B CA 1
ATOM 8037 C C . SER B 1 498 ? 19.75 -15.984 -16.125 1 97.88 498 SER B C 1
ATOM 8039 O O . SER B 1 498 ? 20.766 -16.141 -15.438 1 97.88 498 SER B O 1
ATOM 8041 N N . SER B 1 499 ? 19.453 -14.875 -16.812 1 97.88 499 SER B N 1
ATOM 8042 C CA . SER B 1 499 ? 20.281 -13.68 -16.641 1 97.88 499 SER B CA 1
ATOM 8043 C C . SER B 1 499 ? 19.484 -12.422 -16.984 1 97.88 499 SER B C 1
ATOM 8045 O O . SER B 1 499 ? 18.547 -12.461 -17.766 1 97.88 499 SER B O 1
ATOM 8047 N N . VAL B 1 500 ? 19.766 -11.359 -16.344 1 97.94 500 VAL B N 1
ATOM 8048 C CA . VAL B 1 500 ? 19.266 -10.016 -16.609 1 97.94 500 VAL B CA 1
ATOM 8049 C C . VAL B 1 500 ? 20.438 -9.047 -16.766 1 97.94 500 VAL B C 1
ATOM 8051 O O . VAL B 1 500 ? 21.266 -8.922 -15.859 1 97.94 500 VAL B O 1
ATOM 8054 N N . ILE B 1 501 ? 20.516 -8.359 -17.906 1 98.44 501 ILE B N 1
ATOM 8055 C CA . ILE B 1 501 ? 21.656 -7.488 -18.188 1 98.44 501 ILE B CA 1
ATOM 8056 C C . ILE B 1 501 ? 21.156 -6.105 -18.609 1 98.44 501 ILE B C 1
ATOM 8058 O O . ILE B 1 501 ? 20.344 -5.984 -19.516 1 98.44 501 ILE B O 1
ATOM 8062 N N . ARG B 1 502 ? 21.562 -5.102 -17.922 1 98.5 502 ARG B N 1
ATOM 8063 C CA . ARG B 1 502 ? 21.312 -3.713 -18.312 1 98.5 502 ARG B CA 1
ATOM 8064 C C . ARG B 1 502 ? 22.312 -3.256 -19.375 1 98.5 502 ARG B C 1
ATOM 8066 O O . ARG B 1 502 ? 23.516 -3.471 -19.234 1 98.5 502 ARG B O 1
ATOM 8073 N N . ASN B 1 503 ? 21.859 -2.699 -20.469 1 98.5 503 ASN B N 1
ATOM 8074 C CA . ASN B 1 503 ? 22.672 -2.158 -21.562 1 98.5 503 ASN B CA 1
ATOM 8075 C C . ASN B 1 503 ? 23.609 -3.211 -22.156 1 98.5 503 ASN B C 1
ATOM 8077 O O . ASN B 1 503 ? 24.797 -2.963 -22.312 1 98.5 503 ASN B O 1
ATOM 8081 N N . ALA B 1 504 ? 23.078 -4.363 -22.406 1 97.69 504 ALA B N 1
ATOM 8082 C CA . ALA B 1 504 ? 23.844 -5.488 -22.922 1 97.69 504 ALA B CA 1
ATOM 8083 C C . ALA B 1 504 ? 24.578 -5.105 -24.219 1 97.69 504 ALA B C 1
ATOM 8085 O O . ALA B 1 504 ? 23.969 -4.566 -25.141 1 97.69 504 ALA B O 1
ATOM 8086 N N . GLY B 1 505 ? 25.859 -5.383 -24.297 1 96.12 505 GLY B N 1
ATOM 8087 C CA . GLY B 1 505 ? 26.656 -5.152 -25.484 1 96.12 505 GLY B CA 1
ATOM 8088 C C . GLY B 1 505 ? 27.219 -3.746 -25.562 1 96.12 505 GLY B C 1
ATOM 8089 O O . GLY B 1 505 ? 27.953 -3.414 -26.484 1 96.12 505 GLY B O 1
ATOM 8090 N N . ARG B 1 506 ? 26.859 -2.969 -24.609 1 97 506 ARG B N 1
ATOM 8091 C CA . ARG B 1 506 ? 27.359 -1.592 -24.594 1 97 506 ARG B CA 1
ATOM 8092 C C . ARG B 1 506 ? 28.484 -1.429 -23.578 1 97 506 ARG B C 1
ATOM 8094 O O . ARG B 1 506 ? 28.844 -2.381 -22.891 1 97 506 ARG B O 1
ATOM 8101 N N . ALA B 1 507 ? 29.047 -0.207 -23.516 1 97.12 507 ALA B N 1
ATOM 8102 C CA . ALA B 1 507 ? 30.188 0.071 -22.641 1 97.12 507 ALA B CA 1
ATOM 8103 C C . ALA B 1 507 ? 29.781 0.056 -21.172 1 97.12 507 ALA B C 1
ATOM 8105 O O . ALA B 1 507 ? 30.562 -0.326 -20.312 1 97.12 507 ALA B O 1
ATOM 8106 N N . ASP B 1 508 ? 28.578 0.361 -20.891 1 97.06 508 ASP B N 1
ATOM 8107 C CA . ASP B 1 508 ? 28.094 0.454 -19.516 1 97.06 508 ASP B CA 1
ATOM 8108 C C . ASP B 1 508 ? 27.25 -0.762 -19.156 1 97.06 508 ASP B C 1
ATOM 8110 O O . ASP B 1 508 ? 26.344 -0.666 -18.328 1 97.06 508 ASP B O 1
ATOM 8114 N N . GLU B 1 509 ? 27.594 -1.869 -19.812 1 97.75 509 GLU B N 1
ATOM 8115 C CA . GLU B 1 509 ? 26.891 -3.113 -19.516 1 97.75 509 GLU B CA 1
ATOM 8116 C C . GLU B 1 509 ? 26.984 -3.469 -18.031 1 97.75 509 GLU B C 1
ATOM 8118 O O . GLU B 1 509 ? 28.047 -3.316 -17.422 1 97.75 509 GLU B O 1
ATOM 8123 N N . GLN B 1 510 ? 25.828 -3.895 -17.422 1 97.94 510 GLN B N 1
ATOM 8124 C CA . GLN B 1 510 ? 25.766 -4.285 -16.016 1 97.94 510 GLN B CA 1
ATOM 8125 C C . GLN B 1 510 ? 24.922 -5.539 -15.82 1 97.94 510 GLN B C 1
ATOM 8127 O O . GLN B 1 510 ? 23.766 -5.578 -16.219 1 97.94 510 GLN B O 1
ATOM 8132 N N . VAL B 1 511 ? 25.547 -6.559 -15.234 1 97.31 511 VAL B N 1
ATOM 8133 C CA . VAL B 1 511 ? 24.781 -7.746 -14.852 1 97.31 511 VAL B CA 1
ATOM 8134 C C . VAL B 1 511 ? 23.953 -7.449 -13.609 1 97.31 511 VAL B C 1
ATOM 8136 O O . VAL B 1 511 ? 24.484 -7.02 -12.578 1 97.31 511 VAL B O 1
ATOM 8139 N N . LEU B 1 512 ? 22.688 -7.652 -13.719 1 97 512 LEU B N 1
ATOM 8140 C CA . LEU B 1 512 ? 21.766 -7.398 -12.617 1 97 512 LEU B CA 1
ATOM 8141 C C . LEU B 1 512 ? 21.359 -8.703 -11.938 1 97 512 LEU B C 1
ATOM 8143 O O . LEU B 1 512 ? 21.5 -9.781 -12.516 1 97 512 LEU B O 1
ATOM 8147 N N . PRO B 1 513 ? 20.906 -8.578 -10.656 1 94.5 513 PRO B N 1
ATOM 8148 C CA . PRO B 1 513 ? 20.203 -9.742 -10.094 1 94.5 513 PRO B CA 1
ATOM 8149 C C . PRO B 1 513 ? 18.969 -10.133 -10.898 1 94.5 513 PRO B C 1
ATOM 8151 O O . PRO B 1 513 ? 18.438 -9.328 -11.664 1 94.5 513 PRO B O 1
ATOM 8154 N N . THR B 1 514 ? 18.547 -11.367 -10.711 1 95.19 514 THR B N 1
ATOM 8155 C CA . THR B 1 514 ? 17.375 -11.812 -11.445 1 95.19 514 THR B CA 1
ATOM 8156 C C . THR B 1 514 ? 16.094 -11.391 -10.727 1 95.19 514 THR B C 1
ATOM 8158 O O . THR B 1 514 ? 15 -11.492 -11.281 1 95.19 514 THR B O 1
ATOM 8161 N N . LYS B 1 515 ? 16.188 -10.938 -9.516 1 96.31 515 LYS B N 1
ATOM 8162 C CA . LYS B 1 515 ? 15.102 -10.352 -8.742 1 96.31 515 LYS B CA 1
ATOM 8163 C C . LYS B 1 515 ? 15.336 -8.859 -8.492 1 96.31 515 LYS B C 1
ATOM 8165 O O . LYS B 1 515 ? 16.031 -8.492 -7.543 1 96.31 515 LYS B O 1
ATOM 8170 N N . VAL B 1 516 ? 14.711 -8.055 -9.352 1 93.12 516 VAL B N 1
ATOM 8171 C CA . VAL B 1 516 ? 14.906 -6.613 -9.336 1 93.12 516 VAL B CA 1
ATOM 8172 C C . VAL B 1 516 ? 13.609 -5.918 -8.93 1 93.12 516 VAL B C 1
ATOM 8174 O O . VAL B 1 516 ? 12.609 -6.004 -9.641 1 93.12 516 VAL B O 1
ATOM 8177 N N . PRO B 1 517 ? 13.5 -5.223 -7.875 1 88.88 517 PRO B N 1
ATOM 8178 C CA . PRO B 1 517 ? 12.234 -4.629 -7.426 1 88.88 517 PRO B CA 1
ATOM 8179 C C . PRO B 1 517 ? 11.898 -3.328 -8.148 1 88.88 517 PRO B C 1
ATOM 8181 O O . PRO B 1 517 ? 10.75 -3.119 -8.547 1 88.88 517 PRO B O 1
ATOM 8184 N N . ASN B 1 518 ? 12.719 -2.346 -8.242 1 88.38 518 ASN B N 1
ATOM 8185 C CA . ASN B 1 518 ? 12.414 -0.995 -8.703 1 88.38 518 ASN B CA 1
ATOM 8186 C C . ASN B 1 518 ? 13.648 -0.308 -9.281 1 88.38 518 ASN B C 1
ATOM 8188 O O . ASN B 1 518 ? 14.109 0.7 -8.742 1 88.38 518 ASN B O 1
ATOM 8192 N N . LEU B 1 519 ? 13.992 -0.705 -10.539 1 94.81 519 LEU B N 1
ATOM 8193 C CA . LEU B 1 519 ? 15.133 -0.096 -11.219 1 94.81 519 LEU B CA 1
ATOM 8194 C C . LEU B 1 519 ? 14.672 0.999 -12.172 1 94.81 519 LEU B C 1
ATOM 8196 O O . LEU B 1 519 ? 13.867 0.745 -13.078 1 94.81 519 LEU B O 1
ATOM 8200 N N . VAL B 1 520 ? 15.195 2.207 -12.031 1 94.62 520 VAL B N 1
ATOM 8201 C CA . VAL B 1 520 ? 14.82 3.32 -12.898 1 94.62 520 VAL B CA 1
ATOM 8202 C C . VAL B 1 520 ? 15.758 3.373 -14.102 1 94.62 520 VAL B C 1
ATOM 8204 O O . VAL B 1 520 ? 16.984 3.387 -13.945 1 94.62 520 VAL B O 1
ATOM 8207 N N . LEU B 1 521 ? 15.156 3.406 -15.258 1 97.62 521 LEU B N 1
ATOM 8208 C CA . LEU B 1 521 ? 15.906 3.48 -16.5 1 97.62 521 LEU B CA 1
ATOM 8209 C C . LEU B 1 521 ? 15.781 4.863 -17.141 1 97.62 521 LEU B C 1
ATOM 8211 O O . LEU B 1 521 ? 14.711 5.477 -17.094 1 97.62 521 LEU B O 1
ATOM 8215 N N . ALA B 1 522 ? 16.875 5.344 -17.688 1 97.12 522 ALA B N 1
ATOM 8216 C CA . ALA B 1 522 ? 16.844 6.535 -18.516 1 97.12 522 ALA B CA 1
ATOM 8217 C C . ALA B 1 522 ? 16.469 6.188 -19.953 1 97.12 522 ALA B C 1
ATOM 8219 O O . ALA B 1 522 ? 16.547 5.023 -20.359 1 97.12 522 ALA B O 1
ATOM 8220 N N . ALA B 1 523 ? 16.062 7.266 -20.719 1 97.62 523 ALA B N 1
ATOM 8221 C CA . ALA B 1 523 ? 15.773 7.059 -22.125 1 97.62 523 ALA B CA 1
ATOM 8222 C C . ALA B 1 523 ? 16.984 6.484 -22.859 1 97.62 523 ALA B C 1
ATOM 8224 O O . ALA B 1 523 ? 18.109 6.965 -22.672 1 97.62 523 ALA B O 1
ATOM 8225 N N . GLY B 1 524 ? 16.719 5.41 -23.516 1 97.81 524 GLY B N 1
ATOM 8226 C CA . GLY B 1 524 ? 17.797 4.805 -24.281 1 97.81 524 GLY B CA 1
ATOM 8227 C C . GLY B 1 524 ? 18.391 3.58 -23.625 1 97.81 524 GLY B C 1
ATOM 8228 O O . GLY B 1 524 ? 19.016 2.75 -24.281 1 97.81 524 GLY B O 1
ATOM 8229 N N . GLU B 1 525 ? 18.219 3.414 -22.297 1 98.31 525 GLU B N 1
ATOM 8230 C CA . GLU B 1 525 ? 18.734 2.232 -21.609 1 98.31 525 GLU B CA 1
ATOM 8231 C C . GLU B 1 525 ? 17.906 0.998 -21.938 1 98.31 525 GLU B C 1
ATOM 8233 O O . GLU B 1 525 ? 16.719 1.112 -22.297 1 98.31 525 GLU B O 1
ATOM 8238 N N . SER B 1 526 ? 18.609 -0.104 -21.859 1 98.31 526 SER B N 1
ATOM 8239 C CA . SER B 1 526 ? 17.922 -1.325 -22.266 1 98.31 526 SER B CA 1
ATOM 8240 C C . SER B 1 526 ? 18.125 -2.441 -21.25 1 98.31 526 SER B C 1
ATOM 8242 O O . SER B 1 526 ? 19.031 -2.373 -20.422 1 98.31 526 SER B O 1
ATOM 8244 N N . ILE B 1 527 ? 17.219 -3.414 -21.266 1 98.5 527 ILE B N 1
ATOM 8245 C CA . ILE B 1 527 ? 17.281 -4.613 -20.438 1 98.5 527 ILE B CA 1
ATOM 8246 C C . ILE B 1 527 ? 17.219 -5.855 -21.312 1 98.5 527 ILE B C 1
ATOM 8248 O O . ILE B 1 527 ? 16.312 -5.996 -22.141 1 98.5 527 ILE B O 1
ATOM 8252 N N . ARG B 1 528 ? 18.172 -6.695 -21.219 1 98.38 528 ARG B N 1
ATOM 8253 C CA . ARG B 1 528 ? 18.172 -8.008 -21.844 1 98.38 528 ARG B CA 1
ATOM 8254 C C . ARG B 1 528 ? 17.922 -9.109 -20.828 1 98.38 528 ARG B C 1
ATOM 8256 O O . ARG B 1 528 ? 18.656 -9.227 -19.844 1 98.38 528 ARG B O 1
ATOM 8263 N N . VAL B 1 529 ? 16.922 -9.914 -21.094 1 97.56 529 VAL B N 1
ATOM 8264 C CA . VAL B 1 529 ? 16.609 -11.016 -20.188 1 97.56 529 VAL B CA 1
ATOM 8265 C C . VAL B 1 529 ? 16.766 -12.352 -20.906 1 97.56 529 VAL B C 1
ATOM 8267 O O . VAL B 1 529 ? 16.531 -12.43 -22.125 1 97.56 529 VAL B O 1
ATOM 8270 N N . GLN B 1 530 ? 17.219 -13.32 -20.219 1 97.94 530 GLN B N 1
ATOM 8271 C CA . GLN B 1 530 ? 17.312 -14.703 -20.688 1 97.94 530 GLN B CA 1
ATOM 8272 C C . GLN B 1 530 ? 16.688 -15.664 -19.703 1 97.94 530 GLN B C 1
ATOM 8274 O O . GLN B 1 530 ? 16.969 -15.602 -18.5 1 97.94 530 GLN B O 1
ATOM 8279 N N . THR B 1 531 ? 15.789 -16.469 -20.188 1 98.06 531 THR B N 1
ATOM 8280 C CA . THR B 1 531 ? 15.172 -17.469 -19.328 1 98.06 531 THR B CA 1
ATOM 8281 C C . THR B 1 531 ? 15.906 -18.797 -19.438 1 98.06 531 THR B C 1
ATOM 8283 O O . THR B 1 531 ? 16.656 -19.031 -20.391 1 98.06 531 THR B O 1
ATOM 8286 N N . PRO B 1 532 ? 15.781 -19.703 -18.469 1 98.25 532 PRO B N 1
ATOM 8287 C CA . PRO B 1 532 ? 16.547 -20.953 -18.438 1 98.25 532 PRO B CA 1
ATOM 8288 C C . PRO B 1 532 ? 16.062 -21.953 -19.5 1 98.25 532 PRO B C 1
ATOM 8290 O O . PRO B 1 532 ? 14.914 -21.875 -19.953 1 98.25 532 PRO B O 1
ATOM 8293 N N . GLY B 1 533 ? 16.984 -22.859 -19.812 1 98.56 533 GLY B N 1
ATOM 8294 C CA . GLY B 1 533 ? 16.609 -24.031 -20.594 1 98.56 533 GLY B CA 1
ATOM 8295 C C . GLY B 1 533 ? 16.156 -25.203 -19.75 1 98.56 533 GLY B C 1
ATOM 8296 O O . GLY B 1 533 ? 16.188 -25.125 -18.516 1 98.56 533 GLY B O 1
ATOM 8297 N N . GLY B 1 534 ? 15.688 -26.25 -20.406 1 98.81 534 GLY B N 1
ATOM 8298 C CA . GLY B 1 534 ? 15.305 -27.484 -19.719 1 98.81 534 GLY B CA 1
ATOM 8299 C C . GLY B 1 534 ? 16.438 -28.484 -19.625 1 98.81 534 GLY B C 1
ATOM 8300 O O . GLY B 1 534 ? 17.469 -28.328 -20.266 1 98.81 534 GLY B O 1
ATOM 8301 N N . GLY B 1 535 ? 16.266 -29.484 -18.766 1 98.75 535 GLY B N 1
ATOM 8302 C CA . GLY B 1 535 ? 17.266 -30.531 -18.594 1 98.75 535 GLY B CA 1
ATOM 8303 C C . GLY B 1 535 ? 17.234 -31.562 -19.719 1 98.75 535 GLY B C 1
ATOM 8304 O O . GLY B 1 535 ? 16.203 -31.75 -20.359 1 98.75 535 GLY B O 1
ATOM 8305 N N . GLY B 1 536 ? 18.375 -32.188 -19.891 1 98.75 536 GLY B N 1
ATOM 8306 C CA . GLY B 1 536 ? 18.5 -33.25 -20.891 1 98.75 536 GLY B CA 1
ATOM 8307 C C . GLY B 1 536 ? 18.141 -34.625 -20.359 1 98.75 536 GLY B C 1
ATOM 8308 O O . GLY B 1 536 ? 17.984 -34.812 -19.156 1 98.75 536 GLY B O 1
ATOM 8309 N N . PHE B 1 537 ? 17.969 -35.562 -21.297 1 98.75 537 PHE B N 1
ATOM 8310 C CA . PHE B 1 537 ? 17.609 -36.938 -20.969 1 98.75 537 PHE B CA 1
ATOM 8311 C C . PHE B 1 537 ? 18.578 -37.906 -21.609 1 98.75 537 PHE B C 1
ATOM 8313 O O . PHE B 1 537 ? 18.734 -37.906 -22.844 1 98.75 537 PHE B O 1
ATOM 8320 N N . GLY B 1 538 ? 19.281 -38.719 -20.812 1 98.31 538 GLY B N 1
ATOM 8321 C CA . GLY B 1 538 ? 20.156 -39.75 -21.359 1 98.31 538 GLY B CA 1
ATOM 8322 C C . GLY B 1 538 ? 21.562 -39.25 -21.641 1 98.31 538 GLY B C 1
ATOM 8323 O O . GLY B 1 538 ? 21.812 -38.062 -21.656 1 98.31 538 GLY B O 1
ATOM 8324 N N . PRO B 1 539 ? 22.469 -40.156 -21.906 1 97.88 539 PRO B N 1
ATOM 8325 C CA . PRO B 1 539 ? 23.875 -39.781 -22.125 1 97.88 539 PRO B CA 1
ATOM 8326 C C . PRO B 1 539 ? 24.062 -39 -23.422 1 97.88 539 PRO B C 1
ATOM 8328 O O . PRO B 1 539 ? 23.422 -39.281 -24.438 1 97.88 539 PRO B O 1
ATOM 8331 N N . CYS B 1 540 ? 24.969 -38.094 -23.438 1 97.69 540 CYS B N 1
ATOM 8332 C CA . CYS B 1 540 ? 25.219 -37.219 -24.562 1 97.69 540 CYS B CA 1
ATOM 8333 C C . CYS B 1 540 ? 25.75 -38 -25.766 1 97.69 540 CYS B C 1
ATOM 8335 O O . CYS B 1 540 ? 25.469 -37.625 -26.922 1 97.69 540 CYS B O 1
ATOM 8337 N N . ASP B 1 541 ? 26.453 -39.062 -25.516 1 96.25 541 ASP B N 1
ATOM 8338 C CA . ASP B 1 541 ? 27.125 -39.781 -26.594 1 96.25 541 ASP B CA 1
ATOM 8339 C C . ASP B 1 541 ? 26.141 -40.656 -27.375 1 96.25 541 ASP B C 1
ATOM 8341 O O . ASP B 1 541 ? 26.484 -41.219 -28.406 1 96.25 541 ASP B O 1
ATOM 8345 N N . GLU B 1 542 ? 24.922 -40.656 -26.906 1 97.31 542 GLU B N 1
ATOM 8346 C CA . GLU B 1 542 ? 23.906 -41.469 -27.578 1 97.31 542 GLU B CA 1
ATOM 8347 C C . GLU B 1 542 ? 23.031 -40.594 -28.484 1 97.31 542 GLU B C 1
ATOM 8349 O O . GLU B 1 542 ? 22.156 -41.125 -29.188 1 97.31 542 GLU B O 1
ATOM 8354 N N . ARG B 1 543 ? 23.234 -39.312 -28.516 1 97.94 543 ARG B N 1
ATOM 8355 C CA . ARG B 1 543 ? 22.438 -38.5 -29.406 1 97.94 543 ARG B CA 1
ATOM 8356 C C . ARG B 1 543 ? 22.766 -38.781 -30.859 1 97.94 543 ARG B C 1
ATOM 8358 O O . ARG B 1 543 ? 23.922 -38.812 -31.266 1 97.94 543 ARG B O 1
ATOM 8365 N N . PRO B 1 544 ? 21.781 -39.031 -31.656 1 97.5 544 PRO B N 1
ATOM 8366 C CA . PRO B 1 544 ? 22.047 -39.344 -33.062 1 97.5 544 PRO B CA 1
ATOM 8367 C C . PRO B 1 544 ? 22.781 -38.219 -33.781 1 97.5 544 PRO B C 1
ATOM 8369 O O . PRO B 1 544 ? 22.484 -37.031 -33.562 1 97.5 544 PRO B O 1
ATOM 8372 N N . LEU B 1 545 ? 23.703 -38.594 -34.656 1 97.5 545 LEU B N 1
ATOM 8373 C CA . LEU B 1 545 ? 24.5 -37.625 -35.375 1 97.5 545 LEU B CA 1
ATOM 8374 C C . LEU B 1 545 ? 23.609 -36.688 -36.188 1 97.5 545 LEU B C 1
ATOM 8376 O O . LEU B 1 545 ? 23.906 -35.5 -36.344 1 97.5 545 LEU B O 1
ATOM 8380 N N . GLY B 1 546 ? 22.578 -37.25 -36.719 1 97.25 546 GLY B N 1
ATOM 8381 C CA . GLY B 1 546 ? 21.641 -36.469 -37.5 1 97.25 546 GLY B CA 1
ATOM 8382 C C . GLY B 1 546 ? 21 -35.344 -36.688 1 97.25 546 GLY B C 1
ATOM 8383 O O . GLY B 1 546 ? 20.734 -34.25 -37.219 1 97.25 546 GLY B O 1
ATOM 8384 N N . GLU B 1 547 ? 20.719 -35.594 -35.406 1 97.12 547 GLU B N 1
ATOM 8385 C CA . GLU B 1 547 ? 20.125 -34.594 -34.531 1 97.12 547 GLU B CA 1
ATOM 8386 C C . GLU B 1 547 ? 21.125 -33.531 -34.156 1 97.12 547 GLU B C 1
ATOM 8388 O O . GLU B 1 547 ? 20.766 -32.344 -34.062 1 97.12 547 GLU B O 1
ATOM 8393 N N . ILE B 1 548 ? 22.359 -33.875 -33.906 1 97.62 548 ILE B N 1
ATOM 8394 C CA . ILE B 1 548 ? 23.406 -32.906 -33.656 1 97.62 548 ILE B CA 1
ATOM 8395 C C . ILE B 1 548 ? 23.547 -31.984 -34.875 1 97.62 548 ILE B C 1
ATOM 8397 O O . ILE B 1 548 ? 23.641 -30.75 -34.719 1 97.62 548 ILE B O 1
ATOM 8401 N N . ALA B 1 549 ? 23.562 -32.594 -36.094 1 97.69 549 ALA B N 1
ATOM 8402 C CA . ALA B 1 549 ? 23.672 -31.844 -37.312 1 97.69 549 ALA B CA 1
ATOM 8403 C C . ALA B 1 549 ? 22.531 -30.844 -37.469 1 97.69 549 ALA B C 1
ATOM 8405 O O . ALA B 1 549 ? 22.734 -29.703 -37.875 1 97.69 549 ALA B O 1
ATOM 8406 N N . ARG B 1 550 ? 21.375 -31.297 -37.25 1 97.12 550 ARG B N 1
ATOM 8407 C CA . ARG B 1 550 ? 20.203 -30.438 -37.344 1 97.12 550 ARG B CA 1
ATOM 8408 C C . ARG B 1 550 ? 20.297 -29.266 -36.375 1 97.12 550 ARG B C 1
ATOM 8410 O O . ARG B 1 550 ? 19.969 -28.141 -36.75 1 97.12 550 ARG B O 1
ATOM 8417 N N . ASP B 1 551 ? 20.656 -29.516 -35.094 1 97.31 551 ASP B N 1
ATOM 8418 C CA . ASP B 1 551 ? 20.797 -28.469 -34.094 1 97.31 551 ASP B CA 1
ATOM 8419 C C . ASP B 1 551 ? 21.797 -27.406 -34.531 1 97.31 551 ASP B C 1
ATOM 8421 O O . ASP B 1 551 ? 21.594 -26.219 -34.312 1 97.31 551 ASP B O 1
ATOM 8425 N N . LEU B 1 552 ? 22.891 -27.844 -35.062 1 97.31 552 LEU B N 1
ATOM 8426 C CA . LEU B 1 552 ? 23.922 -26.938 -35.562 1 97.31 552 LEU B CA 1
ATOM 8427 C C . LEU B 1 552 ? 23.422 -26.125 -36.75 1 97.31 552 LEU B C 1
ATOM 8429 O O . LEU B 1 552 ? 23.641 -24.906 -36.812 1 97.31 552 LEU B O 1
ATOM 8433 N N . ARG B 1 553 ? 22.766 -26.781 -37.688 1 97 553 ARG B N 1
ATOM 8434 C CA . ARG B 1 553 ? 22.219 -26.141 -38.875 1 97 553 ARG B CA 1
ATOM 8435 C C . ARG B 1 553 ? 21.219 -25.062 -38.5 1 97 553 ARG B C 1
ATOM 8437 O O . ARG B 1 553 ? 21.219 -23.969 -39.062 1 97 553 ARG B O 1
ATOM 8444 N N . ASP B 1 554 ? 20.375 -25.391 -37.562 1 96.25 554 ASP B N 1
ATOM 8445 C CA . ASP B 1 554 ? 19.297 -24.484 -37.188 1 96.25 554 ASP B CA 1
ATOM 8446 C C . ASP B 1 554 ? 19.797 -23.406 -36.219 1 96.25 554 ASP B C 1
ATOM 8448 O O . ASP B 1 554 ? 19.047 -22.5 -35.875 1 96.25 554 ASP B O 1
ATOM 8452 N N . GLY B 1 555 ? 21.031 -23.516 -35.75 1 95.31 555 GLY B N 1
ATOM 8453 C CA . GLY B 1 555 ? 21.625 -22.484 -34.906 1 95.31 555 GLY B CA 1
ATOM 8454 C C . GLY B 1 555 ? 21.156 -22.562 -33.469 1 95.31 555 GLY B C 1
ATOM 8455 O O . GLY B 1 555 ? 21.156 -21.547 -32.75 1 95.31 555 GLY B O 1
ATOM 8456 N N . ILE B 1 556 ? 20.656 -23.672 -33.031 1 95.25 556 ILE B N 1
ATOM 8457 C CA . ILE B 1 556 ? 20.141 -23.828 -31.672 1 95.25 556 ILE B CA 1
ATOM 8458 C C . ILE B 1 556 ? 21.297 -24.109 -30.703 1 95.25 556 ILE B C 1
ATOM 8460 O O . ILE B 1 556 ? 21.172 -23.875 -29.5 1 95.25 556 ILE B O 1
ATOM 8464 N N . ILE B 1 557 ? 22.344 -24.703 -31.156 1 97.44 557 ILE B N 1
ATOM 8465 C CA . ILE B 1 557 ? 23.578 -24.891 -30.391 1 97.44 557 ILE B CA 1
ATOM 8466 C C . ILE B 1 557 ? 24.766 -24.375 -31.203 1 97.44 557 ILE B C 1
ATOM 8468 O O . ILE B 1 557 ? 24.766 -24.438 -32.438 1 97.44 557 ILE B O 1
ATOM 8472 N N . THR B 1 558 ? 25.719 -23.828 -30.531 1 97.69 558 THR B N 1
ATOM 8473 C CA . THR B 1 558 ? 26.953 -23.422 -31.188 1 97.69 558 THR B CA 1
ATOM 8474 C C . THR B 1 558 ? 27.891 -24.625 -31.359 1 97.69 558 THR B C 1
ATOM 8476 O O . THR B 1 558 ? 27.719 -25.656 -30.703 1 97.69 558 THR B O 1
ATOM 8479 N N . GLN B 1 559 ? 28.781 -24.453 -32.25 1 97.38 559 GLN B N 1
ATOM 8480 C CA . GLN B 1 559 ? 29.75 -25.531 -32.469 1 97.38 559 GLN B CA 1
ATOM 8481 C C . GLN B 1 559 ? 30.562 -25.781 -31.203 1 97.38 559 GLN B C 1
ATOM 8483 O O . GLN B 1 559 ? 30.844 -26.938 -30.875 1 97.38 559 GLN B O 1
ATOM 8488 N N . SER B 1 560 ? 30.953 -24.781 -30.531 1 97.56 560 SER B N 1
ATOM 8489 C CA . SER B 1 560 ? 31.75 -24.906 -29.312 1 97.56 560 SER B CA 1
ATOM 8490 C C . SER B 1 560 ? 30.969 -25.672 -28.234 1 97.56 560 SER B C 1
ATOM 8492 O O . SER B 1 560 ? 31.531 -26.531 -27.547 1 97.56 560 SER B O 1
ATOM 8494 N N . ALA B 1 561 ? 29.734 -25.344 -28.109 1 97.19 561 ALA B N 1
ATOM 8495 C CA . ALA B 1 561 ? 28.891 -26.031 -27.125 1 97.19 561 ALA B CA 1
ATOM 8496 C C . ALA B 1 561 ? 28.703 -27.5 -27.516 1 97.19 561 ALA B C 1
ATOM 8498 O O . ALA B 1 561 ? 28.703 -28.375 -26.641 1 97.19 561 ALA B O 1
ATOM 8499 N N . ALA B 1 562 ? 28.516 -27.75 -28.797 1 97.81 562 ALA B N 1
ATOM 8500 C CA . ALA B 1 562 ? 28.344 -29.109 -29.281 1 97.81 562 ALA B CA 1
ATOM 8501 C C . ALA B 1 562 ? 29.594 -29.953 -29 1 97.81 562 ALA B C 1
ATOM 8503 O O . ALA B 1 562 ? 29.5 -31.109 -28.594 1 97.81 562 ALA B O 1
ATOM 8504 N N . GLU B 1 563 ? 30.719 -29.344 -29.266 1 97.88 563 GLU B N 1
ATOM 8505 C CA . GLU B 1 563 ? 31.984 -30.062 -29.031 1 97.88 563 GLU B CA 1
ATOM 8506 C C . GLU B 1 563 ? 32.188 -30.344 -27.547 1 97.88 563 GLU B C 1
ATOM 8508 O O . GLU B 1 563 ? 32.688 -31.406 -27.172 1 97.88 563 GLU B O 1
ATOM 8513 N N . ARG B 1 564 ? 31.828 -29.422 -26.75 1 97.12 564 ARG B N 1
ATOM 8514 C CA . ARG B 1 564 ? 31.922 -29.594 -25.312 1 97.12 564 ARG B CA 1
ATOM 8515 C C . ARG B 1 564 ? 31.031 -30.734 -24.828 1 97.12 564 ARG B C 1
ATOM 8517 O O . ARG B 1 564 ? 31.438 -31.547 -24 1 97.12 564 ARG B O 1
ATOM 8524 N N . ASP B 1 565 ? 29.828 -30.828 -25.344 1 97.31 565 ASP B N 1
ATOM 8525 C CA . ASP B 1 565 ? 28.812 -31.688 -24.766 1 97.31 565 ASP B CA 1
ATOM 8526 C C . ASP B 1 565 ? 28.797 -33.062 -25.453 1 97.31 565 ASP B C 1
ATOM 8528 O O . ASP B 1 565 ? 28.547 -34.094 -24.812 1 97.31 565 ASP B O 1
ATOM 8532 N N . TYR B 1 566 ? 29.078 -33.094 -26.781 1 97.31 566 TYR B N 1
ATOM 8533 C CA . TYR B 1 566 ? 28.891 -34.312 -27.547 1 97.31 566 TYR B CA 1
ATOM 8534 C C . TYR B 1 566 ? 30.234 -34.844 -28.047 1 97.31 566 TYR B C 1
ATOM 8536 O O . TYR B 1 566 ? 30.312 -35.969 -28.547 1 97.31 566 TYR B O 1
ATOM 8544 N N . GLY B 1 567 ? 31.328 -34.062 -27.969 1 97 567 GLY B N 1
ATOM 8545 C CA . GLY B 1 567 ? 32.625 -34.469 -28.422 1 97 567 GLY B CA 1
ATOM 8546 C C . GLY B 1 567 ? 32.969 -33.969 -29.812 1 97 567 GLY B C 1
ATOM 8547 O O . GLY B 1 567 ? 32.156 -34 -30.719 1 97 567 GLY B O 1
ATOM 8548 N N . ALA B 1 568 ? 34.219 -33.625 -30.047 1 97.06 568 ALA B N 1
ATOM 8549 C CA . ALA B 1 568 ? 34.688 -33.031 -31.281 1 97.06 568 ALA B CA 1
ATOM 8550 C C . ALA B 1 568 ? 34.531 -34 -32.438 1 97.06 568 ALA B C 1
ATOM 8552 O O . ALA B 1 568 ? 34.188 -33.594 -33.562 1 97.06 568 ALA B O 1
ATOM 8553 N N . ALA B 1 569 ? 34.844 -35.25 -32.219 1 97.19 569 ALA B N 1
ATOM 8554 C CA . ALA B 1 569 ? 34.781 -36.25 -33.281 1 97.19 569 ALA B CA 1
ATOM 8555 C C . ALA B 1 569 ? 33.375 -36.438 -33.781 1 97.19 569 ALA B C 1
ATOM 8557 O O . ALA B 1 569 ? 33.125 -36.469 -35 1 97.19 569 ALA B O 1
ATOM 8558 N N . ARG B 1 570 ? 32.469 -36.5 -32.906 1 97.38 570 ARG B N 1
ATOM 8559 C CA . ARG B 1 570 ? 31.078 -36.688 -33.281 1 97.38 570 ARG B CA 1
ATOM 8560 C C . ARG B 1 570 ? 30.516 -35.438 -33.969 1 97.38 570 ARG B C 1
ATOM 8562 O O . ARG B 1 570 ? 29.719 -35.562 -34.906 1 97.38 570 ARG B O 1
ATOM 8569 N N . VAL B 1 571 ? 30.969 -34.281 -33.562 1 97.31 571 VAL B N 1
ATOM 8570 C CA . VAL B 1 571 ? 30.516 -33.031 -34.156 1 97.31 571 VAL B CA 1
ATOM 8571 C C . VAL B 1 571 ? 31.016 -32.938 -35.625 1 97.31 571 VAL B C 1
ATOM 8573 O O . VAL B 1 571 ? 30.297 -32.5 -36.5 1 97.31 571 VAL B O 1
ATOM 8576 N N . ARG B 1 572 ? 32.25 -33.344 -35.75 1 97 572 ARG B N 1
ATOM 8577 C CA . ARG B 1 572 ? 32.781 -33.375 -37.125 1 97 572 ARG B CA 1
ATOM 8578 C C . ARG B 1 572 ? 32 -34.312 -38.031 1 97 572 ARG B C 1
ATOM 8580 O O . ARG B 1 572 ? 31.703 -33.969 -39.188 1 97 572 ARG B O 1
ATOM 8587 N N . GLU B 1 573 ? 31.75 -35.406 -37.469 1 97.44 573 GLU B N 1
ATOM 8588 C CA . GLU B 1 573 ? 30.938 -36.375 -38.219 1 97.44 573 GLU B CA 1
ATOM 8589 C C . GLU B 1 573 ? 29.547 -35.812 -38.531 1 97.44 573 GLU B C 1
ATOM 8591 O O . GLU B 1 573 ? 29.016 -36.031 -39.625 1 97.44 573 GLU B O 1
ATOM 8596 N N . ALA B 1 574 ? 29 -35.156 -37.562 1 97.12 574 ALA B N 1
ATOM 8597 C CA . ALA B 1 574 ? 27.672 -34.562 -37.75 1 97.12 574 ALA B CA 1
ATOM 8598 C C . ALA B 1 574 ? 27.703 -33.469 -38.812 1 97.12 574 ALA B C 1
ATOM 8600 O O . ALA B 1 574 ? 26.781 -33.375 -39.625 1 97.12 574 ALA B O 1
ATOM 8601 N N . LEU B 1 575 ? 28.781 -32.688 -38.812 1 96.25 575 LEU B N 1
ATOM 8602 C CA . LEU B 1 575 ? 28.922 -31.625 -39.75 1 96.25 575 LEU B CA 1
ATOM 8603 C C . LEU B 1 575 ? 29.047 -32.156 -41.188 1 96.25 575 LEU B C 1
ATOM 8605 O O . LEU B 1 575 ? 28.609 -31.531 -42.125 1 96.25 575 LEU B O 1
ATOM 8609 N N . ASN B 1 576 ? 29.578 -33.312 -41.281 1 95 576 ASN B N 1
ATOM 8610 C CA . ASN B 1 576 ? 29.734 -33.969 -42.594 1 95 576 ASN B CA 1
ATOM 8611 C C . ASN B 1 576 ? 28.391 -34.406 -43.125 1 95 576 ASN B C 1
ATOM 8613 O O . ASN B 1 576 ? 28.266 -34.688 -44.344 1 95 576 ASN B O 1
ATOM 8617 N N . LEU B 1 577 ? 27.484 -34.5 -42.312 1 94.44 577 LEU B N 1
ATOM 8618 C CA . LEU B 1 577 ? 26.141 -34.906 -42.75 1 94.44 577 LEU B CA 1
ATOM 8619 C C . LEU B 1 577 ? 25.391 -33.719 -43.344 1 94.44 577 LEU B C 1
ATOM 8621 O O . LEU B 1 577 ? 24.359 -33.906 -44 1 94.44 577 LEU B O 1
ATOM 8625 N N . LEU B 1 578 ? 25.875 -32.531 -43.156 1 88.62 578 LEU B N 1
ATOM 8626 C CA . LEU B 1 578 ? 25.219 -31.328 -43.625 1 88.62 578 LEU B CA 1
ATOM 8627 C C . LEU B 1 578 ? 25.672 -30.984 -45.031 1 88.62 578 LEU B C 1
ATOM 8629 O O . LEU B 1 578 ? 24.953 -30.328 -45.781 1 88.62 578 LEU B O 1
#

pLDDT: mean 93.81, std 10.21, range [23.22, 98.81]

Organism: Phenylobacterium zucineum (strain HLK1) (NCBI:txid450851)

Radius of gyration: 34.83 Å; Cα contacts (8 Å, |Δi|>4): 3234; chains: 2; bounding box: 72×147×86 Å

Foldseek 3Di:
DPPPPPPPPDDPPPDDPPVVLVVLLVLQQVLQVQLLVLLQVQADDCQCNVFVQKKKFKFFPVLWTQFIDDFFLLCQQVSSQQSVLCVVVDPQLPAFAQWKKKFAACVQRRHWARQWMKMKHFFDDPGGGGMIIMMIHRHQWQAFDARSLAAQQAQFNRRSHDGDHIDIQTHPNRGDVVVLQVRLVRTLHSVSSSRSVVSRSVSRVSSSVSVNVVCVVCPVVSSVVSSVSLLQVLLVLLLVLLQPWDFDKFKFKDWFQASSNPGGIWIFMWIWGGDRRAIEIERPPTGFAGSTQQATGPSSLLSLVLLLSCVQRNVPRGDINSSNVRYHYDYDERGSDHRDPGGHHRQNQFVSLVNSQRSLVRCCVTDDQQSRWFFFLSGFKKKWKWDAAPVPRGTDIDIFTWAFKTTAGPPEATAATAHDRRHHTDGDDQVNPVVVAQKHKPDKDWDALQWWAALHTIYTKIKTKMFHQAFFIWMFIDIGFQPPFTEAPAATGGGHGKWKWKQPPDPPIDTDDRGGGTDTDHHGIMIMIIGGTHIYYHANCNHDLCVLLVCPVVRRYDLVSNCVRHNPVSPVVSVVVD/DPPPPPPPPDDPPPDDPPVVLVVLLVLQQVLQVQLLVLLQVQADDCQCNVFVQKKKFKFFPVLWTQFIPDFFLLCQQVSSQQSVLCVVVDPQLPAFAQWKKKFAACVQRRHWARQWMKMKHFFDDPGGGGMIIMMIHRHQWQAFDDRSLAAQQAQFNRRSHDGDHIDIQTHPNRGDVVVLQVRLVRTLHSVSSSRSVVSRSVSRVSSSVSVNVVCVVCPVVSSVVSSVSLLVVLLVLLLVLLQPWDFDKFKFKDWFQASSNDGGIWIFMWIWGGDRRAIEIERPPTGFAGSTQQATAPSSLLSLVLLLSCVQRNVPRGDINSSPPRYHYDDDDRGSDHNDPGGHHRQNQFVSLVNSQRSLVRCCVTDDQQSRWFRFLSGFKKKWKWDAAPVPRGTDIDIFTWAFKTTAGPVEATAATAHDRRHHTDGDDQVNPVVVAQKHKPDKDWDALQWWAALHTIYTKIKTKMFHQAFFIKMFIDIGFQPPFTEAPAATGGGHGKWKWKQPPDPPIDTDDRGGGTDTDHHGIMIMIIGGTHIYYHHNCNHDLCVLLVCPVVRRYDLVSCCVRHNPVSNVVSVVVD

InterPro domains:
  IPR003692 Hydantoinase B/oxoprolinase [PF02538] (17-539)
  IPR045079 Oxoprolinase-like [PTHR11365] (17-498)

Solvent-accessible surface area (backbone atoms only — not comparable to full-atom values): 54783 Å² total; per-residue (Å²): 138,84,78,77,75,75,74,76,74,71,74,79,75,78,83,71,61,61,64,60,46,50,52,52,50,50,52,48,45,48,43,25,47,51,30,48,52,48,46,36,71,63,34,70,44,58,49,34,35,68,23,43,40,37,35,34,32,37,24,36,64,86,53,44,43,64,32,57,28,80,46,31,48,42,48,50,9,29,54,54,20,36,44,49,35,41,59,71,73,44,57,77,85,74,58,55,71,42,30,29,31,34,27,11,18,42,87,71,11,23,8,40,28,45,43,41,38,33,40,42,24,63,21,60,56,97,89,35,69,58,24,28,15,32,38,36,39,47,43,70,41,35,18,14,58,41,88,52,12,50,35,37,51,29,63,28,44,43,24,33,22,64,52,32,40,70,37,75,45,21,58,67,62,41,67,41,63,60,60,49,46,34,58,16,66,34,18,79,50,33,69,52,46,48,52,35,53,52,40,52,54,50,32,26,52,52,37,24,50,54,50,44,52,52,30,59,74,60,30,61,69,51,38,53,50,50,51,52,49,49,31,50,48,43,31,50,53,49,26,52,53,47,45,68,38,64,70,45,76,27,68,22,74,46,70,42,50,45,30,48,60,82,52,63,65,35,42,39,26,25,32,38,35,37,54,66,51,37,40,37,42,35,26,64,78,35,27,61,46,35,59,2,3,38,15,24,34,64,29,31,46,50,19,35,51,52,46,47,49,32,64,73,68,40,71,80,58,78,64,34,54,22,61,51,76,43,49,48,76,48,52,49,80,48,12,24,62,23,49,51,90,58,47,10,24,54,41,18,59,36,44,42,24,41,47,42,44,12,48,54,48,13,41,48,78,53,46,59,68,83,72,32,59,21,32,30,41,43,50,52,31,32,43,34,40,32,36,63,35,85,88,78,67,44,63,48,76,49,75,40,55,47,37,12,3,28,24,2,24,69,87,37,57,17,53,60,54,37,62,57,87,54,42,59,59,46,67,75,52,68,67,58,46,43,71,73,37,69,41,42,77,79,41,79,46,72,27,63,59,13,29,2,47,15,39,14,30,14,3,24,2,26,29,42,25,41,29,33,64,39,64,64,27,34,35,31,28,43,45,61,30,68,80,56,45,13,46,34,34,74,66,15,30,52,10,26,52,27,47,28,26,36,33,68,91,47,94,75,48,38,83,48,68,44,60,34,58,77,44,74,33,47,53,69,39,31,43,33,37,33,35,21,2,0,0,0,18,27,41,31,80,65,32,53,47,68,56,55,28,49,35,48,74,72,56,49,31,48,70,69,56,43,31,72,62,48,31,58,68,52,45,52,55,12,55,70,73,107,137,84,80,75,77,76,76,75,75,70,72,80,74,78,82,71,60,62,63,62,47,51,53,51,51,51,51,48,45,49,42,25,47,50,30,50,52,48,47,37,72,61,33,71,44,58,49,34,36,68,23,43,38,36,36,34,34,36,24,37,65,88,54,42,45,63,30,56,30,80,45,30,49,42,48,50,10,27,55,53,21,37,43,50,35,41,59,72,72,44,58,78,86,76,59,53,71,42,29,28,31,34,27,12,19,42,88,71,12,23,8,41,27,46,40,40,37,34,40,43,23,61,22,58,54,95,89,35,68,58,24,28,16,32,36,34,39,46,42,70,42,35,18,15,59,41,87,54,14,51,33,36,52,30,62,29,45,44,25,33,21,63,53,30,42,70,37,75,44,20,57,66,63,41,68,39,62,59,60,49,48,33,57,16,66,33,19,80,48,34,68,53,46,49,51,34,53,52,39,52,55,50,33,27,52,52,36,24,50,55,48,43,51,51,30,58,73,59,31,61,69,52,39,53,49,50,51,53,48,50,30,52,48,43,29,51,53,50,26,51,50,46,44,70,39,63,71,46,76,28,68,24,75,46,72,40,51,43,32,48,60,81,50,61,67,35,42,38,26,24,32,40,37,37,56,65,52,37,40,36,42,33,25,65,76,35,29,63,46,35,59,2,2,37,13,22,33,65,29,33,46,51,18,37,50,51,45,46,48,32,65,72,68,38,70,80,59,77,64,36,52,23,61,52,75,43,49,48,79,49,52,49,80,48,12,24,63,23,50,52,90,59,48,10,25,55,40,18,60,37,45,44,24,42,48,43,42,12,46,54,48,13,40,49,78,52,46,59,68,80,71,33,60,22,32,29,41,42,50,52,31,32,43,36,41,30,36,66,37,84,88,77,66,43,64,48,74,48,75,39,58,48,36,13,4,29,25,1,23,71,88,35,58,18,54,57,53,38,64,54,87,54,44,59,61,46,68,74,51,67,67,58,46,42,71,74,38,69,41,43,76,79,41,78,46,71,28,66,60,14,28,2,47,16,39,14,32,14,3,24,3,26,29,44,26,42,28,35,65,38,66,64,27,35,35,29,28,43,46,61,28,68,80,56,45,14,45,34,34,74,66,15,30,52,10,26,51,28,49,27,24,35,32,68,93,47,94,75,47,40,83,49,67,45,60,34,59,77,44,74,32,49,53,70,38,30,42,33,38,34,34,22,1,0,0,0,18,27,42,32,81,64,31,53,48,70,57,54,28,48,36,47,73,72,56,50,32,49,70,69,56,42,31,72,59,48,31,58,69,52,44,53,56,13,55,69,73,107

Nearest PDB structures (foldseek):
  5l9w-assembly1_A  TM=9.096E-01  e=2.664E-43  Aromatoleum aromaticum EbN1
  6yra-assembly2_D  TM=9.265E-01  e=1.105E-42  Pseudomonas jessenii
  5m45-assembly2_G  TM=9.067E-01  e=3.557E-41  Xanthobacter autotrophicus Py2
  5svc-assembly1_D  TM=9.102E-01  e=8.390E-39  Xanthobacter autotrophicus Py2
  5svb-assembly1_A  TM=8.832E-01  e=2.095E-36  Xanthobacter autotrophicus Py2

Secondary structure (DSSP, 8-state):
-----------------HHHHHHHHHHHHHHHHHHHHHHHHH--SHHHHTT--EEEEEEETTS-EEEEE-S-TTHHHHHHHHHHHHHHHS-GGG--TT-EEEE--TTTSS-SSTTEEEEEEEEEETTEEEEEEEEEEE-S---SSSTTS--TT--SGGGSS----SEEEEETTEE-HHHHHHHHHTSS-HHHHHHHHHHHHHHHHHHHHHHHHHHHHH-HHHHHHHHHHHHHHHHHHHHHHHHTSPPEEEEEEEEES--SSS---EEEEEEEEEETTEEEEE-TT--BPPSSS----HHHHHHHHHHHHHHHH-TTSPPSGGGSTTEEEE--TTBTTBPPTT---TTHHHHHHHHHHHHHHHHTTTS-GGG-B--------EEEEEEE-TTT--EEEEEEE--BPPPPBSSSPPPSSB--TT--PPPPPHHHHHHHSSEEEEEEEEETT-SPPSSBPPPPEEEEEEEE-STTEEEEEE---SSS----BTTPPPPPPPEEEETTTSTT-EEEPSEEEEEEE-TT-EEEEE---PPPBS-GGGS-HHHHHHHHHTTSS-HHHHHHHH-HHHHHHHHHT-/-----------------HHHHHHHHHHHHHHHHHHHHHHHHH--SHHHHTT--EEEEEEETTS-EEEEE-S-TTHHHHHHHHHHHHHHHS-GGG--TT-EEEE--TTTSS-SSTTEEEEEEEEEETTEEEEEEEEEEE-S---SSSTTS--TT--SGGGSS----SEEEEETTEE-HHHHHHHHHTSS-HHHHHHHHHHHHHHHHHHHHHHHHHHHHH-HHHHHHHHHHHHHHHHHHHHHHHHTSPPEEEEEEEEES--SSS---EEEEEEEEEETTEEEEE-TT--BPPSSS----HHHHHHHHHHHHHHHH-TTSPPSGGGTTTEEEE--TTBTTBPPTT---TTHHHHHHHHHHHHHHHHTTTS-GGG-B--------EEEEEEE-TTT--EEEEEEE--BPPPPBSSSPPPSSB--TT--PPPPPHHHHHHHSSEEEEEEEEETT-SPPSSBPPPPEEEEEEEE-STTEEEEEE---SSS----BTTPPPPPPPEEEETTTSTT-EEEPSEEEEEEE-TT-EEEEE---PPPBS-GGGS-HHHHHHHHHTTSS-HHHHHHHH-HHHHHHHHHT-